Protein AF-A0A2E7RHF0-F1 (afdb_monomer_lite)

pLDDT: mean 77.57, std 17.95, range [22.08, 97.56]

Sequence (1055 aa):
MPLLPFLLILAAQDAGTVEALHSLGGPSPGSLLGYSMTWVSDHDGDELPDLFVGAPGVGVRANGAGAAFLFSSKDGQKLLSIMSRTENARLGSAIAELGDLTGDGVRDFLLGIPGIVGEGPEQGCVRFVNGKSAQTFNQITGVQAGEKMGTSVVVPGDLDGDGTLDFIVGSPGFGGKAGNECGAVRAFSGRSREMLYEIEGANRRGQFGQSLASLPDIDGDQIPDCLVGSLSSGEVTVLSGAFGDVIHVIKGNPANQFGKAFCSMGDLDGDRVPDYAIGEPLADGEEPGCGKVHIYSGRNGTILRTIEGAVPDAKLGSSLAPLDVGSRNGGPDLLAGAPGKESGGTCVLLDPLSGALLMNFTGFYEGGEAGHAVVGLNRMDPLGLTPSQAIAKEGALLAFSAPKAAGSGGANHGSISFFRWKPSDSDLEESDAVGGLLAFSATSASAAAKDVLENDLEFDQEKWKKVSDPLGRWTLWSSVKPDLAKETADLLNRTYARLDTCFGNSGLEQALPITLVLAGSIKRQDQVADALHRAFQKDHQRKWIEEGRMWPNMLNRELLFALVRNDQSTKLIKRPEVQLMHFAVHLEFTRRFSAFPAWLPEAVSYGLQDELVGEIYGYSNREGWEELSDDYHSAWREKTADLLNAESPQLPSLFGGVNQPFDQKRAYERLAFGLWLINQPPEVLYSLSLTLIAKRSRLLSPNNECGINDATQVLVLRNTLDGNPIPRIIKYWDSVSLAGGPRARRASAIATIENVVGERGLLALVDKKGSFRLITDLNKNAASKVLADISTGVRILEKTLGKLPLDEGETPPTVFLLHDGANYRYLCDEAAKATPGIAGYLRVAKESVGFTLPRLPFTAYFEDKTTQEESNPTLSALHNIAHLWLRKAYGELPLWLKEGIATGLEEKVSGTVYGNWNVGGFIWQWTHGSWRKRAKEFVTGTDDVVEAYDWTDTPLGTEPPMVKMVRPTLFDLYSYRATTYREEMAHMAFAFAIYGLEKNPGGLKKFCKNLKKEYDANWITVGRFEPSAEWTEGAVLKAFGKNYYEKFPEWWLEQ

Foldseek 3Di:
DDDWDDWDKFFDDAQFDKDFAGKDFFPFAQQQKFLEKDWACDQPPPRDTKIKIWRQQDQPQAGRQIKIWIADQHHRDTPDIATGNDHNQRKRLEKDWWQQLVPPPGTKIKIWRQQDADVAGRQTKIFIAHSNPRDTPDIDTHPDHQQSKRNYKDFQQQQPPPHTTKMKIKRQQDADPQGGSLIKMWIAGPRPRDTQDMDGHNHHNQSWRNYKDWAQDQPPPRGIWMWIHRLQQQWIFIADSHYRHTPDIDHDDSVQRKQLEKYWWQQQVPPRGIKMKIWRQQDDDVAHSQTKIWIADSHPRHTQDIATGPYHNQRKRLYWEFAASPDPRPITWIWIWRQRPPQGTWIFTARGRVRDTRMIMTDDDGRFRKRNYKYKFQPDDPPDDDSVVRLQPFAIKMKIWTTDRPDPPDTGGIMMIIMGGHRDCPPPDDDDPAEDDFDDDLDVLLVLLVVLCVPPPVNVVLDWDWDADPLQQAIETEPDDPVLSVVLVVLLNLLVVLLCQQQDPHFRPDFHHQYEYEAADLVRLVVSLVSSCVRDDDPVSNVLSVVQSVDQKHADLSSSYIYHYHYPVVPLCPRSSLVSSLSNLVNVLCRGQNQAAPLQSLLLSLLSCCVQQLFGQDDWPPDGRPPFDSCQRLCLLVLLLVLCVVDQDDQLLSHWWPPDGDFVLNSSVSPLVNNVSSPDGNNLSNQLSVLRSSQFDPDDDVTTSGNDDSVSNQVSCQVSVVGDCRVVSSVVSCPVCPPGHLQVLLVQLLVLLVVLCVVVVWDWDAAPVNQEIETEPDDPVVSVVLSVLLVVLVVLCCVLQNGQDDDPPGHHQYEYEYADLVSLLVSLVSSCVSRVNCNVVSVVCNVPQWDADLSSRYIYGYDDVPPDPDDDSSLQRSLRSLVSRLCRRQNDDQLLQSLLLSQLSSCVRPVFGFHDLLDPAGDDPVRRHDLLVLLLCLLQPDDQKDWFFDPPVPDHPDGGDTDIDGRDDVLVLLVDRSNDDGPNSNSPSNLVNNCCSPVNSQLSNQLSNVVSVVCVVPVNGDRPDRDHSVVSVVSSCVRVHVCCSVVSSVVSVVD

Radius of gyration: 39.82 Å; chains: 1; bounding box: 92×80×106 Å

Secondary structure (DSSP, 8-state):
------------TTS-EEEEEEEEE-SSTT--BTSSEEEE--SSSSSS-EEEEEETT--SSSTT-BEEEEE-TTT--EEEEEE--STT--BTSEEEE---SSSSSS--EEEEETT--SSSTT-BEEEEE-TTT--EEEEEE-SSTT--BTSEEEEEE-SSSSSS-EEEEE-TT--BTTBTT-BEEEEE-TTT--EEEEEE-SSTT--EEEEEEE---SSSSSS--EEEEETTTTEEEEE-TTT--EEEEEE--GGGTTTSSEEEEE-SSSSSSPEEEEEETT--SSSTT--EEEEE-TTT--EEEEEE-SSTT--TTSEEEEE----TTSS-EEEEEETTSTTTBEEEEE-TTT--EEEEEE-SSTT--BTSSEEEEE---TT---HHHHHHHH-EEEEEEE---TTSSS---BEEEEEEEE--GGGS-SS------------HHHHHHHHHHHH-HHHHHTTPEEEE-TTSSEEEEE-S-HHHHHHHHHHHHHHHHHHHHHHTTSS-SSPPPEEEEEESSHHHHHHHHHHHHHH---HHHHHHHHHHHHSSEEEETTTTEEEEE-STT-TT-S-HHHHHHHHHHHHHHHHHHSS--THHHHHHHHHHHHHHTSS-----SSSSS----HHHHTTHHHHHHHHHHH----GGGG---TTPPP-HHHHHHHHHHHHHHTTS-HHHHHHHHHHHHTT--S---TT-TTS--HHHHHHHHHHHTTS--HHHHHHHHHHHTTSSSHHHHHHHHHHHHHHHHHHTT-EEEE-TTSS-EEEESS-HHHHHHHHHHHHHHHHHHHHHH-S----TTPPPPEEEEES-HHHHHHHHHHHHHH-GGGHHHHHHHHTSSEEEETTTTEEEEE--TTT-SS--HHHHHHHHHHHHHHHHHHS---HHHHHHHHHHHHHHHHS------S-SSPPPGGGSS-HHHHHHHHHH--SSEEEEE--TTPPTTSPPPEEEEEPPPHHHHHH---SS--HHHHHHHHHHHHIIIII-HHHHHHHHHHHHHHHHHHTTTSTT----HHHHHHHHHHHH-TTHHHHHHHHHHH-

Structure (mmCIF, N/CA/C/O backbone):
data_AF-A0A2E7RHF0-F1
#
_entry.id   AF-A0A2E7RHF0-F1
#
loop_
_atom_site.group_PDB
_atom_site.id
_atom_site.type_symbol
_atom_site.label_atom_id
_atom_site.label_alt_id
_atom_site.label_comp_id
_atom_site.label_asym_id
_atom_site.label_entity_id
_atom_site.label_seq_id
_atom_site.pdbx_PDB_ins_code
_atom_site.Cartn_x
_atom_site.Cartn_y
_atom_site.Cartn_z
_atom_site.occupancy
_atom_site.B_iso_or_equiv
_atom_site.auth_seq_id
_atom_site.auth_comp_id
_atom_site.auth_asym_id
_atom_site.auth_atom_id
_atom_site.pdbx_PDB_model_num
ATOM 1 N N . MET A 1 1 ? 21.798 -1.426 3.228 1.00 24.95 1 MET A N 1
ATOM 2 C CA . MET A 1 1 ? 21.342 -2.800 2.902 1.00 24.95 1 MET A CA 1
ATOM 3 C C . MET A 1 1 ? 20.374 -2.759 1.723 1.00 24.95 1 MET A C 1
ATOM 5 O O . MET A 1 1 ? 19.597 -1.807 1.673 1.00 24.95 1 MET A O 1
ATOM 9 N N . PRO A 1 2 ? 20.474 -3.710 0.773 1.00 22.59 2 PRO A N 1
ATOM 10 C CA . PRO A 1 2 ? 19.861 -3.616 -0.556 1.00 22.59 2 PRO A CA 1
ATOM 11 C C . PRO A 1 2 ? 18.328 -3.681 -0.531 1.00 22.59 2 PRO A C 1
ATOM 13 O O . PRO A 1 2 ? 17.727 -4.217 0.399 1.00 22.59 2 PRO A O 1
ATOM 16 N N . LEU A 1 3 ? 17.715 -3.080 -1.551 1.00 23.86 3 LEU A N 1
ATOM 17 C CA . LEU A 1 3 ? 16.272 -2.886 -1.679 1.00 23.86 3 LEU A CA 1
ATOM 18 C C . LEU A 1 3 ? 15.626 -3.982 -2.540 1.00 23.86 3 LEU A C 1
ATOM 20 O O . LEU A 1 3 ? 15.813 -4.003 -3.757 1.00 23.86 3 LEU A O 1
ATOM 24 N N . LEU A 1 4 ? 14.832 -4.825 -1.878 1.00 22.08 4 LEU A N 1
ATOM 25 C CA . LEU A 1 4 ? 13.743 -5.626 -2.450 1.00 22.08 4 LEU A CA 1
ATOM 26 C C . LEU A 1 4 ? 12.604 -4.720 -2.949 1.00 22.08 4 LEU A C 1
ATOM 28 O O . LEU A 1 4 ? 12.386 -3.647 -2.382 1.00 22.08 4 LEU A O 1
ATOM 32 N N . PRO A 1 5 ? 11.852 -5.163 -3.959 1.00 26.61 5 PRO A N 1
ATOM 33 C CA . PRO A 1 5 ? 10.492 -4.659 -4.225 1.00 26.61 5 PRO A CA 1
ATOM 34 C C . PRO A 1 5 ? 9.527 -5.743 -4.818 1.00 26.61 5 PRO A C 1
ATOM 36 O O . PRO A 1 5 ? 9.988 -6.843 -5.087 1.00 26.61 5 PRO A O 1
ATOM 39 N N . PHE A 1 6 ? 8.191 -5.631 -5.010 1.00 25.20 6 PHE A N 1
ATOM 40 C CA . PHE A 1 6 ? 7.176 -4.548 -5.197 1.00 25.20 6 PHE A CA 1
ATOM 41 C C . PHE A 1 6 ? 6.755 -4.121 -6.644 1.00 25.20 6 PHE A C 1
ATOM 43 O O . PHE A 1 6 ? 6.671 -2.931 -6.972 1.00 25.20 6 PHE A O 1
ATOM 50 N N . LEU A 1 7 ? 6.558 -5.141 -7.496 1.00 24.34 7 LEU A N 1
ATOM 51 C CA . LEU A 1 7 ? 6.262 -5.173 -8.948 1.00 24.34 7 LEU A CA 1
ATOM 52 C C . LEU A 1 7 ? 4.964 -4.440 -9.336 1.00 24.34 7 LEU A C 1
ATOM 54 O O . LEU A 1 7 ? 4.046 -4.368 -8.522 1.00 24.34 7 LEU A O 1
ATOM 58 N N . LEU A 1 8 ? 4.861 -3.916 -10.566 1.00 26.84 8 LEU A N 1
ATOM 59 C CA . LEU A 1 8 ? 3.626 -3.293 -11.070 1.00 26.84 8 LEU A CA 1
ATOM 60 C C . LEU A 1 8 ? 3.099 -4.021 -12.305 1.00 26.84 8 LEU A C 1
ATOM 62 O O . LEU A 1 8 ? 3.866 -4.373 -13.197 1.00 26.84 8 LEU A O 1
ATOM 66 N N . ILE A 1 9 ? 1.787 -4.240 -12.316 1.00 26.66 9 ILE A N 1
ATOM 67 C CA . ILE A 1 9 ? 1.034 -5.016 -13.300 1.00 26.66 9 ILE A CA 1
ATOM 68 C C . ILE A 1 9 ? -0.297 -4.293 -13.498 1.00 26.66 9 ILE A C 1
ATOM 70 O O . ILE A 1 9 ? -0.973 -3.952 -12.526 1.00 26.66 9 ILE A O 1
ATOM 74 N N . LEU A 1 10 ? -0.675 -4.058 -14.749 1.00 27.58 10 LEU A N 1
ATOM 75 C CA . LEU A 1 10 ? -1.915 -3.385 -15.136 1.00 27.58 10 LEU A CA 1
ATOM 76 C C . LEU A 1 10 ? -2.699 -4.311 -16.068 1.00 27.58 10 LEU A C 1
ATOM 78 O O . LEU A 1 10 ? -2.540 -4.215 -17.274 1.00 27.58 10 LEU A O 1
ATOM 82 N N . ALA A 1 11 ? -3.503 -5.231 -15.536 1.00 26.64 11 ALA A N 1
ATOM 83 C CA . ALA A 1 11 ? -4.286 -6.128 -16.385 1.00 26.64 11 ALA A CA 1
ATOM 84 C C . ALA A 1 11 ? -5.392 -5.365 -17.138 1.00 26.64 11 ALA A C 1
ATOM 86 O O . ALA A 1 11 ? -6.267 -4.746 -16.522 1.00 26.64 11 ALA A O 1
ATOM 87 N N . ALA A 1 12 ? -5.363 -5.432 -18.473 1.00 28.52 12 ALA A N 1
ATOM 88 C CA . ALA A 1 12 ? -6.552 -5.241 -19.295 1.00 28.52 12 ALA A CA 1
ATOM 89 C C . ALA A 1 12 ? -7.590 -6.343 -18.999 1.00 28.52 12 ALA A C 1
ATOM 91 O O . ALA A 1 12 ? -7.267 -7.403 -18.468 1.00 28.52 12 ALA A O 1
ATOM 92 N N . GLN A 1 13 ? -8.855 -6.072 -19.321 1.00 37.09 13 GLN A N 1
ATOM 93 C CA . GLN A 1 13 ? -10.017 -6.660 -18.639 1.00 37.09 13 GLN A CA 1
ATOM 94 C C . GLN A 1 13 ? -10.314 -8.156 -18.920 1.00 37.09 13 GLN A C 1
ATOM 96 O O . GLN A 1 13 ? -11.306 -8.647 -18.403 1.00 37.09 13 GLN A O 1
ATOM 101 N N . ASP A 1 14 ? -9.455 -8.857 -19.671 1.00 39.12 14 ASP A N 1
ATOM 102 C CA . ASP A 1 14 ? -9.533 -10.301 -19.992 1.00 39.12 14 ASP A CA 1
ATOM 103 C C . ASP A 1 14 ? -8.130 -10.986 -20.022 1.00 39.12 14 ASP A C 1
ATOM 105 O O . ASP A 1 14 ? -7.993 -12.100 -20.516 1.00 39.12 14 ASP A O 1
ATOM 109 N N . ALA A 1 15 ? -7.052 -10.331 -19.556 1.00 43.72 15 ALA A N 1
ATOM 110 C CA . ALA A 1 15 ? -5.660 -10.698 -19.895 1.00 43.72 15 ALA A CA 1
ATOM 111 C C . ALA A 1 15 ? -4.840 -11.339 -18.749 1.00 43.72 15 ALA A C 1
ATOM 113 O O . ALA A 1 15 ? -3.702 -10.935 -18.484 1.00 43.72 15 ALA A O 1
ATOM 114 N N . GLY A 1 16 ? -5.408 -12.340 -18.070 1.00 49.56 16 GLY A N 1
ATOM 115 C CA . GLY A 1 16 ? -4.718 -13.124 -17.037 1.00 49.56 16 GLY A CA 1
ATOM 116 C C . GLY A 1 16 ? -4.261 -12.338 -15.797 1.00 49.56 16 GLY A C 1
ATOM 117 O O . GLY A 1 16 ? -4.662 -11.199 -15.548 1.00 49.56 16 GLY A O 1
ATOM 118 N N . THR A 1 17 ? -3.409 -12.967 -14.990 1.00 57.12 17 THR A N 1
ATOM 119 C CA . THR A 1 17 ? -2.728 -12.350 -13.841 1.00 57.12 17 THR A CA 1
ATOM 120 C C . THR A 1 17 ? -1.223 -12.336 -14.068 1.00 57.12 17 THR A C 1
ATOM 122 O O . THR A 1 17 ? -0.703 -13.075 -14.897 1.00 57.12 17 THR A O 1
ATOM 125 N N . VAL A 1 18 ? -0.494 -11.504 -13.326 1.00 57.00 18 VAL A N 1
ATOM 126 C CA . VAL A 1 18 ? 0.967 -11.605 -13.261 1.00 57.00 18 VAL A CA 1
ATOM 127 C C . VAL A 1 18 ? 1.393 -11.647 -11.803 1.00 57.00 18 VAL A C 1
ATOM 129 O O . VAL A 1 18 ? 0.804 -11.014 -10.930 1.00 57.00 18 VAL A O 1
ATOM 132 N N . GLU A 1 19 ? 2.420 -12.432 -11.550 1.00 61.56 19 GLU A N 1
ATOM 133 C CA . GLU A 1 19 ? 3.029 -12.708 -10.268 1.00 61.56 19 GLU A CA 1
ATOM 134 C C . GLU A 1 19 ? 4.433 -12.100 -10.291 1.00 61.56 19 GLU A C 1
ATOM 136 O O . GLU A 1 19 ? 5.222 -12.354 -11.202 1.00 61.56 19 GLU A O 1
ATOM 141 N N . ALA A 1 20 ? 4.751 -11.269 -9.301 1.00 61.97 20 ALA A N 1
ATOM 142 C CA . ALA A 1 20 ? 6.137 -10.902 -9.048 1.00 61.97 20 ALA A CA 1
ATOM 143 C C . ALA A 1 20 ? 6.875 -12.154 -8.583 1.00 61.97 20 ALA A C 1
ATOM 145 O O . ALA A 1 20 ? 6.392 -12.816 -7.670 1.00 61.97 20 ALA A O 1
ATOM 146 N N . LEU A 1 21 ? 8.035 -12.455 -9.161 1.00 63.88 21 LEU A N 1
ATOM 147 C CA . LEU A 1 21 ? 8.905 -13.489 -8.608 1.00 63.88 21 LEU A CA 1
ATOM 148 C C . LEU A 1 21 ? 9.972 -12.807 -7.751 1.00 63.88 21 LEU A C 1
ATOM 150 O O . LEU A 1 21 ? 9.844 -12.723 -6.531 1.00 63.88 21 LEU A O 1
ATOM 154 N N . HIS A 1 22 ? 10.969 -12.215 -8.411 1.00 66.81 22 HIS A N 1
ATOM 155 C CA . HIS A 1 22 ? 12.186 -11.694 -7.785 1.00 66.81 22 HIS A CA 1
ATOM 156 C C . HIS A 1 22 ? 12.594 -10.355 -8.370 1.00 66.81 22 HIS A C 1
ATOM 158 O O . HIS A 1 22 ? 12.169 -9.964 -9.456 1.00 66.81 22 HIS A O 1
ATOM 164 N N . SER A 1 23 ? 13.483 -9.647 -7.682 1.00 71.88 23 SER A N 1
ATOM 165 C CA . SER A 1 23 ? 14.205 -8.538 -8.297 1.00 71.88 23 SER A CA 1
ATOM 166 C C . SER A 1 23 ? 15.541 -8.318 -7.603 1.00 71.88 23 SER A C 1
ATOM 168 O O . SER A 1 23 ? 15.651 -8.351 -6.377 1.00 71.88 23 SER A O 1
ATOM 170 N N . LEU A 1 24 ? 16.572 -8.122 -8.418 1.00 71.38 24 LEU A N 1
ATOM 171 C CA . LEU A 1 24 ? 17.966 -8.346 -8.061 1.00 71.38 24 LEU A CA 1
ATOM 172 C C . LEU A 1 24 ? 18.788 -7.092 -8.361 1.00 71.38 24 LEU A C 1
ATOM 174 O O . LEU A 1 24 ? 18.719 -6.533 -9.455 1.00 71.38 24 LEU A O 1
ATOM 178 N N . GLY A 1 25 ? 19.563 -6.641 -7.374 1.00 71.81 25 GLY A N 1
ATOM 179 C CA . GLY A 1 25 ? 20.417 -5.459 -7.481 1.00 71.81 25 GLY A CA 1
ATOM 180 C C . GLY A 1 25 ? 21.843 -5.788 -7.927 1.00 71.81 25 GLY A C 1
ATOM 181 O O . GLY A 1 25 ? 22.398 -6.828 -7.573 1.00 71.81 25 GLY A O 1
ATOM 182 N N . GLY A 1 26 ? 22.462 -4.864 -8.663 1.00 68.12 26 GLY A N 1
ATOM 183 C CA . GLY A 1 26 ? 23.854 -4.962 -9.100 1.00 68.12 26 GLY A CA 1
ATOM 184 C C . GLY A 1 26 ? 24.853 -5.104 -7.942 1.00 68.12 26 GLY A C 1
ATOM 185 O O . GLY A 1 26 ? 24.613 -4.599 -6.841 1.00 68.12 26 GLY A O 1
ATOM 186 N N . PRO A 1 27 ? 26.019 -5.737 -8.167 1.00 69.75 27 PRO A N 1
ATOM 187 C CA . PRO A 1 27 ? 27.033 -5.920 -7.125 1.00 69.75 27 PRO A CA 1
ATOM 188 C C . PRO A 1 27 ? 27.706 -4.609 -6.678 1.00 69.75 27 PRO A C 1
ATOM 190 O O . PRO A 1 27 ? 28.296 -4.570 -5.602 1.00 69.75 27 PRO A O 1
ATOM 193 N N . SER A 1 28 ? 27.644 -3.540 -7.481 1.00 67.50 28 SER A N 1
ATOM 194 C CA . SER A 1 28 ? 28.250 -2.237 -7.172 1.00 67.50 28 SER A CA 1
ATOM 195 C C . SER A 1 28 ? 27.555 -1.084 -7.912 1.00 67.50 28 SER A C 1
ATOM 197 O O . SER A 1 28 ? 26.935 -1.325 -8.955 1.00 67.50 28 SER A O 1
ATOM 199 N N . PRO A 1 29 ? 27.704 0.180 -7.460 1.00 67.81 29 PRO A N 1
ATOM 200 C CA . PRO A 1 29 ? 27.295 1.348 -8.237 1.00 67.81 29 PRO A CA 1
ATOM 201 C C . PRO A 1 29 ? 27.911 1.314 -9.638 1.00 67.81 29 PRO A C 1
ATOM 203 O O . PRO A 1 29 ? 29.069 0.923 -9.794 1.00 67.81 29 PRO A O 1
ATOM 206 N N . GLY A 1 30 ? 27.138 1.684 -10.660 1.00 68.94 30 GLY A N 1
ATOM 207 C CA . GLY A 1 30 ? 27.617 1.691 -12.047 1.00 68.94 30 GLY A CA 1
ATOM 208 C C . GLY A 1 30 ? 27.856 0.315 -12.683 1.00 68.94 30 GLY A C 1
ATOM 209 O O . GLY A 1 30 ? 28.412 0.265 -13.775 1.00 68.94 30 GLY A O 1
ATOM 210 N N . SER A 1 31 ? 27.447 -0.798 -12.053 1.00 72.81 31 SER A N 1
ATOM 211 C CA . SER A 1 31 ? 27.723 -2.150 -12.577 1.00 72.81 31 SER A CA 1
ATOM 212 C C . SER A 1 31 ? 27.031 -2.487 -13.906 1.00 72.81 31 SER A C 1
ATOM 214 O O . SER A 1 31 ? 27.444 -3.427 -14.585 1.00 72.81 31 SER A O 1
ATOM 216 N N . LEU A 1 32 ? 26.000 -1.719 -14.283 1.00 79.50 32 LEU A N 1
ATOM 217 C CA . LEU A 1 32 ? 25.145 -1.959 -15.452 1.00 79.50 32 LEU A CA 1
ATOM 218 C C . LEU A 1 32 ? 24.497 -3.359 -15.460 1.00 79.50 32 LEU A C 1
ATOM 220 O O . LEU A 1 32 ? 24.303 -3.932 -16.527 1.00 79.50 32 LEU A O 1
ATOM 224 N N . LEU A 1 33 ? 24.165 -3.918 -14.287 1.00 84.25 33 LEU A N 1
ATOM 225 C CA . LEU A 1 33 ? 23.400 -5.167 -14.207 1.00 84.25 33 LEU A CA 1
ATOM 226 C C . LEU A 1 33 ? 22.086 -5.036 -14.995 1.00 84.25 33 LEU A C 1
ATOM 228 O O . LEU A 1 33 ? 21.328 -4.090 -14.768 1.00 84.25 33 LEU A O 1
ATOM 232 N N . GLY A 1 34 ? 21.843 -5.988 -15.899 1.00 82.88 34 GLY A N 1
ATOM 233 C CA . GLY A 1 34 ? 20.691 -5.986 -16.799 1.00 82.88 34 GLY A CA 1
ATOM 234 C C . GLY A 1 34 ? 20.940 -5.300 -18.146 1.00 82.88 34 GLY A C 1
ATOM 235 O O . GLY A 1 34 ? 19.980 -4.987 -18.842 1.00 82.88 34 GLY A O 1
ATOM 236 N N . TYR A 1 35 ? 22.196 -5.044 -18.526 1.00 86.44 35 TYR A N 1
ATOM 237 C CA . TYR A 1 35 ? 22.533 -4.481 -19.843 1.00 86.44 35 TYR A CA 1
ATOM 238 C C . TYR A 1 35 ? 22.172 -5.425 -21.001 1.00 86.44 35 TYR A C 1
ATOM 240 O O . TYR A 1 35 ? 21.689 -4.981 -22.036 1.00 86.44 35 TYR A O 1
ATOM 248 N N . SER A 1 36 ? 22.385 -6.727 -20.804 1.00 89.94 36 SER A N 1
ATOM 249 C CA . SER A 1 36 ? 21.929 -7.807 -21.683 1.00 89.94 36 SER A CA 1
ATOM 250 C C . SER A 1 36 ? 21.278 -8.891 -20.825 1.00 89.94 36 SER A C 1
ATOM 252 O O . SER A 1 36 ? 21.690 -9.091 -19.679 1.00 89.94 36 SER A O 1
ATOM 254 N N . MET A 1 37 ? 20.239 -9.550 -21.334 1.00 91.31 37 MET A N 1
ATOM 255 C CA . MET A 1 37 ? 19.495 -10.600 -20.631 1.00 91.31 37 MET A CA 1
ATOM 256 C C . MET A 1 37 ? 19.047 -11.658 -21.636 1.00 91.31 37 MET A C 1
ATOM 258 O O . MET A 1 37 ? 18.706 -11.312 -22.763 1.00 91.31 37 MET A O 1
ATOM 262 N N . THR A 1 38 ? 19.024 -12.919 -21.219 1.00 89.19 38 THR A N 1
ATOM 263 C CA . THR A 1 38 ? 18.381 -14.013 -21.951 1.00 89.19 38 THR A CA 1
ATOM 264 C C . THR A 1 38 ? 17.861 -15.038 -20.959 1.00 89.19 38 THR A C 1
ATOM 266 O O . THR A 1 38 ? 18.461 -15.247 -19.901 1.00 89.19 38 THR A O 1
ATOM 269 N N . TRP A 1 39 ? 16.765 -15.696 -21.316 1.00 86.31 39 TRP A N 1
ATOM 270 C CA . TRP A 1 39 ? 16.408 -16.960 -20.690 1.00 86.31 39 TRP A CA 1
ATOM 271 C C . TRP A 1 39 ? 17.374 -18.050 -21.163 1.00 86.31 39 TRP A C 1
ATOM 273 O O . TRP A 1 39 ? 17.884 -17.989 -22.286 1.00 86.31 39 TRP A O 1
ATOM 283 N N . VAL A 1 40 ? 17.639 -19.010 -20.288 1.00 85.25 40 VAL A N 1
ATOM 284 C CA . VAL A 1 40 ? 18.414 -20.226 -20.542 1.00 85.25 40 VAL A CA 1
ATOM 285 C C . VAL A 1 40 ? 17.613 -21.426 -20.029 1.00 85.25 40 VAL A C 1
ATOM 287 O O . VAL A 1 40 ? 16.611 -21.255 -19.334 1.00 85.25 40 VAL A O 1
ATOM 290 N N . SER A 1 41 ? 18.010 -22.639 -20.396 1.00 83.25 41 SER A N 1
ATOM 291 C CA . SER A 1 41 ? 17.410 -23.865 -19.862 1.00 83.25 41 SER A CA 1
ATOM 292 C C . SER A 1 41 ? 17.520 -23.949 -18.332 1.00 83.25 41 SER A C 1
ATOM 294 O O . SER A 1 41 ? 18.373 -23.300 -17.729 1.00 83.25 41 SER A O 1
ATOM 296 N N . ASP A 1 42 ? 16.636 -24.743 -17.723 1.00 81.94 42 ASP A N 1
ATOM 297 C CA . ASP A 1 42 ? 16.671 -25.084 -16.295 1.00 81.94 42 ASP A CA 1
ATOM 298 C C . ASP A 1 42 ? 18.071 -25.590 -15.903 1.00 81.94 42 ASP A C 1
ATOM 300 O O . ASP A 1 42 ? 18.546 -26.606 -16.426 1.00 81.94 42 ASP A O 1
ATOM 304 N N . HIS A 1 43 ? 18.749 -24.843 -15.029 1.00 84.69 43 HIS A N 1
ATOM 305 C CA . HIS A 1 43 ? 20.133 -25.093 -14.643 1.00 84.69 43 HIS A CA 1
ATOM 306 C C . HIS A 1 43 ? 20.265 -25.659 -13.223 1.00 84.69 43 HIS A C 1
ATOM 308 O O . HIS A 1 43 ? 21.285 -26.288 -12.918 1.00 84.69 43 HIS A O 1
ATOM 314 N N . ASP A 1 44 ? 19.277 -25.445 -12.347 1.00 79.88 44 ASP A N 1
ATOM 315 C CA . ASP A 1 44 ? 19.275 -25.968 -10.973 1.00 79.88 44 ASP A CA 1
ATOM 316 C C . ASP A 1 44 ? 18.420 -27.239 -10.773 1.00 79.88 44 ASP A C 1
ATOM 318 O O . ASP A 1 44 ? 18.580 -27.934 -9.761 1.00 79.88 44 ASP A O 1
ATOM 322 N N . GLY A 1 45 ? 17.648 -27.631 -11.789 1.00 78.31 45 GLY A N 1
ATOM 323 C CA . GLY A 1 45 ? 16.836 -28.845 -11.841 1.00 78.31 45 GLY A CA 1
ATOM 324 C C . GLY A 1 45 ? 15.447 -28.676 -11.227 1.00 78.31 45 GLY A C 1
ATOM 325 O O . GLY A 1 45 ? 14.915 -29.642 -10.670 1.00 78.31 45 GLY A O 1
ATOM 326 N N . ASP A 1 46 ? 14.889 -27.465 -11.251 1.00 71.56 46 ASP A N 1
ATOM 327 C CA . ASP A 1 46 ? 13.600 -27.131 -10.644 1.00 71.56 46 ASP A CA 1
ATOM 328 C C . ASP A 1 46 ? 12.397 -27.117 -11.606 1.00 71.56 46 ASP A C 1
ATOM 330 O O . ASP A 1 46 ? 11.278 -26.800 -11.178 1.00 71.56 46 ASP A O 1
ATOM 334 N N . GLU A 1 47 ? 12.632 -27.512 -12.860 1.00 76.81 47 GLU A N 1
ATOM 335 C CA . GLU A 1 47 ? 11.718 -27.535 -14.005 1.00 76.81 47 GLU A CA 1
ATOM 336 C C . GLU A 1 47 ? 11.354 -26.143 -14.575 1.00 76.81 47 GLU A C 1
ATOM 338 O O . GLU A 1 47 ? 10.493 -26.042 -15.460 1.00 76.81 47 GLU A O 1
ATOM 343 N N . LEU A 1 48 ? 11.995 -25.053 -14.135 1.00 76.12 48 LEU A N 1
ATOM 344 C CA . LEU A 1 48 ? 11.820 -23.696 -14.662 1.00 76.12 48 LEU A CA 1
ATOM 345 C C . LEU A 1 48 ? 13.080 -23.190 -15.400 1.00 76.12 48 LEU A C 1
ATOM 347 O O . LEU A 1 48 ? 14.196 -23.345 -14.925 1.00 76.12 48 LEU A O 1
ATOM 351 N N . PRO A 1 49 ? 12.927 -22.523 -16.558 1.00 80.44 49 PRO A N 1
ATOM 352 C CA . PRO A 1 49 ? 14.028 -21.831 -17.234 1.00 80.44 49 PRO A CA 1
ATOM 353 C C . PRO A 1 49 ? 14.640 -20.714 -16.379 1.00 80.44 49 PRO A C 1
ATOM 355 O O . PRO A 1 49 ? 13.911 -19.958 -15.732 1.00 80.44 49 PRO A O 1
ATOM 358 N N . ASP A 1 50 ? 15.959 -20.544 -16.447 1.00 84.56 50 ASP A N 1
ATOM 359 C CA . ASP A 1 50 ? 16.703 -19.573 -15.638 1.00 84.56 50 ASP A CA 1
ATOM 360 C C . ASP A 1 50 ? 17.066 -18.299 -16.401 1.00 84.56 50 ASP A C 1
ATOM 362 O O . ASP A 1 50 ? 17.048 -18.257 -17.632 1.00 84.56 50 ASP A O 1
ATOM 366 N N . LEU A 1 51 ? 17.402 -17.223 -15.678 1.00 89.50 51 LEU A N 1
ATOM 367 C CA . LEU A 1 51 ? 17.749 -15.942 -16.299 1.00 89.50 51 LEU A CA 1
ATOM 368 C C . LEU A 1 51 ? 19.249 -15.663 -16.228 1.00 89.50 51 LEU A C 1
ATOM 370 O O . LEU A 1 51 ? 19.816 -15.425 -15.155 1.00 89.50 51 LEU A O 1
ATOM 374 N N . PHE A 1 52 ? 19.882 -15.598 -17.397 1.00 92.00 52 PHE A N 1
ATOM 375 C CA . PHE A 1 52 ? 21.268 -15.178 -17.543 1.00 92.00 52 PHE A CA 1
ATOM 376 C C . PHE A 1 52 ? 21.333 -13.680 -17.853 1.00 92.00 52 PHE A C 1
ATOM 378 O O . PHE A 1 52 ? 20.582 -13.172 -18.688 1.00 92.00 52 PHE A O 1
ATOM 385 N N . VAL A 1 53 ? 22.211 -12.947 -17.159 1.00 93.12 53 VAL A N 1
ATOM 386 C CA . VAL A 1 53 ? 22.237 -11.477 -17.195 1.00 93.12 53 VAL A CA 1
ATOM 387 C C . VAL A 1 53 ? 23.648 -10.893 -17.194 1.00 93.12 53 VAL A C 1
ATOM 389 O O . VAL A 1 53 ? 24.471 -11.179 -16.323 1.00 93.12 53 VAL A O 1
ATOM 392 N N . GLY A 1 54 ? 23.899 -9.984 -18.136 1.00 91.69 54 GLY A N 1
ATOM 393 C CA . GLY A 1 54 ? 25.127 -9.211 -18.264 1.00 91.69 54 GLY A CA 1
ATOM 394 C C . GLY A 1 54 ? 25.192 -7.970 -17.366 1.00 91.69 54 GLY A C 1
ATOM 395 O O . GLY A 1 54 ? 24.201 -7.272 -17.128 1.00 91.69 54 GLY A O 1
ATOM 396 N N . ALA A 1 55 ? 26.400 -7.676 -16.887 1.00 90.94 55 ALA A N 1
ATOM 397 C CA . ALA A 1 55 ? 26.755 -6.520 -16.068 1.00 90.94 55 ALA A CA 1
ATOM 398 C C . ALA A 1 55 ? 28.135 -5.959 -16.494 1.00 90.94 55 ALA A C 1
ATOM 400 O O . ALA A 1 55 ? 29.130 -6.101 -15.770 1.00 90.94 55 ALA A O 1
ATOM 401 N N . PRO A 1 56 ? 28.249 -5.336 -17.684 1.00 88.50 56 PRO A N 1
ATOM 402 C CA . PRO A 1 56 ? 29.534 -4.941 -18.267 1.00 88.50 56 PRO A CA 1
ATOM 403 C C . PRO A 1 56 ? 30.258 -3.812 -17.517 1.00 88.50 56 PRO A C 1
ATOM 405 O O . PRO A 1 56 ? 31.445 -3.596 -17.751 1.00 88.50 56 PRO A O 1
ATOM 408 N N . GLY A 1 57 ? 29.586 -3.101 -16.605 1.00 79.12 57 GLY A N 1
ATOM 409 C CA . GLY A 1 57 ? 30.182 -2.039 -15.787 1.00 79.12 57 GLY A CA 1
ATOM 410 C C . GLY A 1 57 ? 30.880 -2.526 -14.509 1.00 79.12 57 GLY A C 1
ATOM 411 O O . GLY A 1 57 ? 31.456 -1.717 -13.784 1.00 79.12 57 GLY A O 1
ATOM 412 N N . VAL A 1 58 ? 30.834 -3.826 -14.191 1.00 77.38 58 VAL A N 1
ATOM 413 C CA . VAL A 1 58 ? 31.396 -4.374 -12.943 1.00 77.38 58 VAL A CA 1
ATOM 414 C C . VAL A 1 58 ? 32.905 -4.120 -12.828 1.00 77.38 58 VAL A C 1
ATOM 416 O O . VAL A 1 58 ? 33.688 -4.547 -13.675 1.00 77.38 58 VAL A O 1
ATOM 419 N N . GLY A 1 59 ? 33.303 -3.462 -11.731 1.00 63.31 59 GLY A N 1
ATOM 420 C CA . GLY A 1 59 ? 34.668 -2.975 -11.487 1.00 63.31 59 GLY A CA 1
ATOM 421 C C . GLY A 1 59 ? 35.458 -3.683 -10.374 1.00 63.31 59 GLY A C 1
ATOM 422 O O . GLY A 1 59 ? 36.446 -3.141 -9.895 1.00 63.31 59 GLY A O 1
ATOM 423 N N . VAL A 1 60 ? 35.028 -4.865 -9.911 1.00 51.12 60 VAL A N 1
ATOM 424 C CA . VAL A 1 60 ? 35.445 -5.472 -8.617 1.00 51.12 60 VAL A CA 1
ATOM 425 C C . VAL A 1 60 ? 36.959 -5.740 -8.468 1.00 51.12 60 VAL A C 1
ATOM 427 O O . VAL A 1 60 ? 37.429 -5.936 -7.348 1.00 51.12 60 VAL A O 1
ATOM 430 N N . ARG A 1 61 ? 37.745 -5.738 -9.558 1.00 44.31 61 ARG A N 1
ATOM 431 C CA . ARG A 1 61 ? 39.229 -5.798 -9.518 1.00 44.31 61 ARG A CA 1
ATOM 432 C C . ARG A 1 61 ? 39.956 -4.896 -10.527 1.00 44.31 61 ARG A C 1
ATOM 434 O O . ARG A 1 61 ? 41.162 -4.724 -10.397 1.00 44.31 61 ARG A O 1
ATOM 441 N N . ALA A 1 62 ? 39.243 -4.348 -11.506 1.00 49.16 62 ALA A N 1
ATOM 442 C CA . ALA A 1 62 ? 39.708 -3.381 -12.500 1.00 49.16 62 ALA A CA 1
ATOM 443 C C . ALA A 1 62 ? 38.465 -2.680 -13.078 1.00 49.16 62 ALA A C 1
ATOM 445 O O . ALA A 1 62 ? 37.420 -3.330 -13.186 1.00 49.16 62 ALA A O 1
ATOM 446 N N . ASN A 1 63 ? 38.535 -1.391 -13.425 1.00 63.38 63 ASN A N 1
ATOM 447 C CA . ASN A 1 63 ? 37.362 -0.641 -13.896 1.00 63.38 63 ASN A CA 1
ATOM 448 C C . ASN A 1 63 ? 36.768 -1.261 -15.172 1.00 63.38 63 ASN A C 1
ATOM 450 O O . ASN A 1 63 ? 37.506 -1.669 -16.063 1.00 63.38 63 ASN A O 1
ATOM 454 N N . GLY A 1 64 ? 35.437 -1.350 -15.274 1.00 63.19 64 GLY A N 1
ATOM 455 C CA . GLY A 1 64 ? 34.759 -1.790 -16.504 1.00 63.19 64 GLY A CA 1
ATOM 456 C C . GLY A 1 64 ? 35.119 -3.199 -17.000 1.00 63.19 64 GLY A C 1
ATOM 457 O O . GLY A 1 64 ? 34.966 -3.480 -18.188 1.00 63.19 64 GLY A O 1
ATOM 458 N N . ALA A 1 65 ? 35.625 -4.086 -16.137 1.00 80.31 65 ALA A N 1
ATOM 459 C CA . ALA A 1 65 ? 35.984 -5.447 -16.536 1.00 80.31 65 ALA A CA 1
ATOM 460 C C . ALA A 1 65 ? 34.750 -6.261 -16.975 1.00 80.31 65 ALA A C 1
ATOM 462 O O . ALA A 1 65 ? 34.797 -6.992 -17.969 1.00 80.31 65 ALA A O 1
ATOM 463 N N . GLY A 1 66 ? 33.633 -6.082 -16.271 1.00 87.38 66 GLY A N 1
ATOM 464 C CA . GLY A 1 66 ? 32.354 -6.714 -16.578 1.00 87.38 66 GLY A CA 1
ATOM 465 C C . GLY A 1 66 ? 32.181 -8.117 -15.990 1.00 87.38 66 GLY A C 1
ATOM 466 O O . GLY A 1 66 ? 33.146 -8.826 -15.675 1.00 87.38 66 GLY A O 1
ATOM 467 N N . ALA A 1 67 ? 30.918 -8.498 -15.820 1.00 89.94 67 ALA A N 1
ATOM 468 C CA . ALA A 1 67 ? 30.478 -9.783 -15.295 1.00 89.94 67 ALA A CA 1
ATOM 469 C C . ALA A 1 67 ? 29.213 -10.277 -16.018 1.00 89.94 67 ALA A C 1
ATOM 471 O O . ALA A 1 67 ? 28.496 -9.490 -16.633 1.00 89.94 67 ALA A O 1
ATOM 472 N N . ALA A 1 68 ? 28.925 -11.568 -15.892 1.00 92.88 68 ALA A N 1
ATOM 473 C CA . ALA A 1 68 ? 27.638 -12.170 -16.213 1.00 92.88 68 ALA A CA 1
ATOM 474 C C . ALA A 1 68 ? 27.201 -13.067 -15.045 1.00 92.88 68 ALA A C 1
ATOM 476 O O . ALA A 1 68 ? 28.038 -13.712 -14.403 1.00 92.88 68 ALA A O 1
ATOM 477 N N . PHE A 1 69 ? 25.907 -13.086 -14.745 1.00 92.00 69 PHE A N 1
ATOM 478 C CA . PHE A 1 69 ? 25.328 -13.793 -13.605 1.00 92.00 69 PHE A CA 1
ATOM 479 C C . PHE A 1 69 ? 24.122 -14.612 -14.056 1.00 92.00 69 PHE A C 1
ATOM 481 O O . PHE A 1 69 ? 23.309 -14.112 -14.827 1.00 92.00 69 PHE A O 1
ATOM 488 N N . LEU A 1 70 ? 24.014 -15.844 -13.562 1.00 92.06 70 LEU A N 1
ATOM 489 C CA . LEU A 1 70 ? 22.852 -16.710 -13.760 1.00 92.06 70 LEU A CA 1
ATOM 490 C C . LEU A 1 70 ? 22.041 -16.751 -12.468 1.00 92.06 70 LEU A C 1
ATOM 492 O O . LEU A 1 70 ? 22.628 -16.901 -11.389 1.00 92.06 70 LEU A O 1
ATOM 496 N N . PHE A 1 71 ? 20.724 -16.626 -12.579 1.00 90.44 71 PHE A N 1
ATOM 497 C CA . PHE A 1 71 ? 19.806 -16.610 -11.447 1.00 90.44 71 PHE A CA 1
ATOM 498 C C . PHE A 1 71 ? 18.656 -17.592 -11.659 1.00 90.44 71 PHE A C 1
ATOM 500 O O . PHE A 1 71 ? 18.034 -17.557 -12.722 1.00 90.44 71 PHE A O 1
ATOM 507 N N . SER A 1 72 ? 18.366 -18.377 -10.617 1.00 84.94 72 SER A N 1
ATOM 508 C CA . SER A 1 72 ? 17.181 -19.227 -10.531 1.00 84.94 72 SER A CA 1
ATOM 509 C C . SER A 1 72 ? 15.936 -18.375 -10.731 1.00 84.94 72 SER A C 1
ATOM 511 O O . SER A 1 72 ? 15.773 -17.348 -10.054 1.00 84.94 72 SER A O 1
ATOM 513 N N . SER A 1 73 ? 15.053 -18.753 -11.652 1.00 76.81 73 SER A N 1
ATOM 514 C CA . SER A 1 73 ? 13.812 -17.992 -11.850 1.00 76.81 73 SER A CA 1
ATOM 515 C C . SER A 1 73 ? 12.802 -18.199 -10.714 1.00 76.81 73 SER A C 1
ATOM 517 O O . SER A 1 73 ? 11.973 -17.320 -10.460 1.00 76.81 73 SER A O 1
ATOM 519 N N . LYS A 1 74 ? 12.899 -19.317 -9.985 1.00 78.69 74 LYS A N 1
ATOM 520 C CA . LYS A 1 74 ? 11.982 -19.715 -8.908 1.00 78.69 74 LYS A CA 1
ATOM 521 C C . LYS A 1 74 ? 12.198 -18.987 -7.597 1.00 78.69 74 LYS A C 1
ATOM 523 O O . LYS A 1 74 ? 11.210 -18.572 -6.990 1.00 78.69 74 LYS A O 1
ATOM 528 N N . ASP A 1 75 ? 13.443 -18.815 -7.156 1.00 76.94 75 ASP A N 1
ATOM 529 C CA . ASP A 1 75 ? 13.771 -18.188 -5.863 1.00 76.94 75 ASP A CA 1
ATOM 530 C C . ASP A 1 75 ? 14.754 -16.998 -5.956 1.00 76.94 75 ASP A C 1
ATOM 532 O O . ASP A 1 75 ? 15.059 -16.358 -4.945 1.00 76.94 75 ASP A O 1
ATOM 536 N N . GLY A 1 76 ? 15.230 -16.665 -7.162 1.00 79.81 76 GLY A N 1
ATOM 537 C CA . GLY A 1 76 ? 16.178 -15.576 -7.395 1.00 79.81 76 GLY A CA 1
ATOM 538 C C . GLY A 1 76 ? 17.605 -15.885 -6.928 1.00 79.81 76 GLY A C 1
ATOM 539 O O . GLY A 1 76 ? 18.461 -14.990 -6.953 1.00 79.81 76 GLY A O 1
ATOM 540 N N . GLN A 1 77 ? 17.893 -17.118 -6.493 1.00 86.75 77 GLN A N 1
ATOM 541 C CA . GLN A 1 77 ? 19.223 -17.537 -6.077 1.00 86.75 77 GLN A CA 1
ATOM 542 C C . GLN A 1 77 ? 20.199 -17.405 -7.244 1.00 86.75 77 GLN A C 1
ATOM 544 O O . GLN A 1 77 ? 19.974 -17.873 -8.354 1.00 86.75 77 GLN A O 1
ATOM 549 N N . LYS A 1 78 ? 21.354 -16.788 -6.987 1.00 89.94 78 LYS A N 1
ATOM 550 C CA . LYS A 1 78 ? 22.431 -16.741 -7.975 1.00 89.94 78 LYS A CA 1
ATOM 551 C C . LYS A 1 78 ? 23.102 -18.109 -8.085 1.00 89.94 78 LYS A C 1
ATOM 553 O O . LYS A 1 78 ? 23.856 -18.487 -7.187 1.00 89.94 78 LYS A O 1
ATOM 558 N N . LEU A 1 79 ? 22.880 -18.781 -9.207 1.00 88.00 79 LEU A N 1
ATOM 559 C CA . LEU A 1 79 ? 23.456 -20.082 -9.536 1.00 88.00 79 LEU A CA 1
ATOM 560 C C . LEU A 1 79 ? 24.922 -19.945 -9.961 1.00 88.00 79 LEU A C 1
ATOM 562 O O . LEU A 1 79 ? 25.794 -20.658 -9.467 1.00 88.00 79 LEU A O 1
ATOM 566 N N . LEU A 1 80 ? 25.220 -18.966 -10.825 1.00 89.44 80 LEU A N 1
ATOM 567 C CA . LEU A 1 80 ? 26.529 -18.849 -11.471 1.00 89.44 80 LEU A CA 1
ATOM 568 C C . LEU A 1 80 ? 26.998 -17.393 -11.615 1.00 89.44 80 LEU A C 1
ATOM 570 O O . LEU A 1 80 ? 26.214 -16.443 -11.608 1.00 89.44 80 LEU A O 1
ATOM 574 N N . SER A 1 81 ? 28.318 -17.195 -11.688 1.00 90.69 81 SER A N 1
ATOM 575 C CA . SER A 1 81 ? 28.950 -15.872 -11.695 1.00 90.69 81 SER A CA 1
ATOM 576 C C . SER A 1 81 ? 30.264 -15.886 -12.476 1.00 90.69 81 SER A C 1
ATOM 578 O O . SER A 1 81 ? 31.294 -16.313 -11.955 1.00 90.69 81 SER A O 1
ATOM 580 N N . ILE A 1 82 ? 30.254 -15.342 -13.691 1.00 90.81 82 ILE A N 1
ATOM 581 C CA . ILE A 1 82 ? 31.429 -15.216 -14.562 1.00 90.81 82 ILE A CA 1
ATOM 582 C C . ILE A 1 82 ? 31.923 -13.773 -14.500 1.00 90.81 82 ILE A C 1
ATOM 584 O O . ILE A 1 82 ? 31.140 -12.834 -14.616 1.00 90.81 82 ILE A O 1
ATOM 588 N N . MET A 1 83 ? 33.226 -13.567 -14.308 1.00 87.38 83 MET A N 1
ATOM 589 C CA . MET A 1 83 ? 33.808 -12.228 -14.169 1.00 87.38 83 MET A CA 1
ATOM 590 C C . MET A 1 83 ? 35.096 -12.104 -14.973 1.00 87.38 83 MET A C 1
ATOM 592 O O . MET A 1 83 ? 35.967 -12.974 -14.899 1.00 87.38 83 MET A O 1
ATOM 596 N N . SER A 1 84 ? 35.260 -10.990 -15.684 1.00 83.81 84 SER A N 1
ATOM 597 C CA . SER A 1 84 ? 36.552 -10.654 -16.279 1.00 83.81 84 SER A CA 1
ATOM 598 C C . SER A 1 84 ? 37.526 -10.139 -15.215 1.00 83.81 84 SER A C 1
ATOM 600 O O . SER A 1 84 ? 37.135 -9.600 -14.178 1.00 83.81 84 SER A O 1
ATOM 602 N N . ARG A 1 85 ? 38.824 -10.280 -15.493 1.00 80.31 85 ARG A N 1
ATOM 603 C CA . ARG A 1 85 ? 39.916 -9.638 -14.736 1.00 80.31 85 ARG A CA 1
ATOM 604 C C . ARG A 1 85 ? 40.640 -8.559 -15.547 1.00 80.31 85 ARG A C 1
ATOM 606 O O . ARG A 1 85 ? 41.534 -7.911 -15.018 1.00 80.31 85 ARG A O 1
ATOM 613 N N . THR A 1 86 ? 40.269 -8.391 -16.814 1.00 80.69 86 THR A N 1
ATOM 614 C CA . THR A 1 86 ? 40.863 -7.427 -17.744 1.00 80.69 86 THR A CA 1
ATOM 615 C C . THR A 1 86 ? 40.112 -6.105 -17.640 1.00 80.69 86 THR A C 1
ATOM 617 O O . THR A 1 86 ? 38.890 -6.099 -17.767 1.00 80.69 86 THR A O 1
ATOM 620 N N . GLU A 1 87 ? 40.824 -5.000 -17.410 1.00 80.00 87 GLU A N 1
ATOM 621 C CA . GLU A 1 87 ? 40.233 -3.657 -17.343 1.00 80.00 87 GLU A CA 1
ATOM 622 C C . GLU A 1 87 ? 39.520 -3.288 -18.655 1.00 80.00 87 GLU A C 1
ATOM 624 O O . GLU A 1 87 ? 39.966 -3.671 -19.734 1.00 80.00 87 GLU A O 1
ATOM 629 N N . ASN A 1 88 ? 38.398 -2.572 -18.555 1.00 79.19 88 ASN A N 1
ATOM 630 C CA . ASN A 1 88 ? 37.538 -2.113 -19.654 1.00 79.19 88 ASN A CA 1
ATOM 631 C C . ASN A 1 88 ? 37.025 -3.195 -20.624 1.00 79.19 88 ASN A C 1
ATOM 633 O O . ASN A 1 88 ? 36.415 -2.864 -21.638 1.00 79.19 88 ASN A O 1
ATOM 637 N N . ALA A 1 89 ? 37.196 -4.482 -20.304 1.00 85.81 89 ALA A N 1
ATOM 638 C CA . ALA A 1 89 ? 36.785 -5.595 -21.156 1.00 85.81 89 ALA A CA 1
ATOM 639 C C . ALA A 1 89 ? 35.272 -5.638 -21.447 1.00 85.81 89 ALA A C 1
ATOM 641 O O . ALA A 1 89 ? 34.871 -6.103 -22.515 1.00 85.81 89 ALA A O 1
ATOM 642 N N . ARG A 1 90 ? 34.433 -5.139 -20.526 1.00 89.38 90 ARG A N 1
ATOM 643 C CA . ARG A 1 90 ? 32.965 -5.129 -20.632 1.00 89.38 90 ARG A CA 1
ATOM 644 C C . ARG A 1 90 ? 32.350 -6.514 -20.894 1.00 89.38 90 ARG A C 1
ATOM 646 O O . ARG A 1 90 ? 31.437 -6.646 -21.712 1.00 89.38 90 ARG A O 1
ATOM 653 N N . LEU A 1 91 ? 32.839 -7.548 -20.204 1.00 91.50 91 LEU A N 1
ATOM 654 C CA . LEU A 1 91 ? 32.257 -8.895 -20.268 1.00 91.50 91 LEU A CA 1
ATOM 655 C C . LEU A 1 91 ? 30.772 -8.858 -19.874 1.00 91.50 91 LEU A C 1
ATOM 657 O O . LEU A 1 91 ? 30.410 -8.186 -18.909 1.00 91.50 91 LEU A O 1
ATOM 661 N N . GLY A 1 92 ? 29.930 -9.571 -20.629 1.00 90.31 92 GLY A N 1
ATOM 662 C CA . GLY A 1 92 ? 28.472 -9.505 -20.484 1.00 90.31 92 GLY A CA 1
ATOM 663 C C . GLY A 1 92 ? 27.838 -8.340 -21.254 1.00 90.31 92 GLY A C 1
ATOM 664 O O . GLY A 1 92 ? 26.737 -7.910 -20.917 1.00 90.31 92 GLY A O 1
ATOM 665 N N . SER A 1 93 ? 28.515 -7.800 -22.278 1.00 91.69 93 SER A N 1
ATOM 666 C CA . SER A 1 93 ? 27.873 -6.849 -23.204 1.00 91.69 93 SER A CA 1
ATOM 667 C C . SER A 1 93 ? 26.831 -7.543 -24.090 1.00 91.69 93 SER A C 1
ATOM 669 O O . SER A 1 93 ? 25.781 -6.966 -24.338 1.00 91.69 93 SER A O 1
ATOM 671 N N . ALA A 1 94 ? 27.091 -8.796 -24.473 1.00 93.69 94 ALA A N 1
ATOM 672 C CA . ALA A 1 94 ? 26.134 -9.722 -25.073 1.00 93.69 94 ALA A CA 1
ATOM 673 C C . ALA A 1 94 ? 26.304 -11.109 -24.432 1.00 93.69 94 ALA A C 1
ATOM 675 O O . ALA A 1 94 ? 27.399 -11.433 -23.956 1.00 93.69 94 ALA A O 1
ATOM 676 N N . ILE A 1 95 ? 25.236 -11.906 -24.407 1.00 95.00 95 ILE A N 1
ATOM 677 C CA . ILE A 1 95 ? 25.174 -13.233 -23.781 1.00 95.00 95 ILE A CA 1
ATOM 678 C C . ILE A 1 95 ? 24.249 -14.147 -24.599 1.00 95.00 95 ILE A C 1
ATOM 680 O O . ILE A 1 95 ? 23.263 -13.659 -25.144 1.00 95.00 95 ILE A O 1
ATOM 684 N N . ALA A 1 96 ? 24.547 -15.444 -24.667 1.00 92.12 96 ALA A N 1
ATOM 685 C CA . ALA A 1 96 ? 23.678 -16.459 -25.269 1.00 92.12 96 ALA A CA 1
ATOM 686 C C . ALA A 1 96 ? 23.913 -17.845 -24.639 1.00 92.12 96 ALA A C 1
ATOM 688 O O . ALA A 1 96 ? 24.988 -18.105 -24.089 1.00 92.12 96 ALA A O 1
ATOM 689 N N . GLU A 1 97 ? 22.920 -18.730 -24.743 1.00 90.81 97 GLU A N 1
ATOM 690 C CA . GLU A 1 97 ? 23.058 -20.162 -24.452 1.00 90.81 97 GLU A CA 1
ATOM 691 C C . GLU A 1 97 ? 23.518 -20.922 -25.706 1.00 90.81 97 GLU A C 1
ATOM 693 O O . GLU A 1 97 ? 23.146 -20.567 -26.822 1.00 90.81 97 GLU A O 1
ATOM 698 N N . LEU A 1 98 ? 24.321 -21.967 -25.523 1.00 86.94 98 LEU A N 1
ATOM 699 C CA . LEU A 1 98 ? 24.727 -22.934 -26.542 1.00 86.94 98 LEU A CA 1
ATOM 700 C C . LEU A 1 98 ? 24.227 -24.338 -26.150 1.00 86.94 98 LEU A C 1
ATOM 702 O O . LEU A 1 98 ? 23.618 -24.540 -25.102 1.00 86.94 98 LEU A O 1
ATOM 706 N N . GLY A 1 99 ? 24.510 -25.346 -26.976 1.00 84.62 99 GLY A N 1
ATOM 707 C CA . GLY A 1 99 ? 24.383 -26.741 -26.541 1.00 84.62 99 GLY A CA 1
ATOM 708 C C . GLY A 1 99 ? 25.372 -27.106 -25.421 1.00 84.62 99 GLY A C 1
ATOM 709 O O . GLY A 1 99 ? 26.240 -26.316 -25.047 1.00 84.62 99 GLY A O 1
ATOM 710 N N . ASP A 1 100 ? 25.281 -28.336 -24.915 1.00 89.06 100 ASP A N 1
ATOM 711 C CA . ASP A 1 100 ? 26.364 -28.955 -24.139 1.00 89.06 100 ASP A CA 1
ATOM 712 C C . ASP A 1 100 ? 27.516 -29.309 -25.101 1.00 89.06 100 ASP A C 1
ATOM 714 O O . ASP A 1 100 ? 27.526 -30.365 -25.737 1.00 89.06 100 ASP A O 1
ATOM 718 N N . LEU A 1 101 ? 28.456 -28.376 -25.279 1.00 90.50 101 LEU A N 1
ATOM 719 C CA . LEU A 1 101 ? 29.618 -28.528 -26.160 1.00 90.50 101 LEU A CA 1
ATOM 720 C C . LEU A 1 101 ? 30.795 -29.213 -25.454 1.00 90.50 101 LEU A C 1
ATOM 722 O O . LEU A 1 101 ? 31.769 -29.595 -26.111 1.00 90.50 101 LEU A O 1
ATOM 726 N N . THR A 1 102 ? 30.725 -29.345 -24.129 1.00 90.12 102 THR A N 1
ATOM 727 C CA . THR A 1 102 ? 31.743 -29.984 -23.288 1.00 90.12 102 THR A CA 1
ATOM 728 C C . THR A 1 102 ? 31.429 -31.443 -22.944 1.00 90.12 102 THR A C 1
ATOM 730 O O . THR A 1 102 ? 32.343 -32.183 -22.573 1.00 90.12 102 THR A O 1
ATOM 733 N N . GLY A 1 103 ? 30.187 -31.884 -23.148 1.00 89.75 103 GLY A N 1
ATOM 734 C CA . GLY A 1 103 ? 29.705 -33.243 -22.911 1.00 89.75 103 GLY A CA 1
ATOM 735 C C . GLY A 1 103 ? 29.519 -33.580 -21.430 1.00 89.75 103 GLY A C 1
ATOM 736 O O . GLY A 1 103 ? 29.687 -34.742 -21.052 1.00 89.75 103 GLY A O 1
ATOM 737 N N . ASP A 1 104 ? 29.253 -32.584 -20.578 1.00 87.25 104 ASP A N 1
ATOM 738 C CA . ASP A 1 104 ? 29.163 -32.761 -19.121 1.00 87.25 104 ASP A CA 1
ATOM 739 C C . ASP A 1 104 ? 27.727 -32.848 -18.565 1.00 87.25 104 ASP A C 1
ATOM 741 O O . ASP A 1 104 ? 27.540 -33.053 -17.354 1.00 87.25 104 ASP A O 1
ATOM 745 N N . GLY A 1 105 ? 26.732 -32.768 -19.451 1.00 85.25 105 GLY A N 1
ATOM 746 C CA . GLY A 1 105 ? 25.302 -32.819 -19.165 1.00 85.25 105 GLY A CA 1
ATOM 747 C C . GLY A 1 105 ? 24.652 -31.457 -18.909 1.00 85.25 105 GLY A C 1
ATOM 748 O O . GLY A 1 105 ? 23.461 -31.431 -18.610 1.00 85.25 105 GLY A O 1
ATOM 749 N N . VAL A 1 106 ? 25.397 -30.350 -18.995 1.00 87.38 106 VAL A N 1
ATOM 750 C CA . VAL A 1 106 ? 24.902 -28.982 -18.772 1.00 87.38 106 VAL A CA 1
ATOM 751 C C . VAL A 1 106 ? 25.162 -28.136 -20.020 1.00 87.38 106 VAL A C 1
ATOM 753 O O . VAL A 1 106 ? 26.220 -28.237 -20.634 1.00 87.38 106 VAL A O 1
ATOM 756 N N . ARG A 1 107 ? 24.203 -27.289 -20.416 1.00 88.81 107 ARG A N 1
ATOM 757 C CA . ARG A 1 107 ? 24.377 -26.385 -21.564 1.00 88.81 107 ARG A CA 1
ATOM 758 C C . ARG A 1 107 ? 25.441 -25.323 -21.293 1.00 88.81 107 ARG A C 1
ATOM 760 O O . ARG A 1 107 ? 25.517 -24.774 -20.195 1.00 88.81 107 ARG A O 1
ATOM 767 N N . ASP A 1 108 ? 26.245 -25.027 -22.309 1.00 91.75 108 ASP A N 1
ATOM 768 C CA . ASP A 1 108 ? 27.334 -24.055 -22.229 1.00 91.75 108 ASP A CA 1
ATOM 769 C C . ASP A 1 108 ? 26.873 -22.643 -22.637 1.00 91.75 108 ASP A C 1
ATOM 771 O O . ASP A 1 108 ? 25.804 -22.453 -23.213 1.00 91.75 108 ASP A O 1
ATOM 775 N N . PHE A 1 109 ? 27.684 -21.621 -22.351 1.00 94.44 109 PHE A N 1
ATOM 776 C CA . PHE A 1 109 ? 27.338 -20.216 -22.600 1.00 94.44 109 PHE A CA 1
ATOM 777 C C . PHE A 1 109 ? 28.330 -19.516 -23.533 1.00 94.44 109 PHE A C 1
ATOM 779 O O . PHE A 1 109 ? 29.539 -19.758 -23.474 1.00 94.44 109 PHE A O 1
ATOM 786 N N . LEU A 1 110 ? 27.833 -18.565 -24.328 1.00 95.25 110 LEU A N 1
ATOM 787 C CA . LEU A 1 110 ? 28.640 -17.659 -25.145 1.00 95.25 110 LEU A CA 1
ATOM 788 C C . LEU A 1 110 ? 28.568 -16.230 -24.590 1.00 95.25 110 LEU A C 1
ATOM 790 O O . LEU A 1 110 ? 27.487 -15.688 -24.365 1.00 95.25 110 LEU A O 1
ATOM 794 N N . LEU A 1 111 ? 29.727 -15.606 -24.368 1.00 95.69 111 LEU A N 1
ATOM 795 C CA . LEU A 1 111 ? 29.838 -14.265 -23.786 1.00 95.69 111 LEU A CA 1
ATOM 796 C C . LEU A 1 111 ? 30.570 -13.285 -24.700 1.00 95.69 111 LEU A C 1
ATOM 798 O O . LEU A 1 111 ? 31.745 -13.487 -25.006 1.00 95.69 111 LEU A O 1
ATOM 802 N N . GLY A 1 112 ? 29.911 -12.177 -25.035 1.00 95.19 112 GLY A N 1
ATOM 803 C CA . GLY A 1 112 ? 30.484 -11.031 -25.737 1.00 95.19 112 GLY A CA 1
ATOM 804 C C . GLY A 1 112 ? 31.318 -10.128 -24.823 1.00 95.19 112 GLY A C 1
ATOM 805 O O . GLY A 1 112 ? 30.879 -9.724 -23.737 1.00 95.19 112 GLY A O 1
ATOM 806 N N . ILE A 1 113 ? 32.543 -9.820 -25.262 1.00 93.88 113 ILE A N 1
ATOM 807 C CA . ILE A 1 113 ? 33.541 -9.042 -24.516 1.00 93.88 113 ILE A CA 1
ATOM 808 C C . ILE A 1 113 ? 34.218 -8.028 -25.465 1.00 93.88 113 ILE A C 1
ATOM 810 O O . ILE A 1 113 ? 35.385 -8.196 -25.840 1.00 93.88 113 ILE A O 1
ATOM 814 N N . PRO A 1 114 ? 33.502 -6.969 -25.887 1.00 93.25 114 PRO A N 1
ATOM 815 C CA . PRO A 1 114 ? 33.938 -6.077 -26.964 1.00 93.25 114 PRO A CA 1
ATOM 816 C C . PRO A 1 114 ? 35.124 -5.179 -26.588 1.00 93.25 114 PRO A C 1
ATOM 818 O O . PRO A 1 114 ? 35.805 -4.663 -27.469 1.00 93.25 114 PRO A O 1
ATOM 821 N N . GLY A 1 115 ? 35.390 -4.986 -25.293 1.00 85.56 115 GLY A N 1
ATOM 822 C CA . GLY A 1 115 ? 36.504 -4.172 -24.808 1.00 85.56 115 GLY A CA 1
ATOM 823 C C . GLY A 1 115 ? 37.823 -4.929 -24.643 1.00 85.56 115 GLY A C 1
ATOM 824 O O . GLY A 1 115 ? 38.794 -4.348 -24.162 1.00 85.56 115 GLY A O 1
ATOM 825 N N . ILE A 1 116 ? 37.892 -6.224 -24.986 1.00 78.88 116 ILE A N 1
ATOM 826 C CA . ILE A 1 116 ? 39.156 -6.962 -24.892 1.00 78.88 116 ILE A CA 1
ATOM 827 C C . ILE A 1 116 ? 40.176 -6.451 -25.917 1.00 78.88 116 ILE A C 1
ATOM 829 O O . ILE A 1 116 ? 39.922 -6.354 -27.119 1.00 78.88 116 ILE A O 1
ATOM 833 N N . VAL A 1 117 ? 41.360 -6.151 -25.392 1.00 65.75 117 VAL A N 1
ATOM 834 C CA . VAL A 1 117 ? 42.595 -5.902 -26.132 1.00 65.75 117 VAL A CA 1
ATOM 835 C C . VAL A 1 117 ? 43.228 -7.264 -26.418 1.00 65.75 117 VAL A C 1
ATOM 837 O O . VAL A 1 117 ? 43.581 -7.976 -25.476 1.00 65.75 117 VAL A O 1
ATOM 840 N N . GLY A 1 118 ? 43.316 -7.644 -27.693 1.00 58.62 118 GLY A N 1
ATOM 841 C CA . GLY A 1 118 ? 44.083 -8.812 -28.134 1.00 58.62 118 GLY A CA 1
ATOM 842 C C . GLY A 1 118 ? 45.507 -8.389 -28.499 1.00 58.62 118 GLY A C 1
ATOM 843 O O . GLY A 1 118 ? 46.174 -7.732 -27.702 1.00 58.62 118 GLY A O 1
ATOM 844 N N . GLU A 1 119 ? 45.968 -8.694 -29.714 1.00 47.75 119 GLU A N 1
ATOM 845 C CA . GLU A 1 119 ? 47.237 -8.144 -30.232 1.00 47.75 119 GLU A CA 1
ATOM 846 C C . GLU A 1 119 ? 47.129 -6.655 -30.626 1.00 47.75 119 GLU A C 1
ATOM 848 O O . GLU A 1 119 ? 48.139 -5.989 -30.855 1.00 47.75 119 GLU A O 1
ATOM 853 N N . GLY A 1 120 ? 45.910 -6.101 -30.649 1.00 52.53 120 GLY A N 1
ATOM 854 C CA . GLY A 1 120 ? 45.640 -4.671 -30.810 1.00 52.53 120 GLY A CA 1
ATOM 855 C C . GLY A 1 120 ? 44.565 -4.148 -29.843 1.00 52.53 120 GLY A C 1
ATOM 856 O O . GLY A 1 120 ? 43.820 -4.939 -29.255 1.00 52.53 120 GLY A O 1
ATOM 857 N N . PRO A 1 121 ? 44.458 -2.815 -29.664 1.00 63.91 121 PRO A N 1
ATOM 858 C CA . PRO A 1 121 ? 43.444 -2.205 -28.803 1.00 63.91 121 PRO A CA 1
ATOM 859 C C . PRO A 1 121 ? 42.021 -2.516 -29.294 1.00 63.91 121 PRO A C 1
ATOM 861 O O . PRO A 1 121 ? 41.747 -2.411 -30.486 1.00 63.91 121 PRO A O 1
ATOM 864 N N . GLU A 1 122 ? 41.121 -2.872 -28.370 1.00 71.25 122 GLU A N 1
ATOM 865 C CA . GLU A 1 122 ? 39.671 -3.044 -28.597 1.00 71.25 122 GLU A CA 1
ATOM 866 C C . GLU A 1 122 ? 39.285 -3.943 -29.800 1.00 71.25 122 GLU A C 1
ATOM 868 O O . GLU A 1 122 ? 38.329 -3.652 -30.520 1.00 71.25 122 GLU A O 1
ATOM 873 N N . GLN A 1 123 ? 40.010 -5.046 -30.039 1.00 87.25 123 GLN A N 1
ATOM 874 C CA . GLN A 1 123 ? 39.589 -6.063 -31.023 1.00 87.25 123 GLN A CA 1
ATOM 875 C C . GLN A 1 123 ? 38.239 -6.693 -30.636 1.00 87.25 123 GLN A C 1
ATOM 877 O O . GLN A 1 123 ? 37.389 -6.946 -31.488 1.00 87.25 123 GLN A O 1
ATOM 882 N N . GLY A 1 124 ? 38.020 -6.901 -29.335 1.00 92.00 124 GLY A N 1
ATOM 883 C CA . GLY A 1 124 ? 36.869 -7.638 -28.826 1.00 92.00 124 GLY A CA 1
ATOM 884 C C . GLY A 1 124 ? 36.986 -9.148 -29.055 1.00 92.00 124 GLY A C 1
ATOM 885 O O . GLY A 1 124 ? 37.828 -9.633 -29.815 1.00 92.00 124 GLY A O 1
ATOM 886 N N . CYS A 1 125 ? 36.169 -9.918 -28.345 1.00 93.12 125 CYS A N 1
ATOM 887 C CA . CYS A 1 125 ? 36.098 -11.369 -28.500 1.00 93.12 125 CYS A CA 1
ATOM 888 C C . CYS A 1 125 ? 34.752 -11.922 -28.019 1.00 93.12 125 CYS A C 1
ATOM 890 O O . CYS A 1 125 ? 34.018 -11.256 -27.282 1.00 93.12 125 CYS A O 1
ATOM 892 N N . VAL A 1 126 ? 34.484 -13.177 -28.379 1.00 95.06 126 VAL A N 1
ATOM 893 C CA . VAL A 1 126 ? 33.487 -14.020 -27.712 1.00 95.06 126 VAL A CA 1
ATOM 894 C C . VAL A 1 126 ? 34.178 -15.156 -26.959 1.00 95.06 126 VAL A C 1
ATOM 896 O O . VAL A 1 126 ? 35.162 -15.723 -27.442 1.00 95.06 126 VAL A O 1
ATOM 899 N N . ARG A 1 127 ? 33.690 -15.482 -25.758 1.00 94.25 127 ARG A N 1
ATOM 900 C CA . ARG A 1 127 ? 34.185 -16.594 -24.929 1.00 94.25 127 ARG A CA 1
ATOM 901 C C . ARG A 1 127 ? 33.127 -17.662 -24.743 1.00 94.25 127 ARG A C 1
ATOM 903 O O . ARG A 1 127 ? 32.021 -17.350 -24.317 1.00 94.25 127 ARG A O 1
ATOM 910 N N . PHE A 1 128 ? 33.536 -18.904 -24.957 1.00 94.88 128 PHE A N 1
ATOM 911 C CA . PHE A 1 128 ? 32.781 -20.095 -24.606 1.00 94.88 128 PHE A CA 1
ATOM 912 C C . PHE A 1 128 ? 33.070 -20.435 -23.149 1.00 94.88 128 PHE A C 1
ATOM 914 O O . PHE A 1 128 ? 34.234 -20.600 -22.763 1.00 94.88 128 PHE A O 1
ATOM 921 N N . VAL A 1 129 ? 32.024 -20.510 -22.339 1.00 95.12 129 VAL A N 1
ATOM 922 C CA . VAL A 1 129 ? 32.108 -20.796 -20.911 1.00 95.12 129 VAL A CA 1
ATOM 923 C C . VAL A 1 129 ? 31.325 -22.058 -20.617 1.00 95.12 129 VAL A C 1
ATOM 925 O O . VAL A 1 129 ? 30.156 -22.151 -20.974 1.00 95.12 129 VAL A O 1
ATOM 928 N N . ASN A 1 130 ? 31.976 -23.010 -19.956 1.00 93.44 130 ASN A N 1
ATOM 929 C CA . ASN A 1 130 ? 31.335 -24.251 -19.567 1.00 93.44 130 ASN A CA 1
ATOM 930 C C . ASN A 1 130 ? 30.247 -23.966 -18.525 1.00 93.44 130 ASN A C 1
ATOM 932 O O . ASN A 1 130 ? 30.530 -23.310 -17.512 1.00 93.44 130 ASN A O 1
ATOM 936 N N . GLY A 1 131 ? 29.033 -24.456 -18.776 1.00 89.69 131 GLY A N 1
ATOM 937 C CA . GLY A 1 131 ? 27.858 -24.138 -17.967 1.00 89.69 131 GLY A CA 1
ATOM 938 C C . GLY A 1 131 ? 28.028 -24.544 -16.509 1.00 89.69 131 GLY A C 1
ATOM 939 O O . GLY A 1 131 ? 27.752 -23.768 -15.606 1.00 89.69 131 GLY A O 1
ATOM 940 N N . LYS A 1 132 ? 28.576 -25.734 -16.269 1.00 88.25 132 LYS A N 1
ATOM 941 C CA . LYS A 1 132 ? 28.683 -26.358 -14.943 1.00 88.25 132 LYS A CA 1
ATOM 942 C C . LYS A 1 132 ? 29.773 -25.777 -14.040 1.00 88.25 132 LYS A C 1
ATOM 944 O O . LYS A 1 132 ? 29.645 -25.769 -12.818 1.00 88.25 132 LYS A O 1
ATOM 949 N N . SER A 1 133 ? 30.889 -25.347 -14.626 1.00 89.19 133 SER A N 1
ATOM 950 C CA . SER A 1 133 ? 32.108 -24.945 -13.902 1.00 89.19 133 SER A CA 1
ATOM 951 C C . SER A 1 133 ? 32.414 -23.448 -13.972 1.00 89.19 133 SER A C 1
ATOM 953 O O . SER A 1 133 ? 33.344 -22.989 -13.302 1.00 89.19 133 SER A O 1
ATOM 955 N N . ALA A 1 134 ? 31.676 -22.692 -14.793 1.00 90.00 134 ALA A N 1
ATOM 956 C CA . ALA A 1 134 ? 31.944 -21.294 -15.136 1.00 90.00 134 ALA A CA 1
ATOM 957 C C . ALA A 1 134 ? 33.339 -21.036 -15.756 1.00 90.00 134 ALA A C 1
ATOM 959 O O . ALA A 1 134 ? 33.797 -19.888 -15.802 1.00 90.00 134 ALA A O 1
ATOM 960 N N . GLN A 1 135 ? 34.043 -22.074 -16.226 1.00 91.06 135 GLN A N 1
ATOM 961 C CA . GLN A 1 135 ? 35.381 -21.941 -16.808 1.00 91.06 135 GLN A CA 1
ATOM 962 C C . GLN A 1 135 ? 35.315 -21.670 -18.311 1.00 91.06 135 GLN A C 1
ATOM 964 O O . GLN A 1 135 ? 34.593 -22.335 -19.049 1.00 91.06 135 GLN A O 1
ATOM 969 N N . THR A 1 136 ? 36.108 -20.710 -18.787 1.00 91.44 136 THR A N 1
ATOM 970 C CA . THR A 1 136 ? 36.307 -20.512 -20.227 1.00 91.44 136 THR A CA 1
ATOM 971 C C . THR A 1 136 ? 37.099 -21.681 -20.804 1.00 91.44 136 THR A C 1
ATOM 973 O O . THR A 1 136 ? 38.229 -21.908 -20.374 1.00 91.44 136 THR A O 1
ATOM 976 N N . PHE A 1 137 ? 36.541 -22.369 -21.802 1.00 93.56 137 PHE A N 1
ATOM 977 C CA . PHE A 1 137 ? 37.227 -23.453 -22.517 1.00 93.56 137 PHE A CA 1
ATOM 978 C C . PHE A 1 137 ? 37.636 -23.076 -23.949 1.00 93.56 137 PHE A C 1
ATOM 980 O O . PHE A 1 137 ? 38.519 -23.719 -24.512 1.00 93.56 137 PHE A O 1
ATOM 987 N N . ASN A 1 138 ? 37.046 -22.025 -24.535 1.00 92.81 138 ASN A N 1
ATOM 988 C CA . ASN A 1 138 ? 37.421 -21.523 -25.861 1.00 92.81 138 ASN A CA 1
ATOM 989 C C . ASN A 1 138 ? 37.158 -20.004 -26.000 1.00 92.81 138 ASN A C 1
ATOM 991 O O . ASN A 1 138 ? 36.365 -19.427 -25.252 1.00 92.81 138 ASN A O 1
ATOM 995 N N . GLN A 1 139 ? 37.827 -19.339 -26.944 1.00 92.88 139 GLN A N 1
ATOM 996 C CA . GLN A 1 139 ? 37.670 -17.910 -27.247 1.00 92.88 139 GLN A CA 1
ATOM 997 C C . GLN A 1 139 ? 37.950 -17.648 -28.733 1.00 92.88 139 GLN A C 1
ATOM 999 O O . GLN A 1 139 ? 38.998 -18.045 -29.235 1.00 92.88 139 GLN A O 1
ATOM 1004 N N . ILE A 1 140 ? 37.079 -16.885 -29.399 1.00 94.06 140 ILE A N 1
ATOM 1005 C CA . ILE A 1 140 ? 37.325 -16.350 -30.749 1.00 94.06 140 ILE A CA 1
ATOM 1006 C C . ILE A 1 140 ? 37.504 -14.835 -30.625 1.00 94.06 140 ILE A C 1
ATOM 1008 O O . ILE A 1 140 ? 36.674 -14.153 -30.024 1.00 94.06 140 ILE A O 1
ATOM 1012 N N . THR A 1 141 ? 38.610 -14.309 -31.152 1.00 93.00 141 THR A N 1
ATOM 1013 C CA . THR A 1 141 ? 39.021 -12.897 -31.022 1.00 93.00 141 THR A CA 1
ATOM 1014 C C . THR A 1 141 ? 38.895 -12.181 -32.362 1.00 93.00 141 THR A C 1
ATOM 1016 O O . THR A 1 141 ? 39.055 -12.816 -33.402 1.00 93.00 141 THR A O 1
ATOM 1019 N N . GLY A 1 142 ? 38.607 -10.878 -32.338 1.00 91.31 142 GLY A N 1
ATOM 1020 C CA . GLY A 1 142 ? 38.567 -10.052 -33.542 1.00 91.31 142 GLY A CA 1
ATOM 1021 C C . GLY A 1 142 ? 39.891 -10.057 -34.319 1.00 91.31 142 GLY A C 1
ATOM 1022 O O . GLY A 1 142 ? 40.978 -10.128 -33.741 1.00 91.31 142 GLY A O 1
ATOM 1023 N N . VAL A 1 143 ? 39.783 -9.945 -35.640 1.00 88.81 143 VAL A N 1
ATOM 1024 C CA . VAL A 1 143 ? 40.886 -9.834 -36.605 1.00 88.81 143 VAL A CA 1
ATOM 1025 C C . VAL A 1 143 ? 41.452 -8.408 -36.694 1.00 88.81 143 VAL A C 1
ATOM 1027 O O . VAL A 1 143 ? 42.595 -8.219 -37.105 1.00 88.81 143 VAL A O 1
ATOM 1030 N N . GLN A 1 144 ? 40.684 -7.392 -36.286 1.00 89.81 144 GLN A N 1
ATOM 1031 C CA . GLN A 1 144 ? 40.992 -5.968 -36.451 1.00 89.81 144 GLN A CA 1
ATOM 1032 C C . GLN A 1 144 ? 41.000 -5.219 -35.108 1.00 89.81 144 GLN A C 1
ATOM 1034 O O . GLN A 1 144 ? 40.059 -5.301 -34.324 1.00 89.81 144 GLN A O 1
ATOM 1039 N N . ALA A 1 145 ? 42.001 -4.359 -34.886 1.00 87.56 145 ALA A N 1
ATOM 1040 C CA . ALA A 1 145 ? 41.992 -3.399 -33.776 1.00 87.56 145 ALA A CA 1
ATOM 1041 C C . ALA A 1 145 ? 40.806 -2.413 -33.863 1.00 87.56 145 ALA A C 1
ATOM 1043 O O . ALA A 1 145 ? 40.575 -1.781 -34.895 1.00 87.56 145 ALA A O 1
ATOM 1044 N N . GLY A 1 146 ? 40.077 -2.255 -32.759 1.00 87.38 146 GLY A N 1
ATOM 1045 C CA . GLY A 1 146 ? 38.925 -1.362 -32.638 1.00 87.38 146 GLY A CA 1
ATOM 1046 C C . GLY A 1 146 ? 37.604 -1.901 -33.195 1.00 87.38 146 GLY A C 1
ATOM 1047 O O . GLY A 1 146 ? 36.621 -1.163 -33.160 1.00 87.38 146 GLY A O 1
ATOM 1048 N N . GLU A 1 147 ? 37.540 -3.141 -33.703 1.00 92.38 147 GLU A N 1
ATOM 1049 C CA . GLU A 1 147 ? 36.303 -3.654 -34.315 1.00 92.38 147 GLU A CA 1
ATOM 1050 C C . GLU A 1 147 ? 35.198 -4.032 -33.319 1.00 92.38 147 GLU A C 1
ATOM 1052 O O . GLU A 1 147 ? 34.024 -4.058 -33.695 1.00 92.38 147 GLU A O 1
ATOM 1057 N N . LYS A 1 148 ? 35.561 -4.269 -32.050 1.00 93.88 148 LYS A N 1
ATOM 1058 C CA . LYS A 1 148 ? 34.630 -4.550 -30.942 1.00 93.88 148 LYS A CA 1
ATOM 1059 C C . LYS A 1 148 ? 33.775 -5.795 -31.178 1.00 93.88 148 LYS A C 1
ATOM 1061 O O . LYS A 1 148 ? 32.571 -5.787 -30.908 1.00 93.88 148 LYS A O 1
ATOM 1066 N N . MET A 1 149 ? 34.401 -6.870 -31.656 1.00 95.06 149 MET A N 1
ATOM 1067 C CA . MET A 1 149 ? 33.727 -8.151 -31.861 1.00 95.06 149 MET A CA 1
ATOM 1068 C C . MET A 1 149 ? 33.113 -8.660 -30.549 1.00 95.06 149 MET A C 1
ATOM 1070 O O . MET A 1 149 ? 33.729 -8.565 -29.484 1.00 95.06 149 MET A O 1
ATOM 1074 N N . GLY A 1 150 ? 31.889 -9.186 -30.616 1.00 94.69 150 GLY A N 1
ATOM 1075 C CA . GLY A 1 150 ? 31.123 -9.569 -29.428 1.00 94.69 150 GLY A CA 1
ATOM 1076 C C . GLY A 1 150 ? 30.402 -8.391 -28.767 1.00 94.69 150 GLY A C 1
ATOM 1077 O O . GLY A 1 150 ? 30.079 -8.465 -27.582 1.00 94.69 150 GLY A O 1
ATOM 1078 N N . THR A 1 151 ? 30.148 -7.301 -29.504 1.00 95.19 151 THR A N 1
ATOM 1079 C CA . THR A 1 151 ? 29.214 -6.250 -29.054 1.00 95.19 151 THR A CA 1
ATOM 1080 C C . THR A 1 151 ? 27.776 -6.769 -29.030 1.00 95.19 151 THR A C 1
ATOM 1082 O O . THR A 1 151 ? 27.019 -6.428 -28.126 1.00 95.19 151 THR A O 1
ATOM 1085 N N . SER A 1 152 ? 27.433 -7.624 -29.990 1.00 94.94 152 SER A N 1
ATOM 1086 C CA . SER A 1 152 ? 26.167 -8.343 -30.123 1.00 94.94 152 SER A CA 1
ATOM 1087 C C . SER A 1 152 ? 26.469 -9.801 -30.497 1.00 94.94 152 SER A C 1
ATOM 1089 O O . SER A 1 152 ? 27.501 -10.089 -31.115 1.00 94.94 152 SER A O 1
ATOM 1091 N N . VAL A 1 153 ? 25.609 -10.724 -30.070 1.00 95.81 153 VAL A N 1
ATOM 1092 C CA . VAL A 1 153 ? 25.722 -12.172 -30.306 1.00 95.81 153 VAL A CA 1
ATOM 1093 C C . VAL A 1 153 ? 24.309 -12.733 -30.408 1.00 95.81 153 VAL A C 1
ATOM 1095 O O . VAL A 1 153 ? 23.450 -12.312 -29.634 1.00 95.81 153 VAL A O 1
ATOM 1098 N N . VAL A 1 154 ? 24.074 -13.683 -31.312 1.00 92.88 154 VAL A N 1
ATOM 1099 C CA . VAL A 1 154 ? 22.837 -14.470 -31.339 1.00 92.88 154 VAL A CA 1
ATOM 1100 C C . VAL A 1 154 ? 23.103 -15.903 -31.815 1.00 92.88 154 VAL A C 1
ATOM 1102 O O . VAL A 1 154 ? 24.096 -16.153 -32.495 1.00 92.88 154 VAL A O 1
ATOM 1105 N N . VAL A 1 155 ? 22.241 -16.839 -31.421 1.00 91.56 155 VAL A N 1
ATOM 1106 C CA . VAL A 1 155 ? 22.312 -18.277 -31.729 1.00 91.56 155 VAL A CA 1
ATOM 1107 C C . VAL A 1 155 ? 21.035 -18.627 -32.506 1.00 91.56 155 VAL A C 1
ATOM 1109 O O . VAL A 1 155 ? 20.004 -18.871 -31.880 1.00 91.56 155 VAL A O 1
ATOM 1112 N N . PRO A 1 156 ? 21.032 -18.518 -33.849 1.00 84.25 156 PRO A N 1
ATOM 1113 C CA . PRO A 1 156 ? 19.819 -18.683 -34.658 1.00 84.25 156 PRO A CA 1
ATOM 1114 C C . PRO A 1 156 ? 19.351 -20.135 -34.762 1.00 84.25 156 PRO A C 1
ATOM 1116 O O . PRO A 1 156 ? 18.152 -20.386 -34.824 1.00 84.25 156 PRO A O 1
ATOM 1119 N N . GLY A 1 157 ? 20.279 -21.087 -34.728 1.00 86.12 157 GLY A N 1
ATOM 1120 C CA . GLY A 1 157 ? 20.006 -22.496 -34.960 1.00 86.12 157 GLY A CA 1
ATOM 1121 C C . GLY A 1 157 ? 21.264 -23.197 -35.447 1.00 86.12 157 GLY A C 1
ATOM 1122 O O . GLY A 1 157 ? 22.368 -22.704 -35.245 1.00 86.12 157 GLY A O 1
ATOM 1123 N N . ASP A 1 158 ? 21.076 -24.341 -36.083 1.00 87.69 158 ASP A N 1
ATOM 1124 C CA . ASP A 1 158 ? 22.086 -25.025 -36.890 1.00 87.69 158 ASP A CA 1
ATOM 1125 C C . ASP A 1 158 ? 22.065 -24.398 -38.297 1.00 87.69 158 ASP A C 1
ATOM 1127 O O . ASP A 1 158 ? 21.025 -24.440 -38.958 1.00 87.69 158 ASP A O 1
ATOM 1131 N N . LEU A 1 159 ? 23.152 -23.733 -38.706 1.00 88.44 159 LEU A N 1
ATOM 1132 C CA . LEU A 1 159 ? 23.259 -23.030 -39.993 1.00 88.44 159 LEU A CA 1
ATOM 1133 C C . LEU A 1 159 ? 24.028 -23.860 -41.030 1.00 88.44 159 LEU A C 1
ATOM 1135 O O . LEU A 1 159 ? 23.761 -23.741 -42.225 1.00 88.44 159 LEU A O 1
ATOM 1139 N N . ASP A 1 160 ? 24.983 -24.689 -40.591 1.00 82.88 160 ASP A N 1
ATOM 1140 C CA . ASP A 1 160 ? 25.768 -25.569 -41.471 1.00 82.88 160 ASP A CA 1
ATOM 1141 C C . ASP A 1 160 ? 25.158 -26.976 -41.676 1.00 82.88 160 ASP A C 1
ATOM 1143 O O . ASP A 1 160 ? 25.567 -27.711 -42.584 1.00 82.88 160 ASP A O 1
ATOM 1147 N N . GLY A 1 161 ? 24.116 -27.314 -40.911 1.00 81.19 161 GLY A N 1
ATOM 1148 C CA . GLY A 1 161 ? 23.351 -28.556 -41.005 1.00 81.19 161 GLY A CA 1
ATOM 1149 C C . GLY A 1 161 ? 24.020 -29.747 -40.317 1.00 81.19 161 GLY A C 1
ATOM 1150 O O . GLY A 1 161 ? 23.675 -30.899 -40.615 1.00 81.19 161 GLY A O 1
ATOM 1151 N N . ASP A 1 162 ? 25.009 -29.519 -39.447 1.00 80.19 162 ASP A N 1
ATOM 1152 C CA . ASP A 1 162 ? 25.769 -30.591 -38.810 1.00 80.19 162 ASP A CA 1
ATOM 1153 C C . ASP A 1 162 ? 25.101 -31.201 -37.564 1.00 80.19 162 ASP A C 1
ATOM 1155 O O . ASP A 1 162 ? 25.556 -32.247 -37.070 1.00 80.19 162 ASP A O 1
ATOM 1159 N N . GLY A 1 163 ? 24.013 -30.597 -37.078 1.00 80.94 163 GLY A N 1
ATOM 1160 C CA . GLY A 1 163 ? 23.267 -30.967 -35.879 1.00 80.94 163 GLY A CA 1
ATOM 1161 C C . GLY A 1 163 ? 23.748 -30.279 -34.598 1.00 80.94 163 GLY A C 1
ATOM 1162 O O . GLY A 1 163 ? 23.549 -30.816 -33.506 1.00 80.94 163 GLY A O 1
ATOM 1163 N N . THR A 1 164 ? 24.457 -29.153 -34.680 1.00 87.12 164 THR A N 1
ATOM 1164 C CA . THR A 1 164 ? 24.934 -28.365 -33.528 1.00 87.12 164 THR A CA 1
ATOM 1165 C C . THR A 1 164 ? 24.533 -26.898 -33.685 1.00 87.12 164 THR A C 1
ATOM 1167 O O . THR A 1 164 ? 24.402 -26.403 -34.789 1.00 87.12 164 THR A O 1
ATOM 1170 N N . LEU A 1 165 ? 24.272 -26.207 -32.570 1.00 89.94 165 LEU A N 1
ATOM 1171 C CA . LEU A 1 165 ? 23.849 -24.805 -32.611 1.00 89.94 165 LEU A CA 1
ATOM 1172 C C . LEU A 1 165 ? 25.022 -23.879 -32.952 1.00 89.94 165 LEU A C 1
ATOM 1174 O O . LEU A 1 165 ? 26.012 -23.830 -32.215 1.00 89.94 165 LEU A O 1
ATOM 1178 N N . ASP A 1 166 ? 24.845 -23.109 -34.014 1.00 91.69 166 ASP A N 1
ATOM 1179 C CA . ASP A 1 166 ? 25.766 -22.114 -34.547 1.00 91.69 166 ASP A CA 1
ATOM 1180 C C . ASP A 1 166 ? 25.445 -20.715 -34.020 1.00 91.69 166 ASP A C 1
ATOM 1182 O O . ASP A 1 166 ? 24.420 -20.474 -33.377 1.00 91.69 166 ASP A O 1
ATOM 1186 N N . PHE A 1 167 ? 26.347 -19.761 -34.252 1.00 95.12 167 PHE A N 1
ATOM 1187 C CA . PHE A 1 167 ? 26.218 -18.422 -33.682 1.00 95.12 167 PHE A CA 1
ATOM 1188 C C . PHE A 1 167 ? 26.737 -17.321 -34.606 1.00 95.12 167 PHE A C 1
ATOM 1190 O O . PHE A 1 167 ? 27.731 -17.476 -35.316 1.00 95.12 167 PHE A O 1
ATOM 1197 N N . ILE A 1 168 ? 26.075 -16.166 -34.541 1.00 96.62 168 ILE A N 1
ATOM 1198 C CA . ILE A 1 168 ? 26.416 -14.953 -35.285 1.00 96.62 168 ILE A CA 1
ATOM 1199 C C . ILE A 1 168 ? 26.906 -13.885 -34.302 1.00 96.62 168 ILE A C 1
ATOM 1201 O O . ILE A 1 168 ? 26.316 -13.672 -33.241 1.00 96.62 168 ILE A O 1
ATOM 1205 N N . VAL A 1 169 ? 28.000 -13.205 -34.650 1.00 97.56 169 VAL A N 1
ATOM 1206 C CA . VAL A 1 169 ? 28.671 -12.202 -33.811 1.00 97.56 169 VAL A CA 1
ATOM 1207 C C . VAL A 1 169 ? 28.808 -10.878 -34.556 1.00 97.56 169 VAL A C 1
ATOM 1209 O O . VAL A 1 169 ? 29.297 -10.850 -35.685 1.00 97.56 169 VAL A O 1
ATOM 1212 N N . GLY A 1 170 ? 28.437 -9.771 -33.907 1.00 97.00 170 GLY A N 1
ATOM 1213 C CA . GLY A 1 170 ? 28.601 -8.422 -34.447 1.00 97.00 170 GLY A CA 1
ATOM 1214 C C . GLY A 1 170 ? 29.916 -7.744 -34.047 1.00 97.00 170 GLY A C 1
ATOM 1215 O O . GLY A 1 170 ? 30.345 -7.796 -32.885 1.00 97.00 170 GLY A O 1
ATOM 1216 N N . SER A 1 171 ? 30.508 -7.049 -35.021 1.00 96.56 171 SER A N 1
ATOM 1217 C CA . SER A 1 171 ? 31.726 -6.231 -34.925 1.00 96.56 171 SER A CA 1
ATOM 1218 C C . SER A 1 171 ? 31.468 -4.812 -35.466 1.00 96.56 171 SER A C 1
ATOM 1220 O O . SER A 1 171 ? 31.968 -4.459 -36.537 1.00 96.56 171 SER A O 1
ATOM 1222 N N . PRO A 1 172 ? 30.688 -3.957 -34.776 1.00 96.19 172 PRO A N 1
ATOM 1223 C CA . PRO A 1 172 ? 30.257 -2.658 -35.311 1.00 96.19 172 PRO A CA 1
ATOM 1224 C C . PRO A 1 172 ? 31.395 -1.654 -35.564 1.00 96.19 172 PRO A C 1
ATOM 1226 O O . PRO A 1 172 ? 31.205 -0.684 -36.294 1.00 96.19 172 PRO A O 1
ATOM 1229 N N . GLY A 1 173 ? 32.588 -1.863 -34.998 1.00 94.19 173 GLY A N 1
ATOM 1230 C CA . GLY A 1 173 ? 33.771 -1.049 -35.293 1.00 94.19 173 GLY A CA 1
ATOM 1231 C C . GLY A 1 173 ? 34.561 -1.498 -36.531 1.00 94.19 173 GLY A C 1
ATOM 1232 O O . GLY A 1 173 ? 35.544 -0.843 -36.887 1.00 94.19 173 GLY A O 1
ATOM 1233 N N . PHE A 1 174 ? 34.193 -2.617 -37.170 1.00 95.69 174 PHE A N 1
ATOM 1234 C CA . PHE A 1 174 ? 34.937 -3.178 -38.300 1.00 95.69 174 PHE A CA 1
ATOM 1235 C C . PHE A 1 174 ? 35.071 -2.176 -39.459 1.00 95.69 174 PHE A C 1
ATOM 1237 O O . PHE A 1 174 ? 34.172 -1.377 -39.730 1.00 95.69 174 PHE A O 1
ATOM 1244 N N . GLY A 1 175 ? 36.235 -2.174 -40.106 1.00 95.38 175 GLY A N 1
ATOM 1245 C CA . GLY A 1 175 ? 36.610 -1.278 -41.191 1.00 95.38 175 GLY A CA 1
ATOM 1246 C C . GLY A 1 175 ? 36.829 -2.062 -42.476 1.00 95.38 175 GLY A C 1
ATOM 1247 O O . GLY A 1 175 ? 37.940 -2.504 -42.752 1.00 95.38 175 GLY A O 1
ATOM 1248 N N . GLY A 1 176 ? 35.762 -2.200 -43.254 1.00 93.31 176 GLY A N 1
ATOM 1249 C CA . GLY A 1 176 ? 35.730 -2.946 -44.506 1.00 93.31 176 GLY A CA 1
ATOM 1250 C C . GLY A 1 176 ? 35.803 -2.064 -45.755 1.00 93.31 176 GLY A C 1
ATOM 1251 O O . GLY A 1 176 ? 36.292 -0.930 -45.735 1.00 93.31 176 GLY A O 1
ATOM 1252 N N . LYS A 1 177 ? 35.263 -2.577 -46.862 1.00 93.56 177 LYS A N 1
ATOM 1253 C CA . LYS A 1 177 ? 35.227 -1.958 -48.201 1.00 93.56 177 LYS A CA 1
ATOM 1254 C C . LYS A 1 177 ? 34.518 -0.600 -48.216 1.00 93.56 177 LYS A C 1
ATOM 1256 O O . LYS A 1 177 ? 34.930 0.292 -48.955 1.00 93.56 177 LYS A O 1
ATOM 1261 N N . ALA A 1 178 ? 33.492 -0.418 -47.380 1.00 91.94 178 ALA A N 1
ATOM 1262 C CA . ALA A 1 178 ? 32.799 0.862 -47.203 1.00 91.94 178 ALA A CA 1
ATOM 1263 C C . ALA A 1 178 ? 33.604 1.888 -46.366 1.00 91.94 178 ALA A C 1
ATOM 1265 O O . ALA A 1 178 ? 33.230 3.059 -46.280 1.00 91.94 178 ALA A O 1
ATOM 1266 N N . GLY A 1 179 ? 34.730 1.478 -45.775 1.00 90.94 179 GLY A N 1
ATOM 1267 C CA . GLY A 1 179 ? 35.614 2.291 -44.942 1.00 90.94 179 GLY A CA 1
ATOM 1268 C C . GLY A 1 179 ? 35.432 2.049 -43.441 1.00 90.94 179 GLY A C 1
ATOM 1269 O O . GLY A 1 179 ? 34.660 1.200 -43.008 1.00 90.94 179 GLY A O 1
ATOM 1270 N N . ASN A 1 180 ? 36.172 2.812 -42.631 1.00 91.12 180 ASN A N 1
ATOM 1271 C CA . ASN A 1 180 ? 36.228 2.641 -41.174 1.00 91.12 180 ASN A CA 1
ATOM 1272 C C . ASN A 1 180 ? 34.836 2.659 -40.511 1.00 91.12 180 ASN A C 1
ATOM 1274 O O . ASN A 1 180 ? 33.999 3.502 -40.856 1.00 91.12 180 ASN A O 1
ATOM 1278 N N . GLU A 1 181 ? 34.657 1.793 -39.506 1.00 91.81 181 GLU A N 1
ATOM 1279 C CA . GLU A 1 181 ? 33.432 1.647 -38.701 1.00 91.81 181 GLU A CA 1
ATOM 1280 C C . GLU A 1 181 ? 32.178 1.336 -39.543 1.00 91.81 181 GLU A C 1
ATOM 1282 O O . GLU A 1 181 ? 31.055 1.663 -39.155 1.00 91.81 181 GLU A O 1
ATOM 1287 N N . CYS A 1 182 ? 32.335 0.719 -40.720 1.00 95.06 182 CYS A N 1
ATOM 1288 C CA . CYS A 1 182 ? 31.180 0.209 -41.453 1.00 95.06 182 CYS A CA 1
ATOM 1289 C C . CYS A 1 182 ? 30.454 -0.897 -40.683 1.00 95.06 182 CYS A C 1
ATOM 1291 O O . CYS A 1 182 ? 29.232 -1.000 -40.774 1.00 95.06 182 CYS A O 1
ATOM 1293 N N . GLY A 1 183 ? 31.198 -1.645 -39.866 1.00 96.62 183 GLY A N 1
ATOM 1294 C CA . GLY A 1 183 ? 30.711 -2.792 -39.122 1.00 96.62 183 GLY A CA 1
ATOM 1295 C C . GLY A 1 183 ? 30.713 -4.074 -39.955 1.00 96.62 183 GLY A C 1
ATOM 1296 O O . GLY A 1 183 ? 30.909 -4.039 -41.173 1.00 96.62 183 GLY A O 1
ATOM 1297 N N . ALA A 1 184 ? 30.535 -5.203 -39.278 1.00 96.88 184 ALA A N 1
ATOM 1298 C CA . ALA A 1 184 ? 30.416 -6.527 -39.877 1.00 96.88 184 ALA A CA 1
ATOM 1299 C C . ALA A 1 184 ? 29.653 -7.477 -38.946 1.00 96.88 184 ALA A C 1
ATOM 1301 O O . ALA A 1 184 ? 29.617 -7.268 -37.728 1.00 96.88 184 ALA A O 1
ATOM 1302 N N . VAL A 1 185 ? 29.112 -8.551 -39.518 1.00 97.31 185 VAL A N 1
ATOM 1303 C CA . VAL A 1 185 ? 28.675 -9.743 -38.779 1.00 97.31 185 VAL A CA 1
ATOM 1304 C C . VAL A 1 185 ? 29.387 -10.980 -39.303 1.00 97.31 185 VAL A C 1
ATOM 1306 O O . VAL A 1 185 ? 29.704 -11.059 -40.490 1.00 97.31 185 VAL A O 1
ATOM 1309 N N . ARG A 1 186 ? 29.646 -11.941 -38.417 1.00 96.69 186 ARG A N 1
ATOM 1310 C CA . ARG A 1 186 ? 30.286 -13.221 -38.745 1.00 96.69 186 ARG A CA 1
ATOM 1311 C C . ARG A 1 186 ? 29.493 -14.374 -38.160 1.00 96.69 186 ARG A C 1
ATOM 1313 O O . ARG A 1 186 ? 29.229 -14.354 -36.959 1.00 96.69 186 ARG A O 1
ATOM 1320 N N . ALA A 1 187 ? 29.161 -15.355 -38.989 1.00 95.75 187 ALA A N 1
ATOM 1321 C CA . ALA A 1 187 ? 28.589 -16.625 -38.560 1.00 95.75 187 ALA A CA 1
ATOM 1322 C C . ALA A 1 187 ? 29.702 -17.654 -38.323 1.00 95.75 187 ALA A C 1
ATOM 1324 O O . ALA A 1 187 ? 30.699 -17.673 -39.048 1.00 95.75 187 ALA A O 1
ATOM 1325 N N . PHE A 1 188 ? 29.536 -18.508 -37.319 1.00 95.69 188 PHE A N 1
ATOM 1326 C CA . PHE A 1 188 ? 30.504 -19.531 -36.933 1.00 95.69 188 PHE A CA 1
ATOM 1327 C C . PHE A 1 188 ? 29.804 -20.829 -36.535 1.00 95.69 188 PHE A C 1
ATOM 1329 O O . PHE A 1 188 ? 28.814 -20.796 -35.801 1.00 95.69 188 PHE A O 1
ATOM 1336 N N . SER A 1 189 ? 30.397 -21.955 -36.930 1.00 93.06 189 SER A N 1
ATOM 1337 C CA . SER A 1 189 ? 29.942 -23.286 -36.529 1.00 93.06 189 SER A CA 1
ATOM 1338 C C . SER A 1 189 ? 30.141 -23.505 -35.024 1.00 93.06 189 SER A C 1
ATOM 1340 O O . SER A 1 189 ? 31.248 -23.324 -34.500 1.00 93.06 189 SER A O 1
ATOM 1342 N N . GLY A 1 190 ? 29.118 -23.954 -34.300 1.00 90.00 190 GLY A N 1
ATOM 1343 C CA . GLY A 1 190 ? 29.218 -24.312 -32.883 1.00 90.00 190 GLY A CA 1
ATOM 1344 C C . GLY A 1 190 ? 30.133 -25.515 -32.640 1.00 90.00 190 GLY A C 1
ATOM 1345 O O . GLY A 1 190 ? 30.816 -25.600 -31.603 1.00 90.00 190 GLY A O 1
ATOM 1346 N N . ARG A 1 191 ? 30.205 -26.427 -33.620 1.00 88.44 191 ARG A N 1
ATOM 1347 C CA . ARG A 1 191 ? 31.033 -27.637 -33.577 1.00 88.44 191 ARG A CA 1
ATOM 1348 C C . ARG A 1 191 ? 32.473 -27.384 -33.997 1.00 88.44 191 ARG A C 1
ATOM 1350 O O . ARG A 1 191 ? 33.382 -27.723 -33.235 1.00 88.44 191 ARG A O 1
ATOM 1357 N N . SER A 1 192 ? 32.707 -26.840 -35.191 1.00 90.38 192 SER A N 1
ATOM 1358 C CA . SER A 1 192 ? 34.073 -26.681 -35.715 1.00 90.38 192 SER A CA 1
ATOM 1359 C C . SER A 1 192 ? 34.746 -25.400 -35.211 1.00 90.38 192 SER A C 1
ATOM 1361 O O . SER A 1 192 ? 35.967 -25.371 -35.050 1.00 90.38 192 SER A O 1
ATOM 1363 N N . ARG A 1 193 ? 33.949 -24.377 -34.859 1.00 91.00 193 ARG A N 1
ATOM 1364 C CA . ARG A 1 193 ? 34.376 -22.991 -34.579 1.00 91.00 193 ARG A CA 1
ATOM 1365 C C . ARG A 1 193 ? 35.030 -22.298 -35.779 1.00 91.00 193 ARG A C 1
ATOM 1367 O O . ARG A 1 193 ? 35.626 -21.233 -35.624 1.00 91.00 193 ARG A O 1
ATOM 1374 N N . GLU A 1 194 ? 34.895 -22.877 -36.970 1.00 92.81 194 GLU A N 1
ATOM 1375 C CA . GLU A 1 194 ? 35.240 -22.227 -38.229 1.00 92.81 194 GLU A CA 1
ATOM 1376 C C . GLU A 1 194 ? 34.173 -21.181 -38.583 1.00 92.81 194 GLU A C 1
ATOM 1378 O O . GLU A 1 194 ? 33.004 -21.301 -38.212 1.00 92.81 194 GLU A O 1
ATOM 1383 N N . MET A 1 195 ? 34.596 -20.119 -39.267 1.00 94.44 195 MET A N 1
ATOM 1384 C CA . MET A 1 195 ? 33.701 -19.066 -39.740 1.00 94.44 195 MET A CA 1
ATOM 1385 C C . MET A 1 195 ? 32.966 -19.558 -40.988 1.00 94.44 195 MET A C 1
ATOM 1387 O O . MET A 1 195 ? 33.615 -19.917 -41.969 1.00 94.44 195 MET A O 1
ATOM 1391 N N . LEU A 1 196 ? 31.635 -19.538 -40.952 1.00 91.44 196 LEU A N 1
ATOM 1392 C CA . LEU A 1 196 ? 30.775 -19.929 -42.069 1.00 91.44 196 LEU A CA 1
ATOM 1393 C C . LEU A 1 196 ? 30.752 -18.824 -43.135 1.00 91.44 196 LEU A C 1
ATOM 1395 O O . LEU A 1 196 ? 31.039 -19.073 -44.304 1.00 91.44 196 LEU A O 1
ATOM 1399 N N . TYR A 1 197 ? 30.490 -17.582 -42.716 1.00 94.00 197 TYR A N 1
ATOM 1400 C CA . TYR A 1 197 ? 30.500 -16.401 -43.583 1.00 94.00 197 TYR A CA 1
ATOM 1401 C C . TYR A 1 197 ? 30.750 -15.096 -42.802 1.00 94.00 197 TYR A C 1
ATOM 1403 O O . TYR A 1 197 ? 30.593 -15.031 -41.581 1.00 94.00 197 TYR A O 1
ATOM 1411 N N . GLU A 1 198 ? 31.135 -14.040 -43.527 1.00 94.88 198 GLU A N 1
ATOM 1412 C CA . GLU A 1 198 ? 31.280 -12.661 -43.037 1.00 94.88 198 GLU A CA 1
ATOM 1413 C C . GLU A 1 198 ? 30.517 -11.712 -43.970 1.00 94.88 198 GLU A C 1
ATOM 1415 O O . GLU A 1 198 ? 30.747 -11.728 -45.180 1.00 94.88 198 GLU A O 1
ATOM 1420 N N . ILE A 1 199 ? 29.662 -10.851 -43.409 1.00 95.81 199 ILE A N 1
ATOM 1421 C CA . ILE A 1 199 ? 28.966 -9.785 -44.144 1.00 95.81 199 ILE A CA 1
ATOM 1422 C C . ILE A 1 199 ? 29.429 -8.423 -43.616 1.00 95.81 199 ILE A C 1
ATOM 1424 O O . ILE A 1 199 ? 29.291 -8.117 -42.430 1.00 95.81 199 ILE A O 1
ATOM 1428 N N . GLU A 1 200 ? 29.974 -7.597 -44.510 1.00 95.75 200 GLU A N 1
ATOM 1429 C CA . GLU A 1 200 ? 30.426 -6.230 -44.225 1.00 95.75 200 GLU A CA 1
ATOM 1430 C C . GLU A 1 200 ? 29.285 -5.210 -44.371 1.00 95.75 200 GLU A C 1
ATOM 1432 O O . GLU A 1 200 ? 28.496 -5.270 -45.315 1.00 95.75 200 GLU A O 1
ATOM 1437 N N . GLY A 1 201 ? 29.246 -4.204 -43.496 1.00 94.50 201 GLY A N 1
ATOM 1438 C CA . GLY A 1 201 ? 28.296 -3.097 -43.595 1.00 94.50 201 GLY A CA 1
ATOM 1439 C C . GLY A 1 201 ? 28.512 -2.221 -44.834 1.00 94.50 201 GLY A C 1
ATOM 1440 O O . GLY A 1 201 ? 29.633 -1.824 -45.154 1.00 94.50 201 GLY A O 1
ATOM 1441 N N . ALA A 1 202 ? 27.421 -1.846 -45.507 1.00 92.88 202 ALA A N 1
ATOM 1442 C CA . ALA A 1 202 ? 27.466 -1.072 -46.753 1.00 92.88 202 ALA A CA 1
ATOM 1443 C C . ALA A 1 202 ? 27.835 0.419 -46.579 1.00 92.88 202 ALA A C 1
ATOM 1445 O O . ALA A 1 202 ? 28.230 1.074 -47.545 1.00 92.88 202 ALA A O 1
ATOM 1446 N N . ASN A 1 203 ? 27.717 0.971 -45.364 1.00 93.00 203 ASN A N 1
ATOM 1447 C CA . ASN A 1 203 ? 27.887 2.401 -45.088 1.00 93.00 203 ASN A CA 1
ATOM 1448 C C . ASN A 1 203 ? 29.110 2.672 -44.210 1.00 93.00 203 ASN A C 1
ATOM 1450 O O . ASN A 1 203 ? 29.257 2.072 -43.149 1.00 93.00 203 ASN A O 1
ATOM 1454 N N . ARG A 1 204 ? 29.942 3.655 -44.572 1.00 93.62 204 ARG A N 1
ATOM 1455 C CA . ARG A 1 204 ? 31.015 4.158 -43.696 1.00 93.62 204 ARG A CA 1
ATOM 1456 C C . ARG A 1 204 ? 30.427 4.677 -42.380 1.00 93.62 204 ARG A C 1
ATOM 1458 O O . ARG A 1 204 ? 29.525 5.509 -42.427 1.00 93.62 204 ARG A O 1
ATOM 1465 N N . ARG A 1 205 ? 30.975 4.266 -41.228 1.00 91.62 205 ARG A N 1
ATOM 1466 C CA . ARG A 1 205 ? 30.408 4.564 -39.894 1.00 91.62 205 ARG A CA 1
ATOM 1467 C C . ARG A 1 205 ? 28.960 4.080 -39.699 1.00 91.62 205 ARG A C 1
ATOM 1469 O O . ARG A 1 205 ? 28.272 4.599 -38.829 1.00 91.62 205 ARG A O 1
ATOM 1476 N N . GLY A 1 206 ? 28.485 3.109 -40.483 1.00 91.69 206 GLY A N 1
ATOM 1477 C CA . GLY A 1 206 ? 27.139 2.545 -40.333 1.00 91.69 206 GLY A CA 1
ATOM 1478 C C . GLY A 1 206 ? 26.939 1.774 -39.025 1.00 91.69 206 GLY A C 1
ATOM 1479 O O . GLY A 1 206 ? 25.823 1.746 -38.507 1.00 91.69 206 GLY A O 1
ATOM 1480 N N . GLN A 1 207 ? 28.018 1.214 -38.458 1.00 94.06 207 GLN A N 1
ATOM 1481 C CA . GLN A 1 207 ? 27.982 0.327 -37.289 1.00 94.06 207 GLN A CA 1
ATOM 1482 C C . GLN A 1 207 ? 27.105 -0.917 -37.512 1.00 94.06 207 GLN A C 1
ATOM 1484 O O . GLN A 1 207 ? 26.328 -1.308 -36.645 1.00 94.06 207 GLN A O 1
ATOM 1489 N N . PHE A 1 208 ? 27.218 -1.544 -38.684 1.00 96.69 208 PHE A N 1
ATOM 1490 C CA . PHE A 1 208 ? 26.541 -2.803 -38.998 1.00 96.69 208 PHE A CA 1
ATOM 1491 C C . PHE A 1 208 ? 26.939 -3.901 -37.993 1.00 96.69 208 PHE A C 1
ATOM 1493 O O . PHE A 1 208 ? 28.123 -4.084 -37.698 1.00 96.69 208 PHE A O 1
ATOM 1500 N N . GLY A 1 209 ? 25.954 -4.599 -37.426 1.00 95.81 209 GLY A N 1
ATOM 1501 C CA . GLY A 1 209 ? 26.165 -5.546 -36.325 1.00 95.81 209 GLY A CA 1
ATOM 1502 C C . GLY A 1 209 ? 26.131 -4.909 -34.929 1.00 95.81 209 GLY A C 1
ATOM 1503 O O . GLY A 1 209 ? 26.533 -5.547 -33.957 1.00 95.81 209 GLY A O 1
ATOM 1504 N N . GLN A 1 210 ? 25.656 -3.666 -34.783 1.00 94.75 210 GLN A N 1
ATOM 1505 C CA . GLN A 1 210 ? 25.502 -3.020 -33.469 1.00 94.75 210 GLN A CA 1
ATOM 1506 C C . GLN A 1 210 ? 24.428 -3.696 -32.596 1.00 94.75 210 GLN A C 1
ATOM 1508 O O . GLN A 1 210 ? 24.555 -3.712 -31.370 1.00 94.75 210 GLN A O 1
ATOM 1513 N N . SER A 1 211 ? 23.409 -4.271 -33.230 1.00 93.62 211 SER A N 1
ATOM 1514 C CA . SER A 1 211 ? 22.347 -5.095 -32.642 1.00 93.62 211 SER A CA 1
ATOM 1515 C C . SER A 1 211 ? 22.105 -6.312 -33.543 1.00 93.62 211 SER A C 1
ATOM 1517 O O . SER A 1 211 ? 22.298 -6.227 -34.760 1.00 93.62 211 SER A O 1
ATOM 1519 N N . LEU A 1 212 ? 21.722 -7.438 -32.933 1.00 95.50 212 LEU A N 1
ATOM 1520 C CA . LEU A 1 212 ? 21.416 -8.714 -33.588 1.00 95.50 212 LEU A CA 1
ATOM 1521 C C . LEU A 1 212 ? 20.199 -9.362 -32.929 1.00 95.50 212 LEU A C 1
ATOM 1523 O O . LEU A 1 212 ? 20.017 -9.230 -31.719 1.00 95.50 212 LEU A O 1
ATOM 1527 N N . ALA A 1 213 ? 19.414 -10.086 -33.722 1.00 92.50 213 ALA A N 1
ATOM 1528 C CA . ALA A 1 213 ? 18.339 -10.961 -33.271 1.00 92.50 213 ALA A CA 1
ATOM 1529 C C . ALA A 1 213 ? 18.096 -12.041 -34.329 1.00 92.50 213 ALA A C 1
ATOM 1531 O O . ALA A 1 213 ? 18.296 -11.792 -35.520 1.00 92.50 213 ALA A O 1
ATOM 1532 N N . SER A 1 214 ? 17.645 -13.215 -33.902 1.00 88.75 214 SER A N 1
ATOM 1533 C CA . SER A 1 214 ? 17.195 -14.259 -34.819 1.00 88.75 214 SER A CA 1
ATOM 1534 C C . SER A 1 214 ? 15.768 -13.977 -35.267 1.00 88.75 214 SER A C 1
ATOM 1536 O O . SER A 1 214 ? 14.932 -13.511 -34.485 1.00 88.75 214 SER A O 1
ATOM 1538 N N . LEU A 1 215 ? 15.493 -14.316 -36.514 1.00 88.19 215 LEU A N 1
ATOM 1539 C CA . LEU A 1 215 ? 14.165 -14.623 -37.008 1.00 88.19 215 LEU A CA 1
ATOM 1540 C C . LEU A 1 215 ? 14.075 -16.147 -37.189 1.00 88.19 215 LEU A C 1
ATOM 1542 O O . LEU A 1 215 ? 15.103 -16.809 -37.324 1.00 88.19 215 LEU A O 1
ATOM 1546 N N . PRO A 1 216 ? 12.874 -16.739 -37.188 1.00 88.38 216 PRO A N 1
ATOM 1547 C CA . PRO A 1 216 ? 12.679 -18.002 -37.885 1.00 88.38 216 PRO A CA 1
ATOM 1548 C C . PRO A 1 216 ? 12.888 -17.778 -39.395 1.00 88.38 216 PRO A C 1
ATOM 1550 O O . PRO A 1 216 ? 12.961 -16.636 -39.841 1.00 88.38 216 PRO A O 1
ATOM 1553 N N . ASP A 1 217 ? 12.964 -18.859 -40.163 1.00 87.44 217 ASP A N 1
ATOM 1554 C CA . ASP A 1 217 ? 12.985 -18.830 -41.633 1.00 87.44 217 ASP A CA 1
ATOM 1555 C C . ASP A 1 217 ? 11.863 -17.924 -42.196 1.00 87.44 217 ASP A C 1
ATOM 1557 O O . ASP A 1 217 ? 10.678 -18.156 -41.912 1.00 87.44 217 ASP A O 1
ATOM 1561 N N . ILE A 1 218 ? 12.237 -16.884 -42.957 1.00 91.25 218 ILE A N 1
ATOM 1562 C CA . ILE A 1 218 ? 11.308 -16.003 -43.679 1.00 91.25 218 ILE A CA 1
ATOM 1563 C C . ILE A 1 218 ? 11.432 -16.075 -45.213 1.00 91.25 218 ILE A C 1
ATOM 1565 O O . ILE A 1 218 ? 10.553 -15.543 -45.901 1.00 91.25 218 ILE A O 1
ATOM 1569 N N . ASP A 1 219 ? 12.482 -16.694 -45.767 1.00 85.75 219 ASP A N 1
ATOM 1570 C CA . ASP A 1 219 ? 12.684 -16.819 -47.223 1.00 85.75 219 ASP A CA 1
ATOM 1571 C C . ASP A 1 219 ? 12.295 -18.197 -47.807 1.00 85.75 219 ASP A C 1
ATOM 1573 O O . ASP A 1 219 ? 12.025 -18.317 -49.011 1.00 85.75 219 ASP A O 1
ATOM 1577 N N . GLY A 1 220 ? 12.106 -19.190 -46.938 1.00 83.00 220 GLY A N 1
ATOM 1578 C CA . GLY A 1 220 ? 11.611 -20.534 -47.210 1.00 83.00 220 GLY A CA 1
ATOM 1579 C C . GLY A 1 220 ? 12.694 -21.609 -47.344 1.00 83.00 220 GLY A C 1
ATOM 1580 O O . GLY A 1 220 ? 12.384 -22.690 -47.863 1.00 83.00 220 GLY A O 1
ATOM 1581 N N . ASP A 1 221 ? 13.942 -21.342 -46.946 1.00 81.00 221 ASP A N 1
ATOM 1582 C CA . ASP A 1 221 ? 15.060 -22.288 -47.066 1.00 81.00 221 ASP A CA 1
ATOM 1583 C C . ASP A 1 221 ? 15.179 -23.313 -45.909 1.00 81.00 221 ASP A C 1
ATOM 1585 O O . ASP A 1 221 ? 15.900 -24.308 -46.047 1.00 81.00 221 ASP A O 1
ATOM 1589 N N . GLN A 1 222 ? 14.360 -23.169 -44.855 1.00 82.44 222 GLN A N 1
ATOM 1590 C CA . GLN A 1 222 ? 14.339 -23.917 -43.581 1.00 82.44 222 GLN A CA 1
ATOM 1591 C C . GLN A 1 222 ? 15.495 -23.623 -42.606 1.00 82.44 222 GLN A C 1
ATOM 1593 O O . GLN A 1 222 ? 15.612 -24.317 -41.590 1.00 82.44 222 GLN A O 1
ATOM 1598 N N . ILE A 1 223 ? 16.313 -22.602 -42.856 1.00 85.69 223 ILE A N 1
ATOM 1599 C CA . ILE A 1 223 ? 17.386 -22.145 -41.969 1.00 85.69 223 ILE A CA 1
ATOM 1600 C C . ILE A 1 223 ? 16.943 -20.826 -41.294 1.00 85.69 223 ILE A C 1
ATOM 1602 O O . ILE A 1 223 ? 16.391 -19.949 -41.949 1.00 85.69 223 ILE A O 1
ATOM 1606 N N . PRO A 1 224 ? 17.109 -20.650 -39.966 1.00 86.31 224 PRO A N 1
ATOM 1607 C CA . PRO A 1 224 ? 16.639 -19.438 -39.287 1.00 86.31 224 PRO A CA 1
ATOM 1608 C C . PRO A 1 224 ? 17.437 -18.174 -39.647 1.00 86.31 224 PRO A C 1
ATOM 1610 O O . PRO A 1 224 ? 18.665 -18.141 -39.534 1.00 86.31 224 PRO A O 1
ATOM 1613 N N . ASP A 1 225 ? 16.716 -17.110 -40.000 1.00 90.81 225 ASP A N 1
ATOM 1614 C CA . ASP A 1 225 ? 17.266 -15.846 -40.495 1.00 90.81 225 ASP A CA 1
ATOM 1615 C C . ASP A 1 225 ? 17.730 -14.881 -39.389 1.00 90.81 225 ASP A C 1
ATOM 1617 O O . ASP A 1 225 ? 17.596 -15.129 -38.187 1.00 90.81 225 ASP A O 1
ATOM 1621 N N . CYS A 1 226 ? 18.306 -13.736 -39.773 1.00 93.81 226 CYS A N 1
ATOM 1622 C CA . CYS A 1 226 ? 18.853 -12.770 -38.818 1.00 93.81 226 CYS A CA 1
ATOM 1623 C C . CYS A 1 226 ? 18.548 -11.303 -39.158 1.00 93.81 226 CYS A C 1
ATOM 1625 O O . CYS A 1 226 ? 18.727 -10.844 -40.286 1.00 93.81 226 CYS A O 1
ATOM 1627 N N . LEU A 1 227 ? 18.160 -10.532 -38.139 1.00 96.12 227 LEU A N 1
ATOM 1628 C CA . LEU A 1 227 ? 18.075 -9.072 -38.183 1.00 96.12 227 LEU A CA 1
ATOM 1629 C C . LEU A 1 227 ? 19.394 -8.441 -37.721 1.00 96.12 227 LEU A C 1
ATOM 1631 O O . LEU A 1 227 ? 19.888 -8.740 -36.632 1.00 96.12 227 LEU A O 1
ATOM 1635 N N . VAL A 1 228 ? 19.916 -7.500 -38.510 1.00 97.31 228 VAL A N 1
ATOM 1636 C CA . VAL A 1 228 ? 21.165 -6.779 -38.238 1.00 97.31 228 VAL A CA 1
ATOM 1637 C C . VAL A 1 228 ? 20.937 -5.270 -38.222 1.00 97.31 228 VAL A C 1
ATOM 1639 O O . VAL A 1 228 ? 20.566 -4.669 -39.230 1.00 97.31 228 VAL A O 1
ATOM 1642 N N . GLY A 1 229 ? 21.215 -4.630 -37.085 1.00 95.94 229 GLY A N 1
ATOM 1643 C CA . GLY A 1 229 ? 21.106 -3.179 -36.939 1.00 95.94 229 GLY A CA 1
ATOM 1644 C C . GLY A 1 229 ? 22.378 -2.428 -37.334 1.00 95.94 229 GLY A C 1
ATOM 1645 O O . GLY A 1 229 ? 23.488 -2.804 -36.948 1.00 95.94 229 GLY A O 1
ATOM 1646 N N . SER A 1 230 ? 22.190 -1.318 -38.050 1.00 95.06 230 SER A N 1
ATOM 1647 C CA . SER A 1 230 ? 23.202 -0.311 -38.401 1.00 95.06 230 SER A CA 1
ATOM 1648 C C . SER A 1 230 ? 22.791 1.043 -37.827 1.00 95.06 230 SER A C 1
ATOM 1650 O O . SER A 1 230 ? 22.301 1.932 -38.531 1.00 95.06 230 SER A O 1
ATOM 1652 N N . LEU A 1 231 ? 22.932 1.177 -36.507 1.00 88.06 231 LEU A N 1
ATOM 1653 C CA . LEU A 1 231 ? 22.316 2.255 -35.726 1.00 88.06 231 LEU A CA 1
ATOM 1654 C C . LEU A 1 231 ? 22.707 3.663 -36.205 1.00 88.06 231 LEU A C 1
ATOM 1656 O O . LEU A 1 231 ? 21.877 4.568 -36.207 1.00 88.06 231 LEU A O 1
ATOM 1660 N N . SER A 1 232 ? 23.957 3.849 -36.638 1.00 90.19 232 SER A N 1
ATOM 1661 C CA . SER A 1 232 ? 24.462 5.155 -37.083 1.00 90.19 232 SER A CA 1
ATOM 1662 C C . SER A 1 232 ? 24.045 5.533 -38.512 1.00 90.19 232 SER A C 1
ATOM 1664 O O . SER A 1 232 ? 24.074 6.717 -38.846 1.00 90.19 232 SER A O 1
ATOM 1666 N N . SER A 1 233 ? 23.625 4.573 -39.349 1.00 91.50 233 SER A N 1
ATOM 1667 C CA . SER A 1 233 ? 22.976 4.854 -40.643 1.00 91.50 233 SER A CA 1
ATOM 1668 C C . SER A 1 233 ? 21.446 4.785 -40.591 1.00 91.50 233 SER A C 1
ATOM 1670 O O . SER A 1 233 ? 20.802 5.246 -41.529 1.00 91.50 233 SER A O 1
ATOM 1672 N N . GLY A 1 234 ? 20.861 4.279 -39.498 1.00 91.50 234 GLY A N 1
ATOM 1673 C CA . GLY A 1 234 ? 19.411 4.144 -39.337 1.00 91.50 234 GLY A CA 1
ATOM 1674 C C . GLY A 1 234 ? 18.830 3.034 -40.211 1.00 91.50 234 GLY A C 1
ATOM 1675 O O . GLY A 1 234 ? 17.719 3.170 -40.716 1.00 91.50 234 GLY A O 1
ATOM 1676 N N . GLU A 1 235 ? 19.594 1.963 -40.435 1.00 93.88 235 GLU A N 1
ATOM 1677 C CA . GLU A 1 235 ? 19.195 0.845 -41.295 1.00 93.88 235 GLU A CA 1
ATOM 1678 C C . GLU A 1 235 ? 19.118 -0.458 -40.496 1.00 93.88 235 GLU A C 1
ATOM 1680 O O . GLU A 1 235 ? 19.955 -0.712 -39.627 1.00 93.88 235 GLU A O 1
ATOM 1685 N N . VAL A 1 236 ? 18.126 -1.288 -40.813 1.00 96.50 236 VAL A N 1
ATOM 1686 C CA . VAL A 1 236 ? 18.023 -2.677 -40.356 1.00 96.50 236 VAL A CA 1
ATOM 1687 C C . VAL A 1 236 ? 18.010 -3.569 -41.588 1.00 96.50 236 VAL A C 1
ATOM 1689 O O . VAL A 1 236 ? 17.197 -3.379 -42.493 1.00 96.50 236 VAL A O 1
ATOM 1692 N N . THR A 1 237 ? 18.925 -4.527 -41.623 1.00 96.44 237 THR A N 1
ATOM 1693 C CA . THR A 1 237 ? 19.061 -5.493 -42.712 1.00 96.44 237 THR A CA 1
ATOM 1694 C C . THR A 1 237 ? 18.564 -6.846 -42.236 1.00 96.44 237 THR A C 1
ATOM 1696 O O . THR A 1 237 ? 18.942 -7.280 -41.150 1.00 96.44 237 THR A O 1
ATOM 1699 N N . VAL A 1 238 ? 17.749 -7.514 -43.048 1.00 96.06 238 VAL A N 1
ATOM 1700 C CA . VAL A 1 238 ? 17.389 -8.919 -42.846 1.00 96.06 238 VAL A CA 1
ATOM 1701 C C . VAL A 1 238 ? 18.305 -9.770 -43.719 1.00 96.06 238 VAL A C 1
ATOM 1703 O O . VAL A 1 238 ? 18.422 -9.503 -44.918 1.00 96.06 238 VAL A O 1
ATOM 1706 N N . LEU A 1 239 ? 18.978 -10.743 -43.111 1.00 94.88 239 LEU A N 1
ATOM 1707 C CA . LEU A 1 239 ? 19.909 -11.661 -43.761 1.00 94.88 239 LEU A CA 1
ATOM 1708 C C . LEU A 1 239 ? 19.386 -13.095 -43.697 1.00 94.88 239 LEU A C 1
ATOM 1710 O O . LEU A 1 239 ? 18.936 -13.512 -42.629 1.00 94.88 239 LEU A O 1
ATOM 1714 N N . SER A 1 240 ? 19.557 -13.835 -44.794 1.00 90.94 240 SER A N 1
ATOM 1715 C CA . SER A 1 240 ? 19.387 -15.289 -44.832 1.00 90.94 240 SER A CA 1
ATOM 1716 C C . SER A 1 240 ? 20.375 -15.965 -43.880 1.00 90.94 240 SER A C 1
ATOM 1718 O O . SER A 1 240 ? 21.566 -15.617 -43.865 1.00 90.94 240 SER A O 1
ATOM 1720 N N . GLY A 1 241 ? 19.898 -16.927 -43.092 1.00 86.75 241 GLY A N 1
ATOM 1721 C CA . GLY A 1 241 ? 20.730 -17.704 -42.171 1.00 86.75 241 GLY A CA 1
ATOM 1722 C C . GLY A 1 241 ? 21.757 -18.600 -42.871 1.00 86.75 241 GLY A C 1
ATOM 1723 O O . GLY A 1 241 ? 22.856 -18.794 -42.352 1.00 86.75 241 GLY A O 1
ATOM 1724 N N . ALA A 1 242 ? 21.445 -19.107 -44.067 1.00 79.94 242 ALA A N 1
ATOM 1725 C CA . ALA A 1 242 ? 22.280 -20.085 -44.766 1.00 79.94 242 ALA A CA 1
ATOM 1726 C C . ALA A 1 242 ? 23.623 -19.513 -45.254 1.00 79.94 242 ALA A C 1
ATOM 1728 O O . ALA A 1 242 ? 24.678 -20.131 -45.092 1.00 79.94 242 ALA A O 1
ATOM 1729 N N . PHE A 1 243 ? 23.589 -18.327 -45.872 1.00 79.56 243 PHE A N 1
ATOM 1730 C CA . PHE A 1 243 ? 24.757 -17.733 -46.543 1.00 79.56 243 PHE A CA 1
ATOM 1731 C C . PHE A 1 243 ? 24.965 -16.238 -46.253 1.00 79.56 243 PHE A C 1
ATOM 1733 O O . PHE A 1 243 ? 25.942 -15.652 -46.727 1.00 79.56 243 PHE A O 1
ATOM 1740 N N . GLY A 1 244 ? 24.075 -15.603 -45.481 1.00 85.00 244 GLY A N 1
ATOM 1741 C CA . GLY A 1 244 ? 24.121 -14.162 -45.224 1.00 85.00 244 GLY A CA 1
ATOM 1742 C C . GLY A 1 244 ? 23.657 -13.294 -46.400 1.00 85.00 244 GLY A C 1
ATOM 1743 O O . GLY A 1 244 ? 24.016 -12.116 -46.459 1.00 85.00 244 GLY A O 1
ATOM 1744 N N . ASP A 1 245 ? 22.882 -13.848 -47.337 1.00 88.94 245 ASP A N 1
ATOM 1745 C CA . ASP A 1 245 ? 22.267 -13.087 -48.429 1.00 88.94 245 ASP A CA 1
ATOM 1746 C C . ASP A 1 245 ? 21.271 -12.046 -47.892 1.00 88.94 245 ASP A C 1
ATOM 1748 O O . ASP A 1 245 ? 20.566 -12.275 -46.914 1.00 88.94 245 ASP A O 1
ATOM 1752 N N . VAL A 1 246 ? 21.206 -10.869 -48.521 1.00 93.38 246 VAL A N 1
ATOM 1753 C CA . VAL A 1 246 ? 20.315 -9.784 -48.077 1.00 93.38 246 VAL A CA 1
ATOM 1754 C C . VAL A 1 246 ? 18.896 -10.021 -48.589 1.00 93.38 246 VAL A C 1
ATOM 1756 O O . VAL A 1 246 ? 18.645 -9.879 -49.786 1.00 93.38 246 VAL A O 1
ATOM 1759 N N . ILE A 1 247 ? 17.967 -10.291 -47.670 1.00 93.31 247 ILE A N 1
ATOM 1760 C CA . ILE A 1 247 ? 16.537 -10.456 -47.960 1.00 93.31 247 ILE A CA 1
ATOM 1761 C C . ILE A 1 247 ? 15.870 -9.073 -48.052 1.00 93.31 247 ILE A C 1
ATOM 1763 O O . ILE A 1 247 ? 15.340 -8.699 -49.098 1.00 93.31 247 ILE A O 1
ATOM 1767 N N . HIS A 1 248 ? 15.972 -8.264 -46.987 1.00 93.00 248 HIS A N 1
ATOM 1768 C CA . HIS A 1 248 ? 15.383 -6.916 -46.912 1.00 93.00 248 HIS A CA 1
ATOM 1769 C C . HIS A 1 248 ? 16.374 -5.880 -46.369 1.00 93.00 248 HIS A C 1
ATOM 1771 O O . HIS A 1 248 ? 17.232 -6.189 -45.544 1.00 93.00 248 HIS A O 1
ATOM 1777 N N . VAL A 1 249 ? 16.207 -4.614 -46.767 1.00 94.75 249 VAL A N 1
ATOM 1778 C CA . VAL A 1 249 ? 16.878 -3.459 -46.141 1.00 94.75 249 VAL A CA 1
ATOM 1779 C C . VAL A 1 249 ? 15.837 -2.399 -45.807 1.00 94.75 249 VAL A C 1
ATOM 1781 O O . VAL A 1 249 ? 15.303 -1.736 -46.698 1.00 94.75 249 VAL A O 1
ATOM 1784 N N . ILE A 1 250 ? 15.578 -2.212 -44.518 1.00 96.06 250 ILE A N 1
ATOM 1785 C CA . ILE A 1 250 ? 14.641 -1.217 -44.000 1.00 96.06 250 ILE A CA 1
ATOM 1786 C C . ILE A 1 250 ? 15.428 0.003 -43.532 1.00 96.06 250 ILE A C 1
ATOM 1788 O O . ILE A 1 250 ? 16.431 -0.116 -42.829 1.00 96.06 250 ILE A O 1
ATOM 1792 N N . LYS A 1 251 ? 14.964 1.193 -43.921 1.00 94.75 251 LYS A N 1
ATOM 1793 C CA . LYS A 1 251 ? 15.592 2.476 -43.588 1.00 94.75 251 LYS A CA 1
ATOM 1794 C C . LYS A 1 251 ? 14.630 3.329 -42.768 1.00 94.75 251 LYS A C 1
ATOM 1796 O O . LYS A 1 251 ? 13.502 3.556 -43.200 1.00 94.75 251 LYS A O 1
ATOM 1801 N N . GLY A 1 252 ? 15.105 3.836 -41.639 1.00 92.25 252 GLY A N 1
ATOM 1802 C CA . GLY A 1 252 ? 14.433 4.839 -40.817 1.00 92.25 252 GLY A CA 1
ATOM 1803 C C . GLY A 1 252 ? 15.359 6.018 -40.526 1.00 92.25 252 GLY A C 1
ATOM 1804 O O . GLY A 1 252 ? 16.297 6.290 -41.279 1.00 92.25 252 GLY A O 1
ATOM 1805 N N . ASN A 1 253 ? 15.100 6.752 -39.444 1.00 92.25 253 ASN A N 1
ATOM 1806 C CA . ASN A 1 253 ? 15.893 7.932 -39.106 1.00 92.25 253 ASN A CA 1
ATOM 1807 C C . ASN A 1 253 ? 17.057 7.593 -38.141 1.00 92.25 253 ASN A C 1
ATOM 1809 O O . ASN A 1 253 ? 16.801 7.233 -36.987 1.00 92.25 253 ASN A O 1
ATOM 1813 N N . PRO A 1 254 ? 18.338 7.769 -38.538 1.00 91.12 254 PRO A N 1
ATOM 1814 C CA . PRO A 1 254 ? 19.482 7.543 -37.647 1.00 91.12 254 PRO A CA 1
ATOM 1815 C C . PRO A 1 254 ? 19.485 8.468 -36.424 1.00 91.12 254 PRO A C 1
ATOM 1817 O O . PRO A 1 254 ? 19.884 8.050 -35.338 1.00 91.12 254 PRO A O 1
ATOM 1820 N N . ALA A 1 255 ? 19.000 9.710 -36.558 1.00 91.38 255 ALA A N 1
ATOM 1821 C CA . ALA A 1 255 ? 18.913 10.640 -35.429 1.00 91.38 255 ALA A CA 1
ATOM 1822 C C . ALA A 1 255 ? 17.957 10.130 -34.336 1.00 91.38 255 ALA A C 1
ATOM 1824 O O . ALA A 1 255 ? 18.157 10.420 -33.157 1.00 91.38 255 ALA A O 1
ATOM 1825 N N . ASN A 1 256 ? 16.972 9.316 -34.728 1.00 93.12 256 ASN A N 1
ATOM 1826 C CA . ASN A 1 256 ? 15.944 8.797 -33.839 1.00 93.12 256 ASN A CA 1
ATOM 1827 C C . ASN A 1 256 ? 16.287 7.412 -33.239 1.00 93.12 256 ASN A C 1
ATOM 1829 O O . ASN A 1 256 ? 15.466 6.823 -32.535 1.00 93.12 256 ASN A O 1
ATOM 1833 N N . GLN A 1 257 ? 17.496 6.888 -33.496 1.00 92.75 257 GLN A N 1
ATOM 1834 C CA . GLN A 1 257 ? 17.940 5.538 -33.109 1.00 92.75 257 GLN A CA 1
ATOM 1835 C C . GLN A 1 257 ? 17.120 4.389 -33.740 1.00 92.75 257 GLN A C 1
ATOM 1837 O O . GLN A 1 257 ? 16.929 3.352 -33.102 1.00 92.75 257 GLN A O 1
ATOM 1842 N N . PHE A 1 258 ? 16.657 4.539 -34.989 1.00 95.31 258 PHE A N 1
ATOM 1843 C CA . PHE A 1 258 ? 15.997 3.446 -35.718 1.00 95.31 258 PHE A CA 1
ATOM 1844 C C . PHE A 1 258 ? 16.882 2.188 -35.767 1.00 95.31 258 PHE A C 1
ATOM 1846 O O . PHE A 1 258 ? 18.062 2.266 -36.114 1.00 95.31 258 PHE A O 1
ATOM 1853 N N . GLY A 1 259 ? 16.318 1.029 -35.416 1.00 92.12 259 GLY A N 1
ATOM 1854 C CA . GLY A 1 259 ? 17.044 -0.247 -35.407 1.00 92.12 259 GLY A CA 1
ATOM 1855 C C . GLY A 1 259 ? 17.847 -0.533 -34.134 1.00 92.12 259 GLY A C 1
ATOM 1856 O O . GLY A 1 259 ? 18.611 -1.498 -34.094 1.00 92.12 259 GLY A O 1
ATOM 1857 N N . LYS A 1 260 ? 17.682 0.268 -33.073 1.00 91.31 260 LYS A N 1
ATOM 1858 C CA . LYS A 1 260 ? 18.321 0.020 -31.767 1.00 91.31 260 LYS A CA 1
ATOM 1859 C C . LYS A 1 260 ? 17.914 -1.321 -31.151 1.00 91.31 260 LYS A C 1
ATOM 1861 O O . LYS A 1 260 ? 18.753 -1.994 -30.561 1.00 91.31 260 LYS A O 1
ATOM 1866 N N . ALA A 1 261 ? 16.641 -1.680 -31.284 1.00 92.75 261 ALA A N 1
ATOM 1867 C CA . ALA A 1 261 ? 16.067 -2.928 -30.805 1.00 92.75 261 ALA A CA 1
ATOM 1868 C C . ALA A 1 261 ? 15.054 -3.458 -31.821 1.00 92.75 261 ALA A C 1
ATOM 1870 O O . ALA A 1 261 ? 14.393 -2.672 -32.505 1.00 92.75 261 ALA A O 1
ATOM 1871 N N . PHE A 1 262 ? 14.938 -4.780 -31.905 1.00 94.69 262 PHE A N 1
ATOM 1872 C CA . PHE A 1 262 ? 14.007 -5.479 -32.782 1.00 94.69 262 PHE A CA 1
ATOM 1873 C C . PHE A 1 262 ? 13.823 -6.932 -32.327 1.00 94.69 262 PHE A C 1
ATOM 1875 O O . PHE A 1 262 ? 14.693 -7.475 -31.645 1.00 94.69 262 PHE A O 1
ATOM 1882 N N . CYS A 1 263 ? 12.698 -7.552 -32.685 1.00 91.94 263 CYS A N 1
ATOM 1883 C CA . CYS A 1 263 ? 12.399 -8.949 -32.364 1.00 91.94 263 CYS A CA 1
ATOM 1884 C C . CYS A 1 263 ? 11.435 -9.582 -33.382 1.00 91.94 263 CYS A C 1
ATOM 1886 O O . CYS A 1 263 ? 10.655 -8.873 -34.020 1.00 91.94 263 CYS A O 1
ATOM 1888 N N . SER A 1 264 ? 11.462 -10.913 -33.498 1.00 89.31 264 SER A N 1
ATOM 1889 C CA . SER A 1 264 ? 10.423 -11.677 -34.203 1.00 89.31 264 SER A CA 1
ATOM 1890 C C . SER A 1 264 ? 9.073 -11.554 -33.484 1.00 89.31 264 SER A C 1
ATOM 1892 O O . SER A 1 264 ? 9.036 -11.440 -32.257 1.00 89.31 264 SER A O 1
ATOM 1894 N N . MET A 1 265 ? 7.983 -11.576 -34.252 1.00 86.19 265 MET A N 1
ATOM 1895 C CA . MET A 1 265 ? 6.602 -11.414 -33.790 1.00 86.19 265 MET A CA 1
ATOM 1896 C C . MET A 1 265 ? 5.656 -12.533 -34.259 1.00 86.19 265 MET A C 1
ATOM 1898 O O . MET A 1 265 ? 4.453 -12.433 -34.041 1.00 86.19 265 MET A O 1
ATOM 1902 N N . GLY A 1 266 ? 6.178 -13.607 -34.863 1.00 85.44 266 GLY A N 1
ATOM 1903 C CA . GLY A 1 266 ? 5.351 -14.645 -35.495 1.00 85.44 266 GLY A CA 1
ATOM 1904 C C . GLY A 1 266 ? 4.575 -14.123 -36.712 1.00 85.44 266 GLY A C 1
ATOM 1905 O O . GLY A 1 266 ? 4.750 -12.982 -37.113 1.00 85.44 266 GLY A O 1
ATOM 1906 N N . ASP A 1 267 ? 3.750 -14.965 -37.327 1.00 85.88 267 ASP A N 1
ATOM 1907 C CA . ASP A 1 267 ? 2.886 -14.580 -38.456 1.00 85.88 267 ASP A CA 1
ATOM 1908 C C . ASP A 1 267 ? 1.669 -13.789 -37.933 1.00 85.88 267 ASP A C 1
ATOM 1910 O O . ASP A 1 267 ? 0.783 -14.370 -37.302 1.00 85.88 267 ASP A O 1
ATOM 1914 N N . LEU A 1 268 ? 1.651 -12.464 -38.134 1.00 86.56 268 LEU A N 1
ATOM 1915 C CA . LEU A 1 268 ? 0.570 -11.573 -37.691 1.00 86.56 268 LEU A CA 1
ATOM 1916 C C . LEU A 1 268 ? -0.383 -11.179 -38.831 1.00 86.56 268 LEU A C 1
ATOM 1918 O O . LEU A 1 268 ? -1.527 -10.810 -38.549 1.00 86.56 268 LEU A O 1
ATOM 1922 N N . ASP A 1 269 ? 0.055 -11.221 -40.095 1.00 85.25 269 ASP A N 1
ATOM 1923 C CA . ASP A 1 269 ? -0.796 -10.920 -41.259 1.00 85.25 269 ASP A CA 1
ATOM 1924 C C . ASP A 1 269 ? -1.495 -12.156 -41.877 1.00 85.25 269 ASP A C 1
ATOM 1926 O O . ASP A 1 269 ? -2.471 -12.015 -42.627 1.00 85.25 269 ASP A O 1
ATOM 1930 N N . GLY A 1 270 ? -1.101 -13.361 -41.455 1.00 86.06 270 GLY A N 1
ATOM 1931 C CA . GLY A 1 270 ? -1.708 -14.645 -41.803 1.00 86.06 270 GLY A CA 1
ATOM 1932 C C . GLY A 1 270 ? -1.168 -15.267 -43.092 1.00 86.06 270 GLY A C 1
ATOM 1933 O O . GLY A 1 270 ? -1.802 -16.181 -43.641 1.00 86.06 270 GLY A O 1
ATOM 1934 N N . ASP A 1 271 ? -0.048 -14.766 -43.621 1.00 84.25 271 ASP A N 1
ATOM 1935 C CA . ASP A 1 271 ? 0.533 -15.227 -44.881 1.00 84.25 271 ASP A CA 1
ATOM 1936 C C . ASP A 1 271 ? 1.542 -16.382 -44.757 1.00 84.25 271 ASP A C 1
ATOM 1938 O O . ASP A 1 271 ? 1.944 -16.957 -45.780 1.00 84.25 271 ASP A O 1
ATOM 1942 N N . ARG A 1 272 ? 1.788 -16.826 -43.514 1.00 86.62 272 ARG A N 1
ATOM 1943 C CA . ARG A 1 272 ? 2.685 -17.910 -43.070 1.00 86.62 272 ARG A CA 1
ATOM 1944 C C . ARG A 1 272 ? 4.170 -17.577 -43.056 1.00 86.62 272 ARG A C 1
ATOM 1946 O O . ARG A 1 272 ? 4.967 -18.492 -42.844 1.00 86.62 272 ARG A O 1
ATOM 1953 N N . VAL A 1 273 ? 4.542 -16.315 -43.240 1.00 89.19 273 VAL A N 1
ATOM 1954 C CA . VAL A 1 273 ? 5.911 -15.842 -43.027 1.00 89.19 273 VAL A CA 1
ATOM 1955 C C . VAL A 1 273 ? 5.988 -15.085 -41.691 1.00 89.19 273 VAL A C 1
ATOM 1957 O O . VAL A 1 273 ? 5.154 -14.223 -41.440 1.00 89.19 273 VAL A O 1
ATOM 1960 N N . PRO A 1 274 ? 6.955 -15.382 -40.804 1.00 87.88 274 PRO A N 1
ATOM 1961 C CA . PRO A 1 274 ? 7.104 -14.664 -39.538 1.00 87.88 274 PRO A CA 1
ATOM 1962 C C . PRO A 1 274 ? 7.430 -13.170 -39.690 1.00 87.88 274 PRO A C 1
ATOM 1964 O O . PRO A 1 274 ? 8.428 -12.788 -40.301 1.00 87.88 274 PRO A O 1
ATOM 1967 N N . ASP A 1 275 ? 6.642 -12.329 -39.029 1.00 91.06 275 ASP A N 1
ATOM 1968 C CA . ASP A 1 275 ? 6.797 -10.878 -38.965 1.00 91.06 275 ASP A CA 1
ATOM 1969 C C . ASP A 1 275 ? 7.788 -10.442 -37.878 1.00 91.06 275 ASP A C 1
ATOM 1971 O O . ASP A 1 275 ? 8.234 -11.229 -37.032 1.00 91.06 275 ASP A O 1
ATOM 1975 N N . TYR A 1 276 ? 8.140 -9.153 -37.875 1.00 93.94 276 TYR A N 1
ATOM 1976 C CA . TYR A 1 276 ? 9.073 -8.592 -36.897 1.00 93.94 276 TYR A CA 1
ATOM 1977 C C . TYR A 1 276 ? 8.809 -7.126 -36.536 1.00 93.94 276 TYR A C 1
ATOM 1979 O O . TYR A 1 276 ? 8.282 -6.335 -37.317 1.00 93.94 276 TYR A O 1
ATOM 1987 N N . ALA A 1 277 ? 9.211 -6.754 -35.320 1.00 96.19 277 ALA A N 1
ATOM 1988 C CA . ALA A 1 277 ? 9.103 -5.407 -34.769 1.00 96.19 277 ALA A CA 1
ATOM 1989 C C . ALA A 1 277 ? 10.465 -4.694 -34.762 1.00 96.19 277 ALA A C 1
ATOM 1991 O O . ALA A 1 277 ? 11.472 -5.311 -34.427 1.00 96.19 277 ALA A O 1
ATOM 1992 N N . ILE A 1 278 ? 10.497 -3.389 -35.056 1.00 97.38 278 ILE A N 1
ATOM 1993 C CA . ILE A 1 278 ? 11.688 -2.523 -35.002 1.00 97.38 278 ILE A CA 1
ATOM 1994 C C . ILE A 1 278 ? 11.385 -1.255 -34.194 1.00 97.38 278 ILE A C 1
ATOM 1996 O O . ILE A 1 278 ? 10.391 -0.572 -34.437 1.00 97.38 278 ILE A O 1
ATOM 2000 N N . GLY A 1 279 ? 12.257 -0.920 -33.242 1.00 96.00 279 GLY A N 1
ATOM 2001 C CA . GLY A 1 279 ? 12.154 0.276 -32.405 1.00 96.00 279 GLY A CA 1
ATOM 2002 C C . GLY A 1 279 ? 12.848 1.513 -32.990 1.00 96.00 279 GLY A C 1
ATOM 2003 O O . GLY A 1 279 ? 13.954 1.432 -33.532 1.00 96.00 279 GLY A O 1
ATOM 2004 N N . GLU A 1 280 ? 12.217 2.674 -32.803 1.00 95.75 280 GLU A N 1
ATOM 2005 C CA . GLU A 1 280 ? 12.734 4.012 -33.114 1.00 95.75 280 GLU A CA 1
ATOM 2006 C C . GLU A 1 280 ? 12.528 4.941 -31.891 1.00 95.75 280 GLU A C 1
ATOM 2008 O O . GLU A 1 280 ? 11.605 5.761 -31.846 1.00 95.75 280 GLU A O 1
ATOM 2013 N N . PRO A 1 281 ? 13.333 4.785 -30.823 1.00 94.50 281 PRO A N 1
ATOM 2014 C CA . PRO A 1 281 ? 12.987 5.305 -29.503 1.00 94.50 281 PRO A CA 1
ATOM 2015 C C . PRO A 1 281 ? 13.190 6.804 -29.305 1.00 94.50 281 PRO A C 1
ATOM 2017 O O . PRO A 1 281 ? 12.729 7.321 -28.299 1.00 94.50 281 PRO A O 1
ATOM 2020 N N . LEU A 1 282 ? 13.871 7.529 -30.192 1.00 93.62 282 LEU A N 1
ATOM 2021 C CA . LEU A 1 282 ? 13.950 8.995 -30.094 1.00 93.62 282 LEU A CA 1
ATOM 2022 C C . LEU A 1 282 ? 13.027 9.701 -31.105 1.00 93.62 282 LEU A C 1
ATOM 2024 O O . LEU A 1 282 ? 13.176 10.898 -31.321 1.00 93.62 282 LEU A O 1
ATOM 2028 N N . ALA A 1 283 ? 12.084 8.982 -31.727 1.00 94.06 283 ALA A N 1
ATOM 2029 C CA . ALA A 1 283 ? 11.092 9.573 -32.622 1.00 94.06 283 ALA A CA 1
ATOM 2030 C C . ALA A 1 283 ? 9.984 10.342 -31.879 1.00 94.06 283 ALA A C 1
ATOM 2032 O O . ALA A 1 283 ? 9.494 9.904 -30.835 1.00 94.06 283 ALA A O 1
ATOM 2033 N N . ASP A 1 284 ? 9.538 11.442 -32.488 1.00 91.00 284 ASP A N 1
ATOM 2034 C CA . ASP A 1 284 ? 8.362 12.217 -32.079 1.00 91.00 284 ASP A CA 1
ATOM 2035 C C . ASP A 1 284 ? 7.067 11.589 -32.626 1.00 91.00 284 ASP A C 1
ATOM 2037 O O . ASP A 1 284 ? 6.975 11.280 -33.821 1.00 91.00 284 ASP A O 1
ATOM 2041 N N . GLY A 1 285 ? 6.063 11.419 -31.766 1.00 85.88 285 GLY A N 1
ATOM 2042 C CA . GLY A 1 285 ? 4.690 11.037 -32.123 1.00 85.88 285 GLY A CA 1
ATOM 2043 C C . GLY A 1 285 ? 3.737 12.223 -31.988 1.00 85.88 285 GLY A C 1
ATOM 2044 O O . GLY A 1 285 ? 4.098 13.349 -32.330 1.00 85.88 285 GLY A O 1
ATOM 2045 N N . GLU A 1 286 ? 2.545 11.995 -31.430 1.00 82.50 286 GLU A N 1
ATOM 2046 C CA . GLU A 1 286 ? 1.718 13.093 -30.890 1.00 82.50 286 GLU A CA 1
ATOM 2047 C C . GLU A 1 286 ? 2.449 13.867 -29.774 1.00 82.50 286 GLU A C 1
ATOM 2049 O O . GLU A 1 286 ? 2.274 15.079 -29.647 1.00 82.50 286 GLU A O 1
ATOM 2054 N N . GLU A 1 287 ? 3.310 13.182 -29.013 1.00 83.81 287 GLU A N 1
ATOM 2055 C CA . GLU A 1 287 ? 4.155 13.759 -27.965 1.00 83.81 287 GLU A CA 1
ATOM 2056 C C . GLU A 1 287 ? 5.651 13.738 -28.371 1.00 83.81 287 GLU A C 1
ATOM 2058 O O . GLU A 1 287 ? 6.116 12.745 -28.949 1.00 83.81 287 GLU A O 1
ATOM 2063 N N . PRO A 1 288 ? 6.448 14.783 -28.060 1.00 86.00 288 PRO A N 1
ATOM 2064 C CA . PRO A 1 288 ? 7.874 14.827 -28.406 1.00 86.00 288 PRO A CA 1
ATOM 2065 C C . PRO A 1 288 ? 8.699 13.744 -27.697 1.00 86.00 288 PRO A C 1
ATOM 2067 O O . PRO A 1 288 ? 8.522 13.510 -26.503 1.00 86.00 288 PRO A O 1
ATOM 2070 N N . GLY A 1 289 ? 9.627 13.092 -28.400 1.00 85.06 289 GLY A N 1
ATOM 2071 C CA . GLY A 1 289 ? 10.535 12.080 -27.838 1.00 85.06 289 GLY A CA 1
ATOM 2072 C C . GLY A 1 289 ? 9.854 10.820 -27.280 1.00 85.06 289 GLY A C 1
ATOM 2073 O O . GLY A 1 289 ? 10.475 10.052 -26.537 1.00 85.06 289 GLY A O 1
ATOM 2074 N N . CYS A 1 29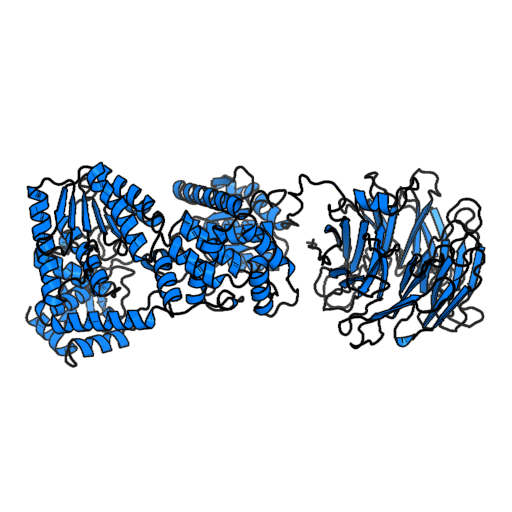0 ? 8.576 10.591 -27.591 1.00 86.25 290 CYS A N 1
ATOM 2075 C CA . CYS A 1 290 ? 7.807 9.481 -27.034 1.00 86.25 290 CYS A CA 1
ATOM 2076 C C . CYS A 1 290 ? 8.317 8.096 -27.481 1.00 86.25 290 CYS A C 1
ATOM 2078 O O . CYS A 1 290 ? 8.135 7.110 -26.759 1.00 86.25 290 CYS A O 1
ATOM 2080 N N . GLY A 1 291 ? 8.989 8.028 -28.635 1.00 94.56 291 GLY A N 1
ATOM 2081 C CA . GLY A 1 291 ? 9.469 6.804 -29.273 1.00 94.56 291 GLY A CA 1
ATOM 2082 C C . GLY A 1 291 ? 8.377 6.062 -30.049 1.00 94.56 291 GLY A C 1
ATOM 2083 O O . GLY A 1 291 ? 7.180 6.246 -29.797 1.00 94.56 291 GLY A O 1
ATOM 2084 N N . LYS A 1 292 ? 8.791 5.230 -31.010 1.00 95.75 292 LYS A N 1
ATOM 2085 C CA . LYS A 1 292 ? 7.900 4.419 -31.856 1.00 95.75 292 LYS A CA 1
ATOM 2086 C C . LYS A 1 292 ? 8.368 2.975 -31.974 1.00 95.75 292 LYS A C 1
ATOM 2088 O O . LYS A 1 292 ? 9.550 2.671 -31.815 1.00 95.75 292 LYS A O 1
ATOM 2093 N N . VAL A 1 293 ? 7.425 2.096 -32.299 1.00 97.25 293 VAL A N 1
ATOM 2094 C CA . VAL A 1 293 ? 7.687 0.727 -32.752 1.00 97.25 293 VAL A CA 1
ATOM 2095 C C . VAL A 1 293 ? 6.955 0.489 -34.066 1.00 97.25 293 VAL A C 1
ATOM 2097 O O . VAL A 1 293 ? 5.790 0.860 -34.211 1.00 97.25 293 VAL A O 1
ATOM 2100 N N . HIS A 1 294 ? 7.640 -0.136 -35.013 1.00 96.31 294 HIS A N 1
ATOM 2101 C CA . HIS A 1 294 ? 7.148 -0.450 -36.347 1.00 96.31 294 HIS A CA 1
ATOM 2102 C C . HIS A 1 294 ? 7.115 -1.968 -36.526 1.00 96.31 294 HIS A C 1
ATOM 2104 O O . HIS A 1 294 ? 8.134 -2.624 -36.332 1.00 96.31 294 HIS A O 1
ATOM 2110 N N . ILE A 1 295 ? 5.957 -2.517 -36.881 1.00 95.81 295 ILE A N 1
ATOM 2111 C CA . ILE A 1 295 ? 5.760 -3.932 -37.209 1.00 95.81 295 ILE A CA 1
ATOM 2112 C C . ILE A 1 295 ? 5.822 -4.074 -38.728 1.00 95.81 295 ILE A C 1
ATOM 2114 O O . ILE A 1 295 ? 5.126 -3.339 -39.433 1.00 95.81 295 ILE A O 1
ATOM 2118 N N . TYR A 1 296 ? 6.630 -5.004 -39.223 1.00 95.69 296 TYR A N 1
ATOM 2119 C CA . TYR A 1 296 ? 6.862 -5.246 -40.644 1.00 95.69 296 TYR A CA 1
ATOM 2120 C C . TYR A 1 296 ? 6.518 -6.683 -41.027 1.00 95.69 296 TYR A C 1
ATOM 2122 O O . TYR A 1 296 ? 6.841 -7.607 -40.283 1.00 95.69 296 TYR A O 1
ATOM 2130 N N . SER A 1 297 ? 5.917 -6.837 -42.209 1.00 93.69 297 SER A N 1
ATOM 2131 C CA . SER A 1 297 ? 5.603 -8.131 -42.813 1.00 93.69 297 SER A CA 1
ATOM 2132 C C . SER A 1 297 ? 6.894 -8.853 -43.195 1.00 93.69 297 SER A C 1
ATOM 2134 O O . SER A 1 297 ? 7.707 -8.305 -43.954 1.00 93.69 297 SER A O 1
ATOM 2136 N N . GLY A 1 298 ? 7.087 -10.075 -42.697 1.00 92.94 298 GLY A N 1
ATOM 2137 C CA . GLY A 1 298 ? 8.296 -10.869 -42.927 1.00 92.94 298 GLY A CA 1
ATOM 2138 C C . GLY A 1 298 ? 8.582 -11.068 -44.412 1.00 92.94 298 GLY A C 1
ATOM 2139 O O . GLY A 1 298 ? 9.690 -10.844 -44.898 1.00 92.94 298 GLY A O 1
ATOM 2140 N N . ARG A 1 299 ? 7.533 -11.373 -45.174 1.00 92.38 299 ARG A N 1
ATOM 2141 C CA . ARG A 1 299 ? 7.620 -11.743 -46.589 1.00 92.38 299 ARG A CA 1
ATOM 2142 C C . ARG A 1 299 ? 8.081 -10.633 -47.527 1.00 92.38 299 ARG A C 1
ATOM 2144 O O . ARG A 1 299 ? 8.609 -10.910 -48.602 1.00 92.38 299 ARG A O 1
ATOM 2151 N N . ASN A 1 300 ? 7.795 -9.375 -47.198 1.00 89.62 300 ASN A N 1
ATOM 2152 C CA . ASN A 1 300 ? 7.908 -8.267 -48.156 1.00 89.62 300 ASN A CA 1
ATOM 2153 C C . ASN A 1 300 ? 8.459 -6.957 -47.564 1.00 89.62 300 ASN A C 1
ATOM 2155 O O . ASN A 1 300 ? 8.617 -5.988 -48.309 1.00 89.62 300 ASN A O 1
ATOM 2159 N N . GLY A 1 301 ? 8.732 -6.902 -46.255 1.00 90.38 301 GLY A N 1
ATOM 2160 C CA . GLY A 1 301 ? 9.276 -5.721 -45.582 1.00 90.38 301 GLY A CA 1
ATOM 2161 C C . GLY A 1 301 ? 8.347 -4.499 -45.579 1.00 90.38 301 GLY A C 1
ATOM 2162 O O . GLY A 1 301 ? 8.806 -3.386 -45.313 1.00 90.38 301 GLY A O 1
ATOM 2163 N N . THR A 1 302 ? 7.055 -4.654 -45.893 1.00 93.00 302 THR A N 1
ATOM 2164 C CA . THR A 1 302 ? 6.070 -3.565 -45.786 1.00 93.00 302 THR A CA 1
ATOM 2165 C C . THR A 1 302 ? 5.602 -3.399 -44.348 1.00 93.00 302 THR A C 1
ATOM 2167 O O . THR A 1 302 ? 5.612 -4.340 -43.560 1.00 93.00 302 THR A O 1
ATOM 2170 N N . ILE A 1 303 ? 5.222 -2.176 -43.979 1.00 94.81 303 ILE A N 1
ATOM 2171 C CA . ILE A 1 303 ? 4.799 -1.874 -42.614 1.00 94.81 303 ILE A CA 1
ATOM 2172 C C . ILE A 1 303 ? 3.350 -2.327 -42.385 1.00 94.81 303 ILE A C 1
ATOM 2174 O O . ILE A 1 303 ? 2.433 -1.869 -43.066 1.00 94.81 303 ILE A O 1
ATOM 2178 N N . LEU A 1 304 ? 3.156 -3.207 -41.404 1.00 92.44 304 LEU A N 1
ATOM 2179 C CA . LEU A 1 304 ? 1.846 -3.668 -40.942 1.00 92.44 304 LEU A CA 1
ATOM 2180 C C . LEU A 1 304 ? 1.250 -2.687 -39.929 1.00 92.44 304 LEU A C 1
ATOM 2182 O O . LEU A 1 304 ? 0.066 -2.352 -39.996 1.00 92.44 304 LEU A O 1
ATOM 2186 N N . ARG A 1 305 ? 2.075 -2.179 -39.001 1.00 93.62 305 ARG A N 1
ATOM 2187 C CA . ARG A 1 305 ? 1.628 -1.248 -37.958 1.00 93.62 305 ARG A CA 1
ATOM 2188 C C . ARG A 1 305 ? 2.738 -0.310 -37.482 1.00 93.62 305 ARG A C 1
ATOM 2190 O O . ARG A 1 305 ? 3.893 -0.701 -37.392 1.00 93.62 305 ARG A O 1
ATOM 2197 N N . THR A 1 306 ? 2.360 0.907 -37.090 1.00 95.44 306 THR A N 1
ATOM 2198 C CA . THR A 1 306 ? 3.167 1.771 -36.210 1.00 95.44 306 THR A CA 1
ATOM 2199 C C . THR A 1 306 ? 2.440 1.940 -34.878 1.00 95.44 306 THR A C 1
ATOM 2201 O O . THR A 1 306 ? 1.224 2.160 -34.850 1.00 95.44 306 THR A O 1
ATOM 2204 N N . ILE A 1 307 ? 3.182 1.850 -33.778 1.00 94.75 307 ILE A N 1
ATOM 2205 C CA . ILE A 1 307 ? 2.732 2.137 -32.416 1.00 94.75 307 ILE A CA 1
ATOM 2206 C C . ILE A 1 307 ? 3.573 3.303 -31.889 1.00 94.75 307 ILE A C 1
ATOM 2208 O O . ILE A 1 307 ? 4.799 3.279 -31.996 1.00 94.75 307 ILE A O 1
ATOM 2212 N N . GLU A 1 308 ? 2.925 4.324 -31.333 1.00 93.19 308 GLU A N 1
ATOM 2213 C CA . GLU A 1 308 ? 3.585 5.525 -30.809 1.00 93.19 308 GLU A CA 1
ATOM 2214 C C . GLU A 1 308 ? 3.509 5.575 -29.277 1.00 93.19 308 GLU A C 1
ATOM 2216 O O . GLU A 1 308 ? 2.546 5.104 -28.668 1.00 93.19 308 GLU A O 1
ATOM 2221 N N . GLY A 1 309 ? 4.535 6.138 -28.639 1.00 82.88 309 GLY A N 1
ATOM 2222 C CA . GLY A 1 309 ? 4.531 6.392 -27.202 1.00 82.88 309 GLY A CA 1
ATOM 2223 C C . GLY A 1 309 ? 3.505 7.460 -26.805 1.00 82.88 309 GLY A C 1
ATOM 2224 O O . GLY A 1 309 ? 3.380 8.493 -27.447 1.00 82.88 309 GLY A O 1
ATOM 2225 N N . ALA A 1 310 ? 2.798 7.240 -25.696 1.00 78.19 310 ALA A N 1
ATOM 2226 C CA . ALA A 1 310 ? 1.712 8.118 -25.241 1.00 78.19 310 ALA A CA 1
ATOM 2227 C C . ALA A 1 310 ? 2.136 9.218 -24.236 1.00 78.19 310 ALA A C 1
ATOM 2229 O O . ALA A 1 310 ? 1.287 9.758 -23.530 1.00 78.19 310 ALA A O 1
ATOM 2230 N N . VAL A 1 311 ? 3.440 9.473 -24.064 1.00 76.38 311 VAL A N 1
ATOM 2231 C CA . VAL A 1 311 ? 3.994 10.430 -23.080 1.00 76.38 311 VAL A CA 1
ATOM 2232 C C . VAL A 1 311 ? 5.292 11.037 -23.640 1.00 76.38 311 VAL A C 1
ATOM 2234 O O . VAL A 1 311 ? 6.070 10.280 -24.231 1.00 76.38 311 VAL A O 1
ATOM 2237 N N . PRO A 1 312 ? 5.575 12.340 -23.426 1.00 80.31 312 PRO A N 1
ATOM 2238 C CA . PRO A 1 312 ? 6.842 12.954 -23.815 1.00 80.31 312 PRO A CA 1
ATOM 2239 C C . PRO A 1 312 ? 8.072 12.232 -23.264 1.00 80.31 312 PRO A C 1
ATOM 2241 O O . PRO A 1 312 ? 8.039 11.698 -22.154 1.00 80.31 312 PRO A O 1
ATOM 2244 N N . ASP A 1 313 ? 9.154 12.235 -24.042 1.00 82.50 313 ASP A N 1
ATOM 2245 C CA . ASP A 1 313 ? 10.462 11.648 -23.714 1.00 82.50 313 ASP A CA 1
ATOM 2246 C C . ASP A 1 313 ? 10.428 10.165 -23.278 1.00 82.50 313 ASP A C 1
ATOM 2248 O O . ASP A 1 313 ? 11.419 9.651 -22.756 1.00 82.50 313 ASP A O 1
ATOM 2252 N N . ALA A 1 314 ? 9.322 9.440 -23.502 1.00 82.31 314 ALA A N 1
ATOM 2253 C CA . ALA A 1 314 ? 9.126 8.080 -22.996 1.00 82.31 314 ALA A CA 1
ATOM 2254 C C . ALA A 1 314 ? 10.124 7.047 -23.549 1.00 82.31 314 ALA A C 1
ATOM 2256 O O . ALA A 1 314 ? 10.459 6.077 -22.862 1.00 82.31 314 ALA A O 1
ATOM 2257 N N . LYS A 1 315 ? 10.630 7.264 -24.766 1.00 91.19 315 LYS A N 1
ATOM 2258 C CA . LYS A 1 315 ? 11.575 6.386 -25.473 1.00 91.19 315 LYS A CA 1
ATOM 2259 C C . LYS A 1 315 ? 11.090 4.955 -25.713 1.00 91.19 315 LYS A C 1
ATOM 2261 O O . LYS A 1 315 ? 11.885 4.011 -25.624 1.00 91.19 315 LYS A O 1
ATOM 2266 N N . LEU A 1 316 ? 9.797 4.799 -26.008 1.00 93.06 316 LEU A N 1
ATOM 2267 C CA . LEU A 1 316 ? 9.190 3.520 -26.378 1.00 93.06 316 LEU A CA 1
ATOM 2268 C C . LEU A 1 316 ? 9.941 2.883 -27.558 1.00 93.06 316 LEU A C 1
ATOM 2270 O O . LEU A 1 316 ? 10.275 3.566 -28.521 1.00 93.06 316 LEU A O 1
ATOM 2274 N N . GLY A 1 317 ? 10.211 1.580 -27.473 1.00 92.94 317 GLY A N 1
ATOM 2275 C CA . GLY A 1 317 ? 11.011 0.862 -28.469 1.00 92.94 317 GLY A CA 1
ATOM 2276 C C . GLY A 1 317 ? 12.515 0.877 -28.190 1.00 92.94 317 GLY A C 1
ATOM 2277 O O . GLY A 1 317 ? 13.309 0.576 -29.077 1.00 92.94 317 GLY A O 1
ATOM 2278 N N . SER A 1 318 ? 12.940 1.214 -26.965 1.00 91.81 318 SER A N 1
ATOM 2279 C CA . SER A 1 318 ? 14.361 1.124 -26.586 1.00 91.81 318 SER A CA 1
ATOM 2280 C C . SER A 1 318 ? 14.855 -0.315 -26.414 1.00 91.81 318 SER A C 1
ATOM 2282 O O . SER A 1 318 ? 16.052 -0.555 -26.547 1.00 91.81 318 SER A O 1
ATOM 2284 N N . SER A 1 319 ? 13.940 -1.240 -26.126 1.00 92.88 319 SER A N 1
ATOM 2285 C CA . SER A 1 319 ? 14.119 -2.695 -26.137 1.00 92.88 319 SER A CA 1
ATOM 2286 C C . SER A 1 319 ? 12.784 -3.355 -26.498 1.00 92.88 319 SER A C 1
ATOM 2288 O O . SER A 1 319 ? 11.736 -2.746 -26.266 1.00 92.88 319 SER A O 1
ATOM 2290 N N . LEU A 1 320 ? 12.811 -4.544 -27.106 1.00 94.19 320 LEU A N 1
ATOM 2291 C CA . LEU A 1 320 ? 11.632 -5.265 -27.603 1.00 94.19 320 LEU A CA 1
ATOM 2292 C C . LEU A 1 320 ? 11.811 -6.778 -27.388 1.00 94.19 320 LEU A C 1
ATOM 2294 O O . LEU A 1 320 ? 12.925 -7.275 -27.546 1.00 94.19 320 LEU A O 1
ATOM 2298 N N . ALA A 1 321 ? 10.736 -7.493 -27.056 1.00 91.19 321 ALA A N 1
ATOM 2299 C CA . ALA A 1 321 ? 10.684 -8.955 -27.006 1.00 91.19 321 ALA A CA 1
ATOM 2300 C C . ALA A 1 321 ? 9.251 -9.468 -27.276 1.00 91.19 321 ALA A C 1
ATOM 2302 O O . ALA A 1 321 ? 8.294 -8.768 -26.939 1.00 91.19 321 ALA A O 1
ATOM 2303 N N . PRO A 1 322 ? 9.075 -10.682 -27.826 1.00 87.19 322 PRO A N 1
ATOM 2304 C CA . PRO A 1 322 ? 7.771 -11.331 -27.889 1.00 87.19 322 PRO A CA 1
ATOM 2305 C C . PRO A 1 322 ? 7.382 -11.909 -26.518 1.00 87.19 322 PRO A C 1
ATOM 2307 O O . PRO A 1 322 ? 8.232 -12.401 -25.770 1.00 87.19 322 PRO A O 1
ATOM 2310 N N . LEU A 1 323 ? 6.089 -11.882 -26.202 1.00 82.12 323 LEU A N 1
ATOM 2311 C CA . LEU A 1 323 ? 5.485 -12.569 -25.060 1.00 82.12 323 LEU A CA 1
ATOM 2312 C C . LEU A 1 323 ? 4.033 -12.908 -25.420 1.00 82.12 323 LEU A C 1
ATOM 2314 O O . LEU A 1 323 ? 3.256 -12.010 -25.706 1.00 82.12 323 LEU A O 1
ATOM 2318 N N . ASP A 1 324 ? 3.658 -14.182 -25.414 1.00 72.25 324 ASP A N 1
ATOM 2319 C CA . ASP A 1 324 ? 2.284 -14.615 -25.697 1.00 72.25 324 ASP A CA 1
ATOM 2320 C C . ASP A 1 324 ? 1.507 -14.721 -24.381 1.00 72.25 324 ASP A C 1
ATOM 2322 O O . ASP A 1 324 ? 1.853 -15.522 -23.507 1.00 72.25 324 ASP A O 1
ATOM 2326 N N . VAL A 1 325 ? 0.473 -13.890 -24.233 1.00 66.50 325 VAL A N 1
ATOM 2327 C CA . VAL A 1 325 ? -0.461 -13.928 -23.096 1.00 66.50 325 VAL A CA 1
ATOM 2328 C C . VAL A 1 325 ? -1.861 -14.396 -23.517 1.00 66.50 325 VAL A C 1
ATOM 2330 O O . VAL A 1 325 ? -2.859 -14.066 -22.876 1.00 66.50 325 VAL A O 1
ATOM 2333 N N . GLY A 1 326 ? -1.946 -15.179 -24.597 1.00 58.44 326 GLY A N 1
ATOM 2334 C CA . GLY A 1 326 ? -3.184 -15.772 -25.097 1.00 58.44 326 GLY A CA 1
ATOM 2335 C C . GLY A 1 326 ? -4.073 -14.796 -25.867 1.00 58.44 326 GLY A C 1
ATOM 2336 O O . GLY A 1 326 ? -5.301 -14.900 -25.793 1.00 58.44 326 GLY A O 1
ATOM 2337 N N . SER A 1 327 ? -3.498 -13.821 -26.582 1.00 54.47 327 SER A N 1
ATOM 2338 C CA . SER A 1 327 ? -4.302 -12.876 -27.360 1.00 54.47 327 SER A CA 1
ATOM 2339 C C . SER A 1 327 ? -5.036 -13.564 -28.520 1.00 54.47 327 SER A C 1
ATOM 2341 O O . SER A 1 327 ? -4.605 -14.568 -29.090 1.00 54.47 327 SER A O 1
ATOM 2343 N N . ARG A 1 328 ? -6.209 -13.030 -28.885 1.00 52.16 328 ARG A N 1
ATOM 2344 C CA . ARG A 1 328 ? -7.163 -13.680 -29.812 1.00 52.16 328 ARG A CA 1
ATOM 2345 C C . ARG A 1 328 ? -6.707 -13.704 -31.281 1.00 52.16 328 ARG A C 1
ATOM 2347 O O . ARG A 1 328 ? -7.503 -14.050 -32.154 1.00 52.16 328 ARG A O 1
ATOM 2354 N N . ASN A 1 329 ? -5.462 -13.317 -31.550 1.00 54.81 329 ASN A N 1
ATOM 2355 C CA . ASN A 1 329 ? -4.953 -12.989 -32.879 1.00 54.81 329 ASN A CA 1
ATOM 2356 C C . ASN A 1 329 ? -4.109 -14.120 -33.497 1.00 54.81 329 ASN A C 1
ATOM 2358 O O . ASN A 1 329 ? -3.927 -14.130 -34.709 1.00 54.81 329 ASN A O 1
ATOM 2362 N N . GLY A 1 330 ? -3.632 -15.081 -32.694 1.00 53.16 330 GLY A N 1
ATOM 2363 C CA . GLY A 1 330 ? -2.879 -16.251 -33.173 1.00 53.16 330 GLY A CA 1
ATOM 2364 C C . GLY A 1 330 ? -1.354 -16.089 -33.255 1.00 53.16 330 GLY A C 1
ATOM 2365 O O . GLY A 1 330 ? -0.685 -17.033 -33.671 1.00 53.16 330 GLY A O 1
ATOM 2366 N N . GLY A 1 331 ? -0.810 -14.948 -32.823 1.00 65.12 331 GLY A N 1
ATOM 2367 C CA . GLY A 1 331 ? 0.626 -14.680 -32.695 1.00 65.12 331 GLY A CA 1
ATOM 2368 C C . GLY A 1 331 ? 0.950 -13.951 -31.378 1.00 65.12 331 GLY A C 1
ATOM 2369 O O . GLY A 1 331 ? 0.027 -13.461 -30.726 1.00 65.12 331 GLY A O 1
ATOM 2370 N N . PRO A 1 332 ? 2.230 -13.893 -30.964 1.00 77.06 332 PRO A N 1
ATOM 2371 C CA . PRO A 1 332 ? 2.651 -13.325 -29.682 1.00 77.06 332 PRO A CA 1
ATOM 2372 C C . PRO A 1 332 ? 2.390 -11.818 -29.563 1.00 77.06 332 PRO A C 1
ATOM 2374 O O . PRO A 1 332 ? 2.455 -11.070 -30.541 1.00 77.06 332 PRO A O 1
ATOM 2377 N N . ASP A 1 333 ? 2.196 -11.352 -28.330 1.00 85.19 333 ASP A N 1
ATOM 2378 C CA . ASP A 1 333 ? 2.089 -9.931 -28.013 1.00 85.19 333 ASP A CA 1
ATOM 2379 C C . ASP A 1 333 ? 3.474 -9.281 -27.854 1.00 85.19 333 ASP A C 1
ATOM 2381 O O . ASP A 1 333 ? 4.504 -9.942 -27.676 1.00 85.19 333 ASP A O 1
ATOM 2385 N N . LEU A 1 334 ? 3.519 -7.951 -27.949 1.00 88.62 334 LEU A N 1
ATOM 2386 C CA . LEU A 1 334 ? 4.762 -7.184 -27.978 1.00 88.62 334 LEU A CA 1
ATOM 2387 C C . LEU A 1 334 ? 5.106 -6.611 -26.600 1.00 88.62 334 LEU A C 1
ATOM 2389 O O . LEU A 1 334 ? 4.452 -5.681 -26.121 1.00 88.62 334 LEU A O 1
ATOM 2393 N N . LEU A 1 335 ? 6.198 -7.083 -26.002 1.00 90.31 335 LEU A N 1
ATOM 2394 C CA . LEU A 1 335 ? 6.806 -6.487 -24.816 1.00 90.31 335 LEU A CA 1
ATOM 2395 C C . LEU A 1 335 ? 7.803 -5.395 -25.241 1.00 90.31 335 LEU A C 1
ATOM 2397 O O . LEU A 1 335 ? 8.801 -5.682 -25.899 1.00 90.31 335 LEU A O 1
ATOM 2401 N N . ALA A 1 336 ? 7.564 -4.138 -24.860 1.00 92.25 336 ALA A N 1
ATOM 2402 C CA . ALA A 1 336 ? 8.366 -2.987 -25.278 1.00 92.25 336 ALA A CA 1
ATOM 2403 C C . ALA A 1 336 ? 8.869 -2.134 -24.102 1.00 92.25 336 ALA A C 1
ATOM 2405 O O . ALA A 1 336 ? 8.128 -1.775 -23.187 1.00 92.25 336 ALA A O 1
ATOM 2406 N N . GLY A 1 337 ? 10.150 -1.771 -24.137 1.00 89.75 337 GLY A N 1
ATOM 2407 C CA . GLY A 1 337 ? 10.798 -0.894 -23.165 1.00 89.75 337 GLY A CA 1
ATOM 2408 C C . GLY A 1 337 ? 10.655 0.594 -23.502 1.00 89.75 337 GLY A C 1
ATOM 2409 O O . GLY A 1 337 ? 10.883 1.006 -24.642 1.00 89.75 337 GLY A O 1
ATOM 2410 N N . ALA A 1 338 ? 10.324 1.400 -22.491 1.00 88.19 338 ALA A N 1
ATOM 2411 C CA . ALA A 1 338 ? 10.178 2.857 -22.536 1.00 88.19 338 ALA A CA 1
ATOM 2412 C C . ALA A 1 338 ? 10.932 3.517 -21.348 1.00 88.19 338 ALA A C 1
ATOM 2414 O O . ALA A 1 338 ? 10.313 4.008 -20.394 1.00 88.19 338 ALA A O 1
ATOM 2415 N N . PRO A 1 339 ? 12.282 3.515 -21.368 1.00 81.94 339 PRO A N 1
ATOM 2416 C CA . PRO A 1 339 ? 13.128 3.905 -20.238 1.00 81.94 339 PRO A CA 1
ATOM 2417 C C . PRO A 1 339 ? 13.179 5.401 -19.924 1.00 81.94 339 PRO A C 1
ATOM 2419 O O . PRO A 1 339 ? 13.753 5.771 -18.904 1.00 81.94 339 PRO A O 1
ATOM 2422 N N . GLY A 1 340 ? 12.612 6.265 -20.770 1.00 68.81 340 GLY A N 1
ATOM 2423 C CA . GLY A 1 340 ? 12.494 7.697 -20.484 1.00 68.81 340 GLY A CA 1
ATOM 2424 C C . GLY A 1 340 ? 11.136 8.110 -19.904 1.00 68.81 340 GLY A C 1
ATOM 2425 O O . GLY A 1 340 ? 10.947 9.275 -19.566 1.00 68.81 340 GLY A O 1
ATOM 2426 N N . LYS A 1 341 ? 10.183 7.174 -19.776 1.00 55.78 341 LYS A N 1
ATOM 2427 C CA . LYS A 1 341 ? 8.847 7.466 -19.248 1.00 55.78 341 LYS A CA 1
ATOM 2428 C C . LYS A 1 341 ? 8.912 7.657 -17.733 1.00 55.78 341 LYS A C 1
ATOM 2430 O O . LYS A 1 341 ? 9.315 6.743 -17.015 1.00 55.78 341 LYS A O 1
ATOM 2435 N N . GLU A 1 342 ? 8.458 8.816 -17.254 1.00 52.75 342 GLU A N 1
ATOM 2436 C CA . GLU A 1 342 ? 8.580 9.233 -15.844 1.00 52.75 342 GLU A CA 1
ATOM 2437 C C . GLU A 1 342 ? 10.054 9.283 -15.373 1.00 52.75 342 GLU A C 1
ATOM 2439 O O . GLU A 1 342 ? 10.988 9.041 -16.132 1.00 52.75 342 GLU A O 1
ATOM 2444 N N . SER A 1 343 ? 10.313 9.603 -14.103 1.00 47.44 343 SER A N 1
ATOM 2445 C CA . SER A 1 343 ? 11.681 9.677 -13.559 1.00 47.44 343 SER A CA 1
ATOM 2446 C C . SER A 1 343 ? 12.338 8.305 -13.295 1.00 47.44 343 SER A C 1
ATOM 2448 O O . SER A 1 343 ? 13.335 8.238 -12.573 1.00 47.44 343 SER A O 1
ATOM 2450 N N . GLY A 1 344 ? 11.785 7.209 -13.832 1.00 57.06 344 GLY A N 1
ATOM 2451 C CA . GLY A 1 344 ? 12.210 5.834 -13.532 1.00 57.06 344 GLY A CA 1
ATOM 2452 C C . GLY A 1 344 ? 12.121 4.810 -14.674 1.00 57.06 344 GLY A C 1
ATOM 2453 O O . GLY A 1 344 ? 12.652 3.710 -14.505 1.00 57.06 344 GLY A O 1
ATOM 2454 N N . GLY A 1 345 ? 11.494 5.139 -15.809 1.00 66.00 345 GLY A N 1
ATOM 2455 C CA . GLY A 1 345 ? 11.274 4.226 -16.936 1.00 66.00 345 GLY A CA 1
ATOM 2456 C C . GLY A 1 345 ? 10.153 3.197 -16.718 1.00 66.00 345 GLY A C 1
ATOM 2457 O O . GLY A 1 345 ? 9.722 2.926 -15.592 1.00 66.00 345 GLY A O 1
ATOM 2458 N N . THR A 1 346 ? 9.680 2.587 -17.807 1.00 74.56 346 THR A N 1
ATOM 2459 C CA . THR A 1 346 ? 8.672 1.514 -17.776 1.00 74.56 346 THR A CA 1
ATOM 2460 C C . THR A 1 346 ? 8.893 0.479 -18.879 1.00 74.56 346 THR A C 1
ATOM 2462 O O . THR A 1 346 ? 9.569 0.737 -19.874 1.00 74.56 346 THR A O 1
ATOM 2465 N N . CYS A 1 347 ? 8.239 -0.670 -18.750 1.00 79.81 347 CYS A N 1
ATOM 2466 C CA . CYS A 1 347 ? 7.991 -1.613 -19.835 1.00 79.81 347 CYS A CA 1
ATOM 2467 C C . CYS A 1 347 ? 6.472 -1.740 -20.070 1.00 79.81 347 CYS A C 1
ATOM 2469 O O . CYS A 1 347 ? 5.694 -1.573 -19.135 1.00 79.81 347 CYS A O 1
ATOM 2471 N N . VAL A 1 348 ? 6.025 -1.996 -21.300 1.00 83.62 348 VAL A N 1
ATOM 2472 C CA . VAL A 1 348 ? 4.609 -2.174 -21.672 1.00 83.62 348 VAL A CA 1
ATOM 2473 C C . VAL A 1 348 ? 4.417 -3.446 -22.492 1.00 83.62 348 VAL A C 1
ATOM 2475 O O . VAL A 1 348 ? 5.277 -3.783 -23.295 1.00 83.62 348 VAL A O 1
ATOM 2478 N N . LEU A 1 349 ? 3.284 -4.122 -22.310 1.00 84.75 349 LEU A N 1
ATOM 2479 C CA . LEU A 1 349 ? 2.784 -5.174 -23.191 1.00 84.75 349 LEU A CA 1
ATOM 2480 C C . LEU A 1 349 ? 1.709 -4.583 -24.102 1.00 84.75 349 LEU A C 1
ATOM 2482 O O . LEU A 1 349 ? 0.781 -3.917 -23.628 1.00 84.75 349 LEU A O 1
ATOM 2486 N N . LEU A 1 350 ? 1.848 -4.817 -25.398 1.00 85.62 350 LEU A N 1
ATOM 2487 C CA . LEU A 1 350 ? 1.053 -4.202 -26.448 1.00 85.62 350 LEU A CA 1
ATOM 2488 C C . LEU A 1 350 ? 0.522 -5.284 -27.386 1.00 85.62 350 LEU A C 1
ATOM 2490 O O . LEU A 1 350 ? 1.280 -6.149 -27.818 1.00 85.62 350 LEU A O 1
ATOM 2494 N N . ASP A 1 351 ? -0.748 -5.185 -27.761 1.00 85.38 351 ASP A N 1
ATOM 2495 C CA . ASP A 1 351 ? -1.277 -5.936 -28.899 1.00 85.38 351 ASP A CA 1
ATOM 2496 C C . ASP A 1 351 ? -0.643 -5.348 -30.181 1.00 85.38 351 ASP A C 1
ATOM 2498 O O . ASP A 1 351 ? -0.776 -4.139 -30.425 1.00 85.38 351 ASP A O 1
ATOM 2502 N N . PRO A 1 352 ? 0.088 -6.140 -30.988 1.00 83.50 352 PRO A N 1
ATOM 2503 C CA . PRO A 1 352 ? 0.956 -5.601 -32.036 1.00 83.50 352 PRO A CA 1
ATOM 2504 C C . PRO A 1 352 ? 0.193 -5.039 -33.242 1.00 83.50 352 PRO A C 1
ATOM 2506 O O . PRO A 1 352 ? 0.708 -4.161 -33.934 1.00 83.50 352 PRO A O 1
ATOM 2509 N N . LEU A 1 353 ? -1.040 -5.496 -33.487 1.00 83.00 353 LEU A N 1
ATOM 2510 C CA . LEU A 1 353 ? -1.847 -5.096 -34.645 1.00 83.00 353 LEU A CA 1
ATOM 2511 C C . LEU A 1 353 ? -2.747 -3.896 -34.337 1.00 83.00 353 LEU A C 1
ATOM 2513 O O . LEU A 1 353 ? -2.826 -2.945 -35.120 1.00 83.00 353 LEU A O 1
ATOM 2517 N N . SER A 1 354 ? -3.413 -3.903 -33.182 1.00 81.62 354 SER A N 1
ATOM 2518 C CA . SER A 1 354 ? -4.276 -2.815 -32.711 1.00 81.62 354 SER A CA 1
ATOM 2519 C C . SER A 1 354 ? -3.498 -1.690 -32.021 1.00 81.62 354 SER A C 1
ATOM 2521 O O . SER A 1 354 ? -3.985 -0.553 -31.988 1.00 81.62 354 SER A O 1
ATOM 2523 N N . GLY A 1 355 ? -2.285 -1.964 -31.532 1.00 79.00 355 GLY A N 1
ATOM 2524 C CA . GLY A 1 355 ? -1.484 -1.048 -30.717 1.00 79.00 355 GLY A CA 1
ATOM 2525 C C . GLY A 1 355 ? -2.074 -0.797 -29.326 1.00 79.00 355 GLY A C 1
ATOM 2526 O O . GLY A 1 355 ? -1.696 0.178 -28.675 1.00 79.00 355 GLY A O 1
ATOM 2527 N N . ALA A 1 356 ? -3.038 -1.612 -28.887 1.00 77.69 356 ALA A N 1
ATOM 2528 C CA . ALA A 1 356 ? -3.689 -1.455 -27.595 1.00 77.69 356 ALA A CA 1
ATOM 2529 C C . ALA A 1 356 ? -2.740 -1.826 -26.447 1.00 77.69 356 ALA A C 1
ATOM 2531 O O . ALA A 1 356 ? -2.015 -2.818 -26.511 1.00 77.69 356 ALA A O 1
ATOM 2532 N N . LEU A 1 357 ? -2.780 -1.045 -25.366 1.00 77.06 357 LEU A N 1
ATOM 2533 C CA . LEU A 1 357 ? -2.057 -1.354 -24.135 1.00 77.06 357 LEU A CA 1
ATOM 2534 C C . LEU A 1 357 ? -2.746 -2.514 -23.406 1.00 77.06 357 LEU A C 1
ATOM 2536 O O . LEU A 1 357 ? -3.793 -2.316 -22.788 1.00 77.06 357 LEU A O 1
ATOM 2540 N N . LEU A 1 358 ? -2.138 -3.699 -23.459 1.00 71.56 358 LEU A N 1
ATOM 2541 C CA . LEU A 1 358 ? -2.591 -4.888 -22.734 1.00 71.56 358 LEU A CA 1
ATOM 2542 C C . LEU A 1 358 ? -2.148 -4.841 -21.272 1.00 71.56 358 LEU A C 1
ATOM 2544 O O . LEU A 1 358 ? -2.920 -5.171 -20.371 1.00 71.56 358 LEU A O 1
ATOM 2548 N N . MET A 1 359 ? -0.902 -4.415 -21.038 1.00 69.06 359 MET A N 1
ATOM 2549 C CA . MET A 1 359 ? -0.320 -4.339 -19.702 1.00 69.06 359 MET A CA 1
ATOM 2550 C C . MET A 1 359 ? 0.767 -3.272 -19.607 1.00 69.06 359 MET A C 1
ATOM 2552 O O . MET A 1 359 ? 1.445 -2.959 -20.579 1.00 69.06 359 MET A O 1
ATOM 2556 N N . ASN A 1 360 ? 0.966 -2.702 -18.422 1.00 70.12 360 ASN A N 1
ATOM 2557 C CA . ASN A 1 360 ? 2.105 -1.830 -18.140 1.00 70.12 360 ASN A CA 1
ATOM 2558 C C . ASN A 1 360 ? 2.839 -2.354 -16.908 1.00 70.12 360 ASN A C 1
ATOM 2560 O O . ASN A 1 360 ? 2.215 -2.596 -15.874 1.00 70.12 360 ASN A O 1
ATOM 2564 N N . PHE A 1 361 ? 4.155 -2.477 -17.026 1.00 63.78 361 PHE A N 1
ATOM 2565 C CA . PHE A 1 361 ? 5.058 -2.909 -15.977 1.00 63.78 361 PHE A CA 1
ATOM 2566 C C . PHE A 1 361 ? 6.031 -1.778 -15.640 1.00 63.78 361 PHE A C 1
ATOM 2568 O O . PHE A 1 361 ? 7.068 -1.603 -16.284 1.00 63.78 361 PHE A O 1
ATOM 2575 N N . THR A 1 362 ? 5.718 -0.979 -14.619 1.00 54.88 362 THR A N 1
ATOM 2576 C CA . THR A 1 362 ? 6.683 0.029 -14.160 1.00 54.88 362 THR A CA 1
ATOM 2577 C C . THR A 1 362 ? 7.818 -0.632 -13.406 1.00 54.88 362 THR A C 1
ATOM 2579 O O . THR A 1 362 ? 7.590 -1.504 -12.562 1.00 54.88 362 THR A O 1
ATOM 2582 N N . GLY A 1 363 ? 9.021 -0.112 -13.632 1.00 46.34 363 GLY A N 1
ATOM 2583 C CA . GLY A 1 363 ? 10.151 -0.366 -12.764 1.00 46.34 363 GLY A CA 1
ATOM 2584 C C . GLY A 1 363 ? 9.969 0.199 -11.354 1.00 46.34 363 GLY A C 1
ATOM 2585 O O . GLY A 1 363 ? 8.879 0.515 -10.868 1.00 46.34 363 GLY A O 1
ATOM 2586 N N . PHE A 1 364 ? 11.090 0.266 -10.657 1.00 43.38 364 PHE A N 1
ATOM 2587 C CA . PHE A 1 364 ? 11.096 -0.105 -9.248 1.00 43.38 364 PHE A CA 1
ATOM 2588 C C . PHE A 1 364 ? 11.797 0.855 -8.308 1.00 43.38 364 PHE A C 1
ATOM 2590 O O . PHE A 1 364 ? 11.743 0.696 -7.089 1.00 43.38 364 PHE A O 1
ATOM 2597 N N . TYR A 1 365 ? 12.476 1.830 -8.887 1.00 44.94 365 TYR A N 1
ATOM 2598 C CA . TYR A 1 365 ? 13.467 2.632 -8.210 1.00 44.94 365 TYR A CA 1
ATOM 2599 C C . TYR A 1 365 ? 13.349 4.065 -8.706 1.00 44.94 365 TYR A C 1
ATOM 2601 O O . TYR A 1 365 ? 13.214 4.310 -9.905 1.00 44.94 365 TYR A O 1
ATOM 2609 N N . GLU A 1 366 ? 13.433 5.016 -7.783 1.00 37.81 366 GLU A N 1
ATOM 2610 C CA . GLU A 1 366 ? 13.521 6.429 -8.127 1.00 37.81 366 GLU A CA 1
ATOM 2611 C C . GLU A 1 366 ? 14.832 6.685 -8.902 1.00 37.81 366 GLU A C 1
ATOM 2613 O O . GLU A 1 366 ? 15.931 6.386 -8.420 1.00 37.81 366 GLU A O 1
ATOM 2618 N N . GLY A 1 367 ? 14.731 7.229 -10.120 1.00 42.91 367 GLY A N 1
ATOM 2619 C CA . GLY A 1 367 ? 15.884 7.656 -10.917 1.00 42.91 367 GLY A CA 1
ATOM 2620 C C . GLY A 1 367 ? 16.592 6.569 -11.738 1.00 42.91 367 GLY A C 1
ATOM 2621 O O . GLY A 1 367 ? 17.824 6.617 -11.812 1.00 42.91 367 GLY A O 1
ATOM 2622 N N . GLY A 1 368 ? 15.883 5.590 -12.310 1.00 53.19 368 GLY A N 1
ATOM 2623 C CA . GLY A 1 368 ? 16.433 4.553 -13.209 1.00 53.19 368 GLY A CA 1
ATOM 2624 C C . GLY A 1 368 ? 15.977 4.669 -14.675 1.00 53.19 368 GLY A C 1
ATOM 2625 O O . GLY A 1 368 ? 15.096 5.458 -14.986 1.00 53.19 368 GLY A O 1
ATOM 2626 N N . GLU A 1 369 ? 16.571 3.863 -15.564 1.00 67.75 369 GLU A N 1
ATOM 2627 C CA . GLU A 1 369 ? 16.136 3.665 -16.963 1.00 67.75 369 GLU A CA 1
ATOM 2628 C C . GLU A 1 369 ? 15.394 2.315 -17.104 1.00 67.75 369 GLU A C 1
ATOM 2630 O O . GLU A 1 369 ? 15.883 1.402 -17.769 1.00 67.75 369 GLU A O 1
ATOM 2635 N N . ALA A 1 370 ? 14.268 2.101 -16.414 1.00 69.19 370 ALA A N 1
ATOM 2636 C CA . ALA A 1 370 ? 13.593 0.797 -16.459 1.00 69.19 370 ALA A CA 1
ATOM 2637 C C . ALA A 1 370 ? 12.981 0.490 -17.839 1.00 69.19 370 ALA A C 1
ATOM 2639 O O . ALA A 1 370 ? 12.346 1.346 -18.444 1.00 69.19 370 ALA A O 1
ATOM 2640 N N . GLY A 1 371 ? 13.166 -0.737 -18.333 1.00 70.81 371 GLY A N 1
ATOM 2641 C CA . GLY A 1 371 ? 12.873 -1.097 -19.726 1.00 70.81 371 GLY A CA 1
ATOM 2642 C C . GLY A 1 371 ? 14.049 -0.839 -20.681 1.00 70.81 371 GLY A C 1
ATOM 2643 O O . GLY A 1 371 ? 13.849 -0.705 -21.887 1.00 70.81 371 GLY A O 1
ATOM 2644 N N . HIS A 1 372 ? 15.282 -0.749 -20.170 1.00 83.00 372 HIS A N 1
ATOM 2645 C CA . HIS A 1 372 ? 16.485 -0.659 -21.010 1.00 83.00 372 HIS A CA 1
ATOM 2646 C C . HIS A 1 372 ? 16.749 -1.966 -21.772 1.00 83.00 372 HIS A C 1
ATOM 2648 O O . HIS A 1 372 ? 17.119 -1.920 -22.940 1.00 83.00 372 HIS A O 1
ATOM 2654 N N . ALA A 1 373 ? 16.516 -3.113 -21.131 1.00 85.69 373 ALA A N 1
ATOM 2655 C CA . ALA A 1 373 ? 16.392 -4.422 -21.765 1.00 85.69 373 ALA A CA 1
ATOM 2656 C C . ALA A 1 373 ? 15.138 -5.130 -21.228 1.00 85.69 373 ALA A C 1
ATOM 2658 O O . ALA A 1 373 ? 14.753 -4.918 -20.073 1.00 85.69 373 ALA A O 1
ATOM 2659 N N . VAL A 1 374 ? 14.518 -5.968 -22.060 1.00 89.56 374 VAL A N 1
ATOM 2660 C CA . VAL A 1 374 ? 13.318 -6.766 -21.762 1.00 89.56 374 VAL A CA 1
ATOM 2661 C C . VAL A 1 374 ? 13.495 -8.161 -22.363 1.00 89.56 374 VAL A C 1
ATOM 2663 O O . VAL A 1 374 ? 14.124 -8.291 -23.410 1.00 89.56 374 VAL A O 1
ATOM 2666 N N . VAL A 1 375 ? 12.950 -9.190 -21.718 1.00 88.00 375 VAL A N 1
ATOM 2667 C CA . VAL A 1 375 ? 12.850 -10.557 -22.251 1.00 88.00 375 VAL A CA 1
ATOM 2668 C C . VAL A 1 375 ? 11.517 -11.180 -21.846 1.00 88.00 375 VAL A C 1
ATOM 2670 O O . VAL A 1 375 ? 11.071 -11.009 -20.712 1.00 88.00 375 VAL A O 1
ATOM 2673 N N . GLY A 1 376 ? 10.904 -11.928 -22.759 1.00 83.19 376 GLY A N 1
ATOM 2674 C CA . GLY A 1 376 ? 9.728 -12.763 -22.519 1.00 83.19 376 GLY A CA 1
ATOM 2675 C C . GLY A 1 376 ? 10.040 -14.225 -22.832 1.00 83.19 376 GLY A C 1
ATOM 2676 O O . GLY A 1 376 ? 10.947 -14.511 -23.614 1.00 83.19 376 GLY A O 1
ATOM 2677 N N . LEU A 1 377 ? 9.326 -15.144 -22.189 1.00 75.56 377 LEU A N 1
ATOM 2678 C CA . LEU A 1 377 ? 9.387 -16.576 -22.452 1.00 75.56 377 LEU A CA 1
ATOM 2679 C C . LEU A 1 377 ? 8.027 -17.216 -22.194 1.00 75.56 377 LEU A C 1
ATOM 2681 O O . LEU A 1 377 ? 7.551 -17.284 -21.063 1.00 75.56 377 LEU A O 1
ATOM 2685 N N . ASN A 1 378 ? 7.443 -17.768 -23.244 1.00 64.94 378 ASN A N 1
ATOM 2686 C CA . ASN A 1 378 ? 6.278 -18.636 -23.135 1.00 64.94 378 ASN A CA 1
ATOM 2687 C C . ASN A 1 378 ? 6.803 -20.030 -22.769 1.00 64.94 378 ASN A C 1
ATOM 2689 O O . ASN A 1 378 ? 7.826 -20.438 -23.326 1.00 64.94 378 ASN A O 1
ATOM 2693 N N . ARG A 1 379 ? 6.171 -20.754 -21.833 1.00 50.69 379 ARG A N 1
ATOM 2694 C CA . ARG A 1 379 ? 6.694 -22.055 -21.372 1.00 50.69 379 ARG A CA 1
ATOM 2695 C C . ARG A 1 379 ? 6.601 -23.088 -22.509 1.00 50.69 379 ARG A C 1
ATOM 2697 O O . ARG A 1 379 ? 5.572 -23.723 -22.715 1.00 50.69 379 ARG A O 1
ATOM 2704 N N . MET A 1 380 ? 7.679 -23.199 -23.282 1.00 40.97 380 MET A N 1
ATOM 2705 C CA . MET A 1 380 ? 7.850 -24.170 -24.359 1.00 40.97 380 MET A CA 1
ATOM 2706 C C . MET A 1 380 ? 8.225 -25.520 -23.756 1.00 40.97 380 MET A C 1
ATOM 2708 O O . MET A 1 380 ? 9.257 -25.648 -23.100 1.00 40.97 380 MET A O 1
ATOM 2712 N N . ASP A 1 381 ? 7.395 -26.528 -24.003 1.00 32.69 381 ASP A N 1
ATOM 2713 C CA . ASP A 1 381 ? 7.715 -27.916 -23.682 1.00 32.69 381 ASP A CA 1
ATOM 2714 C C . ASP A 1 381 ? 8.799 -28.433 -24.657 1.00 32.69 381 ASP A C 1
ATOM 2716 O O . ASP A 1 381 ? 8.588 -28.361 -25.875 1.00 32.69 381 ASP A O 1
ATOM 2720 N N . PRO A 1 382 ? 9.934 -28.994 -24.185 1.00 29.25 382 PRO A N 1
ATOM 2721 C CA . PRO A 1 382 ? 10.906 -29.674 -25.048 1.00 29.25 382 PRO A CA 1
ATOM 2722 C C . PRO A 1 382 ? 10.347 -30.908 -25.796 1.00 29.25 382 PRO A C 1
ATOM 2724 O O . PRO A 1 382 ? 11.077 -31.515 -26.579 1.00 29.25 382 PRO A O 1
ATOM 2727 N N . LEU A 1 383 ? 9.081 -31.292 -25.581 1.00 27.98 383 LEU A N 1
ATOM 2728 C CA . LEU A 1 383 ? 8.415 -32.454 -26.186 1.00 27.98 383 LEU A CA 1
ATOM 2729 C C . LEU A 1 383 ? 7.429 -32.130 -27.331 1.00 27.98 383 LEU A C 1
ATOM 2731 O O . LEU A 1 383 ? 6.784 -33.044 -27.847 1.00 27.98 383 LEU A O 1
ATOM 2735 N N . GLY A 1 384 ? 7.329 -30.872 -27.782 1.00 28.38 384 GLY A N 1
ATOM 2736 C CA . GLY A 1 384 ? 6.634 -30.534 -29.037 1.00 28.38 384 GLY A CA 1
ATOM 2737 C C . GLY A 1 384 ? 5.103 -30.428 -28.957 1.00 28.38 384 GLY A C 1
ATOM 2738 O O . GLY A 1 384 ? 4.403 -30.815 -29.896 1.00 28.38 384 GLY A O 1
ATOM 2739 N N . LEU A 1 385 ? 4.572 -29.893 -27.855 1.00 30.33 385 LEU A N 1
ATOM 2740 C CA . LEU A 1 385 ? 3.167 -29.479 -27.759 1.00 30.33 385 LEU A CA 1
ATOM 2741 C C . LEU A 1 385 ? 2.901 -28.154 -28.498 1.00 30.33 385 LEU A C 1
ATOM 2743 O O . LEU A 1 385 ? 3.791 -27.326 -28.679 1.00 30.33 385 LEU A O 1
ATOM 2747 N N . THR A 1 386 ? 1.647 -27.938 -28.906 1.00 36.69 386 THR A N 1
ATOM 2748 C CA . THR A 1 386 ? 1.220 -26.664 -29.522 1.00 36.69 386 THR A CA 1
ATOM 2749 C C . THR A 1 386 ? 1.130 -25.535 -28.478 1.00 36.69 386 THR A C 1
ATOM 2751 O O . THR A 1 386 ? 0.671 -25.808 -27.364 1.00 36.69 386 THR A O 1
ATOM 2754 N N . PRO A 1 387 ? 1.507 -24.275 -28.804 1.00 39.53 387 PRO A N 1
ATOM 2755 C CA . PRO A 1 387 ? 1.653 -23.189 -27.820 1.00 39.53 387 PRO A CA 1
ATOM 2756 C C . PRO A 1 387 ? 0.449 -22.980 -26.890 1.00 39.53 387 PRO A C 1
ATOM 2758 O O . PRO A 1 387 ? 0.610 -22.827 -25.679 1.00 39.53 387 PRO A O 1
ATOM 2761 N N . SER A 1 388 ? -0.768 -23.071 -27.434 1.00 39.59 388 SER A N 1
ATOM 2762 C CA . SER A 1 388 ? -2.019 -22.862 -26.697 1.00 39.59 388 SER A CA 1
ATOM 2763 C C . SER A 1 388 ? -2.277 -23.873 -25.571 1.00 39.59 388 SER A C 1
ATOM 2765 O O . SER A 1 388 ? -3.036 -23.573 -24.654 1.00 39.59 388 SER A O 1
ATOM 2767 N N . GLN A 1 389 ? -1.653 -25.056 -25.595 1.00 35.09 389 GLN A N 1
ATOM 2768 C CA . GLN A 1 389 ? -1.869 -26.099 -24.582 1.00 35.09 389 GLN A CA 1
ATOM 2769 C C . GLN A 1 389 ? -0.921 -25.996 -23.378 1.00 35.09 389 GLN A C 1
ATOM 2771 O O . GLN A 1 389 ? -1.269 -26.469 -22.296 1.00 35.09 389 GLN A O 1
ATOM 2776 N N . ALA A 1 390 ? 0.255 -25.382 -23.545 1.00 37.12 390 ALA A N 1
ATOM 2777 C CA . ALA A 1 390 ? 1.228 -25.196 -22.465 1.00 37.12 390 ALA A CA 1
ATOM 2778 C C . ALA A 1 390 ? 0.927 -23.932 -21.639 1.00 37.12 390 ALA A C 1
ATOM 2780 O O . ALA A 1 390 ? 0.910 -23.974 -20.406 1.00 37.12 390 ALA A O 1
ATOM 2781 N N . ILE A 1 391 ? 0.583 -22.832 -22.323 1.00 43.84 391 ILE A N 1
ATOM 2782 C CA . ILE A 1 391 ? 0.189 -21.553 -21.710 1.00 43.84 391 ILE A CA 1
ATOM 2783 C C . ILE A 1 391 ? -0.983 -21.751 -20.730 1.00 43.84 391 ILE A C 1
ATOM 2785 O O . ILE A 1 391 ? -0.958 -21.208 -19.625 1.00 43.84 391 ILE A O 1
ATOM 2789 N N . ALA A 1 392 ? -1.951 -22.600 -21.094 1.00 42.53 392 ALA A N 1
ATOM 2790 C CA . ALA A 1 392 ? -3.169 -22.883 -20.331 1.00 42.53 392 ALA A CA 1
ATOM 2791 C C . ALA A 1 392 ? -2.967 -23.588 -18.971 1.00 42.53 392 ALA A C 1
ATOM 2793 O O . ALA A 1 392 ? -3.915 -23.656 -18.194 1.00 42.53 392 ALA A O 1
ATOM 2794 N N . LYS A 1 393 ? -1.777 -24.131 -18.666 1.00 45.16 393 LYS A N 1
ATOM 2795 C CA . LYS A 1 393 ? -1.522 -24.816 -17.381 1.00 45.16 393 LYS A CA 1
ATOM 2796 C C . LYS A 1 393 ? -0.677 -24.023 -16.388 1.00 45.16 393 LYS A C 1
ATOM 2798 O O . LYS A 1 393 ? -0.887 -24.171 -15.188 1.00 45.16 393 LYS A O 1
ATOM 2803 N N . GLU A 1 394 ? 0.314 -23.261 -16.853 1.00 52.00 394 GLU A N 1
ATOM 2804 C CA . GLU A 1 394 ? 1.376 -22.749 -15.963 1.00 52.00 394 GLU A CA 1
ATOM 2805 C C . GLU A 1 394 ? 1.834 -21.311 -16.259 1.00 52.00 394 GLU A C 1
ATOM 2807 O O . GLU A 1 394 ? 2.526 -20.712 -15.431 1.00 52.00 394 GLU A O 1
ATOM 2812 N N . GLY A 1 395 ? 1.413 -20.734 -17.392 1.00 63.88 395 GLY A N 1
ATOM 2813 C CA . GLY A 1 395 ? 1.694 -19.344 -17.750 1.00 63.88 395 GLY A CA 1
ATOM 2814 C C . GLY A 1 395 ? 3.032 -19.086 -18.461 1.00 63.88 395 GLY A C 1
ATOM 2815 O O . GLY A 1 395 ? 3.655 -19.989 -19.018 1.00 63.88 395 GLY A O 1
ATOM 2816 N N . ALA A 1 396 ? 3.456 -17.821 -18.472 1.00 70.12 396 ALA A N 1
ATOM 2817 C CA . ALA A 1 396 ? 4.639 -17.312 -19.174 1.00 70.12 396 ALA A CA 1
ATOM 2818 C C . ALA A 1 396 ? 5.552 -16.526 -18.215 1.00 70.12 396 ALA A C 1
ATOM 2820 O O . ALA A 1 396 ? 5.092 -15.986 -17.213 1.00 70.12 396 ALA A O 1
ATOM 2821 N N . LEU A 1 397 ? 6.848 -16.433 -18.503 1.00 74.94 397 LEU A N 1
ATOM 2822 C CA . LEU A 1 397 ? 7.829 -15.676 -17.719 1.00 74.94 397 LEU A CA 1
ATOM 2823 C C . LEU A 1 397 ? 8.244 -14.401 -18.463 1.00 74.94 397 LEU A C 1
ATOM 2825 O O . LEU A 1 397 ? 8.375 -14.399 -19.684 1.00 74.94 397 LEU A O 1
ATOM 2829 N N . LEU A 1 398 ? 8.508 -13.313 -17.740 1.00 82.75 398 LEU A N 1
ATOM 2830 C CA . LEU A 1 398 ? 9.177 -12.139 -18.309 1.00 82.75 398 LEU A CA 1
ATOM 2831 C C . LEU A 1 398 ? 10.128 -11.480 -17.307 1.00 82.75 398 LEU A C 1
ATOM 2833 O O . LEU A 1 398 ? 9.976 -11.611 -16.091 1.00 82.75 398 LEU A O 1
ATOM 2837 N N . ALA A 1 399 ? 11.119 -10.761 -17.824 1.00 80.94 399 ALA A N 1
ATOM 2838 C CA . ALA A 1 399 ? 12.032 -9.964 -17.019 1.00 80.94 399 ALA A CA 1
ATOM 2839 C C . ALA A 1 399 ? 12.441 -8.676 -17.740 1.00 80.94 399 ALA A C 1
ATOM 2841 O O . ALA A 1 399 ? 12.536 -8.631 -18.967 1.00 80.94 399 ALA A O 1
ATOM 2842 N N . PHE A 1 400 ? 12.721 -7.617 -16.981 1.00 82.50 400 PHE A N 1
ATOM 2843 C CA . PHE A 1 400 ? 13.298 -6.386 -17.528 1.00 82.50 400 PHE A CA 1
ATOM 2844 C C . PHE A 1 400 ? 14.272 -5.715 -16.567 1.00 82.50 400 PHE A C 1
ATOM 2846 O O . PHE A 1 400 ? 14.295 -5.998 -15.367 1.00 82.50 400 PHE A O 1
ATOM 2853 N N . SER A 1 401 ? 15.081 -4.801 -17.101 1.00 80.25 401 SER A N 1
ATOM 2854 C CA . SER A 1 401 ? 16.168 -4.154 -16.371 1.00 80.25 401 SER A CA 1
ATOM 2855 C C . SER A 1 401 ? 16.036 -2.640 -16.251 1.00 80.25 401 SER A C 1
ATOM 2857 O O . SER A 1 401 ? 15.385 -1.975 -17.058 1.00 80.25 401 SER A O 1
ATOM 2859 N N . ALA A 1 402 ? 16.720 -2.102 -15.241 1.00 74.06 402 ALA A N 1
ATOM 2860 C CA . ALA A 1 402 ? 16.997 -0.682 -15.051 1.00 74.06 402 ALA A CA 1
ATOM 2861 C C . ALA A 1 402 ? 18.498 -0.488 -14.731 1.00 74.06 402 ALA A C 1
ATOM 2863 O O . ALA A 1 402 ? 18.870 -0.342 -13.559 1.00 74.06 402 ALA A O 1
ATOM 2864 N N . PRO A 1 403 ? 19.397 -0.550 -15.730 1.00 61.19 403 PRO A N 1
ATOM 2865 C CA . PRO A 1 403 ? 20.816 -0.268 -15.553 1.00 61.19 403 PRO A CA 1
ATOM 2866 C C . PRO A 1 403 ? 21.036 1.239 -15.333 1.00 61.19 403 PRO A C 1
ATOM 2868 O O . PRO A 1 403 ? 20.246 2.076 -15.763 1.00 61.19 403 PRO A O 1
ATOM 2871 N N . LYS A 1 404 ? 22.125 1.607 -14.648 1.00 59.78 404 LYS A N 1
ATOM 2872 C CA . LYS A 1 404 ? 22.498 3.013 -14.423 1.00 59.78 404 LYS A CA 1
ATOM 2873 C C . LYS A 1 404 ? 24.013 3.184 -14.468 1.00 59.78 404 LYS A C 1
ATOM 2875 O O . LYS A 1 404 ? 24.735 2.463 -13.781 1.00 59.78 404 LYS A O 1
ATOM 2880 N N . ALA A 1 405 ? 24.486 4.128 -15.279 1.00 42.88 405 ALA A N 1
ATOM 2881 C CA . ALA A 1 405 ? 25.909 4.417 -15.448 1.00 42.88 405 ALA A CA 1
ATOM 2882 C C . ALA A 1 405 ? 26.494 5.226 -14.274 1.00 42.88 405 ALA A C 1
ATOM 2884 O O . ALA A 1 405 ? 25.801 6.016 -13.622 1.00 42.88 405 ALA A O 1
ATOM 2885 N N . ALA A 1 406 ? 27.795 5.054 -14.022 1.00 36.69 406 ALA A N 1
ATOM 2886 C CA . ALA A 1 406 ? 28.526 5.829 -13.024 1.00 36.69 406 ALA A CA 1
ATOM 2887 C C . ALA A 1 406 ? 28.643 7.308 -13.446 1.00 36.69 406 ALA A C 1
ATOM 2889 O O . ALA A 1 406 ? 29.089 7.601 -14.551 1.00 36.69 406 ALA A O 1
ATOM 2890 N N . GLY A 1 407 ? 28.264 8.236 -12.557 1.00 35.16 407 GLY A N 1
ATOM 2891 C CA . GLY A 1 407 ? 28.414 9.688 -12.773 1.00 35.16 407 GLY A CA 1
ATOM 2892 C C . GLY A 1 407 ? 27.234 10.560 -12.320 1.00 35.16 407 GLY A C 1
ATOM 2893 O O . GLY A 1 407 ? 27.386 11.768 -12.190 1.00 35.16 407 GLY A O 1
ATOM 2894 N N . SER A 1 408 ? 26.072 9.973 -12.021 1.00 33.19 408 SER A N 1
ATOM 2895 C CA . SER A 1 408 ? 24.811 10.694 -11.748 1.00 33.19 408 SER A CA 1
ATOM 2896 C C . SER A 1 408 ? 24.501 10.941 -10.256 1.00 33.19 408 SER A C 1
ATOM 2898 O O . SER A 1 408 ? 23.341 11.032 -9.863 1.00 33.19 408 SER A O 1
ATOM 2900 N N . GLY A 1 409 ? 25.530 11.043 -9.406 1.00 32.16 409 GLY A N 1
ATOM 2901 C CA . GLY A 1 409 ? 25.407 11.546 -8.025 1.00 32.16 409 GLY A CA 1
ATOM 2902 C C . GLY A 1 409 ? 24.701 10.655 -6.988 1.00 32.16 409 GLY A C 1
ATOM 2903 O O . GLY A 1 409 ? 24.535 11.095 -5.855 1.00 32.16 409 GLY A O 1
ATOM 2904 N N . GLY A 1 410 ? 24.304 9.421 -7.325 1.00 37.69 410 GLY A N 1
ATOM 2905 C CA . GLY A 1 410 ? 23.609 8.503 -6.409 1.00 37.69 410 GLY A CA 1
ATOM 2906 C C . GLY A 1 410 ? 24.177 7.079 -6.405 1.00 37.69 410 GLY A C 1
ATOM 2907 O O . GLY A 1 410 ? 24.649 6.584 -7.427 1.00 37.69 410 GLY A O 1
ATOM 2908 N N . ALA A 1 411 ? 24.099 6.401 -5.258 1.00 39.81 411 ALA A N 1
ATOM 2909 C CA . ALA A 1 411 ? 24.689 5.080 -5.010 1.00 39.81 411 ALA A CA 1
ATOM 2910 C C . ALA A 1 411 ? 23.852 3.892 -5.550 1.00 39.81 411 ALA A C 1
ATOM 2912 O O . ALA A 1 411 ? 23.681 2.894 -4.857 1.00 39.81 411 ALA A O 1
ATOM 2913 N N . ASN A 1 412 ? 23.317 3.984 -6.775 1.00 51.66 412 ASN A N 1
ATOM 2914 C CA . ASN A 1 412 ? 22.479 2.931 -7.376 1.00 51.66 412 ASN A CA 1
ATOM 2915 C C . ASN A 1 412 ? 23.273 1.984 -8.290 1.00 51.66 412 ASN A C 1
ATOM 2917 O O . ASN A 1 412 ? 24.138 2.405 -9.059 1.00 51.66 412 ASN A O 1
ATOM 2921 N N . HIS A 1 413 ? 22.971 0.686 -8.193 1.00 58.69 413 HIS A N 1
ATOM 2922 C CA . HIS A 1 413 ? 23.816 -0.388 -8.725 1.00 58.69 413 HIS A CA 1
ATOM 2923 C C . HIS A 1 413 ? 23.389 -0.937 -10.102 1.00 58.69 413 HIS A C 1
ATOM 2925 O O . HIS A 1 413 ? 24.158 -1.673 -10.720 1.00 58.69 413 HIS A O 1
ATOM 2931 N N . GLY A 1 414 ? 22.201 -0.580 -10.599 1.00 63.75 414 GLY A N 1
ATOM 2932 C CA . GLY A 1 414 ? 21.505 -1.320 -11.662 1.00 63.75 414 GLY A CA 1
ATOM 2933 C C . GLY A 1 414 ? 20.645 -2.448 -11.077 1.00 63.75 414 GLY A C 1
ATOM 2934 O O . GLY A 1 414 ? 20.896 -2.879 -9.949 1.00 63.75 414 GLY A O 1
ATOM 2935 N N . SER A 1 415 ? 19.619 -2.896 -11.801 1.00 71.00 415 SER A N 1
ATOM 2936 C CA . SER A 1 415 ? 18.665 -3.899 -11.300 1.00 71.00 415 SER A CA 1
ATOM 2937 C C . SER A 1 41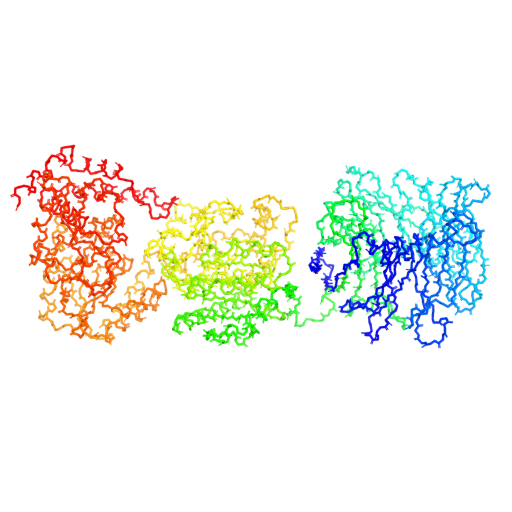5 ? 17.928 -4.651 -12.409 1.00 71.00 415 SER A C 1
ATOM 2939 O O . SER A 1 415 ? 17.780 -4.115 -13.507 1.00 71.00 415 SER A O 1
ATOM 2941 N N . ILE A 1 416 ? 17.441 -5.852 -12.088 1.00 73.75 416 ILE A N 1
ATOM 2942 C CA . ILE A 1 416 ? 16.595 -6.721 -12.926 1.00 73.75 416 ILE A CA 1
ATOM 2943 C C . ILE A 1 416 ? 15.357 -7.098 -12.123 1.00 73.75 416 ILE A C 1
ATOM 2945 O O . ILE A 1 416 ? 15.495 -7.358 -10.929 1.00 73.75 416 ILE A O 1
ATOM 2949 N N . SER A 1 417 ? 14.199 -7.230 -12.758 1.00 74.19 417 SER A N 1
ATOM 2950 C CA . SER A 1 417 ? 12.976 -7.700 -12.106 1.00 74.19 417 SER A CA 1
ATOM 2951 C C . SER A 1 417 ? 12.292 -8.802 -12.911 1.00 74.19 417 SER A C 1
ATOM 2953 O O . SER A 1 417 ? 12.286 -8.738 -14.136 1.00 74.19 417 SER A O 1
ATOM 2955 N N . PHE A 1 418 ? 11.738 -9.793 -12.210 1.00 71.50 418 PHE A N 1
ATOM 2956 C CA . PHE A 1 418 ? 11.236 -11.069 -12.723 1.00 71.50 418 PHE A CA 1
ATOM 2957 C C . PHE A 1 418 ? 9.742 -11.222 -12.435 1.00 71.50 418 PHE A C 1
ATOM 2959 O O . PHE A 1 418 ? 9.260 -10.884 -11.350 1.00 71.50 418 PHE A O 1
ATOM 2966 N N . PHE A 1 419 ? 9.029 -11.784 -13.401 1.00 72.56 419 PHE A N 1
ATOM 2967 C CA . PHE A 1 419 ? 7.578 -11.846 -13.454 1.00 72.56 419 PHE A CA 1
ATOM 2968 C C . PHE A 1 419 ? 7.152 -13.220 -13.994 1.00 72.56 419 PHE A C 1
ATOM 2970 O O . PHE A 1 419 ? 7.802 -13.752 -14.897 1.00 72.56 419 PHE A O 1
ATOM 2977 N N . ARG A 1 420 ? 6.014 -13.741 -13.530 1.00 72.00 420 ARG A N 1
ATOM 2978 C CA . ARG A 1 420 ? 5.282 -14.845 -14.165 1.00 72.00 420 ARG A CA 1
ATOM 2979 C C . ARG A 1 420 ? 3.865 -14.394 -14.497 1.00 72.00 420 ARG A C 1
ATOM 2981 O O . ARG A 1 420 ? 3.084 -14.152 -13.588 1.00 72.00 420 ARG A O 1
ATOM 2988 N N . TRP A 1 421 ? 3.519 -14.284 -15.771 1.00 70.69 421 TRP A N 1
ATOM 2989 C CA . TRP A 1 421 ? 2.126 -14.193 -16.204 1.00 70.69 421 TRP A CA 1
ATOM 2990 C C . TRP A 1 421 ? 1.444 -15.562 -16.076 1.00 70.69 421 TRP A C 1
ATOM 2992 O O . TRP A 1 421 ? 2.089 -16.580 -16.305 1.00 70.69 421 TRP A O 1
ATOM 3002 N N . LYS A 1 422 ? 0.160 -15.600 -15.719 1.00 63.22 422 LYS A N 1
ATOM 3003 C CA . LYS A 1 422 ? -0.701 -16.793 -15.673 1.00 63.22 422 LYS A CA 1
ATOM 3004 C C . LYS A 1 422 ? -2.029 -16.474 -16.373 1.00 63.22 422 LYS A C 1
ATOM 3006 O O . LYS A 1 422 ? -2.526 -15.360 -16.183 1.00 63.22 422 LYS A O 1
ATOM 3011 N N . PRO A 1 423 ? -2.637 -17.413 -17.117 1.00 53.81 423 PRO A N 1
ATOM 3012 C CA . PRO A 1 423 ? -3.976 -17.215 -17.670 1.00 53.81 423 PRO A CA 1
ATOM 3013 C C . PRO A 1 423 ? -5.013 -16.999 -16.558 1.00 53.81 423 PRO A C 1
ATOM 3015 O O . PRO A 1 423 ? -4.782 -17.331 -15.396 1.00 53.81 423 PRO A O 1
ATOM 3018 N N . SER A 1 424 ? -6.157 -16.413 -16.906 1.00 49.72 424 SER A N 1
ATOM 3019 C CA . SER A 1 424 ? -7.328 -16.367 -16.026 1.00 49.72 424 SER A CA 1
ATOM 3020 C C . SER A 1 424 ? -8.088 -17.690 -16.103 1.00 49.72 424 SER A C 1
ATOM 3022 O O . SER A 1 424 ? -8.260 -18.219 -17.198 1.00 49.72 424 SER A O 1
ATOM 3024 N N . ASP A 1 425 ? -8.605 -18.180 -14.972 1.00 41.22 425 ASP A N 1
ATOM 3025 C CA . ASP A 1 425 ? -9.276 -19.490 -14.831 1.00 41.22 425 ASP A CA 1
ATOM 3026 C C . ASP A 1 425 ? -10.629 -19.631 -15.576 1.00 41.22 425 ASP A C 1
ATOM 3028 O O . ASP A 1 425 ? -11.461 -20.458 -15.224 1.00 41.22 425 ASP A O 1
ATOM 3032 N N . SER A 1 426 ? -10.891 -18.835 -16.616 1.00 38.03 426 SER A N 1
ATOM 3033 C CA . SER A 1 426 ? -12.133 -18.869 -17.401 1.00 38.03 426 SER A CA 1
ATOM 3034 C C . SER A 1 426 ? -12.266 -20.070 -18.350 1.00 38.03 426 SER A C 1
ATOM 3036 O O . SER A 1 426 ? -13.353 -20.277 -18.883 1.00 38.03 426 SER A O 1
ATOM 3038 N N . ASP A 1 427 ? -11.196 -20.850 -18.549 1.00 33.09 427 ASP A N 1
ATOM 3039 C CA . ASP A 1 427 ? -11.172 -22.052 -19.404 1.00 33.09 427 ASP A CA 1
ATOM 3040 C C . ASP A 1 427 ? -11.078 -23.378 -18.612 1.00 33.09 427 ASP A C 1
ATOM 3042 O O . ASP A 1 427 ? -10.964 -24.452 -19.209 1.00 33.09 427 ASP A O 1
ATOM 3046 N N . LEU A 1 428 ? -11.154 -23.338 -17.274 1.00 31.28 428 LEU A N 1
ATOM 3047 C CA . LEU A 1 428 ? -11.255 -24.524 -16.412 1.00 31.28 428 LEU A CA 1
ATOM 3048 C C . LEU A 1 428 ? -12.518 -24.440 -15.534 1.00 31.28 428 LEU A C 1
ATOM 3050 O O . LEU A 1 428 ? -12.975 -23.361 -15.176 1.00 31.28 428 LEU A O 1
ATOM 3054 N N . GLU A 1 429 ? -13.142 -25.594 -15.289 1.00 25.81 429 GLU A N 1
ATOM 3055 C CA . GLU A 1 429 ? -14.571 -25.708 -14.945 1.00 25.81 429 GLU A CA 1
ATOM 3056 C C . GLU A 1 429 ? -15.006 -25.060 -13.610 1.00 25.81 429 GLU A C 1
ATOM 3058 O O . GLU A 1 429 ? -14.224 -24.891 -12.677 1.00 25.81 429 GLU A O 1
ATOM 3063 N N . GLU A 1 430 ? -16.308 -24.753 -13.513 1.00 29.39 430 GLU A N 1
ATOM 3064 C CA . GLU A 1 430 ? -16.985 -24.100 -12.379 1.00 29.39 430 GLU A CA 1
ATOM 3065 C C . GLU A 1 430 ? -16.863 -24.844 -11.022 1.00 29.39 430 GLU A C 1
ATOM 3067 O O . GLU A 1 430 ? -17.822 -25.461 -10.555 1.00 29.39 430 GLU A O 1
ATOM 3072 N N . SER A 1 431 ? -15.736 -24.707 -10.316 1.00 26.69 431 SER A N 1
ATOM 3073 C CA . SER A 1 431 ? -15.676 -24.804 -8.844 1.00 26.69 431 SER A CA 1
ATOM 3074 C C . SER A 1 431 ? -14.353 -24.279 -8.267 1.00 26.69 431 SER A C 1
ATOM 3076 O O . SER A 1 431 ? -13.298 -24.475 -8.855 1.00 26.69 431 SER A O 1
ATOM 3078 N N . ASP A 1 432 ? -14.422 -23.691 -7.067 1.00 25.16 432 ASP A N 1
ATOM 3079 C CA . ASP A 1 432 ? -13.294 -23.424 -6.150 1.00 25.16 432 ASP A CA 1
ATOM 3080 C C . ASP A 1 432 ? -12.339 -22.241 -6.443 1.00 25.16 432 ASP A C 1
ATOM 3082 O O . ASP A 1 432 ? -11.236 -22.169 -5.900 1.00 25.16 432 ASP A O 1
ATOM 3086 N N . ALA A 1 433 ? -12.798 -21.213 -7.164 1.00 25.94 433 ALA A N 1
ATOM 3087 C CA . ALA A 1 433 ? -12.086 -19.933 -7.305 1.00 25.94 433 ALA A CA 1
ATOM 3088 C C . ALA A 1 433 ? -12.130 -19.045 -6.029 1.00 25.94 433 ALA A C 1
ATOM 3090 O O . ALA A 1 433 ? -12.757 -17.983 -6.013 1.00 25.94 433 ALA A O 1
ATOM 3091 N N . VAL A 1 434 ? -11.450 -19.454 -4.946 1.00 27.25 434 VAL A N 1
ATOM 3092 C CA . VAL A 1 434 ? -11.202 -18.617 -3.749 1.00 27.25 434 VAL A CA 1
ATOM 3093 C C . VAL A 1 434 ? -9.775 -18.818 -3.222 1.00 27.25 434 VAL A C 1
ATOM 3095 O O . VAL A 1 434 ? -9.527 -19.713 -2.420 1.00 27.25 434 VAL A O 1
ATOM 3098 N N . GLY A 1 435 ? -8.847 -17.933 -3.603 1.00 28.19 435 GLY A N 1
ATOM 3099 C CA . GLY A 1 435 ? -7.504 -17.871 -3.004 1.00 28.19 435 GLY A CA 1
ATOM 3100 C C . GLY A 1 435 ? -6.379 -17.641 -4.011 1.00 28.19 435 GLY A C 1
ATOM 3101 O O . GLY A 1 435 ? -5.759 -18.584 -4.478 1.00 28.19 435 GLY A O 1
ATOM 3102 N N . GLY A 1 436 ? -6.088 -16.375 -4.323 1.00 25.69 436 GLY A N 1
ATOM 3103 C CA . GLY A 1 436 ? -5.029 -16.005 -5.280 1.00 25.69 436 GLY A CA 1
ATOM 3104 C C . GLY A 1 436 ? -4.452 -14.607 -5.062 1.00 25.69 436 GLY A C 1
ATOM 3105 O O . GLY A 1 436 ? -3.899 -13.998 -5.971 1.00 25.69 436 GLY A O 1
ATOM 3106 N N . LEU A 1 437 ? -4.613 -14.065 -3.857 1.00 29.05 437 LEU A N 1
ATOM 3107 C CA . LEU A 1 437 ? -4.075 -12.771 -3.460 1.00 29.05 437 LEU A CA 1
ATOM 3108 C C . LEU A 1 437 ? -3.310 -12.977 -2.164 1.00 29.05 437 LEU A C 1
ATOM 3110 O O . LEU A 1 437 ? -3.915 -13.552 -1.261 1.00 29.05 437 LEU A O 1
ATOM 3114 N N . LEU A 1 438 ? -2.069 -12.473 -2.060 1.00 25.80 438 LEU A N 1
ATOM 3115 C CA . LEU A 1 438 ? -1.504 -11.890 -0.829 1.00 25.80 438 LEU A CA 1
ATOM 3116 C C . LEU A 1 438 ? -0.037 -11.437 -0.914 1.00 25.80 438 LEU A C 1
ATOM 3118 O O . LEU A 1 438 ? 0.813 -12.072 -1.521 1.00 25.80 438 LEU A O 1
ATOM 3122 N N . ALA A 1 439 ? 0.218 -10.357 -0.169 1.00 26.55 439 ALA A N 1
ATOM 3123 C CA . ALA A 1 439 ? 1.415 -10.095 0.631 1.00 26.55 439 ALA A CA 1
ATOM 3124 C C . ALA A 1 439 ? 2.805 -10.319 0.007 1.00 26.55 439 ALA A C 1
ATOM 3126 O O . ALA A 1 439 ? 3.476 -11.315 0.267 1.00 26.55 439 ALA A O 1
ATOM 3127 N N . PHE A 1 440 ? 3.336 -9.267 -0.622 1.00 27.77 440 PHE A N 1
ATOM 3128 C CA . PHE A 1 440 ? 4.786 -9.118 -0.743 1.00 27.77 440 PHE A CA 1
ATOM 3129 C C . PHE A 1 440 ? 5.407 -8.469 0.500 1.00 27.77 440 PHE A C 1
ATOM 3131 O O . PHE A 1 440 ? 4.912 -7.467 1.010 1.00 27.77 440 PHE A O 1
ATOM 3138 N N . SER A 1 441 ? 6.548 -9.025 0.922 1.00 27.84 441 SER A N 1
ATOM 3139 C CA . SER A 1 441 ? 7.622 -8.358 1.670 1.00 27.84 441 SER A CA 1
ATOM 3140 C C . SER A 1 441 ? 7.178 -7.395 2.788 1.00 27.84 441 SER A C 1
ATOM 3142 O O . SER A 1 441 ? 7.210 -6.170 2.624 1.00 27.84 441 SER A O 1
ATOM 3144 N N . ALA A 1 442 ? 7.007 -7.923 4.006 1.00 29.61 442 ALA A N 1
ATOM 3145 C CA . ALA A 1 442 ? 7.588 -7.176 5.117 1.00 29.61 442 ALA A CA 1
ATOM 3146 C C . ALA A 1 442 ? 9.115 -7.217 4.947 1.00 29.61 442 ALA A C 1
ATOM 3148 O O . ALA A 1 442 ? 9.692 -8.228 4.542 1.00 29.61 442 ALA A O 1
ATOM 3149 N N . THR A 1 443 ? 9.769 -6.091 5.201 1.00 37.41 443 THR A N 1
ATOM 3150 C CA . THR A 1 443 ? 11.219 -5.972 5.033 1.00 37.41 443 THR A CA 1
ATOM 3151 C C . THR A 1 443 ? 11.968 -6.961 5.936 1.00 37.41 443 THR A C 1
ATOM 3153 O O . THR A 1 443 ? 11.473 -7.341 6.999 1.00 37.41 443 THR A O 1
ATOM 3156 N N . SER A 1 444 ? 13.230 -7.270 5.614 1.00 42.41 444 SER A N 1
ATOM 3157 C CA . SER A 1 444 ? 14.147 -7.899 6.582 1.00 42.41 444 SER A CA 1
ATOM 3158 C C . SER A 1 444 ? 14.266 -7.102 7.892 1.00 42.41 444 SER A C 1
ATOM 3160 O O . SER A 1 444 ? 14.655 -7.655 8.912 1.00 42.41 444 SER A O 1
ATOM 3162 N N . ALA A 1 445 ? 13.874 -5.821 7.887 1.00 41.28 445 ALA A N 1
ATOM 3163 C CA . ALA A 1 445 ? 13.760 -4.980 9.069 1.00 41.28 445 ALA A CA 1
ATOM 3164 C C . ALA A 1 445 ? 12.478 -5.226 9.905 1.00 41.28 445 ALA A C 1
ATOM 3166 O O . ALA A 1 445 ? 12.505 -4.973 11.102 1.00 41.28 445 ALA A O 1
ATOM 3167 N N . SER A 1 446 ? 11.385 -5.755 9.343 1.00 45.91 446 SER A N 1
ATOM 3168 C CA . SER A 1 446 ? 10.204 -6.188 10.118 1.00 45.91 446 SER A CA 1
ATOM 3169 C C . SER A 1 446 ? 10.466 -7.514 10.837 1.00 45.91 446 SER A C 1
ATOM 3171 O O . SER A 1 446 ? 10.237 -7.619 12.042 1.00 45.91 446 SER A O 1
ATOM 3173 N N . ALA A 1 447 ? 11.066 -8.480 10.126 1.00 51.12 447 ALA A N 1
ATOM 3174 C CA . ALA A 1 447 ? 11.621 -9.685 10.741 1.00 51.12 447 ALA A CA 1
ATOM 3175 C C . ALA A 1 447 ? 12.638 -9.306 11.829 1.00 51.12 447 ALA A C 1
ATOM 3177 O O . ALA A 1 447 ? 12.448 -9.681 12.978 1.00 51.12 447 ALA A O 1
ATOM 3178 N N . ALA A 1 448 ? 13.607 -8.429 11.529 1.00 56.53 448 ALA A N 1
ATOM 3179 C CA . ALA A 1 448 ? 14.550 -7.947 12.535 1.00 56.53 448 ALA A CA 1
ATOM 3180 C C . ALA A 1 448 ? 13.879 -7.209 13.708 1.00 56.53 448 ALA A C 1
ATOM 3182 O O . ALA A 1 448 ? 14.344 -7.359 14.826 1.00 56.53 448 ALA A O 1
ATOM 3183 N N . ALA A 1 449 ? 12.796 -6.445 13.521 1.00 60.66 449 ALA A N 1
ATOM 3184 C CA . ALA A 1 449 ? 12.100 -5.792 14.637 1.00 60.66 449 ALA A CA 1
ATOM 3185 C C . ALA A 1 449 ? 11.528 -6.821 15.625 1.00 60.66 449 ALA A C 1
ATOM 3187 O O . ALA A 1 449 ? 11.668 -6.662 16.838 1.00 60.66 449 ALA A O 1
ATOM 3188 N N . LYS A 1 450 ? 10.928 -7.898 15.106 1.00 67.12 450 LYS A N 1
ATOM 3189 C CA . LYS A 1 450 ? 10.452 -9.028 15.906 1.00 67.12 450 LYS A CA 1
ATOM 3190 C C . LYS A 1 450 ? 11.621 -9.811 16.512 1.00 67.12 450 LYS A C 1
ATOM 3192 O O . LYS A 1 450 ? 11.638 -10.010 17.722 1.00 67.12 450 LYS A O 1
ATOM 3197 N N . ASP A 1 451 ? 12.598 -10.209 15.701 1.00 67.31 451 ASP A N 1
ATOM 3198 C CA . ASP A 1 451 ? 13.753 -11.011 16.117 1.00 67.31 451 ASP A CA 1
ATOM 3199 C C . ASP A 1 451 ? 14.601 -10.285 17.166 1.00 67.31 451 ASP A C 1
ATOM 3201 O O . ASP A 1 451 ? 15.159 -10.921 18.051 1.00 67.31 451 ASP A O 1
ATOM 3205 N N . VAL A 1 452 ? 14.682 -8.956 17.122 1.00 69.62 452 VAL A N 1
ATOM 3206 C CA . VAL A 1 452 ? 15.360 -8.149 18.143 1.00 69.62 452 VAL A CA 1
ATOM 3207 C C . VAL A 1 452 ? 14.607 -8.208 19.464 1.00 69.62 452 VAL A C 1
ATOM 3209 O O . VAL A 1 452 ? 15.222 -8.475 20.486 1.00 69.62 452 VAL A O 1
ATOM 3212 N N . LEU A 1 453 ? 13.283 -8.049 19.469 1.00 69.56 453 LEU A N 1
ATOM 3213 C CA . LEU A 1 453 ? 12.499 -8.202 20.700 1.00 69.56 453 LEU A CA 1
ATOM 3214 C C . LEU A 1 453 ? 12.489 -9.655 21.216 1.00 69.56 453 LEU A C 1
ATOM 3216 O O . LEU A 1 453 ? 12.360 -9.869 22.417 1.00 69.56 453 LEU A O 1
ATOM 3220 N N . GLU A 1 454 ? 12.637 -10.646 20.329 1.00 69.44 454 GLU A N 1
ATOM 3221 C CA . GLU A 1 454 ? 12.689 -12.075 20.675 1.00 69.44 454 GLU A CA 1
ATOM 3222 C C . GLU A 1 454 ? 14.068 -12.567 21.138 1.00 69.44 454 GLU A C 1
ATOM 3224 O O . GLU A 1 454 ? 14.116 -13.526 21.904 1.00 69.44 454 GLU A O 1
ATOM 3229 N N . ASN A 1 455 ? 15.169 -11.945 20.699 1.00 63.91 455 ASN A N 1
ATOM 3230 C CA . ASN A 1 455 ? 16.537 -12.411 20.974 1.00 63.91 455 ASN A CA 1
ATOM 3231 C C . ASN A 1 455 ? 17.398 -11.421 21.787 1.00 63.91 455 ASN A C 1
ATOM 3233 O O . ASN A 1 455 ? 18.523 -11.765 22.159 1.00 63.91 455 ASN A O 1
ATOM 3237 N N . ASP A 1 456 ? 16.926 -10.202 22.070 1.00 66.69 456 ASP A N 1
ATOM 3238 C CA . ASP A 1 456 ? 17.652 -9.260 22.925 1.00 66.69 456 ASP A CA 1
ATOM 3239 C C . ASP A 1 456 ? 17.506 -9.644 24.407 1.00 66.69 456 ASP A C 1
ATOM 3241 O O . ASP A 1 456 ? 16.430 -9.583 25.010 1.00 66.69 456 ASP A O 1
ATOM 3245 N N . LEU A 1 457 ? 18.636 -10.027 25.006 1.00 54.53 457 LEU A N 1
ATOM 3246 C CA . LEU A 1 457 ? 18.750 -10.471 26.396 1.00 54.53 457 LEU A CA 1
ATOM 3247 C C . LEU A 1 457 ? 18.232 -9.436 27.414 1.00 54.53 457 LEU A C 1
ATOM 3249 O O . LEU A 1 457 ? 17.885 -9.824 28.531 1.00 54.53 457 LEU A O 1
ATOM 3253 N N . GLU A 1 458 ? 18.156 -8.146 27.064 1.00 60.91 458 GLU A N 1
ATOM 3254 C CA . GLU A 1 458 ? 17.581 -7.107 27.929 1.00 60.91 458 GLU A CA 1
ATOM 3255 C C . GLU A 1 458 ? 16.060 -7.290 28.131 1.00 60.91 458 GLU A C 1
ATOM 3257 O O . GLU A 1 458 ? 15.535 -6.983 29.208 1.00 60.91 458 GLU A O 1
ATOM 3262 N N . PHE A 1 459 ? 15.341 -7.846 27.145 1.00 67.00 459 PHE A N 1
ATOM 3263 C CA . PHE A 1 459 ? 13.885 -8.041 27.213 1.00 67.00 459 PHE A CA 1
ATOM 3264 C C . PHE A 1 459 ? 13.488 -9.205 28.130 1.00 67.00 459 PHE A C 1
ATOM 3266 O O . PHE A 1 459 ? 12.569 -9.057 28.948 1.00 67.00 459 PHE A O 1
ATOM 3273 N N . ASP A 1 460 ? 14.229 -10.313 28.064 1.00 59.12 460 ASP A N 1
ATOM 3274 C CA . ASP A 1 460 ? 14.079 -11.457 28.970 1.00 59.12 460 ASP A CA 1
ATOM 3275 C C . ASP A 1 460 ? 14.466 -11.088 30.414 1.00 59.12 460 ASP A C 1
ATOM 3277 O O . ASP A 1 460 ? 13.725 -11.371 31.363 1.00 59.12 460 ASP A O 1
ATOM 3281 N N . GLN A 1 461 ? 15.598 -10.396 30.602 1.00 56.91 461 GLN A N 1
ATOM 3282 C CA . GLN A 1 461 ? 16.083 -10.017 31.935 1.00 56.91 461 GLN A CA 1
ATOM 3283 C C . GLN A 1 461 ? 15.145 -9.037 32.654 1.00 56.91 461 GLN A C 1
ATOM 3285 O O . GLN A 1 461 ? 14.931 -9.165 33.864 1.00 56.91 461 GLN A O 1
ATOM 3290 N N . GLU A 1 462 ? 14.539 -8.085 31.935 1.00 60.34 462 GLU A N 1
ATOM 3291 C CA . GLU A 1 462 ? 13.609 -7.119 32.526 1.00 60.34 462 GLU A CA 1
ATOM 3292 C C . GLU A 1 462 ? 12.117 -7.543 32.470 1.00 60.34 462 GLU A C 1
ATOM 3294 O O . GLU A 1 462 ? 11.239 -6.706 32.705 1.00 60.34 462 GLU A O 1
ATOM 3299 N N . LYS A 1 463 ? 11.812 -8.834 32.248 1.00 69.94 463 LYS A N 1
ATOM 3300 C CA . LYS A 1 463 ? 10.472 -9.455 32.398 1.00 69.94 463 LYS A CA 1
ATOM 3301 C C . LYS A 1 463 ? 9.350 -8.849 31.537 1.00 69.94 463 LYS A C 1
ATOM 3303 O O . LYS A 1 463 ? 8.235 -8.640 32.031 1.00 69.94 463 LYS A O 1
ATOM 3308 N N . TRP A 1 464 ? 9.607 -8.581 30.258 1.00 83.69 464 TRP A N 1
ATOM 3309 C CA . TRP A 1 464 ? 8.520 -8.258 29.327 1.00 83.69 464 TRP A CA 1
ATOM 3310 C C . TRP A 1 464 ? 7.548 -9.440 29.180 1.00 83.69 464 TRP A C 1
ATOM 3312 O O . TRP A 1 464 ? 7.943 -10.604 29.216 1.00 83.69 464 TRP A O 1
ATOM 3322 N N . LYS A 1 465 ? 6.252 -9.153 29.018 1.00 84.75 465 LYS A N 1
ATOM 3323 C CA . LYS A 1 465 ? 5.236 -10.165 28.703 1.00 84.75 465 LYS A CA 1
ATOM 3324 C C . LYS A 1 465 ? 4.969 -10.193 27.207 1.00 84.75 465 LYS A C 1
ATOM 3326 O O . LYS A 1 465 ? 4.631 -9.161 26.632 1.00 84.75 465 LYS A O 1
ATOM 3331 N N . LYS A 1 466 ? 5.048 -11.385 26.622 1.00 87.06 466 LYS A N 1
ATOM 3332 C CA . LYS A 1 466 ? 4.672 -11.668 25.237 1.00 87.06 466 LYS A CA 1
ATOM 3333 C C . LYS A 1 466 ? 3.288 -12.313 25.191 1.00 87.06 466 LYS A C 1
ATOM 3335 O O . LYS A 1 466 ? 3.023 -13.259 25.932 1.00 87.06 466 LYS A O 1
ATOM 3340 N N . VAL A 1 467 ? 2.422 -11.816 24.316 1.00 88.31 467 VAL A N 1
ATOM 3341 C CA . VAL A 1 467 ? 1.145 -12.439 23.940 1.00 88.31 467 VAL A CA 1
ATOM 3342 C C . VAL A 1 467 ? 1.077 -12.443 22.417 1.00 88.31 467 VAL A C 1
ATOM 3344 O O . VAL A 1 467 ? 1.464 -11.459 21.795 1.00 88.31 467 VAL A O 1
ATOM 3347 N N . SER A 1 468 ? 0.593 -13.517 21.806 1.00 84.44 468 SER A N 1
ATOM 3348 C CA . SER A 1 468 ? 0.465 -13.612 20.349 1.00 84.44 468 SER A CA 1
ATOM 3349 C C . SER A 1 468 ? -0.901 -14.169 19.972 1.00 84.44 468 SER A C 1
ATOM 3351 O O . SER A 1 468 ? -1.479 -14.974 20.703 1.00 84.44 468 SER A O 1
ATOM 3353 N N . ASP A 1 469 ? -1.394 -13.734 18.818 1.00 84.00 469 ASP A N 1
ATOM 3354 C CA . ASP A 1 469 ? -2.576 -14.290 18.165 1.00 84.00 469 ASP A CA 1
ATOM 3355 C C . ASP A 1 469 ? -2.380 -15.789 17.850 1.00 84.00 469 ASP A C 1
ATOM 3357 O O . ASP A 1 469 ? -1.318 -16.152 17.336 1.00 84.00 469 ASP A O 1
ATOM 3361 N N . PRO A 1 470 ? -3.375 -16.669 18.087 1.00 73.81 470 PRO A N 1
ATOM 3362 C CA . PRO A 1 470 ? -3.269 -18.095 17.761 1.00 73.81 470 PRO A CA 1
ATOM 3363 C C . PRO A 1 470 ? -3.036 -18.395 16.273 1.00 73.81 470 PRO A C 1
ATOM 3365 O O . PRO A 1 470 ? -2.480 -19.441 15.954 1.00 73.81 470 PRO A O 1
ATOM 3368 N N . LEU A 1 471 ? -3.440 -17.488 15.374 1.00 75.38 471 LEU A N 1
ATOM 3369 C CA . LEU A 1 471 ? -3.199 -17.581 13.928 1.00 75.38 471 LEU A CA 1
ATOM 3370 C C . LEU A 1 471 ? -1.911 -16.852 13.494 1.00 75.38 471 LEU A C 1
ATOM 3372 O O . LEU A 1 471 ? -1.652 -16.703 12.304 1.00 75.38 471 LEU A O 1
ATOM 3376 N N . GLY A 1 472 ? -1.096 -16.383 14.445 1.00 76.12 472 GLY A N 1
ATOM 3377 C CA . GLY A 1 472 ? 0.203 -15.767 14.179 1.00 76.12 472 GLY A CA 1
ATOM 3378 C C . GLY A 1 472 ? 0.154 -14.392 13.505 1.00 76.12 472 GLY A C 1
ATOM 3379 O O . GLY A 1 472 ? 1.182 -13.948 13.006 1.00 76.12 472 GLY A O 1
ATOM 3380 N N . ARG A 1 473 ? -0.992 -13.695 13.481 1.00 81.75 473 ARG A N 1
ATOM 3381 C CA . ARG A 1 473 ? -1.146 -12.414 12.756 1.00 81.75 473 ARG A CA 1
ATOM 3382 C C . ARG A 1 473 ? -0.508 -11.220 13.464 1.00 81.75 473 ARG A C 1
ATOM 3384 O O . ARG A 1 473 ? -0.078 -10.273 12.808 1.00 81.75 473 ARG A O 1
ATOM 3391 N N . TRP A 1 474 ? -0.428 -11.254 14.794 1.00 89.38 474 TRP A N 1
ATOM 3392 C CA . TRP A 1 474 ? 0.205 -10.205 15.595 1.00 89.38 474 TRP A CA 1
ATOM 3393 C C . TRP A 1 474 ? 0.878 -10.753 16.858 1.00 89.38 474 TRP A C 1
ATOM 3395 O O . TRP A 1 474 ? 0.526 -11.814 17.378 1.00 89.38 474 TRP A O 1
ATOM 3405 N N . THR A 1 475 ? 1.860 -10.005 17.364 1.00 89.88 475 THR A N 1
ATOM 3406 C CA . THR A 1 475 ? 2.533 -10.242 18.648 1.00 89.88 475 THR A CA 1
ATOM 3407 C C . THR A 1 475 ? 2.580 -8.948 19.454 1.00 89.88 475 THR A C 1
ATOM 3409 O O . THR A 1 475 ? 3.058 -7.927 18.967 1.00 89.88 475 THR A O 1
ATOM 3412 N N . LEU A 1 476 ? 2.088 -9.006 20.690 1.00 91.88 476 LEU A N 1
ATOM 3413 C CA . LEU A 1 476 ? 2.097 -7.934 21.676 1.00 91.88 476 LEU A CA 1
ATOM 3414 C C . LEU A 1 476 ? 3.215 -8.164 22.698 1.00 91.88 476 LEU A C 1
ATOM 3416 O O . LEU A 1 476 ? 3.203 -9.150 23.437 1.00 91.88 476 LEU A O 1
ATOM 3420 N N . TRP A 1 477 ? 4.122 -7.199 22.792 1.00 91.50 477 TRP A N 1
ATOM 3421 C CA . TRP A 1 477 ? 5.102 -7.064 23.864 1.00 91.50 477 TRP A CA 1
ATOM 3422 C C . TRP A 1 477 ? 4.624 -6.023 24.864 1.00 91.50 477 TRP A C 1
ATOM 3424 O O . TRP A 1 477 ? 4.288 -4.904 24.489 1.00 91.50 477 TRP A O 1
ATOM 3434 N N . SER A 1 478 ? 4.594 -6.365 26.147 1.00 91.75 478 SER A N 1
ATOM 3435 C CA . SER A 1 478 ? 4.059 -5.484 27.181 1.00 91.75 478 SER A CA 1
ATOM 3436 C C . SER A 1 478 ? 4.938 -5.435 28.425 1.00 91.75 478 SER A C 1
ATOM 3438 O O . SER A 1 478 ? 5.271 -6.472 29.002 1.00 91.75 478 SER A O 1
ATOM 3440 N N . SER A 1 479 ? 5.232 -4.220 28.893 1.00 90.38 479 SER A N 1
ATOM 3441 C CA . SER A 1 479 ? 5.869 -3.972 30.193 1.00 90.38 479 SER A CA 1
ATOM 3442 C C . SER A 1 479 ? 4.917 -3.318 31.213 1.00 90.38 479 SER A C 1
ATOM 3444 O O . SER A 1 479 ? 5.378 -2.840 32.252 1.00 90.38 479 SER A O 1
ATOM 3446 N N . VAL A 1 480 ? 3.616 -3.218 30.908 1.00 86.31 480 VAL A N 1
ATOM 3447 C CA . VAL A 1 480 ? 2.597 -2.637 31.806 1.00 86.31 480 VAL A CA 1
ATOM 3448 C C . VAL A 1 480 ? 2.028 -3.675 32.787 1.00 86.31 480 VAL A C 1
ATOM 3450 O O . VAL A 1 480 ? 2.411 -4.848 32.782 1.00 86.31 480 VAL A O 1
ATOM 3453 N N . LYS A 1 481 ? 1.094 -3.246 33.651 1.00 80.25 481 LYS A N 1
ATOM 3454 C CA . LYS A 1 481 ? 0.365 -4.132 34.573 1.00 80.25 481 LYS A CA 1
ATOM 3455 C C . LYS A 1 481 ? -0.297 -5.306 33.819 1.00 80.25 481 LYS A C 1
ATOM 3457 O O . LYS A 1 481 ? -0.786 -5.099 32.706 1.00 80.25 481 LYS A O 1
ATOM 3462 N N . PRO A 1 482 ? -0.364 -6.516 34.418 1.00 79.94 482 PRO A N 1
ATOM 3463 C CA . PRO A 1 482 ? -0.918 -7.708 33.770 1.00 79.94 482 PRO A CA 1
ATOM 3464 C C . PRO A 1 482 ? -2.316 -7.525 33.174 1.00 79.94 482 PRO A C 1
ATOM 3466 O O . PRO A 1 482 ? -2.575 -8.046 32.093 1.00 79.94 482 PRO A O 1
ATOM 3469 N N . ASP A 1 483 ? -3.184 -6.781 33.858 1.00 82.44 483 ASP A N 1
ATOM 3470 C CA . ASP A 1 483 ? -4.593 -6.641 33.484 1.00 82.44 483 ASP A CA 1
ATOM 3471 C C . ASP A 1 483 ? -4.759 -5.816 32.204 1.00 82.44 483 ASP A C 1
ATOM 3473 O O . ASP A 1 483 ? -5.461 -6.243 31.294 1.00 82.44 483 ASP A O 1
ATOM 3477 N N . LEU A 1 484 ? -4.022 -4.705 32.073 1.00 83.25 484 LEU A N 1
ATOM 3478 C CA . LEU A 1 484 ? -4.021 -3.883 30.857 1.00 83.25 484 LEU A CA 1
ATOM 3479 C C . LEU A 1 484 ? -3.373 -4.617 29.672 1.00 83.25 484 LEU A C 1
ATOM 3481 O O . LEU A 1 484 ? -3.848 -4.513 28.543 1.00 83.25 484 LEU A O 1
ATOM 3485 N N . ALA A 1 485 ? -2.317 -5.400 29.918 1.00 84.69 485 ALA A N 1
ATOM 3486 C CA . ALA A 1 485 ? -1.705 -6.239 28.886 1.00 84.69 485 ALA A CA 1
ATOM 3487 C C . ALA A 1 485 ? -2.698 -7.285 28.345 1.00 84.69 485 ALA A C 1
ATOM 3489 O O . ALA A 1 485 ? -2.778 -7.505 27.136 1.00 84.69 485 ALA A O 1
ATOM 3490 N N . LYS A 1 486 ? -3.481 -7.897 29.244 1.00 87.19 486 LYS A N 1
ATOM 3491 C CA . LYS A 1 486 ? -4.545 -8.838 28.889 1.00 87.19 486 LYS A CA 1
ATOM 3492 C C . LYS A 1 486 ? -5.694 -8.140 28.157 1.00 87.19 486 LYS A C 1
ATOM 3494 O O . LYS A 1 486 ? -6.085 -8.606 27.097 1.00 87.19 486 LYS A O 1
ATOM 3499 N N . GLU A 1 487 ? -6.185 -7.012 28.668 1.00 86.38 487 GLU A N 1
ATOM 3500 C CA . GLU A 1 487 ? -7.235 -6.220 28.016 1.00 86.38 487 GLU A CA 1
ATOM 3501 C C . GLU A 1 487 ? -6.842 -5.805 26.591 1.00 86.38 487 GLU A C 1
ATOM 3503 O O . GLU A 1 487 ? -7.654 -5.914 25.673 1.00 86.38 487 GLU A O 1
ATOM 3508 N N . THR A 1 488 ? -5.586 -5.400 26.389 1.00 90.56 488 THR A N 1
ATOM 3509 C CA . THR A 1 488 ? -5.054 -5.061 25.063 1.00 90.56 488 THR A CA 1
ATOM 3510 C C . THR A 1 488 ? -5.105 -6.267 24.123 1.00 90.56 488 THR A C 1
ATOM 3512 O O . THR A 1 488 ? -5.596 -6.151 23.002 1.00 90.56 488 THR A O 1
ATOM 3515 N N . ALA A 1 489 ? -4.661 -7.443 24.579 1.00 90.50 489 ALA A N 1
ATOM 3516 C CA . ALA A 1 489 ? -4.731 -8.677 23.798 1.00 90.50 489 ALA A CA 1
ATOM 3517 C C . ALA A 1 489 ? -6.181 -9.110 23.497 1.00 90.50 489 ALA A C 1
ATOM 3519 O O . ALA A 1 489 ? -6.490 -9.478 22.365 1.00 90.50 489 ALA A O 1
ATOM 3520 N N . ASP A 1 490 ? -7.087 -9.016 24.473 1.00 90.06 490 ASP A N 1
ATOM 3521 C CA . ASP A 1 490 ? -8.509 -9.347 24.317 1.00 90.06 490 ASP A CA 1
ATOM 3522 C C . ASP A 1 490 ? -9.226 -8.369 23.358 1.00 90.06 490 ASP A C 1
ATOM 3524 O O . ASP A 1 490 ? -10.128 -8.765 22.613 1.00 90.06 490 ASP A O 1
ATOM 3528 N N . LEU A 1 491 ? -8.822 -7.093 23.323 1.00 90.69 491 LEU A N 1
ATOM 3529 C CA . LEU A 1 491 ? -9.301 -6.113 22.343 1.00 90.69 491 LEU A CA 1
ATOM 3530 C C . LEU A 1 491 ? -8.757 -6.398 20.936 1.00 90.69 491 LEU A C 1
ATOM 3532 O O . LEU A 1 491 ? -9.530 -6.379 19.976 1.00 90.69 491 LEU A O 1
ATOM 3536 N N . LEU A 1 492 ? -7.465 -6.711 20.802 1.00 93.75 492 LEU A N 1
ATOM 3537 C CA . LEU A 1 492 ? -6.859 -7.094 19.523 1.00 93.75 492 LEU A CA 1
ATOM 3538 C C . LEU A 1 492 ? -7.512 -8.362 18.957 1.00 93.75 492 LEU A C 1
ATOM 3540 O O . LEU A 1 492 ? -7.928 -8.356 17.802 1.00 93.75 492 LEU A O 1
ATOM 3544 N N . ASN A 1 493 ? -7.716 -9.403 19.770 1.00 90.69 493 ASN A N 1
ATOM 3545 C CA . ASN A 1 493 ? -8.419 -10.626 19.362 1.00 90.69 493 ASN A CA 1
ATOM 3546 C C . ASN A 1 493 ? -9.820 -10.330 18.796 1.00 90.69 493 ASN A C 1
ATOM 3548 O O . ASN A 1 493 ? -10.153 -10.795 17.706 1.00 90.69 493 ASN A O 1
ATOM 3552 N N . ARG A 1 494 ? -10.625 -9.509 19.489 1.00 91.62 494 ARG A N 1
ATOM 3553 C CA . ARG A 1 494 ? -11.954 -9.092 18.997 1.00 91.62 494 ARG A CA 1
ATOM 3554 C C . ARG A 1 494 ? -11.874 -8.251 17.720 1.00 91.62 494 ARG A C 1
ATOM 3556 O O . ARG A 1 494 ? -12.708 -8.416 16.836 1.00 91.62 494 ARG A O 1
ATOM 3563 N N . THR A 1 495 ? -10.866 -7.387 17.608 1.00 92.75 495 THR A N 1
ATOM 3564 C CA . THR A 1 495 ? -10.637 -6.540 16.425 1.00 92.75 495 THR A CA 1
ATOM 3565 C C . THR A 1 495 ? -10.317 -7.381 15.195 1.00 92.75 495 THR A C 1
ATOM 3567 O O . THR A 1 495 ? -10.944 -7.201 14.156 1.00 92.75 495 THR A O 1
ATOM 3570 N N . T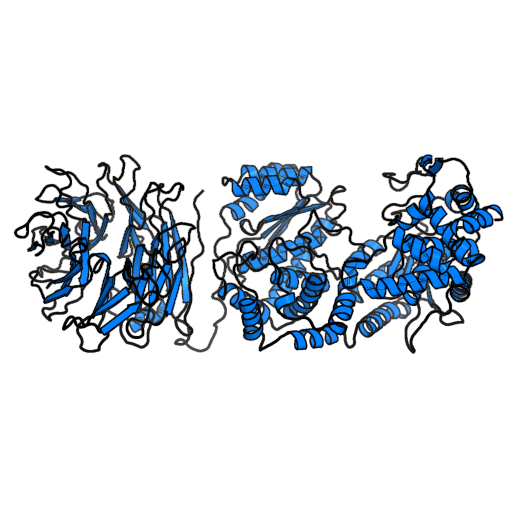YR A 1 496 ? -9.392 -8.334 15.319 1.00 90.62 496 TYR A N 1
ATOM 3571 C CA . TYR A 1 496 ? -9.016 -9.220 14.221 1.00 90.62 496 TYR A CA 1
ATOM 3572 C C . TYR A 1 496 ? -10.154 -10.167 13.837 1.00 90.62 496 TYR A C 1
ATOM 3574 O O . TYR A 1 496 ? -10.471 -10.248 12.657 1.00 90.62 496 TYR A O 1
ATOM 3582 N N . ALA A 1 497 ? -10.848 -10.773 14.807 1.00 87.69 497 ALA A N 1
ATOM 3583 C CA . ALA A 1 497 ? -12.035 -11.584 14.527 1.00 87.69 497 ALA A CA 1
ATOM 3584 C C . ALA A 1 497 ? -13.115 -10.792 13.765 1.00 87.69 497 ALA A C 1
ATOM 3586 O O . ALA A 1 497 ? -13.753 -11.322 12.857 1.00 87.69 497 ALA A O 1
ATOM 3587 N N . ARG A 1 498 ? -13.303 -9.503 14.087 1.00 89.25 498 ARG A N 1
ATOM 3588 C CA . ARG A 1 498 ? -14.229 -8.650 13.339 1.00 89.25 498 ARG A CA 1
ATOM 3589 C C . ARG A 1 498 ? -13.705 -8.318 11.942 1.00 89.25 498 ARG A C 1
ATOM 3591 O O . ARG A 1 498 ? -14.474 -8.412 10.992 1.00 89.25 498 ARG A O 1
ATOM 3598 N N . LEU A 1 499 ? -12.419 -8.002 11.791 1.00 88.38 499 LEU A N 1
ATOM 3599 C CA . LEU A 1 499 ? -11.797 -7.780 10.480 1.00 88.38 499 LEU A CA 1
ATOM 3600 C C . LEU A 1 499 ? -11.889 -9.016 9.574 1.00 88.38 499 LEU A C 1
ATOM 3602 O O . LEU A 1 499 ? -12.171 -8.850 8.392 1.00 88.38 499 LEU A O 1
ATOM 3606 N N . ASP A 1 500 ? -11.760 -10.232 10.111 1.00 84.81 500 ASP A N 1
ATOM 3607 C CA . ASP A 1 500 ? -11.976 -11.468 9.348 1.00 84.81 500 ASP A CA 1
ATOM 3608 C C . ASP A 1 500 ? -13.414 -11.533 8.802 1.00 84.81 500 ASP A C 1
ATOM 3610 O O . ASP A 1 500 ? -13.611 -11.782 7.618 1.00 84.81 500 ASP A O 1
ATOM 3614 N N . THR A 1 501 ? -14.437 -11.195 9.603 1.00 85.56 501 THR A N 1
ATOM 3615 C CA . THR A 1 501 ? -15.822 -11.107 9.083 1.00 85.56 501 THR A CA 1
ATOM 3616 C C . THR A 1 501 ? -16.024 -9.995 8.049 1.00 85.56 501 THR A C 1
ATOM 3618 O O . THR A 1 501 ? -16.942 -10.087 7.240 1.00 85.56 501 THR A O 1
ATOM 3621 N N . CYS A 1 502 ? -15.191 -8.950 8.063 1.00 85.19 502 CYS A N 1
ATOM 3622 C CA . CYS A 1 502 ? -15.269 -7.834 7.118 1.00 85.19 502 CYS A CA 1
ATOM 3623 C C . CYS A 1 502 ? -14.489 -8.073 5.819 1.00 85.19 502 CYS A C 1
ATOM 3625 O O . CYS A 1 502 ? -14.747 -7.364 4.856 1.00 85.19 502 CYS A O 1
ATOM 3627 N N . PHE A 1 503 ? -13.520 -8.994 5.801 1.00 81.56 503 PHE A N 1
ATOM 3628 C CA . PHE A 1 503 ? -12.723 -9.350 4.617 1.00 81.56 503 PHE A CA 1
ATOM 3629 C C . PHE A 1 503 ? -13.071 -10.736 4.041 1.00 81.56 503 PHE A C 1
ATOM 3631 O O . PHE A 1 503 ? -12.671 -11.045 2.921 1.00 81.56 503 PHE A O 1
ATOM 3638 N N . GLY A 1 504 ? -13.793 -11.569 4.796 1.00 73.69 504 GLY A N 1
ATOM 3639 C CA . GLY A 1 504 ? -14.119 -12.947 4.435 1.00 73.69 504 GLY A CA 1
ATOM 3640 C C . GLY A 1 504 ? -12.945 -13.911 4.638 1.00 73.69 504 GLY A C 1
ATOM 3641 O O . GLY A 1 504 ? -11.956 -13.596 5.300 1.00 73.69 504 GLY A O 1
ATOM 3642 N N . ASN A 1 505 ? -13.039 -15.094 4.022 1.00 57.31 505 ASN A N 1
ATOM 3643 C CA . ASN A 1 505 ? -11.940 -16.073 3.989 1.00 57.31 505 ASN A CA 1
ATOM 3644 C C . ASN A 1 505 ? -10.753 -15.608 3.114 1.00 57.31 505 ASN A C 1
ATOM 3646 O O . ASN A 1 505 ? -9.706 -16.252 3.081 1.00 57.31 505 ASN A O 1
ATOM 3650 N N . SER A 1 506 ? -10.906 -14.485 2.413 1.00 49.56 506 SER A N 1
ATOM 3651 C CA . SER A 1 506 ? -9.918 -13.900 1.517 1.00 49.56 506 SER A CA 1
ATOM 3652 C C . SER A 1 506 ? -8.794 -13.200 2.294 1.00 49.56 506 SER A C 1
ATOM 3654 O O . SER A 1 506 ? -9.030 -12.320 3.126 1.00 49.56 506 SER A O 1
ATOM 3656 N N . GLY A 1 507 ? -7.535 -13.510 1.970 1.00 50.34 507 GLY A N 1
ATOM 3657 C CA . GLY A 1 507 ? -6.408 -12.686 2.418 1.00 50.34 507 GLY A CA 1
ATOM 3658 C C . GLY A 1 507 ? -5.718 -13.091 3.735 1.00 50.34 507 GLY A C 1
ATOM 3659 O O . GLY A 1 507 ? -5.254 -12.192 4.439 1.00 50.34 507 GLY A O 1
ATOM 3660 N N . LEU A 1 508 ? -5.636 -14.384 4.092 1.00 48.75 508 LEU A N 1
ATOM 3661 C CA . LEU A 1 508 ? -4.936 -14.844 5.314 1.00 48.75 508 LEU A CA 1
ATOM 3662 C C . LEU A 1 508 ? -3.588 -15.573 5.126 1.00 48.75 508 LEU A C 1
ATOM 3664 O O . LEU A 1 508 ? -2.804 -15.611 6.074 1.00 48.75 508 LEU A O 1
ATOM 3668 N N . GLU A 1 509 ? -3.276 -16.115 3.951 1.00 44.03 509 GLU A N 1
ATOM 3669 C CA . GLU A 1 509 ? -2.042 -16.878 3.726 1.00 44.03 509 GLU A CA 1
ATOM 3670 C C . GLU A 1 509 ? -0.756 -16.006 3.662 1.00 44.03 509 GLU A C 1
ATOM 3672 O O . GLU A 1 509 ? -0.676 -14.980 2.995 1.00 44.03 509 GLU A O 1
ATOM 3677 N N . GLN A 1 510 ? 0.292 -16.440 4.371 1.00 46.44 510 GLN A N 1
ATOM 3678 C CA . GLN A 1 510 ? 1.701 -16.009 4.226 1.00 46.44 510 GLN A CA 1
ATOM 3679 C C . GLN A 1 510 ? 2.135 -14.568 4.604 1.00 46.44 510 GLN A C 1
ATOM 3681 O O . GLN A 1 510 ? 3.313 -14.245 4.452 1.00 46.44 510 GLN A O 1
ATOM 3686 N N . ALA A 1 511 ? 1.293 -13.703 5.180 1.00 49.97 511 ALA A N 1
ATOM 3687 C CA . ALA A 1 511 ? 1.745 -12.357 5.583 1.00 49.97 511 ALA A CA 1
ATOM 3688 C C . ALA A 1 511 ? 2.322 -12.280 7.020 1.00 49.97 511 ALA A C 1
ATOM 3690 O O . ALA A 1 511 ? 1.655 -12.664 7.984 1.00 49.97 511 ALA A O 1
ATOM 3691 N N . LEU A 1 512 ? 3.536 -11.720 7.161 1.00 57.72 512 LEU A N 1
ATOM 3692 C CA . LEU A 1 512 ? 4.321 -11.642 8.411 1.00 57.72 512 LEU A CA 1
ATOM 3693 C C . LEU A 1 512 ? 3.595 -10.945 9.591 1.00 57.72 512 LEU A C 1
ATOM 3695 O O . LEU A 1 512 ? 2.822 -10.009 9.370 1.00 57.72 512 LEU A O 1
ATOM 3699 N N . PRO A 1 513 ? 3.860 -11.363 10.849 1.00 71.94 513 PRO A N 1
ATOM 3700 C CA . PRO A 1 513 ? 3.173 -10.862 12.039 1.00 71.94 513 PRO A CA 1
ATOM 3701 C C . PRO A 1 513 ? 3.424 -9.377 12.303 1.00 71.94 513 PRO A C 1
ATOM 3703 O O . PRO A 1 513 ? 4.566 -8.918 12.336 1.00 71.94 513 PRO A O 1
ATOM 3706 N N . ILE A 1 514 ? 2.356 -8.652 12.631 1.00 86.31 514 ILE A N 1
ATOM 3707 C CA . ILE A 1 514 ? 2.440 -7.275 13.124 1.00 86.31 514 ILE A CA 1
ATOM 3708 C C . ILE A 1 514 ? 3.016 -7.264 14.547 1.00 86.31 514 ILE A C 1
ATOM 3710 O O . ILE A 1 514 ? 2.555 -7.994 15.429 1.00 86.31 514 ILE A O 1
ATOM 3714 N N . THR A 1 515 ? 4.018 -6.418 14.781 1.00 88.88 515 THR A N 1
ATOM 3715 C CA . THR A 1 515 ? 4.687 -6.283 16.081 1.00 88.88 515 THR A CA 1
ATOM 3716 C C . THR A 1 515 ? 4.156 -5.057 16.819 1.00 88.88 515 THR A C 1
ATOM 3718 O O . THR A 1 515 ? 4.312 -3.922 16.370 1.00 88.88 515 THR A O 1
ATOM 3721 N N . LEU A 1 516 ? 3.521 -5.291 17.965 1.00 92.75 516 LEU A N 1
ATOM 3722 C CA . LEU A 1 516 ? 2.895 -4.273 18.803 1.00 92.75 516 LEU A CA 1
ATOM 3723 C C . LEU A 1 516 ? 3.614 -4.206 20.151 1.00 92.75 516 LEU A C 1
ATOM 3725 O O . LEU A 1 516 ? 3.885 -5.239 20.763 1.00 92.75 516 LEU A O 1
ATOM 3729 N N . VAL A 1 517 ? 3.902 -3.001 20.638 1.00 92.56 517 VAL A N 1
ATOM 3730 C CA . VAL A 1 517 ? 4.623 -2.787 21.898 1.00 92.56 517 VAL A CA 1
ATOM 3731 C C . VAL A 1 517 ? 3.868 -1.811 22.797 1.00 92.56 517 VAL A C 1
ATOM 3733 O O . VAL A 1 517 ? 3.570 -0.687 22.402 1.00 92.56 517 VAL A O 1
ATOM 3736 N N . LEU A 1 518 ? 3.593 -2.228 24.033 1.00 92.50 518 LEU A N 1
ATOM 3737 C CA . LEU A 1 518 ? 2.973 -1.417 25.077 1.00 92.50 518 LEU A CA 1
ATOM 3738 C C . LEU A 1 518 ? 3.976 -1.185 26.219 1.00 92.50 518 LEU A C 1
ATOM 3740 O O . LEU A 1 518 ? 4.151 -2.017 27.117 1.00 92.50 518 LEU A O 1
ATOM 3744 N N . ALA A 1 519 ? 4.666 -0.047 26.156 1.00 90.69 519 ALA A N 1
ATOM 3745 C CA . ALA A 1 519 ? 5.722 0.338 27.087 1.00 90.69 519 ALA A CA 1
ATOM 3746 C C . ALA A 1 519 ? 5.147 1.063 28.315 1.00 90.69 519 ALA A C 1
ATOM 3748 O O . ALA A 1 519 ? 4.382 2.013 28.188 1.00 90.69 519 ALA A O 1
ATOM 3749 N N . GLY A 1 520 ? 5.538 0.647 29.520 1.00 88.62 520 GLY A N 1
ATOM 3750 C CA . GLY A 1 520 ? 5.033 1.200 30.787 1.00 88.62 520 GLY A CA 1
ATOM 3751 C C . GLY A 1 520 ? 5.816 2.383 31.367 1.00 88.62 520 GLY A C 1
ATOM 3752 O O . GLY A 1 520 ? 5.535 2.792 32.490 1.00 88.62 520 GLY A O 1
ATOM 3753 N N . SER A 1 521 ? 6.840 2.878 30.667 1.00 86.50 521 SER A N 1
ATOM 3754 C CA . SER A 1 521 ? 7.552 4.118 31.005 1.00 86.50 521 SER A CA 1
ATOM 3755 C C . SER A 1 521 ? 8.427 4.602 29.850 1.00 86.50 521 SER A C 1
ATOM 3757 O O . SER A 1 521 ? 8.724 3.833 28.933 1.00 86.50 521 SER A O 1
ATOM 3759 N N . ILE A 1 522 ? 8.904 5.847 29.925 1.00 86.06 522 ILE A N 1
ATOM 3760 C CA . ILE A 1 522 ? 9.867 6.399 28.959 1.00 86.06 522 ILE A CA 1
ATOM 3761 C C . ILE A 1 522 ? 11.129 5.531 28.842 1.00 86.06 522 ILE A C 1
ATOM 3763 O O . ILE A 1 522 ? 11.481 5.147 27.734 1.00 86.06 522 ILE A O 1
ATOM 3767 N N . LYS A 1 523 ? 11.693 5.045 29.963 1.00 87.25 523 LYS A N 1
ATOM 3768 C CA . LYS A 1 523 ? 12.827 4.095 29.962 1.00 87.25 523 LYS A CA 1
ATOM 3769 C C . LYS A 1 523 ? 12.521 2.832 29.141 1.00 87.25 523 LYS A C 1
ATOM 3771 O O . LYS A 1 523 ? 13.393 2.313 28.454 1.00 87.25 523 LYS A O 1
ATOM 3776 N N . ARG A 1 524 ? 11.288 2.317 29.217 1.00 87.69 524 ARG A N 1
ATOM 3777 C CA . ARG A 1 524 ? 10.861 1.121 28.470 1.00 87.69 524 ARG A CA 1
ATOM 3778 C C . ARG A 1 524 ? 10.681 1.398 26.980 1.00 87.69 524 ARG A C 1
ATOM 3780 O O . ARG A 1 524 ? 10.934 0.511 26.176 1.00 87.69 524 ARG A O 1
ATOM 3787 N N . GLN A 1 525 ? 10.277 2.612 26.612 1.00 87.94 525 GLN A N 1
ATOM 3788 C CA . GLN A 1 525 ? 10.272 3.048 25.218 1.00 87.94 525 GLN A CA 1
ATOM 3789 C C . GLN A 1 525 ? 11.697 3.243 24.687 1.00 87.94 525 GLN A C 1
ATOM 3791 O O . GLN A 1 525 ? 11.993 2.759 23.597 1.00 87.94 525 GLN A O 1
ATOM 3796 N N . ASP A 1 526 ? 12.579 3.888 25.455 1.00 87.19 526 ASP A N 1
ATOM 3797 C CA . ASP A 1 526 ? 13.981 4.090 25.079 1.00 87.19 526 ASP A CA 1
ATOM 3798 C C . ASP A 1 526 ? 14.698 2.759 24.850 1.00 87.19 526 ASP A C 1
ATOM 3800 O O . ASP A 1 526 ? 15.363 2.618 23.835 1.00 87.19 526 ASP A O 1
ATOM 3804 N N . GLN A 1 527 ? 14.469 1.745 25.695 1.00 85.81 527 GLN A N 1
ATOM 3805 C CA . GLN A 1 527 ? 14.975 0.379 25.483 1.00 85.81 527 GLN A CA 1
ATOM 3806 C C . GLN A 1 527 ? 14.561 -0.212 24.128 1.00 85.81 527 GLN A C 1
ATOM 3808 O O . GLN A 1 527 ? 15.389 -0.775 23.416 1.00 85.81 527 GLN A O 1
ATOM 3813 N N . VAL A 1 528 ? 13.288 -0.071 23.748 1.00 87.06 528 VAL A N 1
ATOM 3814 C CA . VAL A 1 528 ? 12.790 -0.558 22.451 1.00 87.06 528 VAL A CA 1
ATOM 3815 C C . VAL A 1 528 ? 13.412 0.243 21.306 1.00 87.06 528 VAL A C 1
ATOM 3817 O O . VAL A 1 528 ? 13.850 -0.333 20.313 1.00 87.06 528 VAL A O 1
ATOM 3820 N N . ALA A 1 529 ? 13.511 1.564 21.453 1.00 86.06 529 ALA A N 1
ATOM 3821 C CA . ALA A 1 529 ? 14.147 2.434 20.475 1.00 86.06 529 ALA A CA 1
ATOM 3822 C C . ALA A 1 529 ? 15.662 2.172 20.344 1.00 86.06 529 ALA A C 1
ATOM 3824 O O . ALA A 1 529 ? 16.193 2.237 19.238 1.00 86.06 529 ALA A O 1
ATOM 3825 N N . ASP A 1 530 ? 16.359 1.839 21.431 1.00 84.44 530 ASP A N 1
ATOM 3826 C CA . ASP A 1 530 ? 17.768 1.437 21.445 1.00 84.44 530 ASP A CA 1
ATOM 3827 C C . ASP A 1 530 ? 17.954 0.108 20.722 1.00 84.44 530 ASP A C 1
ATOM 3829 O O . ASP A 1 530 ? 18.770 0.027 19.806 1.00 84.44 530 ASP A O 1
ATOM 3833 N N . ALA A 1 531 ? 17.160 -0.909 21.064 1.00 80.69 531 ALA A N 1
ATOM 3834 C CA . ALA A 1 531 ? 17.214 -2.218 20.425 1.00 80.69 531 ALA A CA 1
ATOM 3835 C C . ALA A 1 531 ? 16.966 -2.120 18.905 1.00 80.69 531 ALA A C 1
ATOM 3837 O O . ALA A 1 531 ? 17.762 -2.621 18.107 1.00 80.69 531 ALA A O 1
ATOM 3838 N N . LEU A 1 532 ? 15.937 -1.374 18.483 1.00 81.56 532 LEU A N 1
ATOM 3839 C CA . LEU A 1 532 ? 15.658 -1.109 17.067 1.00 81.56 532 LEU A CA 1
ATOM 3840 C C . LEU A 1 532 ? 16.775 -0.290 16.386 1.00 81.56 532 LEU A C 1
ATOM 3842 O O . LEU A 1 532 ? 17.163 -0.589 15.256 1.00 81.56 532 LEU A O 1
ATOM 3846 N N . HIS A 1 533 ? 17.340 0.718 17.059 1.00 81.50 533 HIS A N 1
ATOM 3847 C CA . HIS A 1 533 ? 18.427 1.534 16.502 1.00 81.50 533 HIS A CA 1
ATOM 3848 C C . HIS A 1 533 ? 19.727 0.724 16.334 1.00 81.50 533 HIS A C 1
ATOM 3850 O O . HIS A 1 533 ? 20.427 0.896 15.332 1.00 81.50 533 HIS A O 1
ATOM 3856 N N . ARG A 1 534 ? 20.027 -0.199 17.265 1.00 77.25 534 ARG A N 1
ATOM 3857 C CA . ARG A 1 534 ? 21.125 -1.179 17.148 1.00 77.25 534 ARG A CA 1
ATOM 3858 C C . ARG A 1 534 ? 20.931 -2.096 15.935 1.00 77.25 534 ARG A C 1
ATOM 3860 O O . ARG A 1 534 ? 21.896 -2.387 15.232 1.00 77.25 534 ARG A O 1
ATOM 3867 N N . ALA A 1 535 ? 19.696 -2.527 15.685 1.00 69.31 535 ALA A N 1
ATOM 3868 C CA . ALA A 1 535 ? 19.362 -3.492 14.642 1.00 69.31 535 ALA A CA 1
ATOM 3869 C C . ALA A 1 535 ? 19.409 -2.930 13.212 1.00 69.31 535 ALA A C 1
ATOM 3871 O O . ALA A 1 535 ? 19.833 -3.621 12.282 1.00 69.31 535 ALA A O 1
ATOM 3872 N N . PHE A 1 536 ? 18.968 -1.686 13.005 1.00 68.38 536 PHE A N 1
ATOM 3873 C CA . PHE A 1 536 ? 18.817 -1.141 11.655 1.00 68.38 536 PHE A CA 1
ATOM 3874 C C . PHE A 1 536 ? 20.088 -0.481 11.114 1.00 68.38 536 PHE A C 1
ATOM 3876 O O . PHE A 1 536 ? 20.779 0.273 11.798 1.00 68.38 536 PHE A O 1
ATOM 3883 N N . GLN A 1 537 ? 20.366 -0.734 9.830 1.00 53.47 537 GLN A N 1
ATOM 3884 C CA . GLN A 1 537 ? 21.537 -0.227 9.094 1.00 53.47 537 GLN A CA 1
ATOM 3885 C C . GLN A 1 537 ? 21.190 0.839 8.034 1.00 53.47 537 GLN A C 1
ATOM 3887 O O . GLN A 1 537 ? 22.004 1.115 7.154 1.00 53.47 537 GLN A O 1
ATOM 3892 N N . LYS A 1 538 ? 19.967 1.386 8.043 1.00 54.59 538 LYS A N 1
ATOM 3893 C CA . LYS A 1 538 ? 19.513 2.427 7.103 1.00 54.59 538 LYS A CA 1
ATOM 3894 C C . LYS A 1 538 ? 19.311 3.752 7.841 1.00 54.59 538 LYS A C 1
ATOM 3896 O O . LYS A 1 538 ? 18.573 3.795 8.825 1.00 54.59 538 LYS A O 1
ATOM 3901 N N . ASP A 1 539 ? 19.891 4.834 7.326 1.00 53.50 539 ASP A N 1
ATOM 3902 C CA . ASP A 1 539 ? 19.897 6.141 8.005 1.00 53.50 539 ASP A CA 1
ATOM 3903 C C . ASP A 1 539 ? 18.489 6.721 8.232 1.00 53.50 539 ASP A C 1
ATOM 3905 O O . ASP A 1 539 ? 18.213 7.268 9.296 1.00 53.50 539 ASP A O 1
ATOM 3909 N N . HIS A 1 540 ? 17.552 6.533 7.294 1.00 55.38 540 HIS A N 1
ATOM 3910 C CA . HIS A 1 540 ? 16.168 7.004 7.463 1.00 55.38 540 HIS A CA 1
ATOM 3911 C C . HIS A 1 540 ? 15.397 6.248 8.558 1.00 55.38 540 HIS A C 1
ATOM 3913 O O . HIS A 1 540 ? 14.594 6.855 9.262 1.00 55.38 540 HIS A O 1
ATOM 3919 N N . GLN A 1 541 ? 15.657 4.947 8.751 1.00 61.94 541 GLN A N 1
ATOM 3920 C CA . GLN A 1 541 ? 15.025 4.167 9.824 1.00 61.94 541 GLN A CA 1
ATOM 3921 C C . GLN A 1 541 ? 15.555 4.601 11.195 1.00 61.94 541 GLN A C 1
ATOM 3923 O O . GLN A 1 541 ? 14.779 4.724 12.139 1.00 61.94 541 GLN A O 1
ATOM 3928 N N . ARG A 1 542 ? 16.857 4.904 11.292 1.00 69.69 542 ARG A N 1
ATOM 3929 C CA . ARG A 1 542 ? 17.466 5.473 12.504 1.00 69.69 542 ARG A CA 1
ATOM 3930 C C . ARG A 1 542 ? 16.899 6.850 12.832 1.00 69.69 542 ARG A C 1
ATOM 3932 O O . ARG A 1 542 ? 16.485 7.059 13.967 1.00 69.69 542 ARG A O 1
ATOM 3939 N N . LYS A 1 543 ? 16.782 7.730 11.831 1.00 72.94 543 LYS A N 1
ATOM 3940 C CA . LYS A 1 543 ? 16.180 9.059 11.990 1.00 72.94 543 LYS A CA 1
ATOM 3941 C C . LYS A 1 543 ? 14.723 8.987 12.467 1.00 72.94 543 LYS A C 1
ATOM 3943 O O . LYS A 1 543 ? 14.361 9.687 13.404 1.00 72.94 543 LYS A O 1
ATOM 3948 N N . TRP A 1 544 ? 13.907 8.100 11.889 1.00 77.88 544 TRP A N 1
ATOM 3949 C CA . TRP A 1 544 ? 12.531 7.872 12.354 1.00 77.88 544 TRP A CA 1
ATOM 3950 C C . TRP A 1 544 ? 12.477 7.396 13.818 1.00 77.88 544 TRP A C 1
ATOM 3952 O O . TRP A 1 544 ? 11.594 7.812 14.564 1.00 77.88 544 TRP A O 1
ATOM 3962 N N . ILE A 1 545 ? 13.428 6.565 14.260 1.00 80.94 545 ILE A N 1
ATOM 3963 C CA . ILE A 1 545 ? 13.521 6.147 15.668 1.00 80.94 545 ILE A CA 1
ATOM 3964 C C . ILE A 1 545 ? 13.921 7.316 16.572 1.00 80.94 545 ILE A C 1
ATOM 3966 O O . ILE A 1 545 ? 13.335 7.480 17.636 1.00 80.94 545 ILE A O 1
ATOM 3970 N N . GLU A 1 546 ? 14.900 8.127 16.169 1.00 79.75 546 GLU A N 1
ATOM 3971 C CA . GLU A 1 546 ? 15.340 9.314 16.916 1.00 79.75 546 GLU A CA 1
ATOM 3972 C C . GLU A 1 546 ? 14.208 10.337 17.078 1.00 79.75 546 GLU A C 1
ATOM 3974 O O . GLU A 1 546 ? 13.963 10.807 18.187 1.00 79.75 546 GLU A O 1
ATOM 3979 N N . GLU A 1 547 ? 13.466 10.615 16.002 1.00 75.12 547 GLU A N 1
ATOM 3980 C CA . GLU A 1 547 ? 12.250 11.434 16.039 1.00 75.12 547 GLU A CA 1
ATOM 3981 C C . GLU A 1 547 ? 11.185 10.776 16.944 1.00 75.12 547 GLU A C 1
ATOM 3983 O O . GLU A 1 547 ? 10.628 11.425 17.830 1.00 75.12 547 GLU A O 1
ATOM 3988 N N . GLY A 1 548 ? 10.952 9.468 16.786 1.00 70.31 548 GLY A N 1
ATOM 3989 C CA . GLY A 1 548 ? 9.959 8.682 17.523 1.00 70.31 548 GLY A CA 1
ATOM 3990 C C . GLY A 1 548 ? 10.204 8.532 19.030 1.00 70.31 548 GLY A C 1
ATOM 3991 O O . GLY A 1 548 ? 9.239 8.389 19.776 1.00 70.31 548 GLY A O 1
ATOM 3992 N N . ARG A 1 549 ? 11.452 8.616 19.515 1.00 78.31 549 ARG A N 1
ATOM 3993 C CA . ARG A 1 549 ? 11.773 8.606 20.962 1.00 78.31 549 ARG A CA 1
ATOM 3994 C C . ARG A 1 549 ? 11.125 9.757 21.724 1.00 78.31 549 ARG A C 1
ATOM 3996 O O . ARG A 1 549 ? 10.744 9.590 22.881 1.00 78.31 549 ARG A O 1
ATOM 4003 N N . MET A 1 550 ? 11.001 10.922 21.088 1.00 74.50 550 MET A N 1
ATOM 4004 C CA . MET A 1 550 ? 10.442 12.112 21.735 1.00 74.50 550 MET A CA 1
ATOM 4005 C C . MET A 1 550 ? 8.914 12.049 21.866 1.00 74.50 550 MET A C 1
ATOM 4007 O O . MET A 1 550 ? 8.343 12.694 22.745 1.00 74.50 550 MET A O 1
ATOM 4011 N N . TRP A 1 551 ? 8.246 11.239 21.041 1.00 75.50 551 TRP A N 1
ATOM 4012 C CA . TRP A 1 551 ? 6.794 11.080 21.046 1.00 75.50 551 TRP A CA 1
ATOM 4013 C C . TRP A 1 551 ? 6.363 9.907 21.934 1.00 75.50 551 TRP A C 1
ATOM 4015 O O . TRP A 1 551 ? 7.071 8.911 22.026 1.00 75.50 551 TRP A O 1
ATOM 4025 N N . PRO A 1 552 ? 5.182 9.946 22.572 1.00 73.31 552 PRO A N 1
ATOM 4026 C CA . PRO A 1 552 ? 4.689 8.835 23.395 1.00 73.31 552 PRO A CA 1
ATOM 4027 C C . PRO A 1 552 ? 4.183 7.637 22.571 1.00 73.31 552 PRO A C 1
ATOM 4029 O O . PRO A 1 552 ? 3.583 6.709 23.110 1.00 73.31 552 PRO A O 1
ATOM 4032 N N . ASN A 1 553 ? 4.362 7.665 21.252 1.00 79.19 553 ASN A N 1
ATOM 4033 C CA . ASN A 1 553 ? 4.025 6.581 20.350 1.00 79.19 553 ASN A CA 1
ATOM 4034 C C . ASN A 1 553 ? 4.926 6.604 19.110 1.00 79.19 553 ASN A C 1
ATOM 4036 O O . ASN A 1 553 ? 5.481 7.638 18.748 1.00 79.19 553 ASN A O 1
ATOM 4040 N N . MET A 1 554 ? 5.059 5.446 18.469 1.00 81.25 554 MET A N 1
ATOM 4041 C CA . MET A 1 554 ? 5.816 5.259 17.236 1.00 81.25 554 MET A CA 1
ATOM 4042 C C . MET A 1 554 ? 5.006 4.346 16.313 1.00 81.25 554 MET A C 1
ATOM 4044 O O . MET A 1 554 ? 4.588 3.273 16.738 1.00 81.25 554 MET A O 1
ATOM 4048 N N . LEU A 1 555 ? 4.816 4.733 15.053 1.00 80.25 555 LEU A N 1
ATOM 4049 C CA . LEU A 1 555 ? 4.193 3.898 14.022 1.00 80.25 555 LEU A CA 1
ATOM 4050 C C . LEU A 1 555 ? 5.110 3.845 12.801 1.00 80.25 555 LEU A C 1
ATOM 4052 O O . LEU A 1 555 ? 5.518 4.891 12.297 1.00 80.25 555 LEU A O 1
ATOM 4056 N N . ASN A 1 556 ? 5.399 2.644 12.299 1.00 76.25 556 ASN A N 1
ATOM 4057 C CA . ASN A 1 556 ? 6.084 2.464 11.023 1.00 76.25 556 ASN A CA 1
ATOM 4058 C C . ASN A 1 556 ? 5.413 1.364 10.196 1.00 76.25 556 ASN A C 1
ATOM 4060 O O . ASN A 1 556 ? 5.431 0.184 10.552 1.00 76.25 556 ASN A O 1
ATOM 4064 N N . ARG A 1 557 ? 4.840 1.784 9.062 1.00 73.44 557 ARG A N 1
ATOM 4065 C CA . ARG A 1 557 ? 4.131 0.915 8.119 1.00 73.44 557 ARG A CA 1
ATOM 4066 C C . ARG A 1 557 ? 5.082 -0.074 7.413 1.00 73.44 557 ARG A C 1
ATOM 4068 O O . ARG A 1 557 ? 4.693 -1.212 7.197 1.00 73.44 557 ARG A O 1
ATOM 4075 N N . GLU A 1 558 ? 6.341 0.290 7.142 1.00 69.25 558 GLU A N 1
ATOM 4076 C CA . GLU A 1 558 ? 7.339 -0.596 6.498 1.00 69.25 558 GLU A CA 1
ATOM 4077 C C . GLU A 1 558 ? 7.888 -1.698 7.419 1.00 69.25 558 GLU A C 1
ATOM 4079 O O . GLU A 1 558 ? 8.349 -2.746 6.954 1.00 69.25 558 GLU A O 1
ATOM 4084 N N . LEU A 1 559 ? 7.885 -1.441 8.730 1.00 70.50 559 LEU A N 1
ATOM 4085 C CA . LEU A 1 559 ? 8.332 -2.388 9.755 1.00 70.50 559 LEU A CA 1
ATOM 4086 C C . LEU A 1 559 ? 7.192 -3.274 10.280 1.00 70.50 559 LEU A C 1
ATOM 4088 O O . LEU A 1 559 ? 7.459 -4.181 11.066 1.00 70.50 559 LEU A O 1
ATOM 4092 N N . LEU A 1 560 ? 5.938 -3.003 9.889 1.00 77.69 560 LEU A N 1
ATOM 4093 C CA . LEU A 1 560 ? 4.729 -3.543 10.528 1.00 77.69 560 LEU A CA 1
ATOM 4094 C C . LEU A 1 560 ? 4.785 -3.412 12.062 1.00 77.69 560 LEU A C 1
ATOM 4096 O O . LEU A 1 560 ? 4.438 -4.335 12.802 1.00 77.69 560 LEU A O 1
ATOM 4100 N N . PHE A 1 561 ? 5.257 -2.252 12.530 1.00 86.56 561 PHE A N 1
ATOM 4101 C CA . PHE A 1 561 ? 5.599 -2.002 13.927 1.00 86.56 561 PHE A CA 1
ATOM 4102 C C . PHE A 1 561 ? 4.817 -0.819 14.500 1.00 86.56 561 PHE A C 1
ATOM 4104 O O . PHE A 1 561 ? 4.772 0.258 13.893 1.00 86.56 561 PHE A O 1
ATOM 4111 N N . ALA A 1 562 ? 4.277 -0.993 15.707 1.00 89.69 562 ALA A N 1
ATOM 4112 C CA . ALA A 1 562 ? 3.754 0.102 16.514 1.00 89.69 562 ALA A CA 1
ATOM 4113 C C . ALA A 1 562 ? 4.181 -0.009 17.984 1.00 89.69 562 ALA A C 1
ATOM 4115 O O . ALA A 1 562 ? 4.122 -1.084 18.580 1.00 89.69 562 ALA A O 1
ATOM 4116 N N . LEU A 1 563 ? 4.533 1.127 18.585 1.00 90.69 563 LEU A N 1
ATOM 4117 C CA . LEU A 1 563 ? 4.758 1.288 20.018 1.00 90.69 563 LEU A CA 1
ATOM 4118 C C . LEU A 1 563 ? 3.821 2.360 20.575 1.00 90.69 563 LEU A C 1
ATOM 4120 O O . LEU A 1 563 ? 3.668 3.427 19.982 1.00 90.69 563 LEU A O 1
ATOM 4124 N N . VAL A 1 564 ? 3.247 2.097 21.746 1.00 89.75 564 VAL A N 1
ATOM 4125 C CA . VAL A 1 564 ? 2.515 3.074 22.561 1.00 89.75 564 VAL A CA 1
ATOM 4126 C C . VAL A 1 564 ? 3.091 3.062 23.976 1.00 89.75 564 VAL A C 1
ATOM 4128 O O . VAL A 1 564 ? 3.308 1.998 24.563 1.00 89.75 564 VAL A O 1
ATOM 4131 N N . ARG A 1 565 ? 3.349 4.249 24.529 1.00 88.44 565 ARG A N 1
ATOM 4132 C CA . ARG A 1 565 ? 3.762 4.447 25.919 1.00 88.44 565 ARG A CA 1
ATOM 4133 C C . ARG A 1 565 ? 2.545 4.708 26.808 1.00 88.44 565 ARG A C 1
ATOM 4135 O O . ARG A 1 565 ? 1.617 5.408 26.418 1.00 88.44 565 ARG A O 1
ATOM 4142 N N . ASN A 1 566 ? 2.577 4.145 28.009 1.00 86.81 566 ASN A N 1
ATOM 4143 C CA . ASN A 1 566 ? 1.569 4.284 29.051 1.00 86.81 566 ASN A CA 1
ATOM 4144 C C . ASN A 1 566 ? 2.259 4.637 30.377 1.00 86.81 566 ASN A C 1
ATOM 4146 O O . ASN A 1 566 ? 2.656 3.745 31.130 1.00 86.81 566 ASN A O 1
ATOM 4150 N N . ASP A 1 567 ? 2.434 5.932 30.641 1.00 80.62 567 ASP A N 1
ATOM 4151 C CA . ASP A 1 567 ? 2.957 6.447 31.910 1.00 80.62 567 ASP A CA 1
ATOM 4152 C C . ASP A 1 567 ? 2.367 7.827 32.265 1.00 80.62 567 ASP A C 1
ATOM 4154 O O . ASP A 1 567 ? 1.542 8.384 31.547 1.00 80.62 567 ASP A O 1
ATOM 4158 N N . GLN A 1 568 ? 2.774 8.408 33.396 1.00 71.12 568 GLN A N 1
ATOM 4159 C CA . GLN A 1 568 ? 2.251 9.705 33.848 1.00 71.12 568 GLN A CA 1
ATOM 4160 C C . GLN A 1 568 ? 2.627 10.896 32.942 1.00 71.12 568 GLN A C 1
ATOM 4162 O O . GLN A 1 568 ? 2.025 11.961 33.080 1.00 71.12 568 GLN A O 1
ATOM 4167 N N . SER A 1 569 ? 3.586 10.743 32.018 1.00 65.25 569 SER A N 1
ATOM 4168 C CA . SER A 1 569 ? 3.875 11.755 30.990 1.00 65.25 569 SER A CA 1
ATOM 4169 C C . SER A 1 569 ? 2.896 11.679 29.816 1.00 65.25 569 SER A C 1
ATOM 4171 O O . SER A 1 569 ? 2.672 12.677 29.136 1.00 65.25 569 SER A O 1
ATOM 4173 N N . THR A 1 570 ? 2.244 10.531 29.599 1.00 67.38 570 THR A N 1
ATOM 4174 C CA . THR A 1 570 ? 1.284 10.320 28.508 1.00 67.38 570 THR A CA 1
ATOM 4175 C C . THR A 1 570 ? -0.140 10.727 28.896 1.00 67.38 570 THR A C 1
ATOM 4177 O O . THR A 1 570 ? -1.091 10.030 28.553 1.00 67.38 570 THR A O 1
ATOM 4180 N N . LYS A 1 571 ? -0.311 11.870 29.588 1.00 60.50 571 LYS A N 1
ATOM 4181 C CA . LYS A 1 571 ? -1.615 12.364 30.100 1.00 60.50 571 LYS A CA 1
ATOM 4182 C C . LYS A 1 571 ? -2.714 12.463 29.027 1.00 60.50 571 LYS A C 1
ATOM 4184 O O . LYS A 1 571 ? -3.893 12.347 29.344 1.00 60.50 571 LYS A O 1
ATOM 4189 N N . LEU A 1 572 ? -2.312 12.648 27.769 1.00 58.19 572 LEU A N 1
ATOM 4190 C CA . LEU A 1 572 ? -3.183 12.761 26.596 1.00 58.19 572 LEU A CA 1
ATOM 4191 C C . LEU A 1 572 ? -3.647 11.399 26.031 1.00 58.19 572 LEU A C 1
ATOM 4193 O O . LEU A 1 572 ? -4.650 11.332 25.328 1.00 58.19 572 LEU A O 1
ATOM 4197 N N . ILE A 1 573 ? -2.957 10.295 26.346 1.00 67.81 573 ILE A N 1
ATOM 4198 C CA . ILE A 1 573 ? -3.300 8.940 25.880 1.00 67.81 573 ILE A CA 1
ATOM 4199 C C . ILE A 1 573 ? -3.996 8.196 27.024 1.00 67.81 573 ILE A C 1
ATOM 4201 O O . ILE A 1 573 ? -3.384 7.436 27.771 1.00 67.81 573 ILE A O 1
ATOM 4205 N N . LYS A 1 574 ? -5.306 8.425 27.173 1.00 69.25 574 LYS A N 1
ATOM 4206 C CA . LYS A 1 574 ? -6.113 7.793 28.237 1.00 69.25 574 LYS A CA 1
ATOM 4207 C C . LYS A 1 574 ? -6.378 6.297 28.022 1.00 69.25 574 LYS A C 1
ATOM 4209 O O . LYS A 1 574 ? -6.620 5.580 28.987 1.00 69.25 574 LYS A O 1
ATOM 4214 N N . ARG A 1 575 ? -6.374 5.842 26.765 1.00 77.94 575 ARG A N 1
ATOM 4215 C CA . ARG A 1 575 ? -6.701 4.466 26.345 1.00 77.94 575 ARG A CA 1
ATOM 4216 C C . ARG A 1 575 ? -5.602 3.918 25.415 1.00 77.94 575 ARG A C 1
ATOM 4218 O O . ARG A 1 575 ? -5.816 3.822 24.201 1.00 77.94 575 ARG A O 1
ATOM 4225 N N . PRO A 1 576 ? -4.391 3.628 25.930 1.00 83.19 576 PRO A N 1
ATOM 4226 C CA . PRO A 1 576 ? -3.255 3.194 25.111 1.00 83.19 576 PRO A CA 1
ATOM 4227 C C . PRO A 1 576 ? -3.528 1.894 24.337 1.00 83.19 576 PRO A C 1
ATOM 4229 O O . PRO A 1 576 ? -2.995 1.702 23.247 1.00 83.19 576 PRO A O 1
ATOM 4232 N N . GLU A 1 577 ? -4.402 1.028 24.846 1.00 88.19 577 GLU A N 1
ATOM 4233 C CA . GLU A 1 577 ? -4.872 -0.181 24.172 1.00 88.19 577 GLU A CA 1
ATOM 4234 C C . GLU A 1 577 ? -5.759 0.121 22.953 1.00 88.19 577 GLU A C 1
ATOM 4236 O O . GLU A 1 577 ? -5.684 -0.586 21.949 1.00 88.19 577 GLU A O 1
ATOM 4241 N N . VAL A 1 578 ? -6.547 1.203 22.997 1.00 85.38 578 VAL A N 1
ATOM 4242 C CA . VAL A 1 578 ? -7.375 1.659 21.866 1.00 85.38 578 VAL A CA 1
ATOM 4243 C C . VAL A 1 578 ? -6.507 2.355 20.817 1.00 85.38 578 VAL A C 1
ATOM 4245 O O . VAL A 1 578 ? -6.706 2.148 19.621 1.00 85.38 578 VAL A O 1
ATOM 4248 N N . GLN A 1 579 ? -5.474 3.097 21.234 1.00 85.06 579 GLN A N 1
ATOM 4249 C CA . GLN A 1 579 ? -4.467 3.609 20.300 1.00 85.06 579 GLN A CA 1
ATOM 4250 C C . GLN A 1 579 ? -3.705 2.465 19.607 1.00 85.06 579 GLN A C 1
ATOM 4252 O O . GLN A 1 579 ? -3.500 2.505 18.393 1.00 85.06 579 GLN A O 1
ATOM 4257 N N . LEU A 1 580 ? -3.311 1.427 20.351 1.00 89.56 580 LEU A N 1
ATOM 4258 C CA . LEU A 1 580 ? -2.604 0.279 19.782 1.00 89.56 580 LEU A CA 1
ATOM 4259 C C . LEU A 1 580 ? -3.515 -0.550 18.857 1.00 89.56 580 LEU A C 1
ATOM 4261 O O . LEU A 1 580 ? -3.057 -1.004 17.813 1.00 89.56 580 LEU A O 1
ATOM 4265 N N . MET A 1 581 ? -4.812 -0.666 19.172 1.00 91.56 581 MET A N 1
ATOM 4266 C CA . MET A 1 581 ? -5.843 -1.188 18.263 1.00 91.56 581 MET A CA 1
ATOM 4267 C C . MET A 1 581 ? -5.948 -0.349 16.978 1.00 91.56 581 MET A C 1
ATOM 4269 O O . MET A 1 581 ? -5.965 -0.913 15.886 1.00 91.56 581 MET A O 1
ATOM 4273 N N . HIS A 1 582 ? -6.002 0.983 17.078 1.00 90.12 582 HIS A N 1
ATOM 4274 C CA . HIS A 1 582 ? -6.067 1.873 15.915 1.00 90.12 582 HIS A CA 1
ATOM 4275 C C . HIS A 1 582 ? -4.858 1.671 14.990 1.00 90.12 582 HIS A C 1
ATOM 4277 O O . HIS A 1 582 ? -5.021 1.443 13.789 1.00 90.12 582 HIS A O 1
ATOM 4283 N N . PHE A 1 583 ? -3.648 1.635 15.553 1.00 90.25 583 PHE A N 1
ATOM 4284 C CA . PHE A 1 583 ? -2.446 1.297 14.796 1.00 90.25 583 PHE A CA 1
ATOM 4285 C C . PHE A 1 583 ? -2.482 -0.122 14.222 1.00 90.25 583 PHE A C 1
ATOM 4287 O O . PHE A 1 583 ? -2.103 -0.298 13.069 1.00 90.25 583 PHE A O 1
ATOM 4294 N N . ALA A 1 584 ? -2.989 -1.116 14.955 1.00 91.44 584 ALA A N 1
ATOM 4295 C CA . ALA A 1 584 ? -3.138 -2.475 14.442 1.00 91.44 584 ALA A CA 1
ATOM 4296 C C . ALA A 1 584 ? -4.065 -2.542 13.214 1.00 91.44 584 ALA A C 1
ATOM 4298 O O . ALA A 1 584 ? -3.752 -3.280 12.288 1.00 91.44 584 ALA A O 1
ATOM 4299 N N . VAL A 1 585 ? -5.136 -1.737 13.141 1.00 91.94 585 VAL A N 1
ATOM 4300 C CA . VAL A 1 585 ? -5.974 -1.627 11.928 1.00 91.94 585 VAL A CA 1
ATOM 4301 C C . VAL A 1 585 ? -5.171 -1.038 10.762 1.00 91.94 585 VAL A C 1
ATOM 4303 O O . VAL A 1 585 ? -5.136 -1.628 9.686 1.00 91.94 585 VAL A O 1
ATOM 4306 N N . HIS A 1 586 ? -4.467 0.083 10.955 1.00 87.06 586 HIS A N 1
ATOM 4307 C CA . HIS A 1 586 ? -3.636 0.675 9.892 1.00 87.06 586 HIS A CA 1
ATOM 4308 C C . HIS A 1 586 ? -2.518 -0.270 9.417 1.00 87.06 586 HIS A C 1
ATOM 4310 O O . HIS A 1 586 ? -2.233 -0.350 8.218 1.00 87.06 586 HIS A O 1
ATOM 4316 N N . LEU A 1 587 ? -1.899 -1.007 10.341 1.00 85.00 587 LEU A N 1
ATOM 4317 C CA . LEU A 1 587 ? -0.890 -2.012 10.029 1.00 85.00 587 LEU A CA 1
ATOM 4318 C C . LEU A 1 587 ? -1.492 -3.254 9.366 1.00 85.00 587 LEU A C 1
ATOM 4320 O O . LEU A 1 587 ? -0.840 -3.803 8.493 1.00 85.00 587 LEU A O 1
ATOM 4324 N N . GLU A 1 588 ? -2.727 -3.654 9.676 1.00 86.25 588 GLU A N 1
ATOM 4325 C CA . GLU A 1 588 ? -3.412 -4.773 9.009 1.00 86.25 588 GLU A CA 1
ATOM 4326 C C . GLU A 1 588 ? -3.770 -4.440 7.554 1.00 86.25 588 GLU A C 1
ATOM 4328 O O . GLU A 1 588 ? -3.519 -5.244 6.657 1.00 86.25 588 GLU A O 1
ATOM 4333 N N . PHE A 1 589 ? -4.255 -3.223 7.281 1.00 82.38 589 PHE A N 1
ATOM 4334 C CA . PHE A 1 589 ? -4.404 -2.744 5.900 1.00 82.38 589 PHE A CA 1
ATOM 4335 C C . PHE A 1 589 ? -3.053 -2.680 5.179 1.00 82.38 589 PHE A C 1
ATOM 4337 O O . PHE A 1 589 ? -2.971 -3.031 4.005 1.00 82.38 589 PHE A O 1
ATOM 4344 N N . THR A 1 590 ? -1.980 -2.309 5.884 1.00 76.19 590 THR A N 1
ATOM 4345 C CA . THR A 1 590 ? -0.622 -2.339 5.319 1.00 76.19 590 THR A CA 1
ATOM 4346 C C . THR A 1 590 ? -0.132 -3.775 5.076 1.00 76.19 590 THR A C 1
ATOM 4348 O O . THR A 1 590 ? 0.496 -4.044 4.056 1.00 76.19 590 THR A O 1
ATOM 4351 N N . ARG A 1 591 ? -0.455 -4.723 5.961 1.00 77.12 591 ARG A N 1
ATOM 4352 C CA . ARG A 1 591 ? -0.085 -6.141 5.850 1.00 77.12 591 ARG A CA 1
ATOM 4353 C C . ARG A 1 591 ? -0.813 -6.830 4.692 1.00 77.12 591 ARG A C 1
ATOM 4355 O O . ARG A 1 591 ? -0.206 -7.652 4.013 1.00 77.12 591 ARG A O 1
ATOM 4362 N N . ARG A 1 592 ? -2.082 -6.479 4.439 1.00 76.25 592 ARG A N 1
ATOM 4363 C CA . ARG A 1 592 ? -2.886 -7.027 3.327 1.00 76.25 592 ARG A CA 1
ATOM 4364 C C . ARG A 1 592 ? -2.677 -6.309 1.985 1.00 76.25 592 ARG A C 1
ATOM 4366 O O . ARG A 1 592 ? -2.695 -6.974 0.955 1.00 76.25 592 ARG A O 1
ATOM 4373 N N . PHE A 1 593 ? -2.486 -4.984 1.981 1.00 71.31 593 PHE A N 1
ATOM 4374 C CA . PHE A 1 593 ? -2.536 -4.141 0.767 1.00 71.31 593 PHE A CA 1
ATOM 4375 C C . PHE A 1 593 ? -1.359 -3.155 0.604 1.00 71.31 593 PHE A C 1
ATOM 4377 O O . PHE A 1 593 ? -1.368 -2.321 -0.304 1.00 71.31 593 PHE A O 1
ATOM 4384 N N . SER A 1 594 ? -0.343 -3.221 1.469 1.00 65.44 594 SER A N 1
ATOM 4385 C CA . SER A 1 594 ? 0.840 -2.344 1.451 1.00 65.44 594 SER A CA 1
ATOM 4386 C C . SER A 1 594 ? 0.493 -0.849 1.605 1.00 65.44 594 SER A C 1
ATOM 4388 O O . SER A 1 594 ? -0.295 -0.478 2.472 1.00 65.44 594 SER A O 1
ATOM 4390 N N . ALA A 1 595 ? 1.128 0.060 0.854 1.00 59.72 595 ALA A N 1
ATOM 4391 C CA . ALA A 1 595 ? 0.936 1.498 1.053 1.00 59.72 595 ALA A CA 1
ATOM 4392 C C . ALA A 1 595 ? -0.426 1.984 0.512 1.00 59.72 595 ALA A C 1
ATOM 4394 O O . ALA A 1 595 ? -0.660 2.034 -0.697 1.00 59.72 595 ALA A O 1
ATOM 4395 N N . PHE A 1 596 ? -1.291 2.377 1.448 1.00 67.62 596 PHE A N 1
ATOM 4396 C CA . PHE A 1 596 ? -2.736 2.543 1.287 1.00 67.62 596 PHE A CA 1
ATOM 4397 C C . PHE A 1 596 ? -3.193 3.933 1.789 1.00 67.62 596 PHE A C 1
ATOM 4399 O O . PHE A 1 596 ? -2.577 4.452 2.725 1.00 67.62 596 PHE A O 1
ATOM 4406 N N . PRO A 1 597 ? -4.241 4.565 1.217 1.00 73.31 597 PRO A N 1
ATOM 4407 C CA . PRO A 1 597 ? -4.730 5.872 1.676 1.00 73.31 597 PRO A CA 1
ATOM 4408 C C . PRO A 1 597 ? -5.206 5.848 3.139 1.00 73.31 597 PRO A C 1
ATOM 4410 O O . PRO A 1 597 ? -6.157 5.134 3.448 1.00 73.31 597 PRO A O 1
ATOM 4413 N N . ALA A 1 598 ? -4.617 6.675 4.019 1.00 74.81 598 ALA A N 1
ATOM 4414 C CA . ALA A 1 598 ? -4.953 6.728 5.452 1.00 74.81 598 ALA A CA 1
ATOM 4415 C C . ALA A 1 598 ? -6.450 6.834 5.783 1.00 74.81 598 ALA A C 1
ATOM 4417 O O . ALA A 1 598 ? -6.879 6.249 6.772 1.00 74.81 598 ALA A O 1
ATOM 4418 N N . TRP A 1 599 ? -7.248 7.548 4.979 1.00 82.31 599 TRP A N 1
ATOM 4419 C CA . TRP A 1 599 ? -8.645 7.842 5.322 1.00 82.31 599 TRP A CA 1
ATOM 4420 C C . TRP A 1 599 ? -9.525 6.592 5.469 1.00 82.31 599 TRP A C 1
ATOM 4422 O O . TRP A 1 599 ? -10.485 6.628 6.238 1.00 82.31 599 TRP A O 1
ATOM 4432 N N . LEU A 1 600 ? -9.224 5.502 4.751 1.00 87.44 600 LEU A N 1
ATOM 4433 C CA . LEU A 1 600 ? -10.048 4.291 4.760 1.00 87.44 600 LEU A CA 1
ATOM 4434 C C . LEU A 1 600 ? -9.736 3.368 5.958 1.00 87.44 600 LEU A C 1
ATOM 4436 O O . LEU A 1 600 ? -10.682 3.027 6.670 1.00 87.44 600 LEU A O 1
ATOM 4440 N N . PRO A 1 601 ? -8.470 3.018 6.273 1.00 87.75 601 PRO A N 1
ATOM 4441 C CA . PRO A 1 601 ? -8.139 2.331 7.522 1.00 87.75 601 PRO A CA 1
ATOM 4442 C C . PRO A 1 601 ? -8.546 3.150 8.753 1.00 87.75 601 PRO A C 1
ATOM 4444 O O . PRO A 1 601 ? -8.990 2.575 9.742 1.00 87.75 601 PRO A O 1
ATOM 4447 N N . GLU A 1 602 ? -8.479 4.483 8.672 1.00 86.31 602 GLU A N 1
ATOM 4448 C CA . GLU A 1 602 ? -8.928 5.389 9.733 1.00 86.31 602 GLU A CA 1
ATOM 4449 C C . GLU A 1 602 ? -10.455 5.318 9.924 1.00 86.31 602 GLU A C 1
ATOM 4451 O O . GLU A 1 602 ? -10.926 5.124 11.044 1.00 86.31 602 GLU A O 1
ATOM 4456 N N . ALA A 1 603 ? -11.238 5.378 8.838 1.00 90.00 603 ALA A N 1
ATOM 4457 C CA . ALA A 1 603 ? -12.691 5.201 8.886 1.00 90.00 603 ALA A CA 1
ATOM 4458 C C . ALA A 1 603 ? -13.090 3.824 9.448 1.00 90.00 603 ALA A C 1
ATOM 4460 O O . ALA A 1 603 ? -13.936 3.736 10.340 1.00 90.00 603 ALA A O 1
ATOM 4461 N N . VAL A 1 604 ? -12.451 2.749 8.974 1.00 92.94 604 VAL A N 1
ATOM 4462 C CA . VAL A 1 604 ? -12.674 1.384 9.480 1.00 92.94 604 VAL A CA 1
ATOM 4463 C C . VAL A 1 604 ? -12.276 1.274 10.953 1.00 92.94 604 VAL A C 1
ATOM 4465 O O . VAL A 1 604 ? -13.004 0.663 11.733 1.00 92.94 604 VAL A O 1
ATOM 4468 N N . SER A 1 605 ? -11.190 1.931 11.373 1.00 91.69 605 SER A N 1
ATOM 4469 C CA . SER A 1 605 ? -10.806 2.011 12.782 1.00 91.69 605 SER A CA 1
ATOM 4470 C C . SER A 1 605 ? -11.869 2.714 13.629 1.00 91.69 605 SER A C 1
ATOM 4472 O O . SER A 1 605 ? -12.233 2.175 14.669 1.00 91.69 605 SER A O 1
ATOM 4474 N N . TYR A 1 606 ? -12.426 3.851 13.196 1.00 88.94 606 TYR A N 1
ATOM 4475 C CA . TYR A 1 606 ? -13.501 4.528 13.938 1.00 88.94 606 TYR A CA 1
ATOM 4476 C C . TYR A 1 606 ? -14.773 3.675 14.039 1.00 88.94 606 TYR A C 1
ATOM 4478 O O . TYR A 1 606 ? -15.380 3.625 15.107 1.00 88.94 606 TYR A O 1
ATOM 4486 N N . GLY A 1 607 ? -15.143 2.953 12.974 1.00 85.19 607 GLY A N 1
ATOM 4487 C CA . GLY A 1 607 ? -16.253 1.995 13.010 1.00 85.19 607 GLY A CA 1
ATOM 4488 C C . GLY A 1 607 ? -16.017 0.847 14.001 1.00 85.19 607 GLY A C 1
ATOM 4489 O O . GLY A 1 607 ? -16.895 0.529 14.796 1.00 85.19 607 GLY A O 1
ATOM 4490 N N . LEU A 1 608 ? -14.817 0.257 14.004 1.00 85.44 608 LEU A N 1
ATOM 4491 C CA . LEU A 1 608 ? -14.457 -0.828 14.926 1.00 85.44 608 LEU A CA 1
ATOM 4492 C C . LEU A 1 608 ? -14.322 -0.353 16.377 1.00 85.44 608 LEU A C 1
ATOM 4494 O O . LEU A 1 608 ? -14.678 -1.093 17.290 1.00 85.44 608 LEU A O 1
ATOM 4498 N N . GLN A 1 609 ? -13.827 0.864 16.608 1.00 85.31 609 GLN A N 1
ATOM 4499 C CA . GLN A 1 609 ? -13.795 1.469 17.941 1.00 85.31 609 GLN A CA 1
ATOM 4500 C C . GLN A 1 609 ? -15.218 1.642 18.481 1.00 85.31 609 GLN A C 1
ATOM 4502 O O . GLN A 1 609 ? -15.507 1.171 19.576 1.00 85.31 609 GLN A O 1
ATOM 4507 N N . ASP A 1 610 ? -16.131 2.211 17.692 1.00 80.69 610 ASP A N 1
ATOM 4508 C CA . ASP A 1 610 ? -17.547 2.347 18.054 1.00 80.69 610 ASP A CA 1
ATOM 4509 C C . ASP A 1 610 ? -18.235 0.996 18.339 1.00 80.69 610 ASP A C 1
ATOM 4511 O O . ASP A 1 610 ? -19.008 0.887 19.290 1.00 80.69 610 ASP A O 1
ATOM 4515 N N . GLU A 1 611 ? -17.928 -0.049 17.564 1.00 76.69 611 GLU A N 1
ATOM 4516 C CA . GLU A 1 611 ? -18.550 -1.370 17.722 1.00 76.69 611 GLU A CA 1
ATOM 4517 C C . GLU A 1 611 ? -17.966 -2.191 18.896 1.00 76.69 611 GLU A C 1
ATOM 4519 O O . GLU A 1 611 ? -18.710 -2.867 19.609 1.00 76.69 611 GLU A O 1
ATOM 4524 N N . LEU A 1 612 ? -16.645 -2.139 19.124 1.00 77.62 612 LEU A N 1
ATOM 4525 C CA . LEU A 1 612 ? -15.928 -3.029 20.060 1.00 77.62 612 LEU A CA 1
ATOM 4526 C C . LEU A 1 612 ? -15.522 -2.376 21.392 1.00 77.62 612 LEU A C 1
ATOM 4528 O O . LEU A 1 612 ? -15.295 -3.087 22.381 1.00 77.62 612 LEU A O 1
ATOM 4532 N N . VAL A 1 613 ? -15.381 -1.049 21.407 1.00 75.50 613 VAL A N 1
ATOM 4533 C CA . VAL A 1 613 ? -14.968 -0.232 22.565 1.00 75.50 613 VAL A CA 1
ATOM 4534 C C . VAL A 1 613 ? -16.084 0.723 22.985 1.00 75.50 613 VAL A C 1
ATOM 4536 O O . VAL A 1 613 ? -16.215 1.018 24.172 1.00 75.50 613 VAL A O 1
ATOM 4539 N N . GLY A 1 614 ? -16.856 1.210 22.011 1.00 61.69 614 GLY A N 1
ATOM 4540 C CA . GLY A 1 614 ? -17.915 2.198 22.167 1.00 61.69 614 GLY A CA 1
ATOM 4541 C C . GLY A 1 614 ? -17.466 3.657 22.150 1.00 61.69 614 GLY A C 1
ATOM 4542 O O . GLY A 1 614 ? -18.228 4.546 21.772 1.00 61.69 614 GLY A O 1
ATOM 4543 N N . GLU A 1 615 ? -16.224 3.895 22.547 1.00 66.69 615 GLU A N 1
ATOM 4544 C CA . GLU A 1 615 ? -15.605 5.209 22.648 1.00 66.69 615 GLU A CA 1
ATOM 4545 C C . GLU A 1 615 ? -14.648 5.398 21.467 1.00 66.69 615 GLU A C 1
ATOM 4547 O O . GLU A 1 615 ? -13.852 4.505 21.174 1.00 66.69 615 GLU A O 1
ATOM 4552 N N . ILE A 1 616 ? -14.708 6.554 20.798 1.00 73.38 616 ILE A N 1
ATOM 4553 C CA . ILE A 1 616 ? -13.890 6.819 19.609 1.00 73.38 616 ILE A CA 1
ATOM 4554 C C . ILE A 1 616 ? -12.791 7.827 19.908 1.00 73.38 616 ILE A C 1
ATOM 4556 O O . ILE A 1 616 ? -13.017 8.962 20.338 1.00 73.38 616 ILE A O 1
ATOM 4560 N N . TYR A 1 617 ? -11.583 7.388 19.610 1.00 72.06 617 TYR A N 1
ATOM 4561 C CA . TYR A 1 617 ? -10.321 8.061 19.797 1.00 72.06 617 TYR A CA 1
ATOM 4562 C C . TYR A 1 617 ? -9.776 8.428 18.401 1.00 72.06 617 TYR A C 1
ATOM 4564 O O . TYR A 1 617 ? -9.279 7.582 17.658 1.00 72.06 617 TYR A O 1
ATOM 4572 N N . GLY A 1 618 ? -9.914 9.714 18.045 1.00 63.41 618 GLY A N 1
ATOM 4573 C CA . GLY A 1 618 ? -9.437 10.307 16.788 1.00 63.41 618 GLY A CA 1
ATOM 4574 C C . GLY A 1 618 ? -7.991 10.805 16.849 1.00 63.41 618 GLY A C 1
ATOM 4575 O O . GLY A 1 618 ? -7.598 11.418 17.837 1.00 63.41 618 GLY A O 1
ATOM 4576 N N . TYR A 1 619 ? -7.223 10.570 15.784 1.00 58.00 619 TYR A N 1
ATOM 4577 C CA . TYR A 1 619 ? -5.801 10.921 15.695 1.00 58.00 619 TYR A CA 1
ATOM 4578 C C . TYR A 1 619 ? -5.587 12.324 15.093 1.00 58.00 619 TYR A C 1
ATOM 4580 O O . TYR A 1 619 ? -6.120 12.638 14.027 1.00 58.00 619 TYR A O 1
ATOM 4588 N N . SER A 1 620 ? -4.779 13.162 15.750 1.00 49.09 620 SER A N 1
ATOM 4589 C CA . SER A 1 620 ? -4.442 14.530 15.328 1.00 49.09 620 SER A CA 1
ATOM 4590 C C . SER A 1 620 ? -2.994 14.647 14.829 1.00 49.09 620 SER A C 1
ATOM 4592 O O . SER A 1 620 ? -2.043 14.263 15.503 1.00 49.09 620 SER A O 1
ATOM 4594 N N . ASN A 1 621 ? -2.811 15.270 13.659 1.00 41.94 621 ASN A N 1
ATOM 4595 C CA . ASN A 1 621 ? -1.498 15.494 13.027 1.00 41.94 621 ASN A CA 1
ATOM 4596 C C . ASN A 1 621 ? -0.667 16.632 13.669 1.00 41.94 621 ASN A C 1
ATOM 4598 O O . ASN A 1 621 ? 0.368 17.021 13.130 1.00 41.94 621 ASN A O 1
ATOM 4602 N N . ARG A 1 622 ? -1.131 17.214 14.781 1.00 37.38 622 ARG A N 1
ATOM 4603 C CA . ARG A 1 622 ? -0.418 18.224 15.578 1.00 37.38 622 ARG A CA 1
ATOM 4604 C C . ARG A 1 622 ? -0.125 17.643 16.950 1.00 37.38 622 ARG A C 1
ATOM 4606 O O . ARG A 1 622 ? -1.046 17.126 17.556 1.00 37.38 622 ARG A O 1
ATOM 4613 N N . GLU A 1 623 ? 1.127 17.765 17.389 1.00 39.72 623 GLU A N 1
ATOM 4614 C CA . GLU A 1 623 ? 1.659 17.623 18.761 1.00 39.72 623 GLU A CA 1
ATOM 4615 C C . GLU A 1 623 ? 0.814 16.842 19.794 1.00 39.72 623 GLU A C 1
ATOM 4617 O O . GLU A 1 623 ? 0.606 17.286 20.920 1.00 39.72 623 GLU A O 1
ATOM 4622 N N . GLY A 1 624 ? 0.400 15.626 19.432 1.00 44.56 624 GLY A N 1
ATOM 4623 C CA . GLY A 1 624 ? -0.304 14.703 20.316 1.00 44.56 624 GLY A CA 1
ATOM 4624 C C . GLY A 1 624 ? -1.830 14.732 20.210 1.00 44.56 624 GLY A C 1
ATOM 4625 O O . GLY A 1 624 ? -2.449 15.588 19.585 1.00 44.56 624 GLY A O 1
ATOM 4626 N N . TRP A 1 625 ? -2.429 13.727 20.843 1.00 46.62 625 TRP A N 1
ATOM 4627 C CA . TRP A 1 625 ? -3.864 13.626 21.077 1.00 46.62 625 TRP A CA 1
ATOM 4628 C C . TRP A 1 625 ? -4.357 14.889 21.798 1.00 46.62 625 TRP A C 1
ATOM 4630 O O . TRP A 1 625 ? -3.859 15.190 22.878 1.00 46.62 625 TRP A O 1
ATOM 4640 N N . GLU A 1 626 ? -5.297 15.639 21.220 1.00 42.06 626 GLU A N 1
ATOM 4641 C CA . GLU A 1 626 ? -5.825 16.856 21.861 1.00 42.06 626 GLU A CA 1
ATOM 4642 C C . GLU A 1 626 ? -6.457 16.544 23.238 1.00 42.06 626 GLU A C 1
ATOM 4644 O O . GLU A 1 626 ? -6.927 15.426 23.469 1.00 42.06 626 GLU A O 1
ATOM 4649 N N . GLU A 1 627 ? -6.496 17.526 24.156 1.00 41.25 627 GLU A N 1
ATOM 4650 C CA . GLU A 1 627 ? -7.164 17.407 25.469 1.00 41.25 627 GLU A CA 1
ATOM 4651 C C . GLU A 1 627 ? -8.690 17.292 25.317 1.00 41.25 627 GLU A C 1
ATOM 4653 O O . GLU A 1 627 ? -9.468 18.217 25.553 1.00 41.25 627 GLU A O 1
ATOM 4658 N N . LEU A 1 628 ? -9.135 16.109 24.913 1.00 43.34 628 LEU A N 1
ATOM 4659 C CA . LEU A 1 628 ? -10.530 15.788 24.696 1.00 43.34 628 LEU A CA 1
ATOM 4660 C C . LEU A 1 628 ? -11.109 15.198 25.989 1.00 43.34 628 LEU A C 1
ATOM 4662 O O . LEU A 1 628 ? -10.635 14.205 26.542 1.00 43.34 628 LEU A O 1
ATOM 4666 N N . SER A 1 629 ? -12.150 15.851 26.504 1.00 43.03 629 SER A N 1
ATOM 4667 C CA . SER A 1 629 ? -12.889 15.394 27.687 1.00 43.03 629 SER A CA 1
ATOM 4668 C C . SER A 1 629 ? -13.476 13.993 27.490 1.00 43.03 629 SER A C 1
ATOM 4670 O O . SER A 1 629 ? -13.835 13.646 26.371 1.00 43.03 629 SER A O 1
ATOM 4672 N N . ASP A 1 630 ? -13.738 13.238 28.555 1.00 43.84 630 ASP A N 1
ATOM 4673 C CA . ASP A 1 630 ? -14.304 11.878 28.437 1.00 43.84 630 ASP A CA 1
ATOM 4674 C C . ASP A 1 630 ? -15.716 11.854 27.797 1.00 43.84 630 ASP A C 1
ATOM 4676 O O . ASP A 1 630 ? -16.079 10.931 27.065 1.00 43.84 630 ASP A O 1
ATOM 4680 N N . ASP A 1 631 ? -16.477 12.948 27.944 1.00 47.06 631 ASP A N 1
ATOM 4681 C CA . ASP A 1 631 ? -17.711 13.231 27.186 1.00 47.06 631 ASP A CA 1
ATOM 4682 C C . ASP A 1 631 ? -17.535 13.180 25.658 1.00 47.06 631 ASP A C 1
ATOM 4684 O O . ASP A 1 631 ? -18.504 12.942 24.935 1.00 47.06 631 ASP A O 1
ATOM 4688 N N . TYR A 1 632 ? -16.334 13.490 25.163 1.00 52.38 632 TYR A N 1
ATOM 4689 C CA . TYR A 1 632 ? -16.031 13.642 23.744 1.00 52.38 632 TYR A CA 1
ATOM 4690 C C . TYR A 1 632 ? -15.918 12.292 23.045 1.00 52.38 632 TYR A C 1
ATOM 4692 O O . TYR A 1 632 ? -16.472 12.120 21.965 1.00 52.38 632 TYR A O 1
ATOM 4700 N N . HIS A 1 633 ? -15.253 11.314 23.656 1.00 54.66 633 HIS A N 1
ATOM 4701 C CA . HIS A 1 633 ? -15.039 10.005 23.033 1.00 54.66 633 HIS A CA 1
ATOM 4702 C C . HIS A 1 633 ? -16.340 9.197 22.929 1.00 54.66 633 HIS A C 1
ATOM 4704 O O . HIS A 1 633 ? -16.575 8.527 21.927 1.00 54.66 633 HIS A O 1
ATOM 4710 N N . SER A 1 634 ? -17.261 9.382 23.882 1.00 54.50 634 SER A N 1
ATOM 4711 C CA . SER A 1 634 ? -18.647 8.892 23.798 1.00 54.50 634 SER A CA 1
ATOM 4712 C C . SER A 1 634 ? -19.575 9.779 22.937 1.00 54.50 634 SER A C 1
ATOM 4714 O O . SER A 1 634 ? -20.771 9.489 22.787 1.00 54.50 634 SER A O 1
ATOM 4716 N N . ALA A 1 635 ? -19.071 10.884 22.358 1.00 64.12 635 ALA A N 1
ATOM 4717 C CA . ALA A 1 635 ? -19.905 11.872 21.668 1.00 64.12 635 ALA A CA 1
ATOM 4718 C C . ALA A 1 635 ? -20.367 11.457 20.269 1.00 64.12 635 ALA A C 1
ATOM 4720 O O . ALA A 1 635 ? -21.466 11.835 19.839 1.00 64.12 635 ALA A O 1
ATOM 4721 N N . TRP A 1 636 ? -19.518 10.721 19.552 1.00 73.44 636 TRP A N 1
ATOM 4722 C CA . TRP A 1 636 ? -19.449 10.782 18.092 1.00 73.44 636 TRP A CA 1
ATOM 4723 C C . TRP A 1 636 ? -20.735 10.326 17.399 1.00 73.44 636 TRP A C 1
ATOM 4725 O O . TRP A 1 636 ? -21.144 10.958 16.427 1.00 73.44 636 TRP A O 1
ATOM 4735 N N . ARG A 1 637 ? -21.446 9.318 17.924 1.00 71.31 637 ARG A N 1
ATOM 4736 C CA . ARG A 1 637 ? -22.732 8.867 17.355 1.00 71.31 637 ARG A CA 1
ATOM 4737 C C . ARG A 1 637 ? -23.850 9.910 17.391 1.00 71.31 637 ARG A C 1
ATOM 4739 O O . ARG A 1 637 ? -24.733 9.875 16.537 1.00 71.31 637 ARG A O 1
ATOM 4746 N N . GLU A 1 638 ? -23.865 10.799 18.383 1.00 69.62 638 GLU A N 1
ATOM 4747 C CA . GLU A 1 638 ? -24.824 11.914 18.402 1.00 69.62 638 GLU A CA 1
ATOM 4748 C C . GLU A 1 638 ? -24.375 13.015 17.443 1.00 69.62 638 GLU A C 1
ATOM 4750 O O . GLU A 1 638 ? -25.190 13.533 16.693 1.00 69.62 638 GLU A O 1
ATOM 4755 N N . LYS A 1 639 ? -23.076 13.327 17.403 1.00 72.38 639 LYS A N 1
ATOM 4756 C CA . LYS A 1 639 ? -22.547 14.455 16.619 1.00 72.38 639 LYS A CA 1
ATOM 4757 C C . LYS A 1 639 ? -22.458 14.192 15.126 1.00 72.38 639 LYS A C 1
ATOM 4759 O O . LYS A 1 639 ? -22.746 15.080 14.334 1.00 72.38 639 LYS A O 1
ATOM 4764 N N . THR A 1 640 ? -22.237 12.942 14.755 1.00 77.50 640 THR A N 1
ATOM 4765 C CA . THR A 1 640 ? -22.419 12.462 13.385 1.00 77.50 640 THR A CA 1
ATOM 4766 C C . THR A 1 640 ? -23.895 12.512 12.975 1.00 77.50 640 THR A C 1
ATOM 4768 O O . THR A 1 640 ? -24.198 12.899 11.855 1.00 77.50 640 THR A O 1
ATOM 4771 N N . ALA A 1 641 ? -24.842 12.209 13.875 1.00 73.62 641 ALA A N 1
ATOM 4772 C CA . ALA A 1 641 ? -26.268 12.356 13.567 1.00 73.62 641 ALA A CA 1
ATOM 4773 C C . ALA A 1 641 ? -26.692 13.833 13.437 1.00 73.62 641 ALA A C 1
ATOM 4775 O O . ALA A 1 641 ? -27.428 14.160 12.512 1.00 73.62 641 ALA A O 1
ATOM 4776 N N . ASP A 1 642 ? -26.221 14.724 14.317 1.00 70.81 642 ASP A N 1
ATOM 4777 C CA . ASP A 1 642 ? -26.446 16.175 14.200 1.00 70.81 642 ASP A CA 1
ATOM 4778 C C . ASP A 1 642 ? -25.909 16.693 12.847 1.00 70.81 642 ASP A C 1
ATOM 4780 O O . ASP A 1 642 ? -26.617 17.403 12.132 1.00 70.81 642 ASP A O 1
ATOM 4784 N N . LEU A 1 643 ? -24.697 16.269 12.459 1.00 75.00 643 LEU A N 1
ATOM 4785 C CA . LEU A 1 643 ? -24.057 16.627 11.192 1.00 75.00 643 LEU A CA 1
ATOM 4786 C C . LEU A 1 643 ? -24.859 16.155 9.970 1.00 75.00 643 LEU A C 1
ATOM 4788 O O . LEU A 1 643 ? -25.211 16.984 9.139 1.00 75.00 643 LEU A O 1
ATOM 4792 N N . LEU A 1 644 ? -25.189 14.859 9.882 1.00 76.31 644 LEU A N 1
ATOM 4793 C CA . LEU A 1 644 ? -25.920 14.280 8.740 1.00 76.31 644 LEU A CA 1
ATOM 4794 C C . LEU A 1 644 ? -27.327 14.882 8.551 1.00 76.31 644 LEU A C 1
ATOM 4796 O O . LEU A 1 644 ? -27.849 14.875 7.437 1.00 76.31 644 LEU A O 1
ATOM 4800 N N . ASN A 1 645 ? -27.941 15.395 9.625 1.00 71.44 645 ASN A N 1
ATOM 4801 C CA . ASN A 1 645 ? -29.223 16.107 9.571 1.00 71.44 645 ASN A CA 1
ATOM 4802 C C . ASN A 1 645 ? -29.079 17.571 9.126 1.00 71.44 645 ASN A C 1
ATOM 4804 O O . ASN A 1 645 ? -29.981 18.097 8.475 1.00 71.44 645 ASN A O 1
ATOM 4808 N N . ALA A 1 646 ? -27.987 18.241 9.502 1.00 69.06 646 ALA A N 1
ATOM 4809 C CA . ALA A 1 646 ? -27.731 19.631 9.132 1.00 69.06 646 ALA A CA 1
ATOM 4810 C C . ALA A 1 646 ? -27.231 19.758 7.683 1.00 69.06 646 ALA A C 1
ATOM 4812 O O . ALA A 1 646 ? -27.664 20.650 6.954 1.00 69.06 646 ALA A O 1
ATOM 4813 N N . GLU A 1 647 ? -26.338 18.861 7.262 1.00 71.69 647 GLU A N 1
ATOM 4814 C CA . GLU A 1 647 ? -25.697 18.873 5.949 1.00 71.69 647 GLU A CA 1
ATOM 4815 C C . GLU A 1 647 ? -25.518 17.444 5.417 1.00 71.69 647 GLU A C 1
ATOM 4817 O O . GLU A 1 647 ? -25.031 16.553 6.110 1.00 71.69 647 GLU A O 1
ATOM 4822 N N . SER A 1 648 ? -25.860 17.215 4.146 1.00 72.31 648 SER A N 1
ATOM 4823 C CA . SER A 1 648 ? -25.535 15.947 3.484 1.00 72.31 648 SER A CA 1
ATOM 4824 C C . SER A 1 648 ? -24.050 15.924 3.089 1.00 72.31 648 SER A C 1
ATOM 4826 O O . SER A 1 648 ? -23.639 16.775 2.293 1.00 72.31 648 SER A O 1
ATOM 4828 N N . PRO A 1 649 ? -23.240 14.971 3.590 1.00 75.44 649 PRO A N 1
ATOM 4829 C CA . PRO A 1 649 ? -21.819 14.889 3.263 1.00 75.44 649 PRO A CA 1
ATOM 4830 C C . PRO A 1 649 ? -21.601 14.528 1.791 1.00 75.44 649 PRO A C 1
ATOM 4832 O O . PRO A 1 649 ? -22.478 13.969 1.125 1.00 75.44 649 PRO A O 1
ATOM 4835 N N . GLN A 1 650 ? -20.413 14.825 1.269 1.00 80.56 650 GLN A N 1
ATOM 4836 C CA . GLN A 1 650 ? -20.042 14.496 -0.107 1.00 80.56 650 GLN A CA 1
ATOM 4837 C C . GLN A 1 650 ? -18.851 13.538 -0.108 1.00 80.56 650 GLN A C 1
ATOM 4839 O O . GLN A 1 650 ? -18.019 13.569 0.786 1.00 80.56 650 GLN A O 1
ATOM 4844 N N . LEU A 1 651 ? -18.722 12.692 -1.132 1.00 81.25 651 LEU A N 1
ATOM 4845 C CA . LEU A 1 651 ? -17.608 11.733 -1.187 1.00 81.25 651 LEU A CA 1
ATOM 4846 C C . LEU A 1 651 ? -16.213 12.389 -1.066 1.00 81.25 651 LEU A C 1
ATOM 4848 O O . LEU A 1 651 ? -15.392 11.823 -0.352 1.00 81.25 651 LEU A O 1
ATOM 4852 N N . PRO A 1 652 ? -15.942 13.581 -1.647 1.00 82.31 652 PRO A N 1
ATOM 4853 C CA . PRO A 1 652 ? -14.671 14.273 -1.435 1.00 82.31 652 PRO A CA 1
ATOM 4854 C C . PRO A 1 652 ? -14.375 14.677 0.015 1.00 82.31 652 PRO A C 1
ATOM 4856 O O . PRO A 1 652 ? -13.206 14.737 0.377 1.00 82.31 652 PRO A O 1
ATOM 4859 N N . SER A 1 653 ? -15.382 14.946 0.860 1.00 79.31 653 SER A N 1
ATOM 4860 C CA . SER A 1 653 ? -15.132 15.429 2.230 1.00 79.31 653 SER A CA 1
ATOM 4861 C C . SER A 1 653 ? -14.632 14.338 3.186 1.00 79.31 653 SER A C 1
ATOM 4863 O O . SER A 1 653 ? -14.051 14.664 4.217 1.00 79.31 653 SER A O 1
ATOM 4865 N N . LEU A 1 654 ? -14.721 13.059 2.790 1.00 75.81 654 LEU A N 1
ATOM 4866 C CA . LEU A 1 654 ? -14.065 11.928 3.463 1.00 75.81 654 LEU A CA 1
ATOM 4867 C C . LEU A 1 654 ? -12.531 11.940 3.303 1.00 75.81 654 LEU A C 1
ATOM 4869 O O . LEU A 1 654 ? -11.806 11.390 4.144 1.00 75.81 654 LEU A O 1
ATOM 4873 N N . PHE A 1 655 ? -12.021 12.527 2.218 1.00 79.19 655 PHE A N 1
ATOM 4874 C CA . PHE A 1 655 ? -10.607 12.457 1.859 1.00 79.19 655 PHE A CA 1
ATOM 4875 C C . PHE A 1 655 ? -9.780 13.517 2.590 1.00 79.19 655 PHE A C 1
ATOM 4877 O O . PHE A 1 655 ? -10.272 14.552 3.029 1.00 79.19 655 PHE A O 1
ATOM 4884 N N . GLY A 1 656 ? -8.494 13.233 2.771 1.00 62.16 656 GLY A N 1
ATOM 4885 C CA . GLY A 1 656 ? -7.571 14.130 3.454 1.00 62.16 656 GLY A CA 1
ATOM 4886 C C . GLY A 1 656 ? -6.129 13.740 3.182 1.00 62.16 656 GLY A C 1
ATOM 4887 O O . GLY A 1 656 ? -5.807 12.553 3.159 1.00 62.16 656 GLY A O 1
ATOM 4888 N N . GLY A 1 657 ? -5.290 14.748 2.958 1.00 49.25 657 GLY A N 1
ATOM 4889 C CA . GLY A 1 657 ? -3.866 14.582 2.696 1.00 49.25 657 GLY A CA 1
ATOM 4890 C C . GLY A 1 657 ? -2.997 14.604 3.955 1.00 49.25 657 GLY A C 1
ATOM 4891 O O . GLY A 1 657 ? -3.419 15.071 5.016 1.00 49.25 657 GLY A O 1
ATOM 4892 N N . VAL A 1 658 ? -1.748 14.162 3.799 1.00 37.22 658 VAL A N 1
ATOM 4893 C CA . VAL A 1 658 ? -0.678 14.374 4.783 1.00 37.22 658 VAL A CA 1
ATOM 4894 C C . VAL A 1 658 ? -0.516 15.884 4.996 1.00 37.22 658 VAL A C 1
ATOM 4896 O O . VAL A 1 658 ? -0.621 16.661 4.047 1.00 37.22 658 VAL A O 1
ATOM 4899 N N . ASN A 1 659 ? -0.267 16.303 6.237 1.00 40.69 659 ASN A N 1
ATOM 4900 C CA . ASN A 1 659 ? -0.116 17.706 6.655 1.00 40.69 659 ASN A CA 1
ATOM 4901 C C . ASN A 1 659 ? -1.387 18.579 6.630 1.00 40.69 659 ASN A C 1
ATOM 4903 O O . ASN A 1 659 ? -1.292 19.773 6.920 1.00 40.69 659 ASN A O 1
ATOM 4907 N N . GLN A 1 660 ? -2.583 18.036 6.364 1.00 49.28 660 GLN A N 1
ATOM 4908 C CA . GLN A 1 660 ? -3.803 18.777 6.710 1.00 49.28 660 GLN A CA 1
ATOM 4909 C C . GLN A 1 660 ? -4.037 18.763 8.236 1.00 49.28 660 GLN A C 1
ATOM 4911 O O . GLN A 1 660 ? -3.779 17.737 8.880 1.00 49.28 660 GLN A O 1
ATOM 4916 N N . PRO A 1 661 ? -4.527 19.875 8.829 1.00 52.19 661 PRO A N 1
ATOM 4917 C CA . PRO A 1 661 ? -5.007 19.892 10.209 1.00 52.19 661 PRO A CA 1
ATOM 4918 C C . PRO A 1 661 ? -6.106 18.850 10.437 1.00 52.19 661 PRO A C 1
ATOM 4920 O O . PRO A 1 661 ? -6.801 18.462 9.495 1.00 52.19 661 PRO A O 1
ATOM 4923 N N . PHE A 1 662 ? -6.287 18.433 11.692 1.00 60.31 662 PHE A N 1
ATOM 4924 C CA . PHE A 1 662 ? -7.425 17.599 12.070 1.00 60.31 662 PHE A CA 1
ATOM 4925 C C . PHE A 1 662 ? -8.737 18.319 11.717 1.00 60.31 662 PHE A C 1
ATOM 4927 O O . PHE A 1 662 ? -8.966 19.457 12.124 1.00 60.31 662 PHE A O 1
ATOM 4934 N N . ASP A 1 663 ? -9.579 17.649 10.934 1.00 69.62 663 ASP A N 1
ATOM 4935 C CA . ASP A 1 663 ? -10.893 18.123 10.512 1.00 69.62 663 ASP A CA 1
ATOM 4936 C C . ASP A 1 663 ? -11.942 17.244 11.195 1.00 69.62 663 ASP A C 1
ATOM 4938 O O . ASP A 1 663 ? -12.124 16.066 10.873 1.00 69.62 663 ASP A O 1
ATOM 4942 N N . GLN A 1 664 ? -12.612 17.819 12.187 1.00 72.38 664 GLN A N 1
ATOM 4943 C CA . GLN A 1 664 ? -13.569 17.098 13.012 1.00 72.38 664 GLN A CA 1
ATOM 4944 C C . GLN A 1 664 ? -14.821 16.678 12.229 1.00 72.38 664 GLN A C 1
ATOM 4946 O O . GLN A 1 664 ? -15.355 15.590 12.455 1.00 72.38 664 GLN A O 1
ATOM 4951 N N . LYS A 1 665 ? -15.279 17.514 11.287 1.00 76.25 665 LYS A N 1
ATOM 4952 C CA . LYS A 1 665 ? -16.424 17.194 10.430 1.00 76.25 665 LYS A CA 1
ATOM 4953 C C . LYS A 1 665 ? -16.101 15.949 9.606 1.00 76.25 665 LYS A C 1
ATOM 4955 O O . LYS A 1 665 ? -16.862 14.983 9.624 1.00 76.25 665 LYS A O 1
ATOM 4960 N N . ARG A 1 666 ? -14.917 15.922 8.991 1.00 81.12 666 ARG A N 1
ATOM 4961 C CA . ARG A 1 666 ? -14.387 14.755 8.272 1.00 81.12 666 ARG A CA 1
ATOM 4962 C C . ARG A 1 666 ? -14.273 13.510 9.151 1.00 81.12 666 ARG A C 1
ATOM 4964 O O . ARG A 1 666 ? -14.589 12.420 8.683 1.00 81.12 666 ARG A O 1
ATOM 4971 N N . ALA A 1 667 ? -13.871 13.639 10.416 1.00 79.62 667 ALA A N 1
ATOM 4972 C CA . ALA A 1 667 ? -13.809 12.505 11.343 1.00 79.62 667 ALA A CA 1
ATOM 4973 C C . ALA A 1 667 ? -15.199 11.883 11.611 1.00 79.62 667 ALA A C 1
ATOM 4975 O O . ALA A 1 667 ? -15.341 10.658 11.602 1.00 79.62 667 ALA A O 1
ATOM 4976 N N . TYR A 1 668 ? -16.245 12.705 11.761 1.00 83.69 668 TYR A N 1
ATOM 4977 C CA . TYR A 1 668 ? -17.630 12.231 11.882 1.00 83.69 668 TYR A CA 1
ATOM 4978 C C . TYR A 1 668 ? -18.158 11.589 10.590 1.00 83.69 668 TYR A C 1
ATOM 4980 O O . TYR A 1 668 ? -18.798 10.537 10.635 1.00 83.69 668 TYR A O 1
ATOM 4988 N N . GLU A 1 669 ? -17.843 12.155 9.424 1.00 86.31 669 GLU A N 1
ATOM 4989 C CA . GLU A 1 669 ? -18.199 11.552 8.132 1.00 86.31 669 GLU A CA 1
ATOM 4990 C C . GLU A 1 669 ? -17.497 10.197 7.920 1.00 86.31 669 GLU A C 1
ATOM 4992 O O . GLU A 1 669 ? -18.125 9.234 7.472 1.00 86.31 669 GLU A O 1
ATOM 4997 N N . ARG A 1 670 ? -16.223 10.086 8.323 1.00 88.94 670 ARG A N 1
ATOM 4998 C CA . ARG A 1 670 ? -15.452 8.831 8.323 1.00 88.94 670 ARG A CA 1
ATOM 4999 C C . ARG A 1 670 ? -16.026 7.787 9.275 1.00 88.94 670 ARG A C 1
ATOM 5001 O O . ARG A 1 670 ? -16.051 6.620 8.903 1.00 88.94 670 ARG A O 1
ATOM 5008 N N . LEU A 1 671 ? -16.541 8.172 10.447 1.00 87.62 671 LEU A N 1
ATOM 5009 C CA . LEU A 1 671 ? -17.284 7.246 11.308 1.00 87.62 671 LEU A CA 1
ATOM 5010 C C . LEU A 1 671 ? -18.543 6.718 10.609 1.00 87.62 671 LEU A C 1
ATOM 5012 O O . LEU A 1 671 ? -18.753 5.507 10.577 1.00 87.62 671 LEU A O 1
ATOM 5016 N N . ALA A 1 672 ? -19.375 7.601 10.044 1.00 86.94 672 ALA A N 1
ATOM 5017 C CA . ALA A 1 672 ? -20.598 7.182 9.354 1.00 86.94 672 ALA A CA 1
ATOM 5018 C C . ALA A 1 672 ? -20.295 6.197 8.218 1.00 86.94 672 ALA A C 1
ATOM 5020 O O . ALA A 1 672 ? -20.936 5.151 8.103 1.00 86.94 672 ALA A O 1
ATOM 5021 N N . PHE A 1 673 ? -19.280 6.522 7.414 1.00 91.75 673 PHE A N 1
ATOM 5022 C CA . PHE A 1 673 ? -18.800 5.683 6.326 1.00 91.75 673 PHE A CA 1
ATOM 5023 C C . PHE A 1 673 ? -18.230 4.345 6.829 1.00 91.75 673 PHE A C 1
ATOM 5025 O O . PHE A 1 673 ? -18.611 3.290 6.328 1.00 91.75 673 PHE A O 1
ATOM 5032 N N . GLY A 1 674 ? -17.352 4.373 7.834 1.00 90.88 674 GLY A N 1
ATOM 5033 C CA . GLY A 1 674 ? -16.667 3.196 8.364 1.00 90.88 674 GLY A CA 1
ATOM 5034 C C . GLY A 1 674 ? -17.599 2.203 9.052 1.00 90.88 674 GLY A C 1
ATOM 5035 O O . GLY A 1 674 ? -17.533 1.011 8.762 1.00 90.88 674 GLY A O 1
ATOM 5036 N N . LEU A 1 675 ? -18.514 2.686 9.902 1.00 86.75 675 LEU A N 1
ATOM 5037 C CA . LEU A 1 675 ? -19.508 1.844 10.577 1.00 86.75 675 LEU A CA 1
ATOM 5038 C C . LEU A 1 675 ? -20.468 1.179 9.574 1.00 86.75 675 LEU A C 1
ATOM 5040 O O . LEU A 1 675 ? -20.840 0.020 9.756 1.00 86.75 675 LEU A O 1
ATOM 5044 N N . TRP A 1 676 ? -20.835 1.888 8.499 1.00 91.00 676 TRP A N 1
ATOM 5045 C CA . TRP A 1 676 ? -21.577 1.309 7.374 1.00 91.00 676 TRP A CA 1
ATOM 5046 C C . TRP A 1 676 ? -20.770 0.238 6.643 1.00 91.00 676 TRP A C 1
ATOM 5048 O O . TRP A 1 676 ? -21.288 -0.853 6.393 1.00 91.00 676 TRP A O 1
ATOM 5058 N N . LEU A 1 677 ? -19.501 0.523 6.344 1.00 91.69 677 LEU A N 1
ATOM 5059 C CA . LEU A 1 677 ? -18.648 -0.341 5.539 1.00 91.69 677 LEU A CA 1
ATOM 5060 C C . LEU A 1 677 ? -18.324 -1.679 6.221 1.00 91.69 677 LEU A C 1
ATOM 5062 O O . LEU A 1 677 ? -18.443 -2.715 5.575 1.00 91.69 677 LEU A O 1
ATOM 5066 N N . ILE A 1 678 ? -18.006 -1.691 7.522 1.00 89.62 678 ILE A N 1
ATOM 5067 C CA . ILE A 1 678 ? -17.750 -2.941 8.276 1.00 89.62 678 ILE A CA 1
ATOM 5068 C C . ILE A 1 678 ? -19.007 -3.814 8.472 1.00 89.62 678 ILE A C 1
ATOM 5070 O O . ILE A 1 678 ? -18.930 -4.929 8.984 1.00 89.62 678 ILE A O 1
ATOM 5074 N N . ASN A 1 679 ? -20.179 -3.309 8.086 1.00 85.88 679 ASN A N 1
ATOM 5075 C CA . ASN A 1 679 ? -21.461 -4.012 8.125 1.00 85.88 679 ASN A CA 1
ATOM 5076 C C . ASN A 1 679 ? -22.040 -4.264 6.718 1.00 85.88 679 ASN A C 1
ATOM 5078 O O . ASN A 1 679 ? -23.222 -4.584 6.584 1.00 85.88 679 ASN A O 1
ATOM 5082 N N . GLN A 1 680 ? -21.229 -4.106 5.667 1.00 88.06 680 GLN A N 1
ATOM 5083 C CA . GLN A 1 680 ? -21.532 -4.649 4.340 1.00 88.06 680 GLN A CA 1
ATOM 5084 C C . GLN A 1 680 ? -21.130 -6.138 4.272 1.00 88.06 680 GLN A C 1
ATOM 5086 O O . GLN A 1 680 ? -20.442 -6.616 5.177 1.00 88.06 680 GLN A O 1
ATOM 5091 N N . PRO A 1 681 ? -21.557 -6.895 3.239 1.00 85.50 681 PRO A N 1
ATOM 5092 C CA . PRO A 1 681 ? -21.084 -8.262 3.026 1.00 85.50 681 PRO A CA 1
ATOM 5093 C C . PRO A 1 681 ? -19.544 -8.354 3.008 1.00 85.50 681 PRO A C 1
ATOM 5095 O O . PRO A 1 681 ? -18.909 -7.384 2.579 1.00 85.50 681 PRO A O 1
ATOM 5098 N N . PRO A 1 682 ? -18.943 -9.492 3.418 1.00 74.44 682 PRO A N 1
ATOM 5099 C CA . PRO A 1 682 ? -17.489 -9.624 3.605 1.00 74.44 682 PRO A CA 1
ATOM 5100 C C . PRO A 1 682 ? -16.658 -9.262 2.366 1.00 74.44 682 PRO A C 1
ATOM 5102 O O . PRO A 1 682 ? -15.551 -8.739 2.473 1.00 74.44 682 PRO A O 1
ATOM 5105 N N . GLU A 1 683 ? -17.223 -9.464 1.176 1.00 78.44 683 GLU A N 1
ATOM 5106 C CA . GLU A 1 683 ? -16.559 -9.140 -0.087 1.00 78.44 683 GLU A CA 1
ATOM 5107 C C . GLU A 1 683 ? -16.330 -7.626 -0.257 1.00 78.44 683 GLU A C 1
ATOM 5109 O O . GLU A 1 683 ? -15.375 -7.207 -0.899 1.00 78.44 683 GLU A O 1
ATOM 5114 N N . VAL A 1 684 ? -17.183 -6.766 0.315 1.00 85.94 684 VAL A N 1
ATOM 5115 C CA . VAL A 1 684 ? -17.263 -5.341 -0.064 1.00 85.94 684 VAL A CA 1
ATOM 5116 C C . VAL A 1 684 ? -16.066 -4.528 0.422 1.00 85.94 684 VAL A C 1
ATOM 5118 O O . VAL A 1 684 ? -15.508 -3.743 -0.349 1.00 85.94 684 VAL A O 1
ATOM 5121 N N . LEU A 1 685 ? -15.640 -4.693 1.680 1.00 88.06 685 LEU A N 1
ATOM 5122 C CA . LEU A 1 685 ? -14.454 -3.989 2.182 1.00 88.06 685 LEU A CA 1
ATOM 5123 C C . LEU A 1 685 ? -13.188 -4.492 1.475 1.00 88.06 685 LEU A C 1
ATOM 5125 O O . LEU A 1 685 ? -12.308 -3.691 1.147 1.00 88.06 685 LEU A O 1
ATOM 5129 N N . TYR A 1 686 ? -13.116 -5.796 1.203 1.00 83.44 686 TYR A N 1
ATOM 5130 C CA . TYR A 1 686 ? -12.028 -6.415 0.456 1.00 83.44 686 TYR A CA 1
ATOM 5131 C C . TYR A 1 686 ? -11.955 -5.871 -0.981 1.00 83.44 686 TYR A C 1
ATOM 5133 O O . TYR A 1 686 ? -10.952 -5.259 -1.352 1.00 83.44 686 TYR A O 1
ATOM 5141 N N . SER A 1 687 ? -13.042 -5.960 -1.753 1.00 81.00 687 SER A N 1
ATOM 5142 C CA . SER A 1 687 ? -13.141 -5.437 -3.121 1.00 81.00 687 SER A CA 1
ATOM 5143 C C . SER A 1 687 ? -12.895 -3.930 -3.201 1.00 81.00 687 SER A C 1
ATOM 5145 O O . SER A 1 687 ? -12.229 -3.478 -4.134 1.00 81.00 687 SER A O 1
ATOM 5147 N N . LEU A 1 688 ? -13.371 -3.129 -2.238 1.00 84.75 688 LEU A N 1
ATOM 5148 C CA . LEU A 1 688 ? -13.081 -1.689 -2.200 1.00 84.75 688 LEU A CA 1
ATOM 5149 C C . LEU A 1 688 ? -11.591 -1.424 -1.974 1.00 84.75 688 LEU A C 1
ATOM 5151 O O . LEU A 1 688 ? -11.014 -0.562 -2.638 1.00 84.75 688 LEU A O 1
ATOM 5155 N N . SER A 1 689 ? -10.961 -2.184 -1.080 1.00 83.00 689 SER A N 1
ATOM 5156 C CA . SER A 1 689 ? -9.531 -2.061 -0.796 1.00 83.00 689 SER A CA 1
ATOM 5157 C C . SER A 1 689 ? -8.688 -2.440 -2.016 1.00 83.00 689 SER A C 1
ATOM 5159 O O . SER A 1 689 ? -7.783 -1.691 -2.389 1.00 83.00 689 SER A O 1
ATOM 5161 N N . LEU A 1 690 ? -9.055 -3.525 -2.707 1.00 74.31 690 LEU A N 1
ATOM 5162 C CA . LEU A 1 690 ? -8.452 -3.929 -3.979 1.00 74.31 690 LEU A CA 1
ATOM 5163 C C . LEU A 1 690 ? -8.651 -2.886 -5.085 1.00 74.31 690 LEU A C 1
ATOM 5165 O O . LEU A 1 690 ? -7.698 -2.520 -5.770 1.00 74.31 690 LEU A O 1
ATOM 5169 N N . THR A 1 691 ? -9.862 -2.347 -5.241 1.00 74.94 691 THR A N 1
ATOM 5170 C CA . THR A 1 691 ? -10.139 -1.364 -6.300 1.00 74.94 691 THR A CA 1
ATOM 5171 C C . THR A 1 691 ? -9.398 -0.046 -6.048 1.00 74.94 691 THR A C 1
ATOM 5173 O O . THR A 1 691 ? -8.914 0.576 -6.993 1.00 74.94 691 THR A O 1
ATOM 5176 N N . LEU A 1 692 ? -9.263 0.383 -4.785 1.00 72.62 692 LEU A N 1
ATOM 5177 C CA . LEU A 1 692 ? -8.498 1.582 -4.430 1.00 72.62 692 LEU A CA 1
ATOM 5178 C C . LEU A 1 692 ? -7.004 1.406 -4.713 1.00 72.62 692 LEU A C 1
ATOM 5180 O O . LEU A 1 692 ? -6.419 2.267 -5.371 1.00 72.62 692 LEU A O 1
ATOM 5184 N N . ILE A 1 693 ? -6.389 0.298 -4.278 1.00 63.28 693 ILE A N 1
ATOM 5185 C CA . ILE A 1 693 ? -4.960 0.067 -4.536 1.00 63.28 693 ILE A CA 1
ATOM 5186 C C . ILE A 1 693 ? -4.677 -0.128 -6.039 1.00 63.28 693 ILE A C 1
ATOM 5188 O O . ILE A 1 693 ? -3.669 0.370 -6.536 1.00 63.28 693 ILE A O 1
ATOM 5192 N N . ALA A 1 694 ? -5.613 -0.711 -6.799 1.00 61.06 694 ALA A N 1
ATOM 5193 C CA . ALA A 1 694 ? -5.526 -0.855 -8.256 1.00 61.06 694 ALA A CA 1
ATOM 5194 C C . ALA A 1 694 ? -5.636 0.468 -9.048 1.00 61.06 694 ALA A C 1
ATOM 5196 O O . ALA A 1 694 ? -5.331 0.496 -10.239 1.00 61.06 694 ALA A O 1
ATOM 5197 N N . LYS A 1 695 ? -6.065 1.581 -8.429 1.00 58.22 695 LYS A N 1
ATOM 5198 C CA . LYS A 1 695 ? -6.095 2.921 -9.060 1.00 58.22 695 LYS A CA 1
ATOM 5199 C C . LYS A 1 695 ? -4.959 3.842 -8.606 1.00 58.22 695 LYS A C 1
ATOM 5201 O O . LYS A 1 695 ? -5.027 5.059 -8.800 1.00 58.22 695 LYS A O 1
ATOM 5206 N N . ARG A 1 696 ? -3.906 3.278 -8.012 1.00 50.06 696 ARG A N 1
ATOM 5207 C CA . ARG A 1 696 ? -2.756 4.024 -7.504 1.00 50.06 696 ARG A CA 1
ATOM 5208 C C . ARG A 1 696 ? -1.832 4.530 -8.619 1.00 50.06 696 ARG A C 1
ATOM 5210 O O . ARG A 1 696 ? -1.252 3.739 -9.353 1.00 50.06 696 ARG A O 1
ATOM 5217 N N . SER A 1 697 ? -1.644 5.849 -8.693 1.00 40.16 697 SER A N 1
ATOM 5218 C CA . SER A 1 697 ? -0.562 6.486 -9.463 1.00 40.16 697 SER A CA 1
ATOM 5219 C C . SER A 1 697 ? 0.674 6.691 -8.578 1.00 40.16 697 SER A C 1
ATOM 5221 O O . SER A 1 697 ? 0.539 6.890 -7.369 1.00 40.16 697 SER A O 1
ATOM 5223 N N . ARG A 1 698 ? 1.882 6.654 -9.162 1.00 35.31 698 ARG A N 1
ATOM 5224 C CA . ARG A 1 698 ? 3.152 6.909 -8.450 1.00 35.31 698 ARG A CA 1
ATOM 5225 C C . ARG A 1 698 ? 3.623 8.374 -8.489 1.00 35.31 698 ARG A C 1
ATOM 5227 O O . ARG A 1 698 ? 4.641 8.684 -7.878 1.00 35.31 698 ARG A O 1
ATOM 5234 N N . LEU A 1 699 ? 2.864 9.300 -9.086 1.00 32.16 699 LEU A N 1
ATOM 5235 C CA . LEU A 1 699 ? 3.106 10.740 -8.904 1.00 32.16 699 LEU A CA 1
ATOM 5236 C C . LEU A 1 699 ? 2.566 11.217 -7.545 1.00 32.16 699 LEU A C 1
ATOM 5238 O O . LEU A 1 699 ? 1.382 11.523 -7.390 1.00 32.16 699 LEU A O 1
ATOM 5242 N N . LEU A 1 700 ? 3.453 11.312 -6.553 1.00 32.00 700 LEU A N 1
ATOM 5243 C CA . LEU A 1 700 ? 3.149 11.945 -5.272 1.00 32.00 700 LEU A CA 1
ATOM 5244 C C . LEU A 1 700 ? 3.104 13.472 -5.429 1.00 32.00 700 LEU A C 1
ATOM 5246 O O . LEU A 1 700 ? 4.130 14.147 -5.479 1.00 32.00 700 LEU A O 1
ATOM 5250 N N . SER A 1 701 ? 1.893 14.034 -5.425 1.00 30.56 701 SER A N 1
ATOM 5251 C CA . SER A 1 701 ? 1.705 15.405 -4.935 1.00 30.56 701 SER A CA 1
ATOM 5252 C C . SER A 1 701 ? 2.214 15.477 -3.484 1.00 30.56 701 SER A C 1
ATOM 5254 O O . SER A 1 701 ? 1.911 14.546 -2.731 1.00 30.56 701 SER A O 1
ATOM 5256 N N . PRO A 1 702 ? 2.899 16.557 -3.045 1.00 27.48 702 PRO A N 1
ATOM 5257 C CA . PRO A 1 702 ? 3.457 16.686 -1.689 1.00 27.48 702 PRO A CA 1
ATOM 5258 C C . PRO A 1 702 ? 2.484 16.449 -0.520 1.00 27.48 702 PRO A C 1
ATOM 5260 O O . PRO A 1 702 ? 2.925 16.306 0.617 1.00 27.48 702 PRO A O 1
ATOM 5263 N N . ASN A 1 703 ? 1.174 16.405 -0.790 1.00 30.14 703 ASN A N 1
ATOM 5264 C CA . ASN A 1 703 ? 0.121 16.229 0.206 1.00 30.14 703 ASN A CA 1
ATOM 5265 C C . ASN A 1 703 ? -0.625 14.874 0.122 1.00 30.14 703 ASN A C 1
ATOM 5267 O O . ASN A 1 703 ? -1.401 14.581 1.026 1.00 30.14 703 ASN A O 1
ATOM 5271 N N . ASN A 1 704 ? -0.440 14.027 -0.906 1.00 36.34 704 ASN A N 1
ATOM 5272 C CA . ASN A 1 704 ? -1.279 12.823 -1.096 1.00 36.34 704 ASN A CA 1
ATOM 5273 C C . ASN A 1 704 ? -0.539 11.509 -0.803 1.00 36.34 704 ASN A C 1
ATOM 5275 O O . ASN A 1 704 ? 0.183 10.992 -1.647 1.00 36.34 704 ASN A O 1
ATOM 5279 N N . GLU A 1 705 ? -0.840 10.910 0.353 1.00 45.22 705 GLU A N 1
ATOM 5280 C CA . GLU A 1 705 ? -0.175 9.729 0.941 1.00 45.22 705 GLU A CA 1
ATOM 5281 C C . GLU A 1 705 ? -0.120 8.472 0.042 1.00 45.22 705 GLU A C 1
ATOM 5283 O O . GLU A 1 705 ? 0.733 7.606 0.221 1.00 45.22 705 GLU A O 1
ATOM 5288 N N . CYS A 1 706 ? -1.019 8.363 -0.940 1.00 48.12 706 CYS A N 1
ATOM 5289 C CA . CYS A 1 706 ? -1.088 7.232 -1.868 1.00 48.12 706 CYS A CA 1
ATOM 5290 C C . CYS A 1 706 ? -0.870 7.598 -3.347 1.00 48.12 706 CYS A C 1
ATOM 5292 O O . CYS A 1 706 ? -0.721 6.683 -4.147 1.00 48.12 706 CYS A O 1
ATOM 5294 N N . GLY A 1 707 ? -0.854 8.881 -3.731 1.00 53.75 707 GLY A N 1
ATOM 5295 C CA . GLY A 1 707 ? -0.811 9.301 -5.145 1.00 53.75 707 GLY A CA 1
ATOM 5296 C C . GLY A 1 707 ? -2.140 9.186 -5.918 1.00 53.75 707 GLY A C 1
ATOM 5297 O O . GLY A 1 707 ? -2.182 9.463 -7.113 1.00 53.75 707 GLY A O 1
ATOM 5298 N N . ILE A 1 708 ? -3.251 8.822 -5.265 1.00 61.91 708 ILE A N 1
ATOM 5299 C CA . ILE A 1 708 ? -4.593 8.855 -5.873 1.00 61.91 708 ILE A CA 1
ATOM 5300 C C . ILE A 1 708 ? -5.196 10.253 -5.662 1.00 61.91 708 ILE A C 1
ATOM 5302 O O . ILE A 1 708 ? -5.159 10.784 -4.551 1.00 61.91 708 ILE A O 1
ATOM 5306 N N . ASN A 1 709 ? -5.744 10.870 -6.713 1.00 68.56 709 ASN A N 1
ATOM 5307 C CA . ASN A 1 709 ? -6.480 12.134 -6.590 1.00 68.56 709 ASN A CA 1
ATOM 5308 C C . ASN A 1 709 ? -7.942 11.897 -6.163 1.00 68.56 709 ASN A C 1
ATOM 5310 O O . ASN A 1 709 ? -8.500 10.818 -6.370 1.00 68.56 709 ASN A O 1
ATOM 5314 N N . ASP A 1 710 ? -8.576 12.912 -5.580 1.00 71.50 710 ASP A N 1
ATOM 5315 C CA . ASP A 1 710 ? -9.927 12.814 -5.014 1.00 71.50 710 ASP A CA 1
ATOM 5316 C C . ASP A 1 710 ? -10.986 12.396 -6.044 1.00 71.50 710 ASP A C 1
ATOM 5318 O O . ASP A 1 710 ? -11.872 11.607 -5.724 1.00 71.50 710 ASP A O 1
ATOM 5322 N N . ALA A 1 711 ? -10.886 12.851 -7.297 1.00 72.12 711 ALA A N 1
ATOM 5323 C CA . ALA A 1 711 ? -11.833 12.480 -8.349 1.00 72.12 711 ALA A CA 1
ATOM 5324 C C . ALA A 1 711 ? -11.759 10.979 -8.683 1.00 72.12 711 ALA A C 1
ATOM 5326 O O . ALA A 1 711 ? -12.795 10.320 -8.798 1.00 72.12 711 ALA A O 1
ATOM 5327 N N . THR A 1 712 ? -10.550 10.414 -8.753 1.00 74.06 712 THR A N 1
ATOM 5328 C CA . THR A 1 712 ? -10.342 8.968 -8.910 1.00 74.06 712 THR A CA 1
ATOM 5329 C C . THR A 1 712 ? -10.878 8.195 -7.701 1.00 74.06 712 THR A C 1
ATOM 5331 O O . THR A 1 712 ? -11.530 7.170 -7.882 1.00 74.06 712 THR A O 1
ATOM 5334 N N . GLN A 1 713 ? -10.691 8.697 -6.474 1.00 82.06 713 GLN A N 1
ATOM 5335 C CA . GLN A 1 713 ? -11.232 8.061 -5.262 1.00 82.06 713 GLN A CA 1
ATOM 5336 C C . GLN A 1 713 ? -12.773 8.095 -5.219 1.00 82.06 713 GLN A C 1
ATOM 5338 O O . GLN A 1 713 ? -13.395 7.092 -4.868 1.00 82.06 713 GLN A O 1
ATOM 5343 N N . VAL A 1 714 ? -13.410 9.196 -5.652 1.00 81.50 714 VAL A N 1
ATOM 5344 C CA . VAL A 1 714 ? -14.872 9.257 -5.856 1.00 81.50 714 VAL A CA 1
ATOM 5345 C C . VAL A 1 714 ? -15.328 8.217 -6.878 1.00 81.50 714 VAL A C 1
ATOM 5347 O O . VAL A 1 714 ? -16.352 7.568 -6.665 1.00 81.50 714 VAL A O 1
ATOM 5350 N N . LEU A 1 715 ? -14.601 8.063 -7.989 1.00 77.06 715 LEU A N 1
ATOM 5351 C CA . LEU A 1 715 ? -14.963 7.125 -9.051 1.00 77.06 715 LEU A CA 1
ATOM 5352 C C . LEU A 1 715 ? -14.834 5.666 -8.589 1.00 77.06 715 LEU A C 1
ATOM 5354 O O . LEU A 1 715 ? -15.743 4.880 -8.835 1.00 77.06 715 LEU A O 1
ATOM 5358 N N . VAL A 1 716 ? -13.777 5.323 -7.846 1.00 80.69 716 VAL A N 1
ATOM 5359 C CA . VAL A 1 716 ? -13.638 4.000 -7.213 1.00 80.69 716 VAL A CA 1
ATOM 5360 C C . VAL A 1 716 ? -14.796 3.725 -6.258 1.00 80.69 716 VAL A C 1
ATOM 5362 O O . VAL A 1 716 ? -15.479 2.718 -6.418 1.00 80.69 716 VAL A O 1
ATOM 5365 N N . LEU A 1 717 ? -15.086 4.642 -5.327 1.00 85.00 717 LEU A N 1
ATOM 5366 C CA . LEU A 1 717 ? -16.204 4.477 -4.392 1.00 85.00 717 LEU A CA 1
ATOM 5367 C C . LEU A 1 717 ? -17.545 4.299 -5.108 1.00 85.00 717 LEU A C 1
ATOM 5369 O O . LEU A 1 717 ? -18.358 3.494 -4.673 1.00 85.00 717 LEU A O 1
ATOM 5373 N N . ARG A 1 718 ? -17.785 5.022 -6.207 1.00 84.81 718 ARG A N 1
ATOM 5374 C CA . ARG A 1 718 ? -19.017 4.869 -6.993 1.00 84.81 718 ARG A CA 1
ATOM 5375 C C . ARG A 1 718 ? -19.077 3.565 -7.779 1.00 84.81 718 ARG A C 1
ATOM 5377 O O . ARG A 1 718 ? -20.175 3.066 -7.983 1.00 84.81 718 ARG A O 1
ATOM 5384 N N . ASN A 1 719 ? -17.948 3.031 -8.228 1.00 79.81 719 ASN A N 1
ATOM 5385 C CA . ASN A 1 719 ? -17.936 1.816 -9.036 1.00 79.81 719 ASN A CA 1
ATOM 5386 C C . ASN A 1 719 ? -18.005 0.560 -8.160 1.00 79.81 719 ASN A C 1
ATOM 5388 O O . ASN A 1 719 ? -18.806 -0.318 -8.444 1.00 79.81 719 ASN A O 1
ATOM 5392 N N . THR A 1 720 ? -17.227 0.486 -7.075 1.00 82.31 720 THR A N 1
ATOM 5393 C CA . THR A 1 720 ? -17.211 -0.699 -6.198 1.00 82.31 720 THR A CA 1
ATOM 5394 C C . THR A 1 720 ? -18.449 -0.813 -5.309 1.00 82.31 720 THR A C 1
ATOM 5396 O O . THR A 1 720 ? -18.763 -1.898 -4.834 1.00 82.31 720 THR A O 1
ATOM 5399 N N . LEU A 1 721 ? -19.142 0.298 -5.040 1.00 86.81 721 LEU A N 1
ATOM 5400 C CA . LEU A 1 721 ? -20.280 0.328 -4.117 1.00 86.81 721 LEU A CA 1
ATOM 5401 C C . LEU A 1 721 ? -21.629 0.505 -4.827 1.00 86.81 721 LEU A C 1
ATOM 5403 O O . LEU A 1 721 ? -22.587 0.866 -4.156 1.00 86.81 721 LEU A O 1
ATOM 5407 N N . ASP A 1 722 ? -21.749 0.308 -6.140 1.00 83.50 722 ASP A N 1
ATOM 5408 C CA . ASP A 1 722 ? -22.987 0.534 -6.914 1.00 83.50 722 ASP A CA 1
ATOM 5409 C C . ASP A 1 722 ? -23.562 1.958 -6.769 1.00 83.50 722 ASP A C 1
ATOM 5411 O O . ASP A 1 722 ? -24.620 2.207 -6.180 1.00 83.50 722 ASP A O 1
ATOM 5415 N N . GLY A 1 723 ? -22.839 2.941 -7.298 1.00 87.06 723 GLY A N 1
ATOM 5416 C CA . GLY A 1 723 ? -23.207 4.353 -7.280 1.00 87.06 723 GLY A CA 1
ATOM 5417 C C . GLY A 1 723 ? -22.851 5.066 -5.973 1.00 87.06 723 GLY A C 1
ATOM 5418 O O . GLY A 1 723 ? -22.013 4.627 -5.193 1.00 87.06 723 GLY A O 1
ATOM 5419 N N . ASN A 1 724 ? -23.461 6.228 -5.726 1.00 85.31 724 ASN A N 1
ATOM 5420 C CA . ASN A 1 724 ? -23.153 7.030 -4.538 1.00 85.31 724 ASN A CA 1
ATOM 5421 C C . ASN A 1 724 ? -23.591 6.292 -3.247 1.00 85.31 724 ASN A C 1
ATOM 5423 O O . ASN A 1 724 ? -24.788 6.028 -3.092 1.00 85.31 724 ASN A O 1
ATOM 5427 N N . PRO A 1 725 ? -22.687 5.970 -2.300 1.00 88.88 725 PRO A N 1
ATOM 5428 C CA . PRO A 1 725 ? -23.067 5.318 -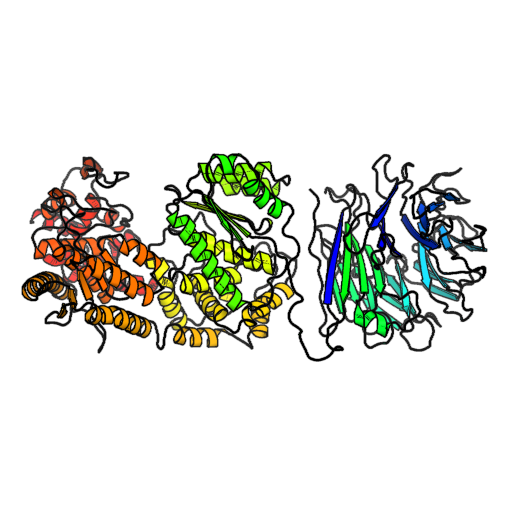1.053 1.00 88.88 725 PRO A CA 1
ATOM 5429 C C . PRO A 1 725 ? -23.710 6.275 -0.040 1.00 88.88 725 PRO A C 1
ATOM 5431 O O . PRO A 1 725 ? -24.428 5.793 0.827 1.00 88.88 725 PRO A O 1
ATOM 5434 N N . ILE A 1 726 ? -23.541 7.605 -0.145 1.00 88.69 726 ILE A N 1
ATOM 5435 C CA . ILE A 1 726 ? -24.012 8.562 0.882 1.00 88.69 726 ILE A CA 1
ATOM 5436 C C . ILE A 1 726 ? -25.494 8.370 1.284 1.00 88.69 726 ILE A C 1
ATOM 5438 O O . ILE A 1 726 ? -25.756 8.280 2.482 1.00 88.69 726 ILE A O 1
ATOM 5442 N N . PRO A 1 727 ? -26.477 8.213 0.368 1.00 87.56 727 PRO A N 1
ATOM 5443 C CA . PRO A 1 727 ? -27.871 7.986 0.767 1.00 87.56 727 PRO A CA 1
ATOM 5444 C C . PRO A 1 727 ? -28.093 6.651 1.496 1.00 87.56 727 PRO A C 1
ATOM 5446 O O . PRO A 1 727 ? -28.962 6.553 2.362 1.00 87.56 727 PRO A O 1
ATOM 5449 N N . ARG A 1 728 ? -27.299 5.618 1.170 1.00 89.44 728 ARG A N 1
ATOM 5450 C CA . ARG A 1 728 ? -27.310 4.329 1.880 1.00 89.44 728 ARG A CA 1
ATOM 5451 C C . ARG A 1 728 ? -26.627 4.435 3.234 1.00 89.44 728 ARG A C 1
ATOM 5453 O O . ARG A 1 728 ? -27.150 3.855 4.172 1.00 89.44 728 ARG A O 1
ATOM 5460 N N . ILE A 1 729 ? -25.549 5.209 3.354 1.00 87.25 729 ILE A N 1
ATOM 5461 C CA . ILE A 1 729 ? -24.888 5.508 4.630 1.00 87.25 729 ILE A CA 1
ATOM 5462 C C . ILE A 1 729 ? -25.848 6.253 5.555 1.00 87.25 729 ILE A C 1
ATOM 5464 O O . ILE A 1 729 ? -26.003 5.825 6.686 1.00 87.25 729 ILE A O 1
ATOM 5468 N N . ILE A 1 730 ? -26.557 7.287 5.084 1.00 83.19 730 ILE A N 1
ATOM 5469 C CA . ILE A 1 730 ? -27.564 8.008 5.888 1.00 83.19 730 ILE A CA 1
ATOM 5470 C C . ILE A 1 730 ? -28.681 7.053 6.337 1.00 83.19 730 ILE A C 1
ATOM 5472 O O . ILE A 1 730 ? -28.936 6.923 7.530 1.00 83.19 730 ILE A O 1
ATOM 5476 N N . LYS A 1 731 ? -29.285 6.297 5.408 1.00 81.94 731 LYS A N 1
ATOM 5477 C CA . LYS A 1 731 ? -30.350 5.328 5.725 1.00 81.94 731 LYS A CA 1
ATOM 5478 C C . LYS A 1 731 ? -29.884 4.209 6.668 1.00 81.94 731 LYS A C 1
ATOM 5480 O O . LYS A 1 731 ? -30.628 3.778 7.548 1.00 81.94 731 LYS A O 1
ATOM 5485 N N . TYR A 1 732 ? -28.671 3.700 6.466 1.00 79.88 732 TYR A N 1
ATOM 5486 C CA . TYR A 1 732 ? -28.074 2.690 7.330 1.00 79.88 732 TYR A CA 1
ATOM 5487 C C . TYR A 1 732 ? -27.778 3.275 8.705 1.00 79.88 732 TYR A C 1
ATOM 5489 O O . TYR A 1 732 ? -28.121 2.643 9.702 1.00 79.88 732 TYR A O 1
ATOM 5497 N N . TRP A 1 733 ? -27.219 4.485 8.759 1.00 77.94 733 TRP A N 1
ATOM 5498 C CA . TRP A 1 733 ? -26.994 5.226 9.987 1.00 77.94 733 TRP A CA 1
ATOM 5499 C C . TRP A 1 733 ? -28.311 5.337 10.746 1.00 77.94 733 TRP A C 1
ATOM 5501 O O . TRP A 1 733 ? -28.382 4.801 11.839 1.00 77.94 733 TRP A O 1
ATOM 5511 N N . ASP A 1 734 ? -29.397 5.835 10.152 1.00 70.12 734 ASP A N 1
ATOM 5512 C CA . ASP A 1 734 ? -30.723 5.857 10.793 1.00 70.12 734 ASP A CA 1
ATOM 5513 C C . ASP A 1 734 ? -31.145 4.493 11.384 1.00 70.12 734 ASP A C 1
ATOM 5515 O O . ASP A 1 734 ? -31.724 4.448 12.473 1.00 70.12 734 ASP A O 1
ATOM 5519 N N . SER A 1 735 ? -30.800 3.379 10.723 1.00 64.50 735 SER A N 1
ATOM 5520 C CA . SER A 1 735 ? -31.139 2.013 11.155 1.00 64.50 735 SER A CA 1
ATOM 5521 C C . SER A 1 735 ? -30.254 1.424 12.271 1.00 64.50 735 SER A C 1
ATOM 5523 O O . SER A 1 735 ? -30.799 0.889 13.237 1.00 64.50 735 SER A O 1
ATOM 5525 N N . VAL A 1 736 ? -28.917 1.534 12.192 1.00 59.38 736 VAL A N 1
ATOM 5526 C CA . VAL A 1 736 ? -27.964 1.002 13.203 1.00 59.38 736 VAL A CA 1
ATOM 5527 C C . VAL A 1 736 ? -27.577 2.017 14.258 1.00 59.38 736 VAL A C 1
ATOM 5529 O O . VAL A 1 736 ? -27.024 1.694 15.311 1.00 59.38 736 VAL A O 1
ATOM 5532 N N . SER A 1 737 ? -28.020 3.245 14.059 1.00 57.69 737 SER A N 1
ATOM 5533 C CA . SER A 1 737 ? -28.439 4.112 15.133 1.00 57.69 737 SER A CA 1
ATOM 5534 C C . SER A 1 737 ? -29.730 3.557 15.813 1.00 57.69 737 SER A C 1
ATOM 5536 O O . SER A 1 737 ? -30.532 4.326 16.300 1.00 57.69 737 SER A O 1
ATOM 5538 N N . LEU A 1 738 ? -29.893 2.225 15.911 1.00 46.81 738 LEU A N 1
ATOM 5539 C CA . LEU A 1 738 ? -31.029 1.416 16.396 1.00 46.81 738 LEU A CA 1
ATOM 5540 C C . LEU A 1 738 ? -32.422 2.037 16.192 1.00 46.81 738 LEU A C 1
ATOM 5542 O O . LEU A 1 738 ? -32.935 2.709 17.085 1.00 46.81 738 LEU A O 1
ATOM 5546 N N . ALA A 1 739 ? -33.068 1.674 15.080 1.00 42.25 739 ALA A N 1
ATOM 5547 C CA . ALA A 1 739 ? -34.525 1.735 14.904 1.00 42.25 739 ALA A CA 1
ATOM 5548 C C . ALA A 1 739 ? -35.165 3.071 15.345 1.00 42.25 739 ALA A C 1
ATOM 5550 O O . ALA A 1 739 ? -36.014 3.126 16.237 1.00 42.25 739 ALA A O 1
ATOM 5551 N N . GLY A 1 740 ? -34.750 4.151 14.681 1.00 45.97 740 GLY A N 1
ATOM 5552 C CA . GLY A 1 740 ? -35.103 5.531 15.009 1.00 45.97 740 GLY A CA 1
ATOM 5553 C C . GLY A 1 740 ? -33.857 6.308 15.430 1.00 45.97 740 GLY A C 1
ATOM 5554 O O . GLY A 1 740 ? -32.890 5.724 15.896 1.00 45.97 740 GLY A O 1
ATOM 5555 N N . GLY A 1 741 ? -33.847 7.633 15.254 1.00 40.16 741 GLY A N 1
ATOM 5556 C CA . GLY A 1 741 ? -32.648 8.450 15.505 1.00 40.16 741 GLY A CA 1
ATOM 5557 C C . GLY A 1 741 ? -32.143 8.417 16.964 1.00 40.16 741 GLY A C 1
ATOM 5558 O O . GLY A 1 741 ? -32.663 7.675 17.794 1.00 40.16 741 GLY A O 1
ATOM 5559 N N . PRO A 1 742 ? -31.176 9.274 17.356 1.00 44.84 742 PRO A N 1
ATOM 5560 C CA . PRO A 1 742 ? -30.548 9.284 18.692 1.00 44.84 742 PRO A CA 1
ATOM 5561 C C . PRO A 1 742 ? -31.468 9.183 19.925 1.00 44.84 742 PRO A C 1
ATOM 5563 O O . PRO A 1 742 ? -31.001 8.848 21.009 1.00 44.84 742 PRO A O 1
ATOM 5566 N N . ARG A 1 743 ? -32.765 9.477 19.800 1.00 50.19 743 ARG A N 1
ATOM 5567 C CA . ARG A 1 743 ? -33.789 9.250 20.832 1.00 50.19 743 ARG A CA 1
ATOM 5568 C C . ARG A 1 743 ? -34.137 7.761 21.043 1.00 50.19 743 ARG A C 1
ATOM 5570 O O . ARG A 1 743 ? -34.261 7.350 22.190 1.00 50.19 743 ARG A O 1
ATOM 5577 N N . ALA A 1 744 ? -34.233 6.944 19.990 1.00 51.28 744 ALA A N 1
ATOM 5578 C CA . ALA A 1 744 ? -34.663 5.542 20.082 1.00 51.28 744 ALA A CA 1
ATOM 5579 C C . ALA A 1 744 ? -33.585 4.614 20.671 1.00 51.28 744 ALA A C 1
ATOM 5581 O O . ALA A 1 744 ? -33.898 3.801 21.538 1.00 51.28 744 ALA A O 1
ATOM 5582 N N . ARG A 1 745 ? -32.298 4.809 20.328 1.00 55.19 745 ARG A N 1
ATOM 5583 C CA . ARG A 1 745 ? -31.174 4.154 21.043 1.00 55.19 745 ARG A CA 1
ATOM 5584 C C . ARG A 1 745 ? -31.216 4.409 22.530 1.00 55.19 745 ARG A C 1
ATOM 5586 O O . ARG A 1 745 ? -31.065 3.482 23.316 1.00 55.19 745 ARG A O 1
ATOM 5593 N N . ARG A 1 746 ? -31.409 5.679 22.898 1.00 62.66 746 ARG A N 1
ATOM 5594 C CA . ARG A 1 746 ? -31.491 6.079 24.298 1.00 62.66 746 ARG A CA 1
ATOM 5595 C C . ARG A 1 746 ? -32.673 5.393 24.965 1.00 62.66 746 ARG A C 1
ATOM 5597 O O . ARG A 1 746 ? -32.454 4.781 25.993 1.00 62.66 746 ARG A O 1
ATOM 5604 N N . ALA A 1 747 ? -33.855 5.378 24.347 1.00 63.81 747 ALA A N 1
ATOM 5605 C CA . ALA A 1 747 ? -35.011 4.640 24.859 1.00 63.81 747 ALA A CA 1
ATOM 5606 C C . ALA A 1 747 ? -34.747 3.127 25.030 1.00 63.81 747 ALA A C 1
ATOM 5608 O O . ALA A 1 747 ? -35.106 2.571 26.062 1.00 63.81 747 ALA A O 1
ATOM 5609 N N . SER A 1 748 ? -34.076 2.472 24.075 1.00 65.94 748 SER A N 1
ATOM 5610 C CA . SER A 1 748 ? -33.730 1.043 24.163 1.00 65.94 748 SER A CA 1
ATOM 5611 C C . SER A 1 748 ? -32.726 0.750 25.286 1.00 65.94 748 SER A C 1
ATOM 5613 O O . SER A 1 748 ? -32.954 -0.127 26.114 1.00 65.94 748 SER A O 1
ATOM 5615 N N . ALA A 1 749 ? -31.651 1.536 25.388 1.00 68.19 749 ALA A N 1
ATOM 5616 C CA . ALA A 1 749 ? -30.663 1.378 26.453 1.00 68.19 749 ALA A CA 1
ATOM 5617 C C . ALA A 1 749 ? -31.228 1.741 27.840 1.00 68.19 749 ALA A C 1
ATOM 5619 O O . ALA A 1 749 ? -30.940 1.052 28.814 1.00 68.19 749 ALA A O 1
ATOM 5620 N N . ILE A 1 750 ? -32.082 2.771 27.918 1.00 74.62 750 ILE A N 1
ATOM 5621 C CA . ILE A 1 750 ? -32.894 3.101 29.098 1.00 74.62 750 ILE A CA 1
ATOM 5622 C C . ILE A 1 750 ? -33.742 1.890 29.499 1.00 74.62 750 ILE A C 1
ATOM 5624 O O . ILE A 1 750 ? -33.682 1.488 30.653 1.00 74.62 750 ILE A O 1
ATOM 5628 N N . ALA A 1 751 ? -34.466 1.263 28.567 1.00 81.06 751 ALA A N 1
ATOM 5629 C CA . ALA A 1 751 ? -35.298 0.096 28.858 1.00 81.06 751 ALA A CA 1
ATOM 5630 C C . ALA A 1 751 ? -34.482 -1.102 29.379 1.00 81.06 751 ALA A C 1
ATOM 5632 O O . ALA A 1 751 ? -34.868 -1.708 30.376 1.00 81.06 751 ALA A O 1
ATOM 5633 N N . THR A 1 752 ? -33.328 -1.407 28.777 1.00 80.62 752 THR A N 1
ATOM 5634 C CA . THR A 1 752 ? -32.436 -2.477 29.264 1.00 80.62 752 THR A CA 1
ATOM 5635 C C . THR A 1 752 ? -31.897 -2.178 30.666 1.00 80.62 752 THR A C 1
ATOM 5637 O O . THR A 1 752 ? -31.926 -3.050 31.528 1.00 80.62 752 THR A O 1
ATOM 5640 N N . ILE A 1 753 ? -31.471 -0.939 30.935 1.00 83.06 753 ILE A N 1
ATOM 5641 C CA . ILE A 1 753 ? -31.026 -0.507 32.271 1.00 83.06 753 ILE A CA 1
ATOM 5642 C C . ILE A 1 753 ? -32.185 -0.541 33.284 1.00 83.06 753 ILE A C 1
ATOM 5644 O O . ILE A 1 753 ? -31.980 -0.856 34.453 1.00 83.06 753 ILE A O 1
ATOM 5648 N N . GLU A 1 754 ? -33.417 -0.259 32.859 1.00 82.81 754 GLU A N 1
ATOM 5649 C CA . GLU A 1 754 ? -34.599 -0.336 33.720 1.00 82.81 754 GLU A CA 1
ATOM 5650 C C . GLU A 1 754 ? -35.044 -1.776 34.031 1.00 82.81 754 GLU A C 1
ATOM 5652 O O . GLU A 1 754 ? -35.629 -1.996 35.092 1.00 82.81 754 GLU A O 1
ATOM 5657 N N . ASN A 1 755 ? -34.707 -2.776 33.207 1.00 88.62 755 ASN A N 1
ATOM 5658 C CA . ASN A 1 755 ? -34.969 -4.188 33.533 1.00 88.62 755 ASN A CA 1
ATOM 5659 C C . ASN A 1 755 ? -34.244 -4.633 34.817 1.00 88.62 755 ASN A C 1
ATOM 5661 O O . ASN A 1 755 ? -34.813 -5.397 35.602 1.00 88.62 755 ASN A O 1
ATOM 5665 N N . VAL A 1 756 ? -33.066 -4.057 35.104 1.00 90.31 756 VAL A N 1
ATOM 5666 C CA . VAL A 1 756 ? -32.305 -4.272 36.352 1.00 90.31 756 VAL A CA 1
ATOM 5667 C C . VAL A 1 756 ? -33.169 -4.026 37.594 1.00 90.31 756 VAL A C 1
ATOM 5669 O O . VAL A 1 756 ? -33.009 -4.708 38.606 1.00 90.31 756 VAL A O 1
ATOM 5672 N N . VAL A 1 757 ? -34.120 -3.085 37.529 1.00 90.94 757 VAL A N 1
ATOM 5673 C CA . VAL A 1 757 ? -35.048 -2.787 38.633 1.00 90.94 757 VAL A CA 1
ATOM 5674 C C . VAL A 1 757 ? -35.880 -4.016 38.995 1.00 90.94 757 VAL A C 1
ATOM 5676 O O . VAL A 1 757 ? -36.017 -4.337 40.174 1.00 90.94 757 VAL A O 1
ATOM 5679 N N . GLY A 1 758 ? -36.409 -4.719 37.990 1.00 89.31 758 GLY A N 1
ATOM 5680 C CA . GLY A 1 758 ? -37.189 -5.940 38.184 1.00 89.31 758 GLY A CA 1
ATOM 5681 C C . GLY A 1 758 ? -36.315 -7.128 38.581 1.00 89.31 758 GLY A C 1
ATOM 5682 O O . GLY A 1 758 ? -36.620 -7.815 39.553 1.00 89.31 758 GLY A O 1
ATOM 5683 N N . GLU A 1 759 ? -35.204 -7.335 37.873 1.00 92.31 759 GLU A N 1
ATOM 5684 C CA . GLU A 1 759 ? -34.292 -8.474 38.069 1.00 92.31 759 GLU A CA 1
ATOM 5685 C C . GLU A 1 759 ? -33.602 -8.471 39.439 1.00 92.31 759 GLU A C 1
ATOM 5687 O O . GLU A 1 759 ? -33.366 -9.530 40.022 1.00 92.31 759 GLU A O 1
ATOM 5692 N N . ARG A 1 760 ? -33.296 -7.283 39.975 1.00 94.00 760 ARG A N 1
ATOM 5693 C CA . ARG A 1 760 ? -32.657 -7.096 41.288 1.00 94.00 760 ARG A CA 1
ATOM 5694 C C . ARG A 1 760 ? -33.642 -6.700 42.396 1.00 94.00 760 ARG A C 1
ATOM 5696 O O . ARG A 1 760 ? -33.221 -6.505 43.533 1.00 94.00 760 ARG A O 1
ATOM 5703 N N . GLY A 1 761 ? -34.940 -6.595 42.093 1.00 91.00 761 GLY A N 1
ATOM 5704 C CA . GLY A 1 761 ? -35.988 -6.268 43.068 1.00 91.00 761 GLY A CA 1
ATOM 5705 C C . GLY A 1 761 ? -35.865 -4.870 43.691 1.00 91.00 761 GLY A C 1
ATOM 5706 O O . GLY A 1 761 ? -36.217 -4.685 44.856 1.00 91.00 761 GLY A O 1
ATOM 5707 N N . LEU A 1 762 ? -35.342 -3.897 42.940 1.00 94.56 762 LEU A N 1
ATOM 5708 C CA . LEU A 1 762 ? -35.070 -2.543 43.428 1.00 94.56 762 LEU A CA 1
ATOM 5709 C C . LEU A 1 762 ? -36.360 -1.723 43.566 1.00 94.56 762 LEU A C 1
ATOM 5711 O O . LEU A 1 762 ? -37.288 -1.814 42.761 1.00 94.56 762 LEU A O 1
ATOM 5715 N N . LEU A 1 763 ? -36.400 -0.848 44.568 1.00 94.25 763 LEU A N 1
ATOM 5716 C CA . LEU A 1 763 ? -37.487 0.099 44.765 1.00 94.25 763 LEU A CA 1
ATOM 5717 C C . LEU A 1 763 ? -37.330 1.292 43.814 1.00 94.25 763 LEU A C 1
ATOM 5719 O O . LEU A 1 763 ? -36.404 2.086 43.963 1.00 94.25 763 LEU A O 1
ATOM 5723 N N . ALA A 1 764 ? -38.281 1.463 42.894 1.00 93.12 764 ALA A N 1
ATOM 5724 C CA . ALA A 1 764 ? -38.397 2.657 42.060 1.00 93.12 764 ALA A CA 1
ATOM 5725 C C . ALA A 1 764 ? -39.417 3.656 42.641 1.00 93.12 764 ALA A C 1
ATOM 5727 O O . ALA A 1 764 ? -40.579 3.323 42.882 1.00 93.12 764 ALA A O 1
ATOM 5728 N N . LEU A 1 765 ? -38.985 4.902 42.828 1.00 92.06 765 LEU A N 1
ATOM 5729 C CA . LEU A 1 765 ? -39.783 6.052 43.244 1.00 92.06 765 LEU A CA 1
ATOM 5730 C C . LEU A 1 765 ? -39.679 7.164 42.190 1.00 92.06 765 LEU A C 1
ATOM 5732 O O . LEU A 1 765 ? -38.637 7.354 41.565 1.00 92.06 765 LEU A O 1
ATOM 5736 N N . VAL A 1 766 ? -40.752 7.935 42.018 1.00 88.94 766 VAL A N 1
ATOM 5737 C CA . VAL A 1 766 ? -40.801 9.102 41.122 1.00 88.94 766 VAL A CA 1
ATOM 5738 C C . VAL A 1 766 ? -41.054 10.349 41.966 1.00 88.94 766 VAL A C 1
ATOM 5740 O O . VAL A 1 766 ? -41.863 10.303 42.897 1.00 88.94 766 VAL A O 1
ATOM 5743 N N . ASP A 1 767 ? -40.395 11.468 41.658 1.00 89.88 767 ASP A N 1
ATOM 5744 C CA . ASP A 1 767 ? -40.753 12.750 42.272 1.00 89.88 767 ASP A CA 1
ATOM 5745 C C . ASP A 1 767 ? -42.203 13.151 41.943 1.00 89.88 767 ASP A C 1
ATOM 5747 O O . ASP A 1 767 ? -42.733 12.849 40.873 1.00 89.88 767 ASP A O 1
ATOM 5751 N N . LYS A 1 768 ? -42.840 13.907 42.845 1.00 84.31 768 LYS A N 1
ATOM 5752 C CA . LYS A 1 768 ? -44.237 14.352 42.711 1.00 84.31 768 LYS A CA 1
ATOM 5753 C C . LYS A 1 768 ? -44.526 15.175 41.450 1.00 84.31 768 LYS A C 1
ATOM 5755 O O . LYS A 1 768 ? -45.690 15.272 41.073 1.00 84.31 768 LYS A O 1
ATOM 5760 N N . LYS A 1 769 ? -43.521 15.805 40.834 1.00 81.81 769 LYS A N 1
ATOM 5761 C CA . LYS A 1 769 ? -43.660 16.549 39.572 1.00 81.81 769 LYS A CA 1
ATOM 5762 C C . LYS A 1 769 ? -43.204 15.760 38.341 1.00 81.81 769 LYS A C 1
ATOM 5764 O O . LYS A 1 769 ? -43.313 16.286 37.238 1.00 81.81 769 LYS A O 1
ATOM 5769 N N . GLY A 1 770 ? -42.688 14.542 38.516 1.00 83.88 770 GLY A N 1
ATOM 5770 C CA . GLY A 1 770 ? -42.064 13.759 37.448 1.00 83.88 770 GLY A CA 1
ATOM 5771 C C . GLY A 1 770 ? -40.664 14.243 37.051 1.00 83.88 770 GLY A C 1
ATOM 5772 O O . GLY A 1 770 ? -40.132 13.780 36.051 1.00 83.88 770 GLY A O 1
ATOM 5773 N N . SER A 1 771 ? -40.057 15.166 37.806 1.00 85.00 771 SER A N 1
ATOM 5774 C CA . SER A 1 771 ? -38.817 15.845 37.397 1.00 85.00 771 SER A CA 1
ATOM 5775 C C . SER A 1 771 ? -37.559 14.972 37.501 1.00 85.00 771 SER A C 1
ATOM 5777 O O . SER A 1 771 ? -36.553 15.297 36.875 1.00 85.00 771 SER A O 1
ATOM 5779 N N . PHE A 1 772 ? -37.608 13.888 38.286 1.00 91.81 772 PHE A N 1
ATOM 5780 C CA . PHE A 1 772 ? -36.590 12.833 38.348 1.00 91.81 772 PHE A CA 1
ATOM 5781 C C . PHE A 1 772 ? -37.165 11.534 38.959 1.00 91.81 772 PHE A C 1
ATOM 5783 O O . PHE A 1 772 ? -38.275 11.527 39.508 1.00 91.81 772 PHE A O 1
ATOM 5790 N N . ARG A 1 773 ? -36.397 10.440 38.887 1.00 91.81 773 ARG A N 1
ATOM 5791 C CA . ARG A 1 773 ? -36.659 9.143 39.543 1.00 91.81 773 ARG A CA 1
ATOM 5792 C C . ARG A 1 773 ? -35.527 8.763 40.496 1.00 91.81 773 ARG A C 1
ATOM 5794 O O . ARG A 1 773 ? -34.376 9.121 40.265 1.00 91.81 773 ARG A O 1
ATOM 5801 N N . LEU A 1 774 ? -35.854 7.985 41.522 1.00 93.44 774 LEU A N 1
ATOM 5802 C CA . LEU A 1 774 ? -34.910 7.329 42.427 1.00 93.44 774 LEU A CA 1
ATOM 5803 C C . LEU A 1 774 ? -35.149 5.816 42.375 1.00 93.44 774 LEU A C 1
ATOM 5805 O O . LEU A 1 774 ? -36.263 5.361 42.615 1.00 93.44 774 LEU A O 1
ATOM 5809 N N . ILE A 1 775 ? -34.111 5.049 42.078 1.00 94.44 775 ILE A N 1
ATOM 5810 C CA . ILE A 1 775 ? -34.065 3.589 42.108 1.00 94.44 775 ILE A CA 1
ATOM 5811 C C . ILE A 1 775 ? -33.080 3.202 43.208 1.00 94.44 775 ILE A C 1
ATOM 5813 O O . ILE A 1 775 ? -31.982 3.749 43.272 1.00 94.44 775 ILE A O 1
ATOM 5817 N N . THR A 1 776 ? -33.458 2.302 44.110 1.00 94.00 776 THR A N 1
ATOM 5818 C CA . THR A 1 776 ? -32.626 1.986 45.278 1.00 94.00 776 THR A CA 1
ATOM 5819 C C . THR A 1 776 ? -32.937 0.613 45.864 1.00 94.00 776 THR A C 1
ATOM 5821 O O . THR A 1 776 ? -34.047 0.106 45.728 1.00 94.00 776 THR A O 1
ATOM 5824 N N . ASP A 1 777 ? -31.963 0.017 46.545 1.00 92.62 777 ASP A N 1
ATOM 5825 C CA . ASP A 1 777 ? -32.128 -1.162 47.406 1.00 92.62 777 ASP A CA 1
ATOM 5826 C C . ASP A 1 777 ? -32.520 -0.800 48.856 1.00 92.62 777 ASP A C 1
ATOM 5828 O O . ASP A 1 777 ? -32.745 -1.679 49.691 1.00 92.62 777 ASP A O 1
ATOM 5832 N N . LEU A 1 778 ? -32.673 0.494 49.164 1.00 90.25 778 LEU A N 1
ATOM 5833 C CA . LEU A 1 778 ? -33.196 0.964 50.444 1.00 90.25 778 LEU A CA 1
ATOM 5834 C C . LEU A 1 778 ? -34.648 0.539 50.688 1.00 90.25 778 LEU A C 1
ATOM 5836 O O . LEU A 1 778 ? -35.502 0.521 49.800 1.00 90.25 778 LEU A O 1
ATOM 5840 N N . ASN A 1 779 ? -34.974 0.351 51.969 1.00 91.81 779 ASN A N 1
ATOM 5841 C CA . ASN A 1 779 ? -36.364 0.239 52.394 1.00 91.81 779 ASN A CA 1
ATOM 5842 C C . ASN A 1 779 ? -37.153 1.529 52.085 1.00 91.81 779 ASN A C 1
ATOM 5844 O O . ASN A 1 779 ? -36.617 2.641 52.071 1.00 91.81 779 ASN A O 1
ATOM 5848 N N . LYS A 1 780 ? -38.471 1.376 51.919 1.00 91.19 780 LYS A N 1
ATOM 5849 C CA . LYS A 1 780 ? -39.394 2.443 51.503 1.00 91.19 780 LYS A CA 1
ATOM 5850 C C . LYS A 1 780 ? -39.323 3.719 52.350 1.00 91.19 780 LYS A C 1
ATOM 5852 O O . LYS A 1 780 ? -39.500 4.806 51.802 1.00 91.19 780 LYS A O 1
ATOM 5857 N N . ASN A 1 781 ? -39.063 3.615 53.654 1.00 90.50 781 ASN A N 1
ATOM 5858 C CA . ASN A 1 781 ? -39.006 4.779 54.542 1.00 90.50 781 ASN A CA 1
ATOM 5859 C C . ASN A 1 781 ? -37.718 5.584 54.323 1.00 90.50 781 ASN A C 1
ATOM 5861 O O . ASN A 1 781 ? -37.785 6.802 54.165 1.00 90.50 781 ASN A O 1
ATOM 5865 N N . ALA A 1 782 ? -36.566 4.908 54.251 1.00 88.69 782 ALA A N 1
ATOM 5866 C CA . ALA A 1 782 ? -35.285 5.547 53.955 1.00 88.69 782 ALA A CA 1
ATOM 5867 C C . ALA A 1 782 ? -35.285 6.169 52.547 1.00 88.69 782 ALA A C 1
ATOM 5869 O O . ALA A 1 782 ? -35.006 7.359 52.400 1.00 88.69 782 ALA A O 1
ATOM 5870 N N . ALA A 1 783 ? -35.721 5.410 51.537 1.00 91.25 783 ALA A N 1
ATOM 5871 C CA . ALA A 1 783 ? -35.842 5.879 50.158 1.00 91.25 783 ALA A CA 1
ATOM 5872 C C . ALA A 1 783 ? -36.758 7.114 50.019 1.00 91.25 783 ALA A C 1
ATOM 5874 O O . ALA A 1 783 ? -36.449 8.038 49.270 1.00 91.25 783 ALA A O 1
ATOM 5875 N N . SER A 1 784 ? -37.861 7.176 50.780 1.00 90.81 784 SER A N 1
ATOM 5876 C CA . SER A 1 784 ? -38.769 8.336 50.774 1.00 90.81 784 SER A CA 1
ATOM 5877 C C . SER A 1 784 ? -38.128 9.605 51.345 1.00 90.81 784 SER A C 1
ATOM 5879 O O . SER A 1 784 ? -38.474 10.702 50.906 1.00 90.81 784 SER A O 1
ATOM 5881 N N . LYS A 1 785 ? -37.200 9.475 52.307 1.00 89.62 785 LYS A N 1
ATOM 5882 C CA . LYS A 1 785 ? -36.443 10.613 52.848 1.00 89.62 785 LYS A CA 1
ATOM 5883 C C . LYS A 1 785 ? -35.443 11.136 51.814 1.00 89.62 785 LYS A C 1
ATOM 5885 O O . LYS A 1 785 ? -35.507 12.310 51.471 1.00 89.62 785 LYS A O 1
ATOM 5890 N N . VAL A 1 786 ? -34.619 10.246 51.251 1.00 90.38 786 VAL A N 1
ATOM 5891 C CA . VAL A 1 786 ? -33.659 10.569 50.177 1.00 90.38 786 VAL A CA 1
ATOM 5892 C C . VAL A 1 786 ? -34.359 11.281 49.014 1.00 90.38 786 VAL A C 1
ATOM 5894 O O . VAL A 1 786 ? -33.918 12.341 48.575 1.00 90.38 786 VAL A O 1
ATOM 5897 N N . LEU A 1 787 ? -35.501 10.748 48.560 1.00 93.25 787 LEU A N 1
ATOM 5898 C CA . LEU A 1 787 ? -36.316 11.377 47.521 1.00 93.25 787 LEU A CA 1
ATOM 5899 C C . LEU A 1 787 ? -36.729 12.806 47.913 1.00 93.25 787 LEU A C 1
ATOM 5901 O O . LEU A 1 787 ? -36.605 13.715 47.101 1.00 93.25 787 LEU A O 1
ATOM 5905 N N . ALA A 1 788 ? -37.199 13.030 49.145 1.00 91.56 788 ALA A N 1
ATOM 5906 C CA . ALA A 1 788 ? -37.662 14.343 49.598 1.00 91.56 788 ALA A CA 1
ATOM 5907 C C . ALA A 1 788 ? -36.544 15.401 49.660 1.00 91.56 788 ALA A C 1
ATOM 5909 O O . ALA A 1 788 ? -36.797 16.566 49.317 1.00 91.56 788 ALA A O 1
ATOM 5910 N N . ASP A 1 789 ? -35.336 14.993 50.055 1.00 89.62 789 ASP A N 1
ATOM 5911 C CA . ASP A 1 789 ? -34.149 15.847 50.134 1.00 89.62 789 ASP A CA 1
ATOM 5912 C C . ASP A 1 789 ? -33.695 16.251 48.716 1.00 89.62 789 ASP A C 1
ATOM 5914 O O . ASP A 1 789 ? -33.646 17.444 48.395 1.00 89.62 789 ASP A O 1
ATOM 5918 N N . ILE A 1 790 ? -33.531 15.280 47.805 1.00 92.81 790 ILE A N 1
ATOM 5919 C CA . ILE A 1 790 ? -33.195 15.532 46.390 1.00 92.81 790 ILE A CA 1
ATOM 5920 C C . ILE A 1 790 ? -34.273 16.396 45.706 1.00 92.81 790 ILE A C 1
ATOM 5922 O O . ILE A 1 790 ? -33.962 17.391 45.044 1.00 92.81 790 ILE A O 1
ATOM 5926 N N . SER A 1 791 ? -35.560 16.096 45.925 1.00 94.25 791 SER A N 1
ATOM 5927 C CA . SER A 1 791 ? -36.677 16.898 45.406 1.00 94.25 791 SER A CA 1
ATOM 5928 C C . SER A 1 791 ? -36.654 18.347 45.893 1.00 94.25 791 SER A C 1
ATOM 5930 O O . SER A 1 791 ? -37.237 19.214 45.240 1.00 94.25 791 SER A O 1
ATOM 5932 N N . THR A 1 792 ? -36.037 18.641 47.038 1.00 93.69 792 THR A N 1
ATOM 5933 C CA . THR A 1 792 ? -35.929 20.013 47.544 1.00 93.69 792 THR A CA 1
ATOM 5934 C C . THR A 1 792 ? -34.896 20.807 46.747 1.00 93.69 792 THR A C 1
ATOM 5936 O O . THR A 1 792 ? -35.215 21.917 46.317 1.00 93.69 792 THR A O 1
ATOM 5939 N N . GLY A 1 793 ? -33.744 20.215 46.421 1.00 92.25 793 GLY A N 1
ATOM 5940 C CA . GLY A 1 793 ? -32.761 20.820 45.518 1.00 92.25 793 GLY A CA 1
ATOM 5941 C C . GLY A 1 793 ? -33.285 20.993 44.085 1.00 92.25 793 GLY A C 1
ATOM 5942 O O . GLY A 1 793 ? -33.229 22.092 43.530 1.00 92.25 793 GLY A O 1
ATOM 5943 N N . VAL A 1 794 ? -33.923 19.967 43.508 1.00 93.31 794 VAL A N 1
ATOM 5944 C CA . VAL A 1 794 ? -34.525 20.063 42.160 1.00 93.31 794 VAL A CA 1
ATOM 5945 C C . VAL A 1 794 ? -35.608 21.155 42.097 1.00 93.31 794 VAL A C 1
ATOM 5947 O O . VAL A 1 794 ? -35.694 21.887 41.111 1.00 93.31 794 VAL A O 1
ATOM 5950 N N . ARG A 1 795 ? -36.391 21.366 43.166 1.00 92.81 795 ARG A N 1
ATOM 5951 C CA . ARG A 1 795 ? -37.354 22.485 43.244 1.00 92.81 795 ARG A CA 1
ATOM 5952 C C . ARG A 1 795 ? -36.689 23.869 43.213 1.00 92.81 795 ARG A C 1
ATOM 5954 O O . ARG A 1 795 ? -37.322 24.809 42.729 1.00 92.81 795 ARG A O 1
ATOM 5961 N N . ILE A 1 796 ? -35.456 24.015 43.706 1.00 92.75 796 ILE A N 1
ATOM 5962 C CA . ILE A 1 796 ? -34.688 25.269 43.613 1.00 92.75 796 ILE A CA 1
ATOM 5963 C C . ILE A 1 796 ? -34.276 25.513 42.155 1.00 92.75 796 ILE A C 1
ATOM 5965 O O . ILE A 1 796 ? -34.544 26.599 41.633 1.00 92.75 796 ILE A O 1
ATOM 5969 N N . LEU A 1 797 ? -33.739 24.495 41.465 1.00 92.75 797 LEU A N 1
ATOM 5970 C CA . LEU A 1 797 ? -33.443 24.564 40.025 1.00 92.75 797 LEU A CA 1
ATOM 5971 C C . LEU A 1 797 ? -34.679 24.964 39.215 1.00 92.75 797 LEU A C 1
ATOM 5973 O O . LEU A 1 797 ? -34.629 25.922 38.447 1.00 92.75 797 LEU A O 1
ATOM 5977 N N . GLU A 1 798 ? -35.818 24.306 39.437 1.00 92.75 798 GLU A N 1
ATOM 5978 C CA . GLU A 1 798 ? -37.055 24.620 38.716 1.00 92.75 798 GLU A CA 1
ATOM 5979 C C . GLU A 1 798 ? -37.563 26.047 38.951 1.00 92.75 798 GLU A C 1
ATOM 5981 O O . GLU A 1 798 ? -38.120 26.666 38.041 1.00 92.75 798 GLU A O 1
ATOM 5986 N N . LYS A 1 799 ? -37.397 26.575 40.170 1.00 92.00 799 LYS A N 1
ATOM 5987 C CA . LYS A 1 799 ? -37.799 27.943 40.520 1.00 92.00 799 LYS A CA 1
ATOM 5988 C C . LYS A 1 799 ? -36.912 28.975 39.821 1.00 92.00 799 LYS A C 1
ATOM 5990 O O . LYS A 1 799 ? -37.431 29.961 39.300 1.00 92.00 799 LYS A O 1
ATOM 5995 N N . THR A 1 800 ? -35.601 28.746 39.802 1.00 92.19 800 THR A N 1
ATOM 5996 C CA . THR A 1 800 ? -34.615 29.688 39.256 1.00 92.19 800 THR A CA 1
ATOM 5997 C C . THR A 1 800 ? -34.512 29.592 37.736 1.00 92.19 800 THR A C 1
ATOM 5999 O O . THR A 1 800 ? -34.648 30.589 37.028 1.00 92.19 800 THR A O 1
ATOM 6002 N N . LEU A 1 801 ? -34.333 28.384 37.211 1.00 92.06 801 LEU A N 1
ATOM 6003 C CA . LEU A 1 801 ? -34.063 28.117 35.801 1.00 92.06 801 LEU A CA 1
ATOM 6004 C C . LEU A 1 801 ? -35.335 27.772 35.004 1.00 92.06 801 LEU A C 1
ATOM 6006 O O . LEU A 1 801 ? -35.362 27.937 33.784 1.00 92.06 801 LEU A O 1
ATOM 6010 N N . GLY A 1 802 ? -36.452 27.456 35.662 1.00 89.38 802 GLY A N 1
ATOM 6011 C CA . GLY A 1 802 ? -37.706 27.002 35.040 1.00 89.38 802 GLY A CA 1
ATOM 6012 C C . GLY A 1 802 ? -37.850 25.481 35.073 1.00 89.38 802 GLY A C 1
ATOM 6013 O O . GLY A 1 802 ? -36.880 24.782 35.326 1.00 89.38 802 GLY A O 1
ATOM 6014 N N . LYS A 1 803 ? -39.059 24.962 34.822 1.00 88.06 803 LYS A N 1
ATOM 6015 C CA . LYS A 1 803 ? -39.315 23.511 34.784 1.00 88.06 803 LYS A CA 1
ATOM 6016 C C . LYS A 1 803 ? -38.419 22.800 33.763 1.00 88.06 803 LYS A C 1
ATOM 6018 O O . LYS A 1 803 ? -38.119 23.370 32.714 1.00 88.06 803 LYS A O 1
ATOM 6023 N N . LEU A 1 804 ? -38.073 21.547 34.058 1.00 85.25 804 LEU A N 1
ATOM 6024 C CA . LEU A 1 804 ? -37.361 20.670 33.131 1.00 85.25 804 LEU A CA 1
ATOM 6025 C C . LEU A 1 804 ? -38.208 20.450 31.858 1.00 85.25 804 LEU A C 1
ATOM 6027 O O . LEU A 1 804 ? -39.381 20.093 31.988 1.00 85.25 804 LEU A O 1
ATOM 6031 N N . PRO A 1 805 ? -37.664 20.661 30.645 1.00 80.12 805 PRO A N 1
ATOM 6032 C CA . PRO A 1 805 ? -38.354 20.317 29.410 1.00 80.12 805 PRO A CA 1
ATOM 6033 C C . PRO A 1 805 ? -38.237 18.806 29.162 1.00 80.12 805 PRO A C 1
ATOM 6035 O O . PRO A 1 805 ? -37.158 18.307 28.846 1.00 80.12 805 PRO A O 1
ATOM 6038 N N . LEU A 1 806 ? -39.346 18.087 29.326 1.00 78.19 806 LEU A N 1
ATOM 6039 C CA . LEU A 1 806 ? -39.492 16.670 28.984 1.00 78.19 806 LEU A CA 1
ATOM 6040 C C . LEU A 1 806 ? -40.534 16.546 27.870 1.00 78.19 806 LEU A C 1
ATOM 6042 O O . LEU A 1 806 ? -41.605 17.148 27.977 1.00 78.19 806 LEU A O 1
ATOM 6046 N N . ASP A 1 807 ? -40.213 15.782 26.827 1.00 72.75 807 ASP A N 1
ATOM 6047 C CA . ASP A 1 807 ? -41.176 15.446 25.776 1.00 72.75 807 ASP A CA 1
ATOM 6048 C C . ASP A 1 807 ? -42.145 14.349 26.271 1.00 72.75 807 ASP A C 1
ATOM 6050 O O . ASP A 1 807 ? -41.869 13.623 27.231 1.00 72.75 807 ASP A O 1
ATOM 6054 N N . GLU A 1 808 ? -43.309 14.219 25.631 1.00 65.12 808 GLU A N 1
ATOM 6055 C CA . GLU A 1 808 ? -44.312 13.220 26.017 1.00 65.12 808 GLU A CA 1
ATOM 6056 C C . GLU A 1 808 ? -43.766 11.789 25.836 1.00 65.12 808 GLU A C 1
ATOM 6058 O O . GLU A 1 808 ? -43.312 11.414 24.755 1.00 65.12 808 GLU A O 1
ATOM 6063 N N . GLY A 1 809 ? -43.781 10.998 26.915 1.00 63.75 809 GLY A N 1
ATOM 6064 C CA . GLY A 1 809 ? -43.212 9.644 26.952 1.00 63.75 809 GLY A CA 1
ATOM 6065 C C . GLY A 1 809 ? -41.701 9.562 27.222 1.00 63.75 809 GLY A C 1
ATOM 6066 O O . GLY A 1 809 ? -41.155 8.462 27.216 1.00 63.75 809 GLY A O 1
ATOM 6067 N N . GLU A 1 810 ? -41.009 10.679 27.471 1.00 70.94 810 GLU A N 1
ATOM 6068 C CA . GLU A 1 810 ? -39.565 10.680 27.738 1.00 70.94 810 GLU A CA 1
ATOM 6069 C C . GLU A 1 810 ? -39.229 10.380 29.214 1.00 70.94 810 GLU A C 1
ATOM 6071 O O . GLU A 1 810 ? -39.780 10.991 30.133 1.00 70.94 810 GLU A O 1
ATOM 6076 N N . THR A 1 811 ? -38.282 9.465 29.457 1.00 75.69 811 THR A N 1
ATOM 6077 C CA . THR A 1 811 ? -37.826 9.126 30.815 1.00 75.69 811 THR A CA 1
ATOM 6078 C C . THR A 1 811 ? -37.103 10.312 31.474 1.00 75.69 811 THR A C 1
ATOM 6080 O O . THR A 1 811 ? -36.123 10.816 30.915 1.00 75.69 811 THR A O 1
ATOM 6083 N N . PRO A 1 812 ? -37.525 10.759 32.674 1.00 84.25 812 PRO A N 1
ATOM 6084 C CA . PRO A 1 812 ? -36.844 11.829 33.394 1.00 84.25 812 PRO A CA 1
ATOM 6085 C C . PRO A 1 812 ? -35.492 11.359 33.963 1.00 84.25 812 PRO A C 1
ATOM 6087 O O . PRO A 1 812 ? -35.281 10.153 34.136 1.00 84.25 812 PRO A O 1
ATOM 6090 N N . PRO A 1 813 ? -34.589 12.292 34.326 1.00 89.81 813 PRO A N 1
ATOM 6091 C CA . PRO A 1 813 ? -33.327 11.966 34.982 1.00 89.81 813 PRO A CA 1
ATOM 6092 C C . PRO A 1 813 ? -33.502 11.000 36.158 1.00 89.81 813 PRO A C 1
ATOM 6094 O O . PRO A 1 813 ? -34.422 11.150 36.959 1.00 89.81 813 PRO A O 1
ATOM 6097 N N . THR A 1 814 ? -32.650 9.985 36.254 1.00 91.25 814 THR A N 1
ATOM 6098 C CA . THR A 1 814 ? -32.863 8.843 37.150 1.00 91.25 814 THR A CA 1
ATOM 6099 C C . THR A 1 814 ? -31.616 8.554 37.988 1.00 91.25 814 THR A C 1
ATOM 6101 O O . THR A 1 814 ? -30.514 8.409 37.469 1.00 91.25 814 THR A O 1
ATOM 6104 N N . VAL A 1 815 ? -31.787 8.470 39.304 1.00 92.19 815 VAL A N 1
ATOM 6105 C CA . VAL A 1 815 ? -30.727 8.183 40.279 1.00 92.19 815 VAL A CA 1
ATOM 6106 C C . VAL A 1 815 ? -30.822 6.723 40.705 1.00 92.19 815 VAL A C 1
ATOM 6108 O O . VAL A 1 815 ? -31.839 6.335 41.266 1.00 92.19 815 VAL A O 1
ATOM 6111 N N . PHE A 1 816 ? -29.771 5.935 40.515 1.00 92.69 816 PHE A N 1
ATOM 6112 C CA . PHE A 1 816 ? -29.564 4.661 41.199 1.00 92.69 816 PHE A CA 1
ATOM 6113 C C . PHE A 1 816 ? -28.746 4.915 42.471 1.00 92.69 816 PHE A C 1
ATOM 6115 O O . PHE A 1 816 ? -27.588 5.319 42.392 1.00 92.69 816 PHE A O 1
ATOM 6122 N N . LEU A 1 817 ? -29.340 4.690 43.642 1.00 91.31 817 LEU A N 1
ATOM 6123 C CA . LEU A 1 817 ? -28.665 4.811 44.933 1.00 91.31 817 LEU A CA 1
ATOM 6124 C C . LEU A 1 817 ? -28.615 3.446 45.614 1.00 91.31 817 LEU A C 1
ATOM 6126 O O . LEU A 1 817 ? -29.620 2.986 46.159 1.00 91.31 817 LEU A O 1
ATOM 6130 N N . LEU A 1 818 ? -27.463 2.790 45.539 1.00 90.56 818 LEU A N 1
ATOM 6131 C CA . LEU A 1 818 ? -27.292 1.387 45.901 1.00 90.56 818 LEU A CA 1
ATOM 6132 C C . LEU A 1 818 ? -26.383 1.244 47.128 1.00 90.56 818 LEU A C 1
ATOM 6134 O O . LEU A 1 818 ? -25.423 1.989 47.303 1.00 90.56 818 LEU A O 1
ATOM 6138 N N . HIS A 1 819 ? -26.701 0.277 47.979 1.00 85.94 819 HIS A N 1
ATOM 6139 C CA . HIS A 1 819 ? -25.976 -0.060 49.208 1.00 85.94 819 HIS A CA 1
ATOM 6140 C C . HIS A 1 819 ? -25.421 -1.490 49.141 1.00 85.94 819 HIS A C 1
ATOM 6142 O O . HIS A 1 819 ? -24.536 -1.852 49.910 1.00 85.94 819 HIS A O 1
ATOM 6148 N N . ASP A 1 820 ? -25.920 -2.309 48.210 1.00 86.56 820 ASP A N 1
ATOM 6149 C CA . ASP A 1 820 ? -25.329 -3.589 47.835 1.00 86.56 820 ASP A CA 1
ATOM 6150 C C . ASP A 1 820 ? -24.401 -3.421 46.619 1.00 86.56 820 ASP A C 1
ATOM 6152 O O . ASP A 1 820 ? -24.829 -3.145 45.492 1.00 86.56 820 ASP A O 1
ATOM 6156 N N . GLY A 1 821 ? -23.107 -3.661 46.834 1.00 85.50 821 GLY A N 1
ATOM 6157 C CA . GLY A 1 821 ? -22.096 -3.629 45.779 1.00 85.50 821 GLY A CA 1
ATOM 6158 C C . GLY A 1 821 ? -22.288 -4.705 4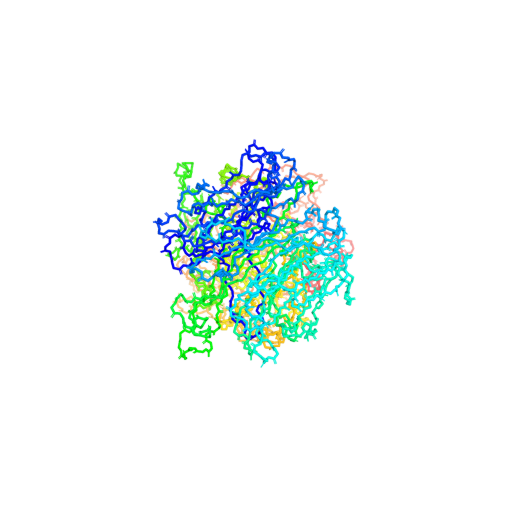4.702 1.00 85.50 821 GLY A C 1
ATOM 6159 O O . GLY A 1 821 ? -21.713 -4.586 43.622 1.00 85.50 821 GLY A O 1
ATOM 6160 N N . ALA A 1 822 ? -23.080 -5.756 44.943 1.00 89.75 822 ALA A N 1
ATOM 6161 C CA . ALA A 1 822 ? -23.476 -6.699 43.898 1.00 89.75 822 ALA A CA 1
ATOM 6162 C C . ALA A 1 822 ? -24.548 -6.100 42.972 1.00 89.75 822 ALA A C 1
ATOM 6164 O O . ALA A 1 822 ? -24.443 -6.265 41.757 1.00 89.75 822 ALA A O 1
ATOM 6165 N N . ASN A 1 823 ? -25.521 -5.349 43.508 1.00 91.88 823 ASN A N 1
ATOM 6166 C CA . ASN A 1 823 ? -26.479 -4.583 42.699 1.00 91.88 823 ASN A CA 1
ATOM 6167 C C . ASN A 1 823 ? -25.765 -3.535 41.836 1.00 91.88 823 ASN A C 1
ATOM 6169 O O . ASN A 1 823 ? -26.063 -3.422 40.649 1.00 91.88 823 ASN A O 1
ATOM 6173 N N . TYR A 1 824 ? -24.799 -2.806 42.405 1.00 90.62 824 TYR A N 1
ATOM 6174 C CA . TYR A 1 824 ? -24.030 -1.800 41.665 1.00 90.62 824 TYR A CA 1
ATOM 6175 C C . TYR A 1 824 ? -23.195 -2.413 40.536 1.00 90.62 824 TYR A C 1
ATOM 6177 O O . TYR A 1 824 ? -23.310 -1.996 39.387 1.00 90.62 824 TYR A O 1
ATOM 6185 N N . ARG A 1 825 ? -22.414 -3.463 40.825 1.00 90.69 825 ARG A N 1
ATOM 6186 C CA . ARG A 1 825 ? -21.608 -4.144 39.799 1.00 90.69 825 ARG A CA 1
ATOM 6187 C C . ARG A 1 825 ? -22.467 -4.759 38.691 1.00 90.69 825 ARG A C 1
ATOM 6189 O O . ARG A 1 825 ? -22.056 -4.715 37.535 1.00 90.69 825 ARG A O 1
ATOM 6196 N N . TYR A 1 826 ? -23.649 -5.279 39.030 1.00 91.94 826 TYR A N 1
ATOM 6197 C CA . TYR A 1 826 ? -24.618 -5.784 38.055 1.00 91.94 826 TYR A CA 1
ATOM 6198 C C . TYR A 1 826 ? -25.195 -4.661 37.181 1.00 91.94 826 TYR A C 1
ATOM 6200 O O . TYR A 1 826 ? -25.257 -4.806 35.965 1.00 91.94 826 TYR A O 1
ATOM 6208 N N . LEU A 1 827 ? -25.534 -3.509 37.771 1.00 91.12 827 LEU A N 1
ATOM 6209 C CA . LEU A 1 827 ? -25.948 -2.320 37.023 1.00 91.12 827 LEU A CA 1
ATOM 6210 C C . LEU A 1 827 ? -24.852 -1.845 36.054 1.00 91.12 827 LEU A C 1
ATOM 6212 O O . LEU A 1 827 ? -25.175 -1.510 34.918 1.00 91.12 827 LEU A O 1
ATOM 6216 N N . CYS A 1 828 ? -23.575 -1.848 36.457 1.00 85.31 828 CYS A N 1
ATOM 6217 C CA . CYS A 1 828 ? -22.462 -1.541 35.549 1.00 85.31 828 CYS A CA 1
ATOM 6218 C C . CYS A 1 828 ? -22.391 -2.530 34.375 1.00 85.31 828 CYS A C 1
ATOM 6220 O O . CYS A 1 828 ? -22.205 -2.102 33.237 1.00 85.31 828 CYS A O 1
ATOM 6222 N N . ASP A 1 829 ? -22.563 -3.831 34.633 1.00 85.31 829 ASP A N 1
ATOM 6223 C CA . ASP A 1 829 ? -22.525 -4.871 33.597 1.00 85.31 829 ASP A CA 1
ATOM 6224 C C . ASP A 1 829 ? -23.696 -4.750 32.607 1.00 85.31 829 ASP A C 1
ATOM 6226 O O . ASP A 1 829 ? -23.478 -4.788 31.394 1.00 85.31 829 ASP A O 1
ATOM 6230 N N . GLU A 1 830 ? -24.927 -4.549 33.086 1.00 87.38 830 GLU A N 1
ATOM 6231 C CA . GLU A 1 830 ? -26.090 -4.362 32.207 1.00 87.38 830 GLU A CA 1
ATOM 6232 C C . GLU A 1 830 ? -26.058 -3.015 31.475 1.00 87.38 830 GLU A C 1
ATOM 6234 O O . GLU A 1 830 ? -26.388 -2.960 30.291 1.00 87.38 830 GLU A O 1
ATOM 6239 N N . ALA A 1 831 ? -25.573 -1.937 32.101 1.00 80.38 831 ALA A N 1
ATOM 6240 C CA . ALA A 1 831 ? -25.359 -0.662 31.414 1.00 80.38 831 ALA A CA 1
ATOM 6241 C C . ALA A 1 831 ? -24.258 -0.756 30.337 1.00 80.38 831 ALA A C 1
ATOM 6243 O O . ALA A 1 831 ? -24.387 -0.143 29.274 1.00 80.38 831 ALA A O 1
ATOM 6244 N N . ALA A 1 832 ? -23.208 -1.555 30.559 1.00 69.25 832 ALA A N 1
ATOM 6245 C CA . ALA A 1 832 ? -22.152 -1.790 29.572 1.00 69.25 832 ALA A CA 1
ATOM 6246 C C . ALA A 1 832 ? -22.648 -2.634 28.385 1.00 69.25 832 ALA A C 1
ATOM 6248 O O . ALA A 1 832 ? -22.273 -2.366 27.246 1.00 69.25 832 ALA A O 1
ATOM 6249 N N . LYS A 1 833 ? -23.543 -3.603 28.622 1.00 71.44 833 LYS A N 1
ATOM 6250 C CA . LYS A 1 833 ? -24.239 -4.349 27.556 1.00 71.44 833 LYS A CA 1
ATOM 6251 C C . LYS A 1 833 ? -25.236 -3.475 26.791 1.00 71.44 833 LYS A C 1
ATOM 6253 O O . LYS A 1 833 ? -25.281 -3.528 25.567 1.00 71.44 833 LYS A O 1
ATOM 6258 N N . ALA A 1 834 ? -26.030 -2.672 27.504 1.00 68.94 834 ALA A N 1
ATOM 6259 C CA . ALA A 1 834 ? -27.029 -1.766 26.932 1.00 68.94 834 ALA A CA 1
ATOM 6260 C C . ALA A 1 834 ? -26.393 -0.626 26.123 1.00 68.94 834 ALA A C 1
ATOM 6262 O O . ALA A 1 834 ? -26.965 -0.151 25.141 1.00 68.94 834 ALA A O 1
ATOM 6263 N N . THR A 1 835 ? -25.196 -0.201 26.527 1.00 62.53 835 THR A N 1
ATOM 6264 C CA . THR A 1 835 ? -24.379 0.780 25.817 1.00 62.53 835 THR A CA 1
ATOM 6265 C C . THR A 1 835 ? -22.923 0.332 25.725 1.00 62.53 835 THR A C 1
ATOM 6267 O O . THR A 1 835 ? -22.089 0.795 26.509 1.00 62.53 835 THR A O 1
ATOM 6270 N N . PRO A 1 836 ? -22.583 -0.466 24.689 1.00 54.47 836 PRO A N 1
ATOM 6271 C CA . PRO A 1 836 ? -21.195 -0.768 24.340 1.00 54.47 836 PRO A CA 1
ATOM 6272 C C . PRO A 1 836 ? -20.362 0.514 24.231 1.00 54.47 836 PRO A C 1
ATOM 6274 O O . PRO A 1 836 ? -19.242 0.546 24.724 1.00 54.47 836 PRO A O 1
ATOM 6277 N N . GLY A 1 837 ? -21.005 1.590 23.738 1.00 48.16 837 GLY A N 1
ATOM 6278 C CA . GLY A 1 837 ? -20.612 3.011 23.695 1.00 48.16 837 GLY A CA 1
ATOM 6279 C C . GLY A 1 837 ? -19.791 3.586 24.861 1.00 48.16 837 GLY A C 1
ATOM 6280 O O . GLY A 1 837 ? -19.135 4.607 24.693 1.00 48.16 837 GLY A O 1
ATOM 6281 N N . ILE A 1 838 ? -19.880 2.986 26.046 1.00 56.44 838 ILE A N 1
ATOM 6282 C CA . ILE A 1 838 ? -19.239 3.440 27.291 1.00 56.44 838 ILE A CA 1
ATOM 6283 C C . ILE A 1 838 ? -18.806 2.251 28.166 1.00 56.44 838 ILE A C 1
ATOM 6285 O O . ILE A 1 838 ? -18.619 2.387 29.375 1.00 56.44 838 ILE A O 1
ATOM 6289 N N . ALA A 1 839 ? -18.666 1.055 27.585 1.00 59.28 839 ALA A N 1
ATOM 6290 C CA . ALA A 1 839 ? -18.291 -0.153 28.318 1.00 59.28 839 ALA A CA 1
ATOM 6291 C C . ALA A 1 839 ? -16.854 -0.089 28.876 1.00 59.28 839 ALA A C 1
ATOM 6293 O O . ALA A 1 839 ? -16.540 -0.788 29.839 1.00 59.28 839 ALA A O 1
ATOM 6294 N N . GLY A 1 840 ? -15.985 0.756 28.305 1.00 47.22 840 GLY A N 1
ATOM 6295 C CA . GLY A 1 840 ? -14.685 1.113 28.880 1.00 47.22 840 GLY A CA 1
ATOM 6296 C C . GLY A 1 840 ? -14.854 1.880 30.191 1.00 47.22 840 GLY A C 1
ATOM 6297 O O . GLY A 1 840 ? -14.511 1.362 31.256 1.00 47.22 840 GLY A O 1
ATOM 6298 N N . TYR A 1 841 ? -15.465 3.067 30.124 1.00 5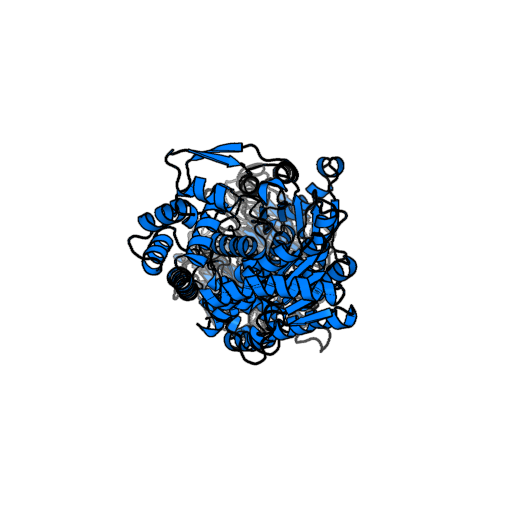7.66 841 TYR A N 1
ATOM 6299 C CA . TYR A 1 841 ? -15.804 3.881 31.295 1.00 57.66 841 TYR A CA 1
ATOM 6300 C C . TYR A 1 841 ? -16.539 3.096 32.396 1.00 57.66 841 TYR A C 1
ATOM 6302 O O . TYR A 1 841 ? -16.137 3.138 33.558 1.00 57.66 841 TYR A O 1
ATOM 6310 N N . LEU A 1 842 ? -17.570 2.320 32.045 1.00 71.88 842 LEU A N 1
ATOM 6311 C CA . LEU A 1 842 ? -18.361 1.550 33.012 1.00 71.88 842 LEU A CA 1
ATOM 6312 C C . LEU A 1 842 ? -17.574 0.423 33.692 1.00 71.88 842 LEU A C 1
ATOM 6314 O O . LEU A 1 842 ? -17.882 0.072 34.829 1.00 71.88 842 LEU A O 1
ATOM 6318 N N . ARG A 1 843 ? -16.532 -0.115 33.049 1.00 72.50 843 ARG A N 1
ATOM 6319 C CA . ARG A 1 843 ? -15.640 -1.107 33.666 1.00 72.50 843 ARG A CA 1
ATOM 6320 C C . ARG A 1 843 ? -14.725 -0.479 34.711 1.00 72.50 843 ARG A C 1
ATOM 6322 O O . ARG A 1 843 ? -14.511 -1.083 35.753 1.00 72.50 843 ARG A O 1
ATOM 6329 N N . VAL A 1 844 ? -14.241 0.739 34.467 1.00 66.69 844 VAL A N 1
ATOM 6330 C CA . VAL A 1 844 ? -13.500 1.517 35.474 1.00 66.69 844 VAL A CA 1
ATOM 6331 C C . VAL A 1 844 ? -14.438 1.938 36.609 1.00 66.69 844 VAL A C 1
ATOM 6333 O O . VAL A 1 844 ? -14.096 1.791 37.779 1.00 66.69 844 VAL A O 1
ATOM 6336 N N . ALA A 1 845 ? -15.657 2.376 36.283 1.00 71.56 845 ALA A N 1
ATOM 6337 C CA . ALA A 1 845 ? -16.671 2.719 37.276 1.00 71.56 845 ALA A CA 1
ATOM 6338 C C . ALA A 1 845 ? -17.124 1.525 38.132 1.00 71.56 845 ALA A C 1
ATOM 6340 O O . ALA A 1 845 ? -17.504 1.706 39.283 1.00 71.56 845 ALA A O 1
ATOM 6341 N N . LYS A 1 846 ? -17.068 0.295 37.613 1.00 81.12 846 LYS A N 1
ATOM 6342 C CA . LYS A 1 846 ? -17.362 -0.930 38.376 1.00 81.12 846 LYS A CA 1
ATOM 6343 C C . LYS A 1 846 ? -16.431 -1.128 39.581 1.00 81.12 846 LYS A C 1
ATOM 6345 O O . LYS A 1 846 ? -16.854 -1.711 40.578 1.00 81.12 846 LYS A O 1
ATOM 6350 N N . GLU A 1 847 ? -15.210 -0.605 39.487 1.00 79.25 847 GLU A N 1
ATOM 6351 C CA . GLU A 1 847 ? -14.209 -0.568 40.561 1.00 79.25 847 GLU A CA 1
ATOM 6352 C C . GLU A 1 847 ? -14.221 0.769 41.337 1.00 79.25 847 GLU A C 1
ATOM 6354 O O . GLU A 1 847 ? -13.382 0.991 42.209 1.00 79.25 847 GLU A O 1
ATOM 6359 N N . SER A 1 848 ? -15.169 1.667 41.036 1.00 73.56 848 SER A N 1
ATOM 6360 C CA . SER A 1 848 ? -15.412 2.922 41.755 1.00 73.56 848 SER A CA 1
ATOM 6361 C C . SER A 1 848 ? -16.720 2.869 42.561 1.00 73.56 848 SER A C 1
ATOM 6363 O O . SER A 1 848 ? -17.469 1.893 42.538 1.00 73.56 848 SER A O 1
ATOM 6365 N N . VAL A 1 849 ? -17.006 3.957 43.277 1.00 74.56 849 VAL A N 1
ATOM 6366 C CA . VAL A 1 849 ? -18.211 4.148 44.103 1.00 74.56 849 VAL A CA 1
ATOM 6367 C C . VAL A 1 849 ? -19.355 4.860 43.364 1.00 74.56 849 VAL A C 1
ATOM 6369 O O . VAL A 1 849 ? -20.367 5.212 43.966 1.00 74.56 849 VAL A O 1
ATOM 6372 N N . GLY A 1 850 ? -19.218 5.111 42.061 1.00 78.19 850 GLY A N 1
ATOM 6373 C CA . GLY A 1 850 ? -20.289 5.713 41.272 1.00 78.19 850 GLY A CA 1
ATOM 6374 C C . GLY A 1 850 ? -19.886 6.180 39.877 1.00 78.19 850 GLY A C 1
ATOM 6375 O O . GLY A 1 850 ? -18.709 6.348 39.553 1.00 78.19 850 GLY A O 1
ATOM 6376 N N . PHE A 1 851 ? -20.905 6.442 39.063 1.00 78.81 851 PHE A N 1
ATOM 6377 C CA . PHE A 1 851 ? -20.789 7.003 37.722 1.00 78.81 851 PHE A CA 1
ATOM 6378 C C . PHE A 1 851 ? -21.981 7.892 37.367 1.00 78.81 851 PHE A C 1
ATOM 6380 O O . PHE A 1 851 ? -23.068 7.784 37.936 1.00 78.81 851 PHE A O 1
ATOM 6387 N N . THR A 1 852 ? -21.807 8.743 36.361 1.00 80.06 852 THR A N 1
ATOM 6388 C CA . THR A 1 852 ? -22.907 9.517 35.777 1.00 80.06 852 THR A CA 1
ATOM 6389 C C . THR A 1 852 ? -22.873 9.356 34.270 1.00 80.06 852 THR A C 1
ATOM 6391 O O . THR A 1 852 ? -21.836 9.556 33.648 1.00 80.06 852 THR A O 1
ATOM 6394 N N . LEU A 1 853 ? -24.014 8.996 33.685 1.00 74.75 853 LEU A N 1
ATOM 6395 C CA . LEU A 1 853 ? -24.228 8.907 32.247 1.00 74.75 853 LEU A CA 1
ATOM 6396 C C . LEU A 1 853 ? -25.055 10.124 31.832 1.00 74.75 853 LEU A C 1
ATOM 6398 O O . LEU A 1 853 ? -26.262 10.166 32.055 1.00 74.75 853 LEU A O 1
ATOM 6402 N N . PRO A 1 854 ? -24.459 11.158 31.225 1.00 65.75 854 PRO A N 1
ATOM 6403 C CA . PRO A 1 854 ? -25.218 12.375 30.954 1.00 65.75 854 PRO A CA 1
ATOM 6404 C C . PRO A 1 854 ? -26.119 12.271 29.708 1.00 65.75 854 PRO A C 1
ATOM 6406 O O . PRO A 1 854 ? -26.943 13.149 29.459 1.00 65.75 854 PRO A O 1
ATOM 6409 N N . ARG A 1 855 ? -25.930 11.222 28.891 1.00 63.78 855 ARG A N 1
ATOM 6410 C CA . ARG A 1 855 ? -26.619 10.978 27.606 1.00 63.78 855 ARG A CA 1
ATOM 6411 C C . ARG A 1 855 ? -27.814 10.036 27.737 1.00 63.78 855 ARG A C 1
ATOM 6413 O O . ARG A 1 855 ? -28.853 10.286 27.134 1.00 63.78 855 ARG A O 1
ATOM 6420 N N . LEU A 1 856 ? -27.655 8.977 28.524 1.00 69.94 856 LEU A N 1
ATOM 6421 C CA . LEU A 1 856 ? -28.735 8.160 29.070 1.00 69.94 856 LEU A CA 1
ATOM 6422 C C . LEU A 1 856 ? -28.963 8.711 30.476 1.00 69.94 856 LEU A C 1
ATOM 6424 O O . LEU A 1 856 ? -28.117 8.400 31.296 1.00 69.94 856 LEU A O 1
ATOM 6428 N N . PRO A 1 857 ? -29.956 9.578 30.753 1.00 76.31 857 PRO A N 1
ATOM 6429 C CA . PRO A 1 857 ? -29.914 10.516 31.881 1.00 76.31 857 PRO A CA 1
ATOM 6430 C C . PRO A 1 857 ? -29.997 9.813 33.249 1.00 76.31 857 PRO A C 1
ATOM 6432 O O . PRO A 1 857 ? -31.028 9.812 33.919 1.00 76.31 857 PRO A O 1
ATOM 6435 N N . PHE A 1 858 ? -28.876 9.231 33.660 1.00 85.31 858 PHE A N 1
ATOM 6436 C CA . PHE A 1 858 ? -28.720 8.320 34.777 1.00 85.31 858 PHE A CA 1
ATOM 6437 C C . PHE A 1 858 ? -27.490 8.707 35.582 1.00 85.31 858 PHE A C 1
ATOM 6439 O O . PHE A 1 858 ? -26.455 9.096 35.042 1.00 85.31 858 PHE A O 1
ATOM 6446 N N . THR A 1 859 ? -27.572 8.532 36.887 1.00 88.00 859 THR A N 1
ATOM 6447 C CA . THR A 1 859 ? -26.401 8.486 37.757 1.00 88.00 859 THR A CA 1
ATOM 6448 C C . THR A 1 859 ? -26.546 7.287 38.668 1.00 88.00 859 THR A C 1
ATOM 6450 O O . THR A 1 859 ? -27.662 6.956 39.064 1.00 88.00 859 THR A O 1
ATOM 6453 N N . ALA A 1 860 ? -25.443 6.614 38.959 1.00 87.88 860 ALA A N 1
ATOM 6454 C CA . ALA A 1 860 ? -25.388 5.522 39.906 1.00 87.88 860 ALA A CA 1
ATOM 6455 C C . ALA A 1 860 ? -24.357 5.848 40.978 1.00 87.88 860 ALA A C 1
ATOM 6457 O O . ALA A 1 860 ? -23.253 6.293 40.672 1.00 87.88 860 ALA A O 1
ATOM 6458 N N . TYR A 1 861 ? -24.719 5.606 42.228 1.00 83.62 861 TYR A N 1
ATOM 6459 C CA . TYR A 1 861 ? -23.829 5.736 43.368 1.00 83.62 861 TYR A CA 1
ATOM 6460 C C . TYR A 1 861 ? -23.962 4.501 44.251 1.00 83.62 861 TYR A C 1
ATOM 6462 O O . TYR A 1 861 ? -25.072 4.007 44.472 1.00 83.62 861 TYR A O 1
ATOM 6470 N N . PHE A 1 862 ? -22.826 4.023 44.744 1.00 81.62 862 PHE A N 1
ATOM 6471 C CA . PHE A 1 862 ? -22.704 2.890 45.645 1.00 81.62 862 PHE A CA 1
ATOM 6472 C C . PHE A 1 862 ? -22.067 3.347 46.961 1.00 81.62 862 PHE A C 1
ATOM 6474 O O . PHE A 1 862 ? -20.945 3.847 46.968 1.00 81.62 862 PHE A O 1
ATOM 6481 N N . GLU A 1 863 ? -22.794 3.182 48.068 1.00 73.06 863 GLU A N 1
ATOM 6482 C CA . GLU A 1 863 ? -22.281 3.469 49.412 1.00 73.06 863 GLU A CA 1
ATOM 6483 C C . GLU A 1 863 ? -21.461 2.274 49.943 1.00 73.06 863 GLU A C 1
ATOM 6485 O O . GLU A 1 863 ? -22.023 1.310 50.471 1.00 73.06 863 GLU A O 1
ATOM 6490 N N . ASP A 1 864 ? -20.131 2.336 49.835 1.00 69.62 864 ASP A N 1
ATOM 6491 C CA . ASP A 1 864 ? -19.218 1.331 50.396 1.00 69.62 864 ASP A CA 1
ATOM 6492 C C . ASP A 1 864 ? -18.691 1.744 51.776 1.00 69.62 864 ASP A C 1
ATOM 6494 O O . ASP A 1 864 ? -17.624 2.336 51.926 1.00 69.62 864 ASP A O 1
ATOM 6498 N N . LYS A 1 865 ? -19.400 1.324 52.823 1.00 65.38 865 LYS A N 1
ATOM 6499 C CA . LYS A 1 865 ? -19.043 1.595 54.231 1.00 65.38 865 LYS A CA 1
ATOM 6500 C C . LYS A 1 865 ? -17.720 0.978 54.694 1.00 65.38 865 LYS A C 1
ATOM 6502 O O . LYS A 1 865 ? -17.353 1.168 55.850 1.00 65.38 865 LYS A O 1
ATOM 6507 N N . THR A 1 866 ? -17.042 0.198 53.850 1.00 61.03 866 THR A N 1
ATOM 6508 C CA . THR A 1 866 ? -15.732 -0.395 54.158 1.00 61.03 866 THR A CA 1
ATOM 6509 C C . THR A 1 866 ? -14.562 0.367 53.541 1.00 61.03 866 THR A C 1
ATOM 6511 O O . THR A 1 866 ? -13.442 0.220 54.026 1.00 61.03 866 THR A O 1
ATOM 6514 N N . THR A 1 867 ? -14.806 1.196 52.520 1.00 59.44 867 THR A N 1
ATOM 6515 C CA . THR A 1 867 ? -13.769 1.988 51.829 1.00 59.44 867 THR A CA 1
ATOM 6516 C C . THR A 1 867 ? -14.047 3.494 51.821 1.00 59.44 867 THR A C 1
ATOM 6518 O O . THR A 1 867 ? -13.147 4.278 51.528 1.00 59.44 867 THR A O 1
ATOM 6521 N N . GLN A 1 868 ? -15.264 3.914 52.179 1.00 63.12 868 GLN A N 1
ATOM 6522 C CA . GLN A 1 868 ? -15.668 5.310 52.318 1.00 63.12 868 GLN A CA 1
ATOM 6523 C C . GLN A 1 868 ? -15.781 5.675 53.802 1.00 63.12 868 GLN A C 1
ATOM 6525 O O . GLN A 1 868 ? -16.739 5.283 54.466 1.00 63.12 868 GLN A O 1
ATOM 6530 N N . GLU A 1 869 ? -14.834 6.453 54.329 1.00 55.28 869 GLU A N 1
ATOM 6531 C CA . GLU A 1 869 ? -14.927 6.926 55.718 1.00 55.28 869 GLU A CA 1
ATOM 6532 C C . GLU A 1 869 ? -16.032 7.992 55.891 1.00 55.28 869 GLU A C 1
ATOM 6534 O O . GLU A 1 869 ? -16.643 8.067 56.955 1.00 55.28 869 GLU A O 1
ATOM 6539 N N . GLU A 1 870 ? -16.335 8.784 54.845 1.00 63.56 870 GLU A N 1
ATOM 6540 C CA . GLU A 1 870 ? -17.158 10.008 54.957 1.00 63.56 870 GLU A CA 1
ATOM 6541 C C . GLU A 1 870 ? -18.135 10.267 53.785 1.00 63.56 870 GLU A C 1
ATOM 6543 O O . GLU A 1 870 ? -18.355 11.406 53.369 1.00 63.56 870 GLU A O 1
ATOM 6548 N N . SER A 1 871 ? -18.758 9.229 53.224 1.00 67.12 871 SER A N 1
ATOM 6549 C CA . SER A 1 871 ? -19.751 9.392 52.147 1.00 67.12 871 SER A CA 1
ATOM 6550 C C . SER A 1 871 ? -21.105 9.929 52.637 1.00 67.12 871 SER A C 1
ATOM 6552 O O . SER A 1 871 ? -21.698 9.386 53.569 1.00 67.12 871 SER A O 1
ATOM 6554 N N . ASN A 1 872 ? -21.672 10.917 51.931 1.00 79.31 872 ASN A N 1
ATOM 6555 C CA . ASN A 1 872 ? -23.092 11.272 52.035 1.00 79.31 872 ASN A CA 1
ATOM 6556 C C . ASN A 1 872 ? -23.826 10.946 50.718 1.00 79.31 872 ASN A C 1
ATOM 6558 O O . ASN A 1 872 ? -23.949 11.819 49.851 1.00 79.31 872 ASN A O 1
ATOM 6562 N N . PRO A 1 873 ? -24.365 9.720 50.561 1.00 77.50 873 PRO A N 1
ATOM 6563 C CA . PRO A 1 873 ? -24.986 9.275 49.310 1.00 77.50 873 PRO A CA 1
ATOM 6564 C C . PRO A 1 873 ? -26.160 10.157 48.851 1.00 77.50 873 PRO A C 1
ATOM 6566 O O . PRO A 1 873 ? -26.417 10.271 47.655 1.00 77.50 873 PRO A O 1
ATOM 6569 N N . THR A 1 874 ? -26.862 10.832 49.771 1.00 84.62 874 THR A N 1
ATOM 6570 C CA . THR A 1 874 ? -27.981 11.728 49.414 1.00 84.62 874 THR A CA 1
ATOM 6571 C C . THR A 1 874 ? -27.490 13.016 48.755 1.00 84.62 874 THR A C 1
ATOM 6573 O O . THR A 1 874 ? -28.117 13.495 47.810 1.00 84.62 874 THR A O 1
ATOM 6576 N N . LEU A 1 875 ? -26.359 13.563 49.213 1.00 85.06 875 LEU A N 1
ATOM 6577 C CA . LEU A 1 875 ? -25.765 14.760 48.616 1.00 85.06 875 LEU A CA 1
ATOM 6578 C C . LEU A 1 875 ? -25.030 14.441 47.315 1.00 85.06 875 LEU A C 1
ATOM 6580 O O . LEU A 1 875 ? -25.229 15.161 46.344 1.00 85.06 875 LEU A O 1
ATOM 6584 N N . SER A 1 876 ? -24.316 13.314 47.224 1.00 81.50 876 SER A N 1
ATOM 6585 C CA . SER A 1 876 ? -23.745 12.848 45.949 1.00 81.50 876 SER A CA 1
ATOM 6586 C C . SER A 1 876 ? -24.832 12.606 44.886 1.00 81.50 876 SER A C 1
ATOM 6588 O O . SER A 1 876 ? -24.673 12.984 43.725 1.00 81.50 876 SER A O 1
ATOM 6590 N N . ALA A 1 877 ? -25.986 12.055 45.281 1.00 85.69 877 ALA A N 1
ATOM 6591 C CA . ALA A 1 877 ? -27.148 11.921 44.404 1.00 85.69 877 ALA A CA 1
ATOM 6592 C C . ALA A 1 877 ? -27.756 13.278 43.992 1.00 85.69 877 ALA A C 1
ATOM 6594 O O . ALA A 1 877 ? -28.117 13.458 42.827 1.00 85.69 877 ALA A O 1
ATOM 6595 N N . LEU A 1 878 ? -27.857 14.240 44.919 1.00 89.50 878 LEU A N 1
ATOM 6596 C CA . LEU A 1 878 ? -28.315 15.604 44.627 1.00 89.50 878 LEU A CA 1
ATOM 6597 C C . LEU A 1 878 ? -27.363 16.338 43.664 1.00 89.50 878 LEU A C 1
ATOM 6599 O O . LEU A 1 878 ? -27.824 17.010 42.740 1.00 89.50 878 LEU A O 1
ATOM 6603 N N . HIS A 1 879 ? -26.055 16.177 43.847 1.00 89.00 879 HIS A N 1
ATOM 6604 C CA . HIS A 1 879 ? -25.031 16.745 42.980 1.00 89.00 879 HIS A CA 1
ATOM 6605 C C . HIS A 1 879 ? -25.188 16.237 41.542 1.00 89.00 879 HIS A C 1
ATOM 6607 O O . HIS A 1 879 ? -25.400 17.001 40.596 1.00 89.00 879 HIS A O 1
ATOM 6613 N N . ASN A 1 880 ? -25.183 14.913 41.382 1.00 86.44 880 ASN A N 1
ATOM 6614 C CA . ASN A 1 880 ? -25.247 14.292 40.067 1.00 86.44 880 ASN A CA 1
ATOM 6615 C C . ASN A 1 880 ? -26.596 14.542 39.375 1.00 86.44 880 ASN A C 1
ATOM 6617 O O . ASN A 1 880 ? -26.622 14.780 38.164 1.00 86.44 880 ASN A O 1
ATOM 6621 N N . ILE A 1 881 ? -27.721 14.571 40.108 1.00 90.19 881 ILE A N 1
ATOM 6622 C CA . ILE A 1 881 ? -29.010 14.917 39.491 1.00 90.19 881 ILE A CA 1
ATOM 6623 C C . ILE A 1 881 ? -29.046 16.377 39.033 1.00 90.19 881 ILE A C 1
ATOM 6625 O O . ILE A 1 881 ? -29.675 16.658 38.016 1.00 90.19 881 ILE A O 1
ATOM 6629 N N . ALA A 1 882 ? -28.347 17.298 39.710 1.00 90.62 882 ALA A N 1
ATOM 6630 C CA . ALA A 1 882 ? -28.222 18.679 39.254 1.00 90.62 882 ALA A CA 1
ATOM 6631 C C . ALA A 1 882 ? -27.480 18.756 37.911 1.00 90.62 882 ALA A C 1
ATOM 6633 O O . ALA A 1 882 ? -27.943 19.447 37.003 1.00 90.62 882 ALA A O 1
ATOM 6634 N N . HIS A 1 883 ? -26.400 17.988 37.734 1.00 87.75 883 HIS A N 1
ATOM 6635 C CA . HIS A 1 883 ? -25.680 17.897 36.457 1.00 87.75 883 HIS A CA 1
ATOM 6636 C C . HIS A 1 883 ? -26.556 17.332 35.330 1.00 87.75 883 HIS A C 1
ATOM 6638 O O . HIS A 1 883 ? -26.634 17.930 34.253 1.00 87.75 883 HIS A O 1
ATOM 6644 N N . LEU A 1 884 ? -27.278 16.235 35.582 1.00 88.06 884 LEU A N 1
ATOM 6645 C CA . LEU A 1 884 ? -28.214 15.648 34.613 1.00 88.06 884 LEU A CA 1
ATOM 6646 C C . LEU A 1 884 ? -29.351 16.614 34.247 1.00 88.06 884 LEU A C 1
ATOM 6648 O O . LEU A 1 884 ? -29.687 16.775 33.072 1.00 88.06 884 LEU A O 1
ATOM 6652 N N . TRP A 1 885 ? -29.921 17.289 35.247 1.00 90.38 885 TRP A N 1
ATOM 6653 C CA . TRP A 1 885 ? -30.995 18.267 35.083 1.00 90.38 885 TRP A CA 1
ATOM 6654 C C . TRP A 1 885 ? -30.531 19.471 34.256 1.00 90.38 885 TRP A C 1
ATOM 6656 O O . TRP A 1 885 ? -31.202 19.857 33.297 1.00 90.38 885 TRP A O 1
ATOM 6666 N N . LEU A 1 886 ? -29.359 20.033 34.576 1.00 89.06 886 LEU A N 1
ATOM 6667 C CA . LEU A 1 886 ? -28.763 21.150 33.843 1.00 89.06 886 LEU A CA 1
ATOM 6668 C C . LEU A 1 886 ? -28.483 20.769 32.389 1.00 89.06 886 LEU A C 1
ATOM 6670 O O . LEU A 1 886 ? -28.884 21.515 31.494 1.00 89.06 886 LEU A O 1
ATOM 6674 N N . ARG A 1 887 ? -27.890 19.591 32.140 1.00 83.56 887 ARG A N 1
ATOM 6675 C CA . ARG A 1 887 ? -27.604 19.123 30.776 1.00 83.56 887 ARG A CA 1
ATOM 6676 C C . ARG A 1 887 ? -28.876 18.925 29.955 1.00 83.56 887 ARG A C 1
ATOM 6678 O O . ARG A 1 887 ? -28.932 19.320 28.792 1.00 83.56 887 ARG A O 1
ATOM 6685 N N . LYS A 1 888 ? -29.929 18.376 30.564 1.00 83.25 888 LYS A N 1
ATOM 6686 C CA . LYS A 1 888 ? -31.237 18.195 29.919 1.00 83.25 888 LYS A CA 1
ATOM 6687 C C . LYS A 1 888 ? -31.958 19.526 29.652 1.00 83.25 888 LYS A C 1
ATOM 6689 O O . LYS A 1 888 ? -32.631 19.650 28.633 1.00 83.25 888 LYS A O 1
ATOM 6694 N N . ALA A 1 889 ? -31.801 20.529 30.519 1.00 86.31 889 ALA A N 1
ATOM 6695 C CA . ALA A 1 889 ? -32.426 21.843 30.357 1.00 86.31 889 ALA A CA 1
ATOM 6696 C C . ALA A 1 889 ? -31.665 22.799 29.412 1.00 86.31 889 ALA A C 1
ATOM 6698 O O . ALA A 1 889 ? -32.302 23.609 28.734 1.00 86.31 889 ALA A O 1
ATOM 6699 N N . TYR A 1 890 ? -30.328 22.728 29.366 1.00 85.75 890 TYR A N 1
ATOM 6700 C CA . TYR A 1 890 ? -29.473 23.728 28.707 1.00 85.75 890 TYR A CA 1
ATOM 6701 C C . TYR A 1 890 ? -28.450 23.168 27.706 1.00 85.75 890 TYR A C 1
ATOM 6703 O O . TYR A 1 890 ? -27.764 23.954 27.059 1.00 85.75 890 TYR A O 1
ATOM 6711 N N . GLY A 1 891 ? -28.381 21.854 27.486 1.00 77.56 891 GLY A N 1
ATOM 6712 C CA . GLY A 1 891 ? -27.250 21.266 26.764 1.00 77.56 891 GLY A CA 1
ATOM 6713 C C . GLY A 1 891 ? -25.991 21.315 27.629 1.00 77.56 891 GLY A C 1
ATOM 6714 O O . GLY A 1 891 ? -26.094 21.374 28.852 1.00 77.56 891 GLY A O 1
ATOM 6715 N N . GLU A 1 892 ? -24.804 21.277 27.026 1.00 77.25 892 GLU A N 1
ATOM 6716 C CA . GLU A 1 892 ? -23.588 21.383 27.835 1.00 77.25 892 GLU A CA 1
ATOM 6717 C C . GLU A 1 892 ? -23.321 22.801 28.352 1.00 77.25 892 GLU A C 1
ATOM 6719 O O . GLU A 1 892 ? -23.669 23.800 27.724 1.00 77.25 892 GLU A O 1
ATOM 6724 N N . LEU A 1 893 ? -22.730 22.861 29.545 1.00 83.12 893 LEU A N 1
ATOM 6725 C CA . LEU A 1 893 ? -22.378 24.078 30.270 1.00 83.12 893 LEU A CA 1
ATOM 6726 C C . LEU A 1 893 ? -20.951 23.935 30.831 1.00 83.12 893 LEU A C 1
ATOM 6728 O O . LEU A 1 893 ? -20.539 22.811 31.141 1.00 83.12 893 LEU A O 1
ATOM 6732 N N . PRO A 1 894 ? -20.212 25.045 31.030 1.00 85.31 894 PRO A N 1
ATOM 6733 C CA . PRO A 1 894 ? -18.876 25.014 31.623 1.00 85.31 894 PRO A CA 1
ATOM 6734 C C . PRO A 1 894 ? -18.862 24.241 32.944 1.00 85.31 894 PRO A C 1
ATOM 6736 O O . PRO A 1 894 ? -19.775 24.399 33.759 1.00 85.31 894 PRO A O 1
ATOM 6739 N N . LEU A 1 895 ? -17.836 23.409 33.166 1.00 82.19 895 LEU A N 1
ATOM 6740 C CA . LEU A 1 895 ? -17.800 22.508 34.323 1.00 82.19 895 LEU A CA 1
ATOM 6741 C C . LEU A 1 895 ? -17.899 23.285 35.641 1.00 82.19 895 LEU A C 1
ATOM 6743 O O . LEU A 1 895 ? -18.775 22.979 36.442 1.00 82.19 895 LEU A O 1
ATOM 6747 N N . TRP A 1 896 ? -17.134 24.374 35.791 1.00 88.12 896 TRP A N 1
ATOM 6748 C CA . TRP A 1 896 ? -17.203 25.260 36.960 1.00 88.12 896 TRP A CA 1
ATOM 6749 C C . TRP A 1 896 ? -18.630 25.745 37.272 1.00 88.12 896 TRP A C 1
ATOM 6751 O O . TRP A 1 896 ? -19.007 25.845 38.436 1.00 88.12 896 TRP A O 1
ATOM 6761 N N . LEU A 1 897 ? -19.454 26.015 36.252 1.00 91.44 897 LEU A N 1
ATOM 6762 C CA . LEU A 1 897 ? -20.821 26.503 36.441 1.00 91.44 897 LEU A CA 1
ATOM 6763 C C . LEU A 1 897 ? -21.756 25.386 36.916 1.00 91.44 897 LEU A C 1
ATOM 6765 O O . LEU A 1 897 ? -22.610 25.632 37.766 1.00 91.44 897 LEU A O 1
ATOM 6769 N N . LYS A 1 898 ? -21.608 24.173 36.371 1.00 89.94 898 LYS A N 1
ATOM 6770 C CA . LYS A 1 898 ? -22.395 23.002 36.789 1.00 89.94 898 LYS A CA 1
ATOM 6771 C C . LYS A 1 898 ? -22.068 22.634 38.235 1.00 89.94 898 LYS A C 1
ATOM 6773 O O . LYS A 1 898 ? -22.978 22.597 39.060 1.00 89.94 898 LYS A O 1
ATOM 6778 N N . GLU A 1 899 ? -20.778 22.508 38.525 1.00 88.19 899 GLU A N 1
ATOM 6779 C CA . GLU A 1 899 ? -20.227 22.197 39.843 1.00 88.19 899 GLU A CA 1
ATOM 6780 C C . GLU A 1 899 ? -20.640 23.237 40.893 1.00 88.19 899 GLU A C 1
ATOM 6782 O O . GLU A 1 899 ? -21.167 22.884 41.944 1.00 88.19 899 GLU A O 1
ATOM 6787 N N . GLY A 1 900 ? -20.489 24.535 40.594 1.00 91.19 900 GLY A N 1
ATOM 6788 C CA . GLY A 1 900 ? -20.892 25.615 41.501 1.00 91.19 900 GLY A CA 1
ATOM 6789 C C . GLY A 1 900 ? -22.399 25.643 41.776 1.00 91.19 900 GLY A C 1
ATOM 6790 O O . GLY A 1 900 ? -22.820 25.943 42.893 1.00 91.19 900 GLY A O 1
ATOM 6791 N N . ILE A 1 901 ? -23.236 25.307 40.784 1.00 94.69 901 ILE A N 1
ATOM 6792 C CA . ILE A 1 901 ? -24.684 25.156 40.993 1.00 94.69 901 ILE A CA 1
ATOM 6793 C C . ILE A 1 901 ? -24.974 23.917 41.846 1.00 94.69 901 ILE A C 1
ATOM 6795 O O . ILE A 1 901 ? -25.809 24.002 42.742 1.00 94.69 901 ILE A O 1
ATOM 6799 N N . ALA A 1 902 ? -24.307 22.790 41.597 1.00 92.38 902 ALA A N 1
ATOM 6800 C CA . ALA A 1 902 ? -24.517 21.545 42.328 1.00 92.38 902 ALA A CA 1
ATOM 6801 C C . ALA A 1 902 ? -24.126 21.672 43.812 1.00 92.38 902 ALA A C 1
ATOM 6803 O O . ALA A 1 902 ? -24.969 21.432 44.679 1.00 92.38 902 ALA A O 1
ATOM 6804 N N . THR A 1 903 ? -22.928 22.182 44.117 1.00 91.00 903 THR A N 1
ATOM 6805 C CA . THR A 1 903 ? -22.505 22.471 45.501 1.00 91.00 903 THR A CA 1
ATOM 6806 C C . THR A 1 903 ? -23.361 23.561 46.148 1.00 91.00 903 THR A C 1
ATOM 6808 O O . THR A 1 903 ? -23.711 23.473 47.326 1.00 91.00 903 THR A O 1
ATOM 6811 N N . GLY A 1 904 ? -23.807 24.548 45.364 1.00 92.12 904 GLY A N 1
ATOM 6812 C CA . GLY A 1 904 ? -24.811 25.517 45.790 1.00 92.12 904 GLY A CA 1
ATOM 6813 C C . GLY A 1 904 ? -26.124 24.861 46.235 1.00 92.12 904 GLY A C 1
ATOM 6814 O O . GLY A 1 904 ? -26.711 25.282 47.223 1.00 92.12 904 GLY A O 1
ATOM 6815 N N . LEU A 1 905 ? -26.597 23.804 45.570 1.00 93.69 905 LEU A N 1
ATOM 6816 C CA . LEU A 1 905 ? -27.808 23.085 45.990 1.00 93.69 905 LEU A CA 1
ATOM 6817 C C . LEU A 1 905 ? -27.594 22.240 47.246 1.00 93.69 905 LEU A C 1
ATOM 6819 O O . LEU A 1 905 ? -28.502 22.168 48.073 1.00 93.69 905 LEU A O 1
ATOM 6823 N N . GLU A 1 906 ? -26.426 21.620 47.404 1.00 92.06 906 GLU A N 1
ATOM 6824 C CA . GLU A 1 906 ? -26.079 20.853 48.606 1.00 92.06 906 GLU A CA 1
ATOM 6825 C C . GLU A 1 906 ? -26.107 21.733 49.860 1.00 92.06 906 GLU A C 1
ATOM 6827 O O . GLU A 1 906 ? -26.773 21.379 50.841 1.00 92.06 906 GLU A O 1
ATOM 6832 N N . GLU A 1 907 ? -25.499 22.925 49.796 1.00 91.44 907 GLU A N 1
ATOM 6833 C CA . GLU A 1 907 ? -25.540 23.916 50.878 1.00 91.44 907 GLU A CA 1
ATOM 6834 C C . GLU A 1 907 ? -26.979 24.340 51.193 1.00 91.44 907 GLU A C 1
ATOM 6836 O O . GLU A 1 907 ? -27.380 24.377 52.357 1.00 91.44 907 GLU A O 1
ATOM 6841 N N . LYS A 1 908 ? -27.807 24.555 50.165 1.00 90.62 908 LYS A N 1
ATOM 6842 C CA . LYS A 1 908 ? -29.215 24.946 50.335 1.00 90.62 908 LYS A CA 1
ATOM 6843 C C . LYS A 1 908 ? -30.120 23.834 50.871 1.00 90.62 908 LYS A C 1
ATOM 6845 O O . LYS A 1 908 ? -31.198 24.153 51.376 1.00 90.62 908 LYS A O 1
ATOM 6850 N N . VAL A 1 909 ? -29.732 22.564 50.739 1.00 90.88 909 VAL A N 1
ATOM 6851 C CA . VAL A 1 909 ? -30.505 21.402 51.216 1.00 90.88 909 VAL A CA 1
ATOM 6852 C C . VAL A 1 909 ? -30.027 20.915 52.587 1.00 90.88 909 VAL A C 1
ATOM 6854 O O . VAL A 1 909 ? -30.860 20.514 53.398 1.00 90.88 909 VAL A O 1
ATOM 6857 N N . SER A 1 910 ? -28.723 20.972 52.870 1.00 87.75 910 SER A N 1
ATOM 6858 C CA . SER A 1 910 ? -28.115 20.374 54.073 1.00 87.75 910 SER A CA 1
ATOM 6859 C C . SER A 1 910 ? -27.250 21.312 54.923 1.00 87.75 910 SER A C 1
ATOM 6861 O O . SER A 1 910 ? -26.904 20.953 56.045 1.00 87.75 910 SER A O 1
ATOM 6863 N N . GLY A 1 911 ? -26.892 22.497 54.420 1.00 86.75 911 GLY A N 1
ATOM 6864 C CA . GLY A 1 911 ? -25.916 23.394 55.052 1.00 86.75 911 GLY A CA 1
ATOM 6865 C C . GLY A 1 911 ? -24.450 22.974 54.865 1.00 86.75 911 GLY A C 1
ATOM 6866 O O . GLY A 1 911 ? -23.564 23.595 55.448 1.00 86.75 911 GLY A O 1
ATOM 6867 N N . THR A 1 912 ? -24.190 21.936 54.065 1.00 86.38 912 THR A N 1
ATOM 6868 C CA . THR A 1 912 ? -22.862 21.347 53.825 1.00 86.38 912 THR A CA 1
ATOM 6869 C C . THR A 1 912 ? -22.661 21.012 52.353 1.00 86.38 912 THR A C 1
ATOM 6871 O O . THR A 1 912 ? -23.641 20.798 51.642 1.00 86.38 912 THR A O 1
ATOM 6874 N N . VAL A 1 913 ? -21.406 20.924 51.916 1.00 84.75 913 VAL A N 1
ATOM 6875 C CA . VAL A 1 913 ? -21.017 20.537 50.552 1.00 84.75 913 VAL A CA 1
ATOM 6876 C C . VAL A 1 913 ? -20.170 19.264 50.610 1.00 84.75 913 VAL A C 1
ATOM 6878 O O . VAL A 1 913 ? -19.225 19.200 51.380 1.00 84.75 913 VAL A O 1
ATOM 6881 N N . TYR A 1 914 ? -20.522 18.259 49.815 1.00 75.94 914 TYR A N 1
ATOM 6882 C CA . TYR A 1 914 ? -19.885 16.940 49.674 1.00 75.94 914 TYR A CA 1
ATOM 6883 C C . TYR A 1 914 ? -19.561 16.599 48.199 1.00 75.94 914 TYR A C 1
ATOM 6885 O O . TYR A 1 914 ? -19.044 15.520 47.913 1.00 75.94 914 TYR A O 1
ATOM 6893 N N . GLY A 1 915 ? -19.913 17.466 47.244 1.00 64.06 915 GLY A N 1
ATOM 6894 C CA . GLY A 1 915 ? -19.758 17.234 45.806 1.00 64.06 915 GLY A CA 1
ATOM 6895 C C . GLY A 1 915 ? -18.310 17.142 45.312 1.00 64.06 915 GLY A C 1
ATOM 6896 O O . GLY A 1 915 ? -17.561 18.113 45.411 1.00 64.06 915 GLY A O 1
ATOM 6897 N N . ASN A 1 916 ? -17.942 15.999 44.722 1.00 61.78 916 ASN A N 1
ATOM 6898 C CA . ASN A 1 916 ? -16.605 15.715 44.184 1.00 61.78 916 ASN A CA 1
ATOM 6899 C C . ASN A 1 916 ? -16.254 16.587 42.963 1.00 61.78 916 ASN A C 1
ATOM 6901 O O . ASN A 1 916 ? -16.490 16.190 41.823 1.00 61.78 916 ASN A O 1
ATOM 6905 N N . TRP A 1 917 ? -15.587 17.716 43.209 1.00 62.31 917 TRP A N 1
ATOM 6906 C CA . TRP A 1 917 ? -15.049 18.641 42.203 1.00 62.31 917 TRP A CA 1
ATOM 6907 C C . TRP A 1 917 ? -13.891 18.044 41.366 1.00 62.31 917 TRP A C 1
ATOM 6909 O O . TRP A 1 917 ? -12.735 18.445 41.489 1.00 62.31 917 TRP A O 1
ATOM 6919 N N . ASN A 1 918 ? -14.186 17.066 40.506 1.00 54.81 918 ASN A N 1
ATOM 6920 C CA . ASN A 1 918 ? -13.241 16.414 39.582 1.00 54.81 918 ASN A CA 1
ATOM 6921 C C . ASN A 1 918 ? -11.929 15.892 40.230 1.00 54.81 918 ASN A C 1
ATOM 6923 O O . ASN A 1 918 ? -10.914 15.706 39.557 1.00 54.81 918 ASN A O 1
ATOM 6927 N N . VAL A 1 919 ? -11.941 15.643 41.545 1.00 50.84 919 VAL A N 1
ATOM 6928 C CA . VAL A 1 919 ? -10.848 14.991 42.275 1.00 50.84 919 VAL A CA 1
ATOM 6929 C C . VAL A 1 919 ? -10.986 13.484 42.088 1.00 50.84 919 VAL A C 1
ATOM 6931 O O . VAL A 1 919 ? -12.041 12.907 42.356 1.00 50.84 919 VAL A O 1
ATOM 6934 N N . GLY A 1 920 ? -9.904 12.817 41.689 1.00 44.88 920 GLY A N 1
ATOM 6935 C CA . GLY A 1 920 ? -9.788 11.373 41.871 1.00 44.88 920 GLY A CA 1
ATOM 6936 C C . GLY A 1 920 ? -9.598 11.065 43.355 1.00 44.88 920 GLY A C 1
ATOM 6937 O O . GLY A 1 920 ? -8.462 10.948 43.798 1.00 44.88 920 GLY A O 1
ATOM 6938 N N . GLY A 1 921 ? -10.680 10.996 44.134 1.00 48.97 921 GLY A N 1
ATOM 6939 C CA . GLY A 1 921 ? -10.615 10.773 45.582 1.00 48.97 921 GLY A CA 1
ATOM 6940 C C . GLY A 1 921 ? -11.781 11.383 46.363 1.00 48.97 921 GLY A C 1
ATOM 6941 O O . GLY A 1 921 ? -12.756 11.857 45.782 1.00 48.97 921 GLY A O 1
ATOM 6942 N N . PHE A 1 922 ? -11.668 11.336 47.692 1.00 49.81 922 PHE A N 1
ATOM 6943 C CA . PHE A 1 922 ? -12.642 11.890 48.636 1.00 49.81 922 PHE A CA 1
ATOM 6944 C C . PHE A 1 922 ? -12.335 13.344 48.998 1.00 49.81 922 PHE A C 1
ATOM 6946 O O . PHE A 1 922 ? -11.196 13.804 48.914 1.00 49.81 922 PHE A O 1
ATOM 6953 N N . ILE A 1 923 ? -13.374 14.029 49.460 1.00 56.56 923 ILE A N 1
ATOM 6954 C CA . ILE A 1 923 ? -13.320 15.345 50.090 1.00 56.56 923 ILE A CA 1
ATOM 6955 C C . ILE A 1 923 ? -13.226 15.134 51.615 1.00 56.56 923 ILE A C 1
ATOM 6957 O O . ILE A 1 923 ? -13.908 14.270 52.160 1.00 56.56 923 ILE A O 1
ATOM 6961 N N . TRP A 1 924 ? -12.336 15.865 52.300 1.00 62.78 924 TRP A N 1
ATOM 6962 C CA . TRP A 1 924 ? -12.075 15.693 53.741 1.00 62.78 924 TRP A CA 1
ATOM 6963 C C . TRP A 1 924 ? -13.146 16.370 54.612 1.00 62.78 924 TRP A C 1
ATOM 6965 O O . TRP A 1 924 ? -13.545 17.496 54.311 1.00 62.78 924 TRP A O 1
ATOM 6975 N N . GLN A 1 925 ? -13.499 15.787 55.765 1.00 65.50 925 GLN A N 1
ATOM 6976 C CA . GLN A 1 925 ? -14.516 16.286 56.709 1.00 65.50 925 GLN A CA 1
ATOM 6977 C C . GLN A 1 925 ? -14.529 17.799 56.928 1.00 65.50 925 GLN A C 1
ATOM 6979 O O . GLN A 1 925 ? -15.579 18.446 56.924 1.00 65.50 925 GLN A O 1
ATOM 6984 N N . TRP A 1 926 ? -13.342 18.369 57.142 1.00 69.19 926 TRP A N 1
ATOM 6985 C CA . TRP A 1 926 ? -13.152 19.774 57.483 1.00 69.19 926 TRP A CA 1
ATOM 6986 C C . TRP A 1 926 ? -13.464 20.723 56.314 1.00 69.19 926 TRP A C 1
ATOM 6988 O O . TRP A 1 926 ? -13.767 21.894 56.547 1.00 69.19 926 TRP A O 1
ATOM 6998 N N . THR A 1 927 ? -13.467 20.223 55.073 1.00 71.19 927 THR A N 1
ATOM 6999 C CA . THR A 1 927 ? -13.904 20.964 53.878 1.00 71.19 927 THR A CA 1
ATOM 7000 C C . THR A 1 927 ? -15.415 20.910 53.636 1.00 71.19 927 THR A C 1
ATOM 7002 O O . THR A 1 927 ? -15.913 21.715 52.854 1.00 71.19 927 THR A O 1
ATOM 7005 N N . HIS A 1 928 ? -16.179 20.032 54.305 1.00 75.38 928 HIS A N 1
ATOM 7006 C CA . HIS A 1 928 ? -17.630 19.932 54.077 1.00 75.38 928 HIS A CA 1
ATOM 7007 C C . HIS A 1 928 ? -18.428 21.129 54.624 1.00 75.38 928 HIS A C 1
ATOM 7009 O O . HIS A 1 928 ? -19.543 21.416 54.175 1.00 75.38 928 HIS A O 1
ATOM 7015 N N . GLY A 1 929 ? -17.872 21.828 55.616 1.00 72.12 929 GLY A N 1
ATOM 7016 C CA . GLY A 1 929 ? -18.455 23.021 56.225 1.00 72.12 929 GLY A CA 1
ATOM 7017 C C . GLY A 1 929 ? -17.853 24.326 55.698 1.00 72.12 929 GLY A C 1
ATOM 7018 O O . GLY A 1 929 ? -16.807 24.355 55.062 1.00 72.12 929 GLY A O 1
ATOM 7019 N N . SER A 1 930 ? -18.487 25.450 56.036 1.00 81.00 930 SER A N 1
ATOM 7020 C CA . SER A 1 930 ? -17.942 26.808 55.838 1.00 81.00 930 SER A CA 1
ATOM 7021 C C . SER A 1 930 ? -17.708 27.282 54.391 1.00 81.00 930 SER A C 1
ATOM 7023 O O . SER A 1 930 ? -17.154 28.369 54.220 1.00 81.00 930 SER A O 1
ATOM 7025 N N . TRP A 1 931 ? -18.193 26.576 53.360 1.00 88.00 931 TRP A N 1
ATOM 7026 C CA . TRP A 1 931 ? -18.090 27.005 51.949 1.00 88.00 931 TRP A CA 1
ATOM 7027 C C . TRP A 1 931 ? -18.547 28.452 51.722 1.00 88.00 931 TRP A C 1
ATOM 7029 O O . TRP A 1 931 ? -17.833 29.229 51.095 1.00 88.00 931 TRP A O 1
ATOM 7039 N N . ARG A 1 932 ? -19.680 28.872 52.308 1.00 89.25 932 ARG A N 1
ATOM 7040 C CA . ARG A 1 932 ? -20.168 30.263 52.215 1.00 89.25 932 ARG A CA 1
ATOM 7041 C C . ARG A 1 932 ? -19.205 31.287 52.847 1.00 89.25 932 ARG A C 1
ATOM 7043 O O . ARG A 1 932 ? -19.047 32.375 52.303 1.00 89.25 932 ARG A O 1
ATOM 7050 N N . LYS A 1 933 ? -18.505 30.936 53.935 1.00 88.69 933 LYS A N 1
ATOM 7051 C CA . LYS A 1 933 ? -17.485 31.799 54.567 1.00 88.69 933 LYS A CA 1
ATOM 7052 C C . LYS A 1 933 ? -16.237 31.922 53.687 1.00 88.69 933 LYS A C 1
ATOM 7054 O O . LYS A 1 933 ? -15.793 33.031 53.417 1.00 88.69 933 LYS A O 1
ATOM 7059 N N . ARG A 1 934 ? -15.713 30.791 53.207 1.00 87.50 934 ARG A N 1
ATOM 7060 C CA . ARG A 1 934 ? -14.540 30.726 52.316 1.00 87.50 934 ARG A CA 1
ATOM 7061 C C . ARG A 1 934 ? -14.799 31.474 51.004 1.00 87.50 934 ARG A C 1
ATOM 7063 O O . ARG A 1 934 ? -14.004 32.308 50.593 1.00 87.50 934 ARG A O 1
ATOM 7070 N N . ALA A 1 935 ? -15.965 31.258 50.394 1.00 90.94 935 ALA A N 1
ATOM 7071 C CA . ALA A 1 935 ? -16.428 31.989 49.215 1.00 90.94 935 ALA A CA 1
ATOM 7072 C C . ALA A 1 935 ? -16.433 33.510 49.427 1.00 90.94 935 ALA A C 1
ATOM 7074 O O . ALA A 1 935 ? -15.931 34.244 48.578 1.00 90.94 935 ALA A O 1
ATOM 7075 N N . LYS A 1 936 ? -16.916 33.986 50.582 1.00 91.19 936 LYS A N 1
ATOM 7076 C CA . LYS A 1 936 ? -16.840 35.405 50.945 1.00 91.19 936 LYS A CA 1
ATOM 7077 C C . LYS A 1 936 ? -15.394 35.911 51.014 1.00 91.19 936 LYS A C 1
ATOM 7079 O O . LYS A 1 936 ? -15.108 36.962 50.456 1.00 91.19 936 LYS A O 1
ATOM 7084 N N . GLU A 1 937 ? -14.481 35.164 51.633 1.00 88.56 937 GLU A N 1
ATOM 7085 C CA . GLU A 1 937 ? -13.057 35.534 51.740 1.00 88.56 937 GLU A CA 1
ATOM 7086 C C . GLU A 1 937 ? -12.393 35.706 50.357 1.00 88.56 937 GLU A C 1
ATOM 7088 O O . GLU A 1 937 ? -11.681 36.690 50.134 1.00 88.56 937 GLU A O 1
ATOM 7093 N N . PHE A 1 938 ? -12.691 34.821 49.397 1.00 90.25 938 PHE A N 1
ATOM 7094 C CA . PHE A 1 938 ? -12.212 34.953 48.015 1.00 90.25 938 PHE A CA 1
ATOM 7095 C C . PHE A 1 938 ? -12.867 36.115 47.252 1.00 90.25 938 PHE A C 1
ATOM 7097 O O . PHE A 1 938 ? -12.180 36.788 46.489 1.00 90.25 938 PHE A O 1
ATOM 7104 N N . VAL A 1 939 ? -14.161 36.383 47.461 1.00 91.38 939 VAL A N 1
ATOM 7105 C CA . VAL A 1 939 ? -14.902 37.420 46.717 1.00 91.38 939 VAL A CA 1
ATOM 7106 C C . VAL A 1 939 ? -14.699 38.838 47.267 1.00 91.38 939 VAL A C 1
ATOM 7108 O O . VAL A 1 939 ? -14.683 39.789 46.487 1.00 91.38 939 VAL A O 1
ATOM 7111 N N . THR A 1 940 ? -14.587 39.007 48.588 1.00 90.00 940 THR A N 1
ATOM 7112 C CA . THR A 1 940 ? -14.662 40.325 49.251 1.00 90.00 940 THR A CA 1
ATOM 7113 C C . THR A 1 940 ? -13.397 40.739 49.994 1.00 90.00 940 THR A C 1
ATOM 7115 O O . THR A 1 940 ? -13.407 41.772 50.665 1.00 90.00 940 THR A O 1
ATOM 7118 N N . GLY A 1 941 ? -12.334 39.934 49.959 1.00 82.94 941 GLY A N 1
ATOM 7119 C CA . GLY A 1 941 ? -11.054 40.326 50.544 1.00 82.94 941 GLY A CA 1
ATOM 7120 C C . GLY A 1 941 ? -10.441 41.543 49.837 1.00 82.94 941 GLY A C 1
ATOM 7121 O O . GLY A 1 941 ? -10.833 41.897 48.725 1.00 82.94 941 GLY A O 1
ATOM 7122 N N . THR A 1 942 ? -9.455 42.177 50.474 1.00 78.69 942 THR A N 1
ATOM 7123 C CA . THR A 1 942 ? -8.761 43.363 49.933 1.00 78.69 942 THR A CA 1
ATOM 7124 C C . THR A 1 942 ? -7.333 43.093 49.468 1.00 78.69 942 THR A C 1
ATOM 7126 O O . THR A 1 942 ? -6.850 43.802 48.597 1.00 78.69 942 THR A O 1
ATOM 7129 N N . ASP A 1 943 ? -6.665 42.067 49.998 1.00 81.56 943 ASP A N 1
ATOM 7130 C CA . ASP A 1 943 ? -5.249 41.784 49.703 1.00 81.56 943 ASP A CA 1
ATOM 7131 C C . ASP A 1 943 ? -5.071 41.069 48.357 1.00 81.56 943 ASP A C 1
ATOM 7133 O O . ASP A 1 943 ? -5.860 40.186 48.052 1.00 81.56 943 ASP A O 1
ATOM 7137 N N . ASP A 1 944 ? -4.027 41.334 47.572 1.00 84.44 944 ASP A N 1
ATOM 7138 C CA . ASP A 1 944 ? -3.820 40.655 46.270 1.00 84.44 944 ASP A CA 1
ATOM 7139 C C . ASP A 1 944 ? -3.522 39.139 46.380 1.00 84.44 944 ASP A C 1
ATOM 7141 O O . ASP A 1 944 ? -3.384 38.438 45.376 1.00 84.44 944 ASP A O 1
ATOM 7145 N N . VAL A 1 945 ? -3.419 38.620 47.606 1.00 86.75 945 VAL A N 1
ATOM 7146 C CA . VAL A 1 945 ? -3.037 37.247 47.948 1.00 86.75 945 VAL A CA 1
ATOM 7147 C C . VAL A 1 945 ? -4.081 36.635 48.886 1.00 86.75 945 VAL A C 1
ATOM 7149 O O . VAL A 1 945 ? -4.605 37.306 49.774 1.00 86.75 945 VAL A O 1
ATOM 7152 N N . VAL A 1 946 ? -4.360 35.346 48.709 1.00 87.19 946 VAL A N 1
ATOM 7153 C CA . VAL A 1 946 ? -5.241 34.526 49.552 1.00 87.19 946 VAL A CA 1
ATOM 7154 C C . VAL A 1 946 ? -4.518 33.255 49.998 1.00 87.19 946 VAL A C 1
ATOM 7156 O O . VAL A 1 946 ? -3.600 32.785 49.325 1.00 87.19 946 VAL A O 1
ATOM 7159 N N . GLU A 1 947 ? -4.927 32.704 51.139 1.00 89.38 947 GLU A N 1
ATOM 7160 C CA . GLU A 1 947 ? -4.510 31.373 51.585 1.00 89.38 947 GLU A CA 1
ATOM 7161 C C . GLU A 1 947 ? -5.539 30.342 51.108 1.00 89.38 947 GLU A C 1
ATOM 7163 O O . GLU A 1 947 ? -6.733 30.471 51.381 1.00 89.38 947 GLU A O 1
ATOM 7168 N N . ALA A 1 948 ? -5.074 29.338 50.368 1.00 86.75 948 ALA A N 1
ATOM 7169 C CA . ALA A 1 948 ? -5.895 28.244 49.861 1.00 86.75 948 ALA A CA 1
ATOM 7170 C C . ALA A 1 948 ? -5.080 26.948 49.825 1.00 86.75 948 ALA A C 1
ATOM 7172 O O . ALA A 1 948 ? -3.847 26.973 49.792 1.00 86.75 948 ALA A O 1
ATOM 7173 N N . TYR A 1 949 ? -5.764 25.812 49.861 1.00 85.00 949 TYR A N 1
ATOM 7174 C CA . TYR A 1 949 ? -5.122 24.504 49.795 1.00 85.00 949 TYR A CA 1
ATOM 7175 C C . TYR A 1 949 ? -4.698 24.186 48.358 1.00 85.00 949 TYR A C 1
ATOM 7177 O O . TYR A 1 949 ? -5.524 24.232 47.443 1.00 85.00 949 TYR A O 1
ATOM 7185 N N . ASP A 1 950 ? -3.418 23.867 48.162 1.00 83.44 950 ASP A N 1
ATOM 7186 C CA . ASP A 1 950 ? -2.879 23.467 46.864 1.00 83.44 950 ASP A CA 1
ATOM 7187 C C . ASP A 1 950 ? -2.954 21.951 46.705 1.00 83.44 950 ASP A C 1
ATOM 7189 O O . ASP A 1 950 ? -2.284 21.198 47.406 1.00 83.44 950 ASP A O 1
ATOM 7193 N N . TRP A 1 951 ? -3.789 21.513 45.770 1.00 75.75 951 TRP A N 1
ATOM 7194 C CA . TRP A 1 951 ? -3.999 20.103 45.449 1.00 75.75 951 TRP A CA 1
ATOM 7195 C C . TRP A 1 951 ? -3.118 19.634 44.284 1.00 75.75 951 TRP A C 1
ATOM 7197 O O . TRP A 1 951 ? -3.166 18.463 43.901 1.00 75.75 951 TRP A O 1
ATOM 7207 N N . THR A 1 952 ? -2.306 20.529 43.712 1.00 73.19 952 THR A N 1
ATOM 7208 C CA . THR A 1 952 ? -1.376 20.211 42.625 1.00 73.19 952 THR A CA 1
ATOM 7209 C C . THR A 1 952 ? -0.355 19.181 43.106 1.00 73.19 952 THR A C 1
ATOM 7211 O O . THR A 1 952 ? 0.226 19.323 44.179 1.00 73.19 952 THR A O 1
ATOM 7214 N N . ASP A 1 953 ? -0.185 18.106 42.332 1.00 70.50 953 ASP A N 1
ATOM 7215 C CA . ASP A 1 953 ? 0.721 16.979 42.607 1.00 70.50 953 ASP A CA 1
ATOM 7216 C C . ASP A 1 953 ? 0.586 16.327 44.008 1.00 70.50 953 ASP A C 1
ATOM 7218 O O . ASP A 1 953 ? 1.447 15.549 44.425 1.00 70.50 953 ASP A O 1
ATOM 7222 N N . THR A 1 954 ? -0.520 16.578 44.721 1.00 66.12 954 THR A N 1
ATOM 7223 C CA . THR A 1 954 ? -0.803 16.000 46.043 1.00 66.12 954 THR A CA 1
ATOM 7224 C C . THR A 1 954 ? -1.209 14.526 45.899 1.00 66.12 954 THR A C 1
ATOM 7226 O O . THR A 1 954 ? -2.184 14.229 45.202 1.00 66.12 954 THR A O 1
ATOM 7229 N N . PRO A 1 955 ? -0.505 13.567 46.538 1.00 67.12 955 PRO A N 1
ATOM 7230 C CA . PRO A 1 955 ? -0.864 12.155 46.458 1.00 67.12 955 PRO A CA 1
ATOM 7231 C C . PRO A 1 955 ? -2.269 11.856 46.998 1.00 67.12 955 PRO A C 1
ATOM 7233 O O . PRO A 1 955 ? -2.702 12.399 48.016 1.00 67.12 955 PRO A O 1
ATOM 7236 N N . LEU A 1 956 ? -2.962 10.926 46.339 1.00 60.31 956 LEU A N 1
ATOM 7237 C CA . LEU A 1 956 ? -4.309 10.490 46.707 1.00 60.31 956 LEU A CA 1
ATOM 7238 C C . LEU A 1 956 ? -4.326 9.964 48.155 1.00 60.31 956 LEU A C 1
ATOM 7240 O O . LEU A 1 956 ? -3.577 9.049 48.493 1.00 60.31 956 LEU A O 1
ATOM 7244 N N . GLY A 1 957 ? -5.172 10.558 49.003 1.00 62.09 957 GLY A N 1
ATOM 7245 C CA . GLY A 1 957 ? -5.255 10.240 50.435 1.00 62.09 957 GLY A CA 1
ATOM 7246 C C . GLY A 1 957 ? -4.283 11.010 51.341 1.00 62.09 957 GLY A C 1
ATOM 7247 O O . GLY A 1 957 ? -4.194 10.692 52.523 1.00 62.09 957 GLY A O 1
ATOM 7248 N N . THR A 1 958 ? -3.565 12.016 50.829 1.00 71.06 958 THR A N 1
ATOM 7249 C CA . THR A 1 958 ? -2.769 12.944 51.657 1.00 71.06 958 THR A CA 1
ATOM 7250 C C . THR A 1 958 ? -3.461 14.298 51.816 1.00 71.06 958 THR A C 1
ATOM 7252 O O . THR A 1 958 ? -4.261 14.704 50.972 1.00 71.06 958 THR A O 1
ATOM 7255 N N . GLU A 1 959 ? -3.204 14.976 52.936 1.00 75.44 959 GLU A N 1
ATOM 7256 C CA . GLU A 1 959 ? -3.724 16.322 53.185 1.00 75.44 959 GLU A CA 1
ATOM 7257 C C . GLU A 1 959 ? -2.905 17.347 52.372 1.00 75.44 959 GLU A C 1
ATOM 7259 O O . GLU A 1 959 ? -1.674 17.358 52.484 1.00 75.44 959 GLU A O 1
ATOM 7264 N N . PRO A 1 960 ? -3.546 18.192 51.544 1.00 79.88 960 PRO A N 1
ATOM 7265 C CA . PRO A 1 960 ? -2.854 19.206 50.750 1.00 79.88 960 PRO A CA 1
ATOM 7266 C C . PRO A 1 960 ? -2.238 20.298 51.643 1.00 79.88 960 PRO A C 1
ATOM 7268 O O . PRO A 1 960 ? -2.819 20.660 52.670 1.00 79.88 960 PRO A O 1
ATOM 7271 N N . PRO A 1 961 ? -1.095 20.894 51.264 1.00 85.81 961 PRO A N 1
ATOM 7272 C CA . PRO A 1 961 ? -0.560 22.060 51.956 1.00 85.81 961 PRO A CA 1
ATOM 7273 C C . PRO A 1 961 ? -1.434 23.301 51.722 1.00 85.81 961 PRO A C 1
ATOM 7275 O O . PRO A 1 961 ? -1.887 23.568 50.610 1.00 85.81 961 PRO A O 1
ATOM 7278 N N . MET A 1 962 ? -1.610 24.123 52.758 1.00 87.69 962 MET A N 1
ATOM 7279 C CA . MET A 1 962 ? -2.140 25.480 52.601 1.00 87.69 962 MET A CA 1
ATOM 7280 C C . MET A 1 962 ? -1.024 26.410 52.110 1.00 87.69 962 MET A C 1
ATOM 7282 O O . MET A 1 962 ? 0.032 26.505 52.740 1.00 87.69 962 MET A O 1
ATOM 7286 N N . VAL A 1 963 ? -1.254 27.108 50.997 1.00 89.94 963 VAL A N 1
ATOM 7287 C CA . VAL A 1 963 ? -0.276 28.002 50.361 1.00 89.94 963 VAL A CA 1
ATOM 7288 C C . VAL A 1 963 ? -0.850 29.400 50.145 1.00 89.94 963 VAL A C 1
ATOM 7290 O O . VAL A 1 963 ? -2.062 29.600 50.086 1.00 89.94 963 VAL A O 1
ATOM 7293 N N . LYS A 1 964 ? 0.043 30.381 49.988 1.00 89.81 964 LYS A N 1
ATOM 7294 C CA . LYS A 1 964 ? -0.310 31.741 49.567 1.00 89.81 964 LYS A CA 1
ATOM 7295 C C . LYS A 1 964 ? -0.274 31.844 48.051 1.00 89.81 964 LYS A C 1
ATOM 7297 O O . LYS A 1 964 ? 0.772 31.615 47.450 1.00 89.81 964 LYS A O 1
ATOM 7302 N N . MET A 1 965 ? -1.393 32.234 47.454 1.00 86.56 965 MET A N 1
ATOM 7303 C CA . MET A 1 965 ? -1.555 32.383 46.006 1.00 86.56 965 MET A CA 1
ATOM 7304 C C . MET A 1 965 ? -2.258 33.698 45.655 1.00 86.56 965 MET A C 1
ATOM 7306 O O . MET A 1 965 ? -2.907 34.306 46.503 1.00 86.56 965 MET A O 1
ATOM 7310 N N . VAL A 1 966 ? -2.115 34.154 44.410 1.00 87.31 966 VAL A N 1
ATOM 7311 C CA . VAL A 1 966 ? -2.794 35.364 43.911 1.00 87.31 966 VAL A CA 1
ATOM 7312 C C . VAL A 1 966 ? -4.311 35.186 44.027 1.00 87.31 966 VAL A C 1
ATOM 7314 O O . VAL A 1 966 ? -4.822 34.113 43.696 1.00 87.31 966 VAL A O 1
ATOM 7317 N N . ARG A 1 967 ? -5.043 36.210 44.494 1.00 88.06 967 ARG A N 1
ATOM 7318 C CA . ARG A 1 967 ? -6.512 36.131 44.574 1.00 88.06 967 ARG A CA 1
ATOM 7319 C C . ARG A 1 967 ? -7.097 35.894 43.173 1.00 88.06 967 ARG A C 1
ATOM 7321 O O . ARG A 1 967 ? -6.781 36.658 42.262 1.00 88.06 967 ARG A O 1
ATOM 7328 N N . PRO A 1 968 ? -8.002 34.915 43.000 1.00 89.88 968 PRO A N 1
ATOM 7329 C CA . PRO A 1 968 ? -8.676 34.710 41.728 1.00 89.88 968 PRO A CA 1
ATOM 7330 C C . PRO A 1 968 ? -9.638 35.850 41.387 1.00 89.88 968 PRO A C 1
ATOM 7332 O O . PRO A 1 968 ? -10.438 36.287 42.215 1.00 89.88 968 PRO A O 1
ATOM 7335 N N . THR A 1 969 ? -9.637 36.273 40.129 1.00 91.25 969 THR A N 1
ATOM 7336 C CA . THR A 1 969 ? -10.694 37.118 39.574 1.00 91.25 969 THR A CA 1
ATOM 7337 C C . THR A 1 969 ? -11.826 36.267 38.989 1.00 91.25 969 THR A C 1
ATOM 7339 O O . THR A 1 969 ? -11.696 35.069 38.730 1.00 91.25 969 THR A O 1
ATOM 7342 N N . LEU A 1 970 ? -12.966 36.903 38.715 1.00 92.00 970 LEU A N 1
ATOM 7343 C CA . LEU A 1 970 ? -14.036 36.279 37.931 1.00 92.00 970 LEU A CA 1
ATOM 7344 C C . LEU A 1 970 ? -13.605 35.970 36.483 1.00 92.00 970 LEU A C 1
ATOM 7346 O O . LEU A 1 970 ? -14.127 35.033 35.890 1.00 92.00 970 LEU A O 1
ATOM 7350 N N . PHE A 1 971 ? -12.641 36.708 35.925 1.00 92.31 971 PHE A N 1
ATOM 7351 C CA . PHE A 1 971 ? -12.093 36.437 34.593 1.00 92.31 971 PHE A CA 1
ATOM 7352 C C . PHE A 1 971 ? -11.223 35.165 34.585 1.00 92.31 971 PHE A C 1
ATOM 7354 O O . PHE A 1 971 ? -11.296 34.364 33.649 1.00 92.31 971 PHE A O 1
ATOM 7361 N N . ASP A 1 972 ? -10.482 34.915 35.670 1.00 91.81 972 ASP A N 1
ATOM 7362 C CA . ASP A 1 972 ? -9.754 33.656 35.876 1.00 91.81 972 ASP A CA 1
ATOM 7363 C C . ASP A 1 972 ? -10.726 32.475 35.982 1.00 91.81 972 ASP A C 1
ATOM 7365 O O . ASP A 1 972 ? -10.523 31.453 35.329 1.00 91.81 972 ASP A O 1
ATOM 7369 N N . LEU A 1 973 ? -11.843 32.640 36.705 1.00 92.12 973 LEU A N 1
ATOM 7370 C CA . LEU A 1 973 ? -12.916 31.639 36.761 1.00 92.12 973 LEU A CA 1
ATOM 7371 C C . LEU A 1 973 ? -13.502 31.332 35.370 1.00 92.12 973 LEU A C 1
ATOM 7373 O O . LEU A 1 973 ? -13.765 30.172 35.060 1.00 92.12 973 LEU A O 1
ATOM 7377 N N . TYR A 1 974 ? -13.694 32.336 34.508 1.00 92.31 974 TYR A N 1
ATOM 7378 C CA . TYR A 1 974 ? -14.179 32.108 33.138 1.00 92.31 974 TYR A CA 1
ATOM 7379 C C . TYR A 1 974 ? -13.133 31.432 32.236 1.00 92.31 974 TYR A C 1
ATOM 7381 O O . TYR A 1 974 ? -13.489 30.746 31.274 1.00 92.31 974 TYR A O 1
ATOM 7389 N N . SER A 1 975 ? -11.848 31.608 32.548 1.00 86.00 975 SER A N 1
ATOM 7390 C CA . SER A 1 975 ? -10.731 30.925 31.886 1.00 86.00 975 SER A CA 1
ATOM 7391 C C . SER A 1 975 ? -10.575 29.478 32.371 1.00 86.00 975 SER A C 1
ATOM 7393 O O . SER A 1 975 ? -10.170 28.602 31.608 1.00 86.00 975 SER A O 1
ATOM 7395 N N . TYR A 1 976 ? -10.938 29.193 33.619 1.00 83.56 976 TYR A N 1
ATOM 7396 C CA . TYR A 1 976 ? -10.687 27.920 34.281 1.00 83.56 976 TYR A CA 1
ATOM 7397 C C . TYR A 1 976 ? -11.498 26.745 33.710 1.00 83.56 976 TYR A C 1
ATOM 7399 O O . TYR A 1 976 ? -12.728 26.766 33.626 1.00 83.56 976 TYR A O 1
ATOM 7407 N N . ARG A 1 977 ? -10.777 25.678 33.337 1.00 71.75 977 ARG A N 1
ATOM 7408 C CA . ARG A 1 977 ? -11.327 24.473 32.689 1.00 71.75 977 ARG A CA 1
ATOM 7409 C C . ARG A 1 977 ? -11.655 23.321 33.641 1.00 71.75 977 ARG A C 1
ATOM 7411 O O . ARG A 1 977 ? -12.229 22.330 33.204 1.00 71.75 977 ARG A O 1
ATOM 7418 N N . ALA A 1 978 ? -11.340 23.460 34.933 1.00 67.19 978 ALA A N 1
ATOM 7419 C CA . ALA A 1 978 ? -11.577 22.438 35.960 1.00 67.19 978 ALA A CA 1
ATOM 7420 C C . ALA A 1 978 ? -10.974 21.050 35.641 1.00 67.19 978 ALA A C 1
ATOM 7422 O O . ALA A 1 978 ? -11.513 20.020 36.041 1.00 67.19 978 ALA A O 1
ATOM 7423 N N . THR A 1 979 ? -9.836 21.025 34.940 1.00 60.47 979 THR A N 1
ATOM 7424 C CA . THR A 1 979 ? -9.034 19.818 34.660 1.00 60.47 979 THR A CA 1
ATOM 7425 C C . THR A 1 979 ? -8.250 19.326 35.881 1.00 60.47 979 THR A C 1
ATOM 7427 O O . THR A 1 979 ? -8.072 18.123 36.041 1.00 60.47 979 THR A O 1
ATOM 7430 N N . THR A 1 980 ? -7.858 20.243 36.770 1.00 67.88 980 THR A N 1
ATOM 7431 C CA . THR A 1 980 ? -7.285 19.974 38.099 1.00 67.88 980 THR A CA 1
ATOM 7432 C C . THR A 1 980 ? -8.088 20.764 39.122 1.00 67.88 980 THR A C 1
ATOM 7434 O O . THR A 1 980 ? -8.329 21.949 38.893 1.00 67.88 980 THR A O 1
ATOM 7437 N N . TYR A 1 981 ? -8.481 20.148 40.241 1.00 76.75 981 TYR A N 1
ATOM 7438 C CA . TYR A 1 981 ? -9.174 20.852 41.322 1.00 76.75 981 TYR A CA 1
ATOM 7439 C C . TYR A 1 981 ? -8.318 21.991 41.884 1.00 76.75 981 TYR A C 1
ATOM 7441 O O . TYR A 1 981 ? -7.187 21.765 42.310 1.00 76.75 981 TYR A O 1
ATOM 7449 N N . ARG A 1 982 ? -8.877 23.204 41.921 1.00 81.38 982 ARG A N 1
ATOM 7450 C CA . ARG A 1 982 ? -8.318 24.333 42.667 1.00 81.38 982 ARG A CA 1
ATOM 7451 C C . ARG A 1 982 ? -9.382 24.952 43.560 1.00 81.38 982 ARG A C 1
ATOM 7453 O O . ARG A 1 982 ? -10.488 25.264 43.110 1.00 81.38 982 ARG A O 1
ATOM 7460 N N . GLU A 1 983 ? -9.054 25.100 44.835 1.00 84.94 983 GLU A N 1
ATOM 7461 C CA . GLU A 1 983 ? -10.006 25.471 45.878 1.00 84.94 983 GLU A CA 1
ATOM 7462 C C . GLU A 1 983 ? -10.577 26.883 45.695 1.00 84.94 983 GLU A C 1
ATOM 7464 O O . GLU A 1 983 ? -11.771 27.111 45.897 1.00 84.94 983 GLU A O 1
ATOM 7469 N N . GLU A 1 984 ? -9.736 27.835 45.306 1.00 87.31 984 GLU A N 1
ATOM 7470 C CA . GLU A 1 984 ? -10.104 29.234 45.120 1.00 87.31 984 GLU A CA 1
ATOM 7471 C C . GLU A 1 984 ? -11.016 29.407 43.893 1.00 87.31 984 GLU A C 1
ATOM 7473 O O . GLU A 1 984 ? -11.986 30.164 43.942 1.00 87.31 984 GLU A O 1
ATOM 7478 N N . MET A 1 985 ? -10.799 28.617 42.831 1.00 89.06 985 MET A N 1
ATOM 7479 C CA . MET A 1 985 ? -11.733 28.508 41.701 1.00 89.06 985 MET A CA 1
ATOM 7480 C C . MET A 1 985 ? -13.070 27.891 42.131 1.00 89.06 985 MET A C 1
ATOM 7482 O O . MET A 1 985 ? -14.129 28.369 41.721 1.00 89.06 985 MET A O 1
ATOM 7486 N N . ALA A 1 986 ? -13.035 26.853 42.973 1.00 87.94 986 ALA A N 1
ATOM 7487 C CA . ALA A 1 986 ? -14.229 26.145 43.425 1.00 87.94 986 ALA A CA 1
ATOM 7488 C C . ALA A 1 986 ? -15.162 27.025 44.258 1.00 87.94 986 ALA A C 1
ATOM 7490 O O . ALA A 1 986 ? -16.369 27.102 44.006 1.00 87.94 986 ALA A O 1
ATOM 7491 N N . HIS A 1 987 ? -14.587 27.772 45.195 1.00 89.50 987 HIS A N 1
ATOM 7492 C CA . HIS A 1 987 ? -15.333 28.718 46.006 1.00 89.50 987 HIS A CA 1
ATOM 7493 C C . HIS A 1 987 ? -15.820 29.929 45.198 1.00 89.50 987 HIS A C 1
ATOM 7495 O O . HIS A 1 987 ? -16.939 30.382 45.428 1.00 89.50 987 HIS A O 1
ATOM 7501 N N . MET A 1 988 ? -15.059 30.413 44.207 1.00 92.75 988 MET A N 1
ATOM 7502 C CA . MET A 1 988 ? -15.521 31.462 43.283 1.00 92.75 988 MET A CA 1
ATOM 7503 C C . MET A 1 988 ? -16.698 31.000 42.408 1.00 92.75 988 MET A C 1
ATOM 7505 O O . MET A 1 988 ? -17.647 31.755 42.187 1.00 92.75 988 MET A O 1
ATOM 7509 N N . ALA A 1 989 ? -16.686 29.747 41.951 1.00 93.31 989 ALA A N 1
ATOM 7510 C CA . ALA A 1 989 ? -17.780 29.155 41.189 1.00 93.31 989 ALA A CA 1
ATOM 7511 C C . ALA A 1 989 ? -19.049 28.949 42.029 1.00 93.31 989 ALA A C 1
ATOM 7513 O O . ALA A 1 989 ? -20.144 29.324 41.601 1.00 93.31 989 ALA A O 1
ATOM 7514 N N . PHE A 1 990 ? -18.901 28.412 43.245 1.00 93.50 990 PHE A N 1
ATOM 7515 C CA . PHE A 1 990 ? -19.970 28.361 44.244 1.00 93.50 990 PHE A CA 1
ATOM 7516 C C . PHE A 1 990 ? -20.521 29.766 44.517 1.00 93.50 990 PHE A C 1
ATOM 7518 O O . PHE A 1 990 ? -21.735 29.964 44.524 1.00 93.50 990 PHE A O 1
ATOM 7525 N N . ALA A 1 991 ? -19.647 30.769 44.659 1.00 95.00 991 ALA A N 1
ATOM 7526 C CA . ALA A 1 991 ? -20.051 32.142 44.930 1.00 95.00 991 ALA A CA 1
ATOM 7527 C C . ALA A 1 991 ? -20.902 32.743 43.800 1.00 95.00 991 ALA A C 1
ATOM 7529 O O . ALA A 1 991 ? -21.957 33.338 44.050 1.00 95.00 991 ALA A O 1
ATOM 7530 N N . PHE A 1 992 ? -20.463 32.551 42.551 1.00 96.25 992 PHE A N 1
ATOM 7531 C CA . PHE A 1 992 ? -21.196 32.921 41.338 1.00 96.25 992 PHE A CA 1
ATOM 7532 C C . PHE A 1 992 ? -22.575 32.250 41.297 1.00 96.25 992 PHE A C 1
ATOM 7534 O O . PHE A 1 992 ? -23.599 32.908 41.083 1.00 96.25 992 PHE A O 1
ATOM 7541 N N . ALA A 1 993 ? -22.613 30.937 41.529 1.00 95.00 993 ALA A N 1
ATOM 7542 C CA . ALA A 1 993 ? -23.835 30.154 41.470 1.00 95.00 993 ALA A CA 1
ATOM 7543 C C . ALA A 1 993 ? -24.828 30.543 42.571 1.00 95.00 993 ALA A C 1
ATOM 7545 O O . ALA A 1 993 ? -26.000 30.751 42.269 1.00 95.00 993 ALA A O 1
ATOM 7546 N N . ILE A 1 994 ? -24.380 30.724 43.815 1.00 95.50 994 ILE A N 1
ATOM 7547 C CA . ILE A 1 994 ? -25.216 31.149 44.946 1.00 95.50 994 ILE A CA 1
ATOM 7548 C C . ILE A 1 994 ? -25.783 32.563 44.732 1.00 95.50 994 ILE A C 1
ATOM 7550 O O . ILE A 1 994 ? -26.991 32.753 44.896 1.00 95.50 994 ILE A O 1
ATOM 7554 N N . TYR A 1 995 ? -24.991 33.526 44.236 1.00 96.12 995 TYR A N 1
ATOM 7555 C CA . TYR A 1 995 ? -25.519 34.834 43.808 1.00 96.12 995 TYR A CA 1
ATOM 7556 C C . TYR A 1 995 ? -26.597 34.676 42.723 1.00 96.12 995 TYR A C 1
ATOM 7558 O O . TYR A 1 995 ? -27.652 35.316 42.768 1.00 96.12 995 TYR A O 1
ATOM 7566 N N . GLY A 1 996 ? -26.368 33.787 41.756 1.00 95.19 996 GLY A N 1
ATOM 7567 C CA . GLY A 1 996 ? -27.342 33.449 40.724 1.00 95.19 996 GLY A CA 1
ATOM 7568 C C . GLY A 1 996 ? -28.611 32.775 41.258 1.00 95.19 996 GLY A C 1
ATOM 7569 O O . GLY A 1 996 ? -29.700 33.090 40.793 1.00 95.19 996 GLY A O 1
ATOM 7570 N N . LEU A 1 997 ? -28.508 31.880 42.240 1.00 94.25 997 LEU A N 1
ATOM 7571 C CA . LEU A 1 997 ? -29.634 31.136 42.812 1.00 94.25 997 LEU A CA 1
ATOM 7572 C C . LEU A 1 997 ? -30.485 31.993 43.764 1.00 94.25 997 LEU A C 1
ATOM 7574 O O . LEU A 1 997 ? -31.704 31.819 43.806 1.00 94.25 997 LEU A O 1
ATOM 7578 N N . GLU A 1 998 ? -29.861 32.908 44.512 1.00 93.62 998 GLU A N 1
ATOM 7579 C CA . GLU A 1 998 ? -30.506 33.689 45.577 1.00 93.62 998 GLU A CA 1
ATOM 7580 C C . GLU A 1 998 ? -30.818 35.135 45.168 1.00 93.62 998 GLU A C 1
ATOM 7582 O O . GLU A 1 998 ? -31.958 35.582 45.315 1.00 93.62 998 GLU A O 1
ATOM 7587 N N . LYS A 1 999 ? -29.827 35.872 44.643 1.00 94.69 999 LYS A N 1
ATOM 7588 C CA . LYS A 1 999 ? -29.921 37.321 44.383 1.00 94.69 999 LYS A CA 1
ATOM 7589 C C . LYS A 1 999 ? -30.408 37.644 42.972 1.00 94.69 999 LYS A C 1
ATOM 7591 O O . LYS A 1 999 ? -31.197 38.574 42.806 1.00 94.69 999 LYS A O 1
ATOM 7596 N N . ASN A 1 1000 ? -29.958 36.906 41.953 1.00 94.31 1000 ASN A N 1
ATOM 7597 C CA . ASN A 1 1000 ? -30.305 37.179 40.552 1.00 94.31 1000 ASN A CA 1
ATOM 7598 C C . ASN A 1 1000 ? -30.651 35.916 39.722 1.00 94.31 1000 ASN A C 1
ATOM 7600 O O . ASN A 1 1000 ? -29.962 35.608 38.741 1.00 94.31 1000 ASN A O 1
ATOM 7604 N N . PRO A 1 1001 ? -31.768 35.226 40.041 1.00 94.88 1001 PRO A N 1
ATOM 7605 C CA . PRO A 1 1001 ? -32.221 34.036 39.310 1.00 94.88 1001 PRO A CA 1
ATOM 7606 C C . PRO A 1 1001 ? -32.551 34.307 37.839 1.00 94.88 1001 PRO A C 1
ATOM 7608 O O . PRO A 1 1001 ? -32.317 33.458 36.979 1.00 94.88 1001 PRO A O 1
ATOM 7611 N N . GLY A 1 1002 ? -33.038 35.511 37.520 1.00 94.12 1002 GLY A N 1
ATOM 7612 C CA . GLY A 1 1002 ? -33.266 35.936 36.137 1.00 94.12 1002 GLY A CA 1
ATOM 7613 C C . GLY A 1 1002 ? -31.965 36.050 35.335 1.00 94.12 1002 GLY A C 1
ATOM 7614 O O . GLY A 1 1002 ? -31.921 35.620 34.181 1.00 94.12 1002 GLY A O 1
ATOM 7615 N N . GLY A 1 1003 ? -30.905 36.575 35.958 1.00 95.69 1003 GLY A N 1
ATOM 7616 C CA . GLY A 1 1003 ? -29.561 36.658 35.391 1.00 95.69 1003 GLY A CA 1
ATOM 7617 C C . GLY A 1 1003 ? -28.964 35.280 35.133 1.00 95.69 1003 GLY A C 1
ATOM 7618 O O . GLY A 1 1003 ? -28.611 34.991 33.992 1.00 95.69 1003 GLY A O 1
ATOM 7619 N N . LEU A 1 1004 ? -28.961 34.390 36.132 1.00 95.94 1004 LEU A N 1
ATOM 7620 C CA . LEU A 1 1004 ? -28.435 33.028 35.979 1.00 95.94 1004 LEU A CA 1
ATOM 7621 C C . LEU A 1 1004 ? -29.156 32.266 34.856 1.00 95.94 1004 LEU A C 1
ATOM 7623 O O . LEU A 1 1004 ? -28.520 31.736 33.947 1.00 95.94 1004 LEU A O 1
ATOM 7627 N N . LYS A 1 1005 ? -30.494 32.313 34.833 1.00 95.75 1005 LYS A N 1
ATOM 7628 C CA . LYS A 1 1005 ? -31.302 31.719 33.758 1.00 95.75 1005 LYS A CA 1
ATOM 7629 C C . LYS A 1 1005 ? -30.979 32.295 32.377 1.00 95.75 1005 LYS A C 1
ATOM 7631 O O . LYS A 1 1005 ? -30.939 31.556 31.394 1.00 95.75 1005 LYS A O 1
ATOM 7636 N N . LYS A 1 1006 ? -30.765 33.610 32.276 1.00 96.00 1006 LYS A N 1
ATOM 7637 C CA . LYS A 1 1006 ? -30.393 34.274 31.018 1.00 96.00 1006 LYS A CA 1
ATOM 7638 C C . LYS A 1 1006 ? -28.979 33.888 30.574 1.00 96.00 1006 LYS A C 1
ATOM 7640 O O . LYS A 1 1006 ? -28.770 33.689 29.381 1.00 96.00 1006 LYS A O 1
ATOM 7645 N N . PHE A 1 1007 ? -28.046 33.720 31.508 1.00 95.19 1007 PHE A N 1
ATOM 7646 C CA . PHE A 1 1007 ? -26.685 33.265 31.234 1.00 95.19 1007 PHE A CA 1
ATOM 7647 C C . PHE A 1 1007 ? -26.666 31.827 30.697 1.00 95.19 1007 PHE A C 1
ATOM 7649 O O . PHE A 1 1007 ? -26.149 31.610 29.604 1.00 95.19 1007 PHE A O 1
ATOM 7656 N N . CYS A 1 1008 ? -27.345 30.880 31.357 1.00 93.94 1008 CYS A N 1
ATOM 7657 C CA . CYS A 1 1008 ? -27.475 29.500 30.867 1.00 93.94 1008 CYS A CA 1
ATOM 7658 C C . CYS A 1 1008 ? -28.139 29.426 29.476 1.00 93.94 1008 CYS A C 1
ATOM 7660 O O . CYS A 1 1008 ? -27.718 28.638 28.634 1.00 93.94 1008 CYS A O 1
ATOM 7662 N N . LYS A 1 1009 ? -29.137 30.280 29.185 1.00 93.00 1009 LYS A N 1
ATOM 7663 C CA . LYS A 1 1009 ? -29.729 30.384 27.835 1.00 93.00 1009 LYS A CA 1
ATOM 7664 C C . LYS A 1 1009 ? -28.766 30.936 26.783 1.00 93.00 1009 LYS A C 1
ATOM 7666 O O . LYS A 1 1009 ? -28.792 30.464 25.649 1.00 93.00 1009 LYS A O 1
ATOM 7671 N N . ASN A 1 1010 ? -27.960 31.939 27.133 1.00 90.75 1010 ASN A N 1
ATOM 7672 C CA . ASN A 1 1010 ? -26.962 32.503 26.225 1.00 90.75 1010 ASN A CA 1
ATOM 7673 C C . ASN A 1 1010 ? -25.874 31.469 25.912 1.00 90.75 1010 ASN A C 1
ATOM 7675 O O . ASN A 1 1010 ? -25.564 31.279 24.743 1.00 90.75 1010 ASN A O 1
ATOM 7679 N N . LEU A 1 1011 ? -25.369 30.769 26.937 1.00 88.19 1011 LEU A N 1
ATOM 7680 C CA . LEU A 1 1011 ? -24.441 29.648 26.779 1.00 88.19 1011 LEU A CA 1
ATOM 7681 C C . LEU A 1 1011 ? -25.036 28.586 25.854 1.00 88.19 1011 LEU A C 1
ATOM 7683 O O . LEU A 1 1011 ? -24.430 28.306 24.826 1.00 88.19 1011 LEU A O 1
ATOM 7687 N N . LYS A 1 1012 ? -26.251 28.082 26.134 1.00 84.56 1012 LYS A N 1
ATOM 7688 C CA . LYS A 1 1012 ? -26.922 27.106 25.258 1.00 84.56 1012 LYS A CA 1
ATOM 7689 C C . LYS A 1 1012 ? -26.919 27.549 23.793 1.00 84.56 1012 LYS A C 1
ATOM 7691 O O . LYS A 1 1012 ? -26.543 26.771 22.925 1.00 84.56 1012 LYS A O 1
ATOM 7696 N N . LYS A 1 1013 ? -27.337 28.790 23.521 1.00 85.31 1013 LYS A N 1
ATOM 7697 C CA . LYS A 1 1013 ? -27.410 29.319 22.153 1.00 85.31 1013 LYS A CA 1
ATOM 7698 C C . LYS A 1 1013 ? -26.035 29.350 21.474 1.00 85.31 1013 LYS A C 1
ATOM 7700 O O . LYS A 1 1013 ? -25.954 29.078 20.282 1.00 85.31 1013 LYS A O 1
ATOM 7705 N N . GLU A 1 1014 ? -24.985 29.696 22.212 1.00 80.62 1014 GLU A N 1
ATOM 7706 C CA . GLU A 1 1014 ? -23.621 29.751 21.686 1.00 80.62 1014 GLU A CA 1
ATOM 7707 C C . GLU A 1 1014 ? -23.059 28.355 21.399 1.00 80.62 1014 GLU A C 1
ATOM 7709 O O . GLU A 1 1014 ? -22.480 28.136 20.336 1.00 80.62 1014 GLU A O 1
ATOM 7714 N N . TYR A 1 1015 ? -23.287 27.400 22.309 1.00 70.88 1015 TYR A N 1
ATOM 7715 C CA . TYR A 1 1015 ? -22.968 25.990 22.090 1.00 70.88 1015 TYR A CA 1
ATOM 7716 C C . TYR A 1 1015 ? -23.703 25.457 20.855 1.00 70.88 1015 TYR A C 1
ATOM 7718 O O . TYR A 1 1015 ? -23.059 24.919 19.961 1.00 70.88 1015 TYR A O 1
ATOM 7726 N N . ASP A 1 1016 ? -25.023 25.657 20.757 1.00 69.62 1016 ASP A N 1
ATOM 7727 C CA . ASP A 1 1016 ? -25.829 25.211 19.610 1.00 69.62 1016 ASP A CA 1
ATOM 7728 C C . ASP A 1 1016 ? -25.329 25.798 18.271 1.00 69.62 1016 ASP A C 1
ATOM 7730 O O . ASP A 1 1016 ? -25.440 25.140 17.240 1.00 69.62 1016 ASP A O 1
ATOM 7734 N N . ALA A 1 1017 ? -24.780 27.021 18.275 1.00 69.62 1017 ALA A N 1
ATOM 7735 C CA . ALA A 1 1017 ? -24.301 27.705 17.072 1.00 69.62 1017 ALA A CA 1
ATOM 7736 C C . ALA A 1 1017 ? -22.889 27.283 16.628 1.00 69.62 1017 ALA A C 1
ATOM 7738 O O . ALA A 1 1017 ? -22.626 27.231 15.429 1.00 69.62 1017 ALA A O 1
ATOM 7739 N N . ASN A 1 1018 ? -21.984 26.994 17.570 1.00 61.62 1018 ASN A N 1
ATOM 7740 C CA . ASN A 1 1018 ? -20.560 26.777 17.284 1.00 61.62 1018 ASN A CA 1
ATOM 7741 C C . ASN A 1 1018 ? -20.101 25.310 17.425 1.00 61.62 1018 ASN A C 1
ATOM 7743 O O . ASN A 1 1018 ? -18.929 25.015 17.212 1.00 61.62 1018 ASN A O 1
ATOM 7747 N N . TRP A 1 1019 ? -20.990 24.370 17.773 1.00 51.81 1019 TRP A N 1
ATOM 7748 C CA . TRP A 1 1019 ? -20.607 22.971 18.033 1.00 51.81 1019 TRP A CA 1
ATOM 7749 C C . TRP A 1 1019 ? -20.015 22.221 16.820 1.00 51.81 1019 TRP A C 1
ATOM 7751 O O . TRP A 1 1019 ? -19.305 21.235 16.994 1.00 51.81 1019 TRP A O 1
ATOM 7761 N N . ILE A 1 1020 ? -20.343 22.626 15.590 1.00 43.09 1020 ILE A N 1
ATOM 7762 C CA . ILE A 1 1020 ? -20.044 21.844 14.373 1.00 43.09 1020 ILE A CA 1
ATOM 7763 C C . ILE A 1 1020 ? -18.577 21.987 13.921 1.00 43.09 1020 ILE A C 1
ATOM 7765 O O . ILE A 1 1020 ? -18.067 21.116 13.220 1.00 43.09 1020 ILE A O 1
ATOM 7769 N N . THR A 1 1021 ? -17.895 23.071 14.299 1.00 36.28 1021 THR A N 1
ATOM 7770 C CA . THR A 1 1021 ? -16.594 23.463 13.727 1.00 36.28 1021 THR A CA 1
ATOM 7771 C C . THR A 1 1021 ? -15.368 23.045 14.536 1.00 36.28 1021 THR A C 1
ATOM 7773 O O . THR A 1 1021 ? -14.269 23.063 13.984 1.00 36.28 1021 THR A O 1
ATOM 7776 N N . VAL A 1 1022 ? -15.518 22.702 15.818 1.00 28.92 1022 VAL A N 1
ATOM 7777 C CA . VAL A 1 1022 ? -14.416 22.263 16.692 1.00 28.92 1022 VAL A CA 1
ATOM 7778 C C . VAL A 1 1022 ? -14.936 21.429 17.860 1.00 28.92 1022 VAL A C 1
ATOM 7780 O O . VAL A 1 1022 ? -16.034 21.658 18.379 1.00 28.92 1022 VAL A O 1
ATOM 7783 N N . GLY A 1 1023 ? -14.115 20.476 18.308 1.00 39.62 1023 GLY A N 1
ATOM 7784 C CA . GLY A 1 1023 ? -14.427 19.630 19.451 1.00 39.62 1023 GLY A CA 1
ATOM 7785 C C . GLY A 1 1023 ? -14.675 20.456 20.702 1.00 39.62 1023 GLY A C 1
ATOM 7786 O O . GLY A 1 1023 ? -13.885 21.334 21.023 1.00 39.62 1023 GLY A O 1
ATOM 7787 N N . ARG A 1 1024 ? -15.798 20.168 21.378 1.00 47.06 1024 ARG A N 1
ATOM 7788 C CA . ARG A 1 1024 ? -16.236 20.797 22.634 1.00 47.06 1024 ARG A CA 1
ATOM 7789 C C . ARG A 1 1024 ? -15.987 22.316 22.626 1.00 47.06 1024 ARG A C 1
ATOM 7791 O O . ARG A 1 1024 ? -15.113 22.794 23.333 1.00 47.06 1024 ARG A O 1
ATOM 7798 N N . PHE A 1 1025 ? -16.763 23.071 21.839 1.00 51.72 1025 PHE A N 1
ATOM 7799 C CA . PHE A 1 1025 ? -16.687 24.540 21.828 1.00 51.72 1025 PHE A CA 1
ATOM 7800 C C . PHE A 1 1025 ? -16.695 25.099 23.259 1.00 51.72 1025 PHE A C 1
ATOM 7802 O O . PHE A 1 1025 ? -17.702 25.008 23.956 1.00 51.72 1025 PHE A O 1
ATOM 7809 N N . GLU A 1 1026 ? -15.587 25.679 23.707 1.00 64.75 1026 GLU A N 1
ATOM 7810 C CA . GLU A 1 1026 ? -15.498 26.332 25.008 1.00 64.75 1026 GLU A CA 1
ATOM 7811 C C . GLU A 1 1026 ? -15.362 27.840 24.794 1.00 64.75 1026 GLU A C 1
ATOM 7813 O O . GLU A 1 1026 ? -14.410 28.276 24.140 1.00 64.75 1026 GLU A O 1
ATOM 7818 N N . PRO A 1 1027 ? -16.288 28.664 25.319 1.00 73.56 1027 PRO A N 1
ATOM 7819 C CA . PRO A 1 1027 ? -16.208 30.101 25.128 1.00 73.56 1027 PRO A CA 1
ATOM 7820 C C . PRO A 1 1027 ? -14.929 30.674 25.754 1.00 73.56 1027 PRO A C 1
ATOM 7822 O O . PRO A 1 1027 ? -14.425 30.190 26.776 1.00 73.56 1027 PRO A O 1
ATOM 7825 N N . SER A 1 1028 ? -14.415 31.743 25.145 1.00 84.75 1028 SER A N 1
ATOM 7826 C CA . SER A 1 1028 ? -13.309 32.506 25.720 1.00 84.75 1028 SER A CA 1
ATOM 7827 C C . SER A 1 1028 ? -13.760 33.244 26.987 1.00 84.75 1028 SER A C 1
ATOM 7829 O O . SER A 1 1028 ? -14.962 33.432 27.229 1.00 84.75 1028 SER A O 1
ATOM 7831 N N . ALA A 1 1029 ? -12.807 33.677 27.811 1.00 87.75 1029 ALA A N 1
ATOM 7832 C CA . ALA A 1 1029 ? -13.114 34.415 29.031 1.00 87.75 1029 ALA A CA 1
ATOM 7833 C C . ALA A 1 1029 ? -13.784 35.768 28.726 1.00 87.75 1029 ALA A C 1
ATOM 7835 O O . ALA A 1 1029 ? -14.751 36.133 29.391 1.00 87.75 1029 ALA A O 1
ATOM 7836 N N . GLU A 1 1030 ? -13.373 36.444 27.649 1.00 92.31 1030 GLU A N 1
ATOM 7837 C CA . GLU A 1 1030 ? -13.948 37.705 27.162 1.00 92.31 1030 GLU A CA 1
ATOM 7838 C C . GLU A 1 1030 ? -15.384 37.516 26.648 1.00 92.31 1030 GLU A C 1
ATOM 7840 O O . GLU A 1 1030 ? -16.271 38.330 26.928 1.00 92.31 1030 GLU A O 1
ATOM 7845 N N . TRP A 1 1031 ? -15.651 36.423 25.918 1.00 91.75 1031 TRP A N 1
ATOM 7846 C CA . TRP A 1 1031 ? -17.016 36.082 25.508 1.00 91.75 1031 TRP A CA 1
ATOM 7847 C C . TRP A 1 1031 ? -17.893 35.822 26.735 1.00 91.75 1031 TRP A C 1
ATOM 7849 O O . TRP A 1 1031 ? -19.014 36.332 26.825 1.00 91.75 1031 TRP A O 1
ATOM 7859 N N . THR A 1 1032 ? -17.364 35.061 27.697 1.00 92.81 1032 THR A N 1
ATOM 7860 C CA . THR A 1 1032 ? -18.069 34.655 28.918 1.00 92.81 1032 THR A CA 1
ATOM 7861 C C . THR A 1 1032 ? -18.391 35.861 29.792 1.00 92.81 1032 THR A C 1
ATOM 7863 O O . THR A 1 1032 ? -19.547 36.039 30.170 1.00 92.81 1032 THR A O 1
ATOM 7866 N N . GLU A 1 1033 ? -17.429 36.756 30.012 1.00 94.38 1033 GLU A N 1
ATOM 7867 C CA . GLU A 1 1033 ? -17.631 38.061 30.640 1.00 94.38 1033 GLU A CA 1
ATOM 7868 C C . GLU A 1 1033 ? -18.713 38.872 29.914 1.00 94.38 1033 GLU A C 1
ATOM 7870 O O . GLU A 1 1033 ? -19.678 39.333 30.531 1.00 94.38 1033 GLU A O 1
ATOM 7875 N N . GLY A 1 1034 ? -18.617 38.993 28.588 1.00 94.38 1034 GLY A N 1
ATOM 7876 C CA . GLY A 1 1034 ? -19.617 39.683 27.779 1.00 94.38 1034 GLY A CA 1
ATOM 7877 C C . GLY A 1 1034 ? -21.020 39.080 27.926 1.00 94.38 1034 GLY A C 1
ATOM 7878 O O . GLY A 1 1034 ? -22.015 39.813 27.937 1.00 94.38 1034 GLY A O 1
ATOM 7879 N N . ALA A 1 1035 ? -21.129 37.758 28.068 1.00 93.44 1035 ALA A N 1
ATOM 7880 C CA . ALA A 1 1035 ? -22.381 37.051 28.316 1.00 93.44 1035 ALA A CA 1
ATOM 7881 C C . ALA A 1 1035 ? -22.899 37.246 29.754 1.00 93.44 1035 ALA A C 1
ATOM 7883 O O . ALA A 1 1035 ? -24.107 37.444 29.923 1.00 93.44 1035 ALA A O 1
ATOM 7884 N N . VAL A 1 1036 ? -22.019 37.272 30.763 1.00 95.62 1036 VAL A N 1
ATOM 7885 C CA . VAL A 1 1036 ? -22.346 37.589 32.165 1.00 95.62 1036 VAL A CA 1
ATOM 7886 C C . VAL A 1 1036 ? -22.859 39.023 32.286 1.00 95.62 1036 VAL A C 1
ATOM 7888 O O . VAL A 1 1036 ? -23.958 39.228 32.798 1.00 95.62 1036 VAL A O 1
ATOM 7891 N N . LEU A 1 1037 ? -22.163 40.019 31.732 1.00 96.19 1037 LEU A N 1
ATOM 7892 C CA . LEU A 1 1037 ? -22.594 41.424 31.762 1.00 96.19 1037 LEU A CA 1
ATOM 7893 C C . LEU A 1 1037 ? -23.932 41.641 31.033 1.00 96.19 1037 LEU A C 1
ATOM 7895 O O . LEU A 1 1037 ? -24.778 42.419 31.483 1.00 96.19 1037 LEU A O 1
ATOM 7899 N N . LYS A 1 1038 ? -24.186 40.908 29.938 1.00 95.00 1038 LYS A N 1
ATOM 7900 C CA . LYS A 1 1038 ? -25.500 40.884 29.262 1.00 95.00 1038 LYS A CA 1
ATOM 7901 C C . LYS A 1 1038 ? -26.586 40.200 30.098 1.00 95.00 1038 LYS A C 1
ATOM 7903 O O . LYS A 1 1038 ? -27.766 40.522 29.922 1.00 95.00 1038 LYS A O 1
ATOM 7908 N N . ALA A 1 1039 ? -26.235 39.237 30.947 1.00 96.31 1039 ALA A N 1
ATOM 7909 C CA . ALA A 1 1039 ? -27.174 38.442 31.731 1.00 96.31 1039 ALA A CA 1
ATOM 7910 C C . ALA A 1 1039 ? -27.529 39.091 33.079 1.00 96.31 1039 ALA A C 1
ATOM 7912 O O . ALA A 1 1039 ? -28.709 39.291 33.362 1.00 96.31 1039 ALA A O 1
ATOM 7913 N N . PHE A 1 1040 ? -26.519 39.463 33.864 1.00 95.06 1040 PHE A N 1
ATOM 7914 C CA . PHE A 1 1040 ? -26.638 40.004 35.219 1.00 95.06 1040 PHE A CA 1
ATOM 7915 C C . PHE A 1 1040 ? -26.642 41.544 35.275 1.00 95.06 1040 PHE A C 1
ATOM 7917 O O . PHE A 1 1040 ? -27.114 42.108 36.263 1.00 95.06 1040 PHE A O 1
ATOM 7924 N N . GLY A 1 1041 ? -26.194 42.220 34.210 1.00 94.44 1041 GLY A N 1
ATOM 7925 C CA . GLY A 1 1041 ? -26.154 43.681 34.078 1.00 94.44 1041 GLY A CA 1
ATOM 7926 C C . GLY A 1 1041 ? -24.730 44.250 34.074 1.00 94.44 1041 GLY A C 1
ATOM 7927 O O . GLY A 1 1041 ? -23.797 43.613 34.548 1.00 94.44 1041 GLY A O 1
ATOM 7928 N N . LYS A 1 1042 ? -24.559 45.476 33.553 1.00 92.88 1042 LYS A N 1
ATOM 7929 C CA . LYS A 1 1042 ? -23.234 46.120 33.418 1.00 92.88 1042 LYS A CA 1
ATOM 7930 C C . LYS A 1 1042 ? -22.503 46.303 34.756 1.00 92.88 1042 LYS A C 1
ATOM 7932 O O . LYS A 1 1042 ? -21.299 46.114 34.818 1.00 92.88 1042 LYS A O 1
ATOM 7937 N N . ASN A 1 1043 ? -23.241 46.603 35.821 1.00 91.69 1043 ASN A N 1
ATOM 7938 C CA . ASN A 1 1043 ? -22.730 46.803 37.182 1.00 91.69 1043 ASN A CA 1
ATOM 7939 C C . ASN A 1 1043 ? -22.577 45.477 37.962 1.00 91.69 1043 ASN A C 1
ATOM 7941 O O . ASN A 1 1043 ? -22.659 45.469 39.188 1.00 91.69 1043 ASN A O 1
ATOM 7945 N N . TYR A 1 1044 ? -22.444 44.332 37.281 1.00 94.69 1044 TYR A N 1
ATOM 7946 C CA . TYR A 1 1044 ? -22.324 43.030 37.949 1.00 94.69 1044 TYR A CA 1
ATOM 7947 C C . TYR A 1 1044 ? -21.091 42.962 38.859 1.00 94.69 1044 TYR A C 1
ATOM 7949 O O . TYR A 1 1044 ? -21.213 42.528 39.999 1.00 94.69 1044 TYR A O 1
ATOM 7957 N N . TYR A 1 1045 ? -19.944 43.462 38.392 1.00 93.06 1045 TYR A N 1
ATOM 7958 C CA . TYR A 1 1045 ? -18.687 43.460 39.149 1.00 93.06 1045 TYR A CA 1
ATOM 7959 C C . TYR A 1 1045 ? -18.683 44.352 40.396 1.00 93.06 1045 TYR A C 1
ATOM 7961 O O . TYR A 1 1045 ? -17.884 44.119 41.292 1.00 93.06 1045 TYR A O 1
ATOM 7969 N N . GLU A 1 1046 ? -19.587 45.327 40.479 1.00 93.00 1046 GLU A N 1
ATOM 7970 C CA . GLU A 1 1046 ? -19.815 46.124 41.692 1.00 93.00 1046 GLU A CA 1
ATOM 7971 C C . GLU A 1 1046 ? -20.744 45.353 42.647 1.00 93.00 1046 GLU A C 1
ATOM 7973 O O . GLU A 1 1046 ? -20.408 45.075 43.796 1.00 93.00 1046 GLU A O 1
ATOM 7978 N N . LYS A 1 1047 ? -21.896 44.907 42.129 1.00 94.19 1047 LYS A N 1
ATOM 7979 C CA . LYS A 1 1047 ? -22.979 44.302 42.922 1.00 94.19 1047 LYS A CA 1
ATOM 7980 C C . LYS A 1 1047 ? -22.685 42.902 43.449 1.00 94.19 1047 LYS A C 1
ATOM 7982 O O . LYS A 1 1047 ? -23.321 42.472 44.410 1.00 94.19 1047 LYS A O 1
ATOM 7987 N N . PHE A 1 1048 ? -21.799 42.160 42.788 1.00 95.38 1048 PHE A N 1
ATOM 7988 C CA . PHE A 1 1048 ? -21.462 40.797 43.181 1.00 95.38 1048 PHE A CA 1
ATOM 7989 C C . PHE A 1 1048 ? -20.635 40.775 44.480 1.00 95.38 1048 PHE A C 1
ATOM 7991 O O . PHE A 1 1048 ? -21.114 40.159 45.437 1.00 95.38 1048 PHE A O 1
ATOM 7998 N N . PRO A 1 1049 ? -19.499 41.498 44.600 1.00 93.62 1049 PRO A N 1
ATOM 7999 C CA . PRO A 1 1049 ? -18.806 41.645 45.877 1.00 93.62 1049 PRO A CA 1
ATOM 8000 C C . PRO A 1 1049 ? -19.655 42.330 46.949 1.00 93.62 1049 PRO A C 1
ATOM 8002 O O . PRO A 1 1049 ? -19.709 41.824 48.065 1.00 93.62 1049 PRO A O 1
ATOM 8005 N N . GLU A 1 1050 ? -20.375 43.415 46.623 1.00 94.25 1050 GLU A N 1
ATOM 8006 C CA . GLU A 1 1050 ? -21.271 44.101 47.574 1.00 94.25 1050 GLU A CA 1
ATOM 8007 C C . GLU A 1 1050 ? -22.259 43.133 48.239 1.00 94.25 1050 GLU A C 1
ATOM 8009 O O . GLU A 1 1050 ? -22.397 43.123 49.460 1.00 94.25 1050 GLU A O 1
ATOM 8014 N N . TRP A 1 1051 ? -22.912 42.268 47.458 1.00 95.38 1051 TRP A N 1
ATOM 8015 C CA . TRP A 1 1051 ? -23.842 41.286 48.012 1.00 95.38 1051 TRP A CA 1
ATOM 8016 C C . TRP A 1 1051 ? -23.148 40.224 48.872 1.00 95.38 1051 TRP A C 1
ATOM 8018 O O . TRP A 1 1051 ? -23.685 39.832 49.906 1.00 95.38 1051 TRP A O 1
ATOM 8028 N N . TRP A 1 1052 ? -21.951 39.778 48.486 1.00 94.31 1052 TRP A N 1
ATOM 8029 C CA . TRP A 1 1052 ? -21.154 38.855 49.297 1.00 94.31 1052 TRP A CA 1
ATOM 8030 C C . TRP A 1 1052 ? -20.631 39.492 50.592 1.00 94.31 1052 TRP A C 1
ATOM 8032 O O . TRP A 1 1052 ? -20.448 38.789 51.582 1.00 94.31 1052 TRP A O 1
ATOM 8042 N N . LEU A 1 1053 ? -20.466 40.819 50.640 1.00 90.62 1053 LEU A N 1
ATOM 8043 C CA . LEU A 1 1053 ? -20.231 41.561 51.882 1.00 90.62 1053 LEU A CA 1
ATOM 8044 C C . LEU A 1 1053 ? -21.464 41.537 52.804 1.00 90.62 1053 LEU A C 1
ATOM 8046 O O . LEU A 1 1053 ? -21.283 41.457 54.021 1.00 90.62 1053 LEU A O 1
ATOM 8050 N N . GLU A 1 1054 ? -22.683 41.536 52.247 1.00 88.19 1054 GLU A N 1
ATOM 8051 C CA . GLU A 1 1054 ? -23.955 41.406 52.987 1.00 88.19 1054 GLU A CA 1
ATOM 8052 C C . GLU A 1 1054 ? -24.238 39.981 53.519 1.00 88.19 1054 GLU A C 1
ATOM 8054 O O . GLU A 1 1054 ? -25.000 39.859 54.478 1.00 88.19 1054 GLU A O 1
ATOM 8059 N N . GLN A 1 1055 ? -23.695 38.921 52.891 1.00 84.62 1055 GLN A N 1
ATOM 8060 C CA . GLN A 1 1055 ? -23.924 37.507 53.276 1.00 84.62 1055 GLN A CA 1
ATOM 8061 C C . GLN A 1 1055 ? -23.022 37.018 54.417 1.00 84.62 1055 GLN A C 1
ATOM 8063 O O . GLN A 1 1055 ? -23.458 36.100 55.140 1.00 84.62 1055 GLN A O 1
#